Protein AF-0000000085181706 (afdb_homodimer)

Secondary structure (DSSP, 8-state):
--------------EEEEEEEEEEEETTTTEEEEEEEEEETTEEEEEESS---EEEEEE-TTSEEEEPEEESBB---SHHHHHHHHTTTEEEEEEEEEEE-GGGHHHHHHHHTTT-SSEEEEEEEHHHHHIIIII----HHHHTTGGGGHHHHTTS-HHHHPPPPHHHHHHHHHHHHHHHHTT-SSEEE-GGGGTTT--HHHHHHHHHHHHHTT--EEE--TT-S--TTHHHHHHHHHHHHHHHHT--EEETT--STTHHHHHHHHHHHHHTT--EEEEE-S-SEEEEETT-GGGSHIIIIIIT---HHHHEEETTTTEE--HHHHHHHHHH-TT-EEEEE-S-TTHHHHHTTBTT-EE---B---SSTT--TTS-GGGS----THHHHHHHHHHHHHHHTT--HHHHHIIIIIHHHHHHHTTT-HHHHSSS--STTSB--EEEE-TTT-B----SSSTTPPPB-EEEEEETTEEEEETTEE-S-----B--PPP-SS-------HHHHHHHHBSS--S----SS--TT--/--------------EEEEEEEEEEEETTTTEEEEEEEEEETTEEEEEESS---EEEEEE-TTSEEEEPEEESBB---SHHHHHHHHHTTEEEEEEEEEEE-GGGHHHHHHHHTTT-SSEEEEEEEHHHHHIIIII----HHHHTTGGGGHHHHTTSSHHHHPPPPHHHHHHHHHHHHHHHHTT-SSEEE-GGGGTTT--HHHHHHHHHHHHHTT--EEE--TT-S--TTHHHHHHHHHHHHHHHHT--EEETT--STTHHHHHHHHHHHHHTT--EEEEE-S-SEEEEETT-GGGSHIIIIIIT---HHHHEEETTTTEE--HHHHHHHHHH-TT-EEEEE-S-TTHHHHHTTBTT-EE---B---SSTT--TTS-GGGS----THHHHHHHHHHHHHHHTT--HHHHHIIIIIHHHHHHHTTT-HHHHSSS--STTSB--EEEE-TTT-B----SSSTTPPPB-EEEEEETTEEEEETTEE-S-----B--PPP-SS-------HHHHHHHHBSS--------S--TT--

InterPro domains:
  IPR011059 Metal-dependent hydrolase, composite domain superfamily [G3DSA:2.30.40.10] (15-447)
  IPR011059 Metal-dependent hydrolase, composite domain superfamily [SSF51338] (12-485)
  IPR013108 Amidohydrolase 3 [PF07969] (238-477)
  IPR023100 D-aminoacylase, insert domain superfamily [G3DSA:3.30.1490.130] (286-340)
  IPR032466 Metal-dependent hydrolase [SSF51556] (68-421)
  IPR050378 Metallo-dependent Hydrolases Superfamily [PTHR11647] (13-81)

pLDDT: mean 93.66, std 13.31, range [23.12, 98.94]

Nearest PDB structures (foldseek):
  1m7j-assembly1_A  TM=8.111E-01  e=4.898E-32  Alcaligenes faecalis
  1v4y-assembly1_A  TM=8.116E-01  e=7.433E-32  Alcaligenes faecalis
  1rk5-assembly1_A  TM=8.131E-01  e=2.046E-31  Alcaligenes faecalis
  3e74-assembly1_D  TM=6.975E-01  e=2.073E-19  Escherichia coli K-12
  3be7-assembly1_B  TM=5.774E-01  e=1.154E-10  unidentified

Solvent-accessible surface area (backbone atoms only — not comparable to full-atom values): 50860 Å² total; per-residue (Å²): 135,85,78,76,77,75,70,74,73,73,66,74,65,82,21,57,31,21,38,31,54,11,39,34,36,17,54,82,82,62,46,75,45,73,27,16,40,31,24,42,96,27,18,22,70,39,74,34,82,59,82,71,64,38,79,35,77,43,83,26,67,82,16,38,32,33,31,16,24,36,28,55,26,37,38,30,71,32,52,32,39,44,41,32,26,38,47,29,40,38,28,32,43,18,18,29,29,57,12,18,34,15,90,32,36,53,58,37,55,59,72,40,62,68,71,25,48,38,24,38,32,46,8,14,7,50,53,45,23,30,20,32,70,61,59,63,57,70,54,65,90,42,41,50,51,28,36,59,27,48,70,61,54,62,76,53,56,39,46,26,53,48,66,54,45,42,70,50,44,39,51,28,50,44,32,39,37,46,6,43,26,48,7,30,58,24,30,3,23,48,40,19,56,16,50,77,15,52,44,48,57,52,56,44,52,51,47,46,58,28,26,78,72,41,21,28,37,20,27,37,31,44,31,49,76,51,47,45,36,45,29,33,34,21,46,20,38,55,49,29,47,20,60,28,58,71,24,32,33,34,40,46,58,46,76,45,31,36,30,67,53,47,48,50,42,36,52,33,29,39,76,72,68,42,63,44,40,39,26,31,49,71,53,33,47,53,68,46,39,63,58,41,57,50,62,37,61,64,45,30,32,68,71,67,64,48,55,46,66,79,26,31,32,31,32,77,79,66,42,56,30,41,75,67,54,43,54,52,38,44,74,74,46,38,65,42,67,29,35,36,55,70,51,63,65,79,49,30,58,39,60,64,22,41,64,83,34,25,40,28,43,63,14,54,60,36,42,70,60,80,37,53,58,81,52,63,54,90,69,46,38,51,23,59,22,41,35,9,10,35,55,15,40,46,49,38,44,25,64,77,61,70,40,54,65,61,52,50,49,21,22,30,9,21,44,49,16,49,57,48,20,73,54,66,33,60,66,28,64,36,35,27,36,66,46,70,75,17,40,24,30,29,26,30,29,30,80,88,56,30,24,42,62,29,34,63,74,44,3,49,36,50,19,43,39,35,50,30,26,22,25,51,48,38,70,31,27,50,67,64,36,80,47,102,41,44,52,20,47,83,45,52,45,79,56,51,95,64,76,85,74,72,75,85,45,66,67,60,48,43,64,71,51,26,63,64,45,69,77,69,77,70,84,68,37,74,61,90,84,66,118,135,84,78,77,77,74,70,74,73,72,67,75,65,82,19,56,30,21,39,30,56,11,39,34,36,15,52,81,81,63,47,76,43,73,28,14,41,31,23,45,96,27,18,23,71,39,76,35,83,59,81,69,65,39,79,35,78,42,82,27,67,82,16,39,32,32,33,16,25,36,29,56,26,37,37,30,70,32,52,32,38,45,42,31,26,35,49,29,38,38,27,32,44,18,18,30,30,58,12,18,33,15,90,32,37,53,59,38,55,59,71,40,63,68,71,25,47,39,22,38,32,46,8,13,7,49,53,46,22,29,21,32,68,62,59,63,56,69,55,66,90,43,42,49,54,28,38,58,27,48,68,62,54,62,76,54,55,39,46,27,52,46,66,56,46,45,69,52,43,38,52,28,52,45,33,38,36,45,5,44,25,47,7,29,58,24,31,2,23,48,42,19,56,16,51,76,14,53,44,49,58,52,55,45,51,52,45,47,58,27,27,78,71,42,21,28,38,19,28,37,32,44,31,51,77,51,48,45,35,45,29,33,38,20,47,20,39,56,49,30,47,21,59,28,58,70,23,30,32,33,40,46,58,48,77,46,35,35,32,68,53,48,48,51,42,36,50,32,29,39,74,72,68,43,62,43,40,39,24,30,51,72,53,33,47,52,69,47,38,63,58,40,58,49,61,37,60,64,44,30,32,67,70,67,65,49,55,45,65,79,25,31,32,30,31,78,79,67,41,56,30,41,75,66,55,44,54,52,40,44,74,74,44,37,64,42,65,30,35,37,55,69,51,62,67,78,49,29,58,38,62,64,22,40,63,83,34,24,41,27,43,62,14,55,60,36,42,69,61,80,37,52,56,81,52,65,54,90,70,46,38,49,21,59,20,41,34,9,9,34,56,16,40,46,47,37,44,26,62,76,59,69,40,54,62,62,53,50,49,23,22,31,9,22,44,50,17,49,57,48,20,72,55,65,32,60,67,29,65,36,35,28,36,63,45,71,75,17,41,24,28,30,27,30,28,32,79,90,56,30,24,39,60,29,34,62,73,44,4,49,34,52,20,43,39,35,49,31,26,22,25,51,50,39,70,32,26,50,67,65,37,81,46,102,41,44,52,20,48,84,44,52,46,78,57,49,94,64,76,85,74,73,77,85,45,71,68,60,46,42,62,71,52,25,68,62,44,70,77,67,78,68,88,68,34,72,59,91,84,65,115

Foldseek 3Di:
DPPPPPPPPPPQPAFQEKEAQAQEAFLVVRDTDGWMWGHDQQFTADTGNDDHDYPYYHYQHQWYKFFQFAFAQALLPALQLLLLVVLQRHQEDEHQAQFAWLQQLLVLQVVQPPQAAHAYATAHGLLVLLLCLQVVPDDPVLRSSTNQSCLVSVVDPRSQAAADKLVSLLSSLVRNLSNVLSFHQAYHHAQLLRLNHDDLVSVLSNQLSRLLLLHEHEYPFNQVVDALPVLLVRLVSRVVSQVVSVHEYEDEQSVARVSVVSLVVQVVCVVVPGLYAYEHFLDQKDKFFLQRPCNDCCNQCVVHNHAQQPFKAQLQVRGGDHPVVSVVCCVVPRGRMIIGRGGDNVCSLVVLQRPLHAYHLNFDAWPPSNDHNPPDLQPTGAGAQSSNFRLQASLVSCVVVVPDPSSSLCRRALSVLVSSVVSVQVLSVQGSGDDRPGRPFIWIFNSVQFHRDADSNRRRGHTAGTQFTAHSRHTQDHRSDGDSHRRYDYRTGHNHPDGPRDRDDPVVVCVVPHPCPDPPPDDMSPHPPDD/DPPPPPPPPPPQPAFQEKEAQAQEAFLVVRRTGGWMWGHDQQFTADTGNDGHDYNYYHYQHQWYKFFQFAFAQALLPALQLLLLVVLQRHQEDEHQAQFAWLQQLLVLQVVQPPQAAHAYATAHGLLVLLLCLQVVPDDPVLRSSTNQSCLVSVVDPRSQAAADKLVSLLSSLVRNLSNVLSFHQAYHHAQLLRLNHDDLVSVLSNQLSRLLLLHEHEYPFNQVVDALPVLLVRLVSRVVSQVVSVHEYEDEQSVARVSVVSLVVQVVCVVVPGLYAYEHFLDQKDKFFLQRPCNDCCNQCVVHNHAQQPFKAQLQVRGGDHPVRSVVCCVVPRGRMIIGRGGDNVCSLVVLQRPLHAYHLNFDAWPPSNDHNPPDLQPTGAGAQSSNFRLQASLVSCVVVVPDPSSSLCRRALSVLVSSVVSVQVLSVQGSGDDRPGRPFIWIFNSVQFHRDADSNRRRGHTAGTQFTAHSRHTQDHRSDGDSHRRYDYRTGNNHPDGPRDRDDPVVVCVVPHPCPDPPPPGMPPPPPDD

Organism: NCBI:txid2984134

Radius of gyration: 32.6 Å; Cα contacts (8 Å, |Δi|>4): 2816; chains: 2; bounding box: 55×114×116 Å

Sequence (1062 aa):
MLSTLVATAVYAQDYDLVINNGRVMDPETLFDDIANVGVKDGRIVAISKDPLTGAETIDATGHIVAPGFIDTHFHFQMPIGYSLGLRDGLTSSMDFEMGCAGSYVAAWYEARAGVTQANYGCAVSHEFARAMVLDGSDGAEYLINGPVAAYTTRAKTGWSVTRPTLEQGNAILEELDKGLQAGAPGIGSTTGYMRAGISSRELFEVQKVGARYGRPTGSHTRYTLGNDTTEVNGAQELIANAIALGAPAIVLHFNNPGWRVTHELISGLQERGFNIWGEIYPYAAGSTTINAEFLEPQSWVDDLGNRYEETILDPVTNEYYTLETYKATIASEPTRPVVVFKMPEEDQAKWLTLKGVTMASDGVGAQPYDAPWDFPMDQLGGTHPRTAGSRGATIRLGREHNIPMMQLMSILSYNAAKHLGDTGLKAMQERGRIQTGMVADIVVFDPERFTDNSTYDKGATPSTGMKAVIVNGQVTVRDDVLLPVFAGQPIRFEPEDKPRFVPVSLEAWNAEFSTGMPSDFTGAFPVDGGNMLSTLVATAVYAQDYDLVINNGRVMDPETLFDDIANVGVKDGRIVAISKDPLTGAETIDATGHIVAPGFIDTHFHFQMPIGYSLGLRDGLTSSMDFEMGCAGSYVAAWYEARAGVTQANYGCAVSHEFARAMVLDGSDGAEYLINGPVAAYTTRAKTGWSVTRPTLEQGNAILEELDKGLQAGAPGIGSTTGYMRAGISSRELFEVQKVGARYGRPTGSHTRYTLGNDTTEVNGAQELIANAIALGAPAIVLHFNNPGWRVTHELISGLQERGFNIWGEIYPYAAGSTTINAEFLEPQSWVDDLGNRYEETILDPVTNEYYTLETYKATIASEPTRPVVVFKMPEEDQAKWLTLKGVTMASDGVGAQPYDAPWDFPMDQLGGTHPRTAGSRGATIRLGREHNIPMMQLMSILSYNAAKHLGDTGLKAMQERGRIQTGMVADIVVFDPERFTDNSTYDKGATPSTGMKAVIVNGQVTVRDDVLLPVFAGQPIRFEPEDKPRFVPVSLEAWNAEFSTGMPSDFTGAFPVDGGN

Structure (mmCIF, N/CA/C/O backbone):
data_AF-0000000085181706-model_v1
#
loop_
_entity.id
_entity.type
_entity.pdbx_description
1 polymer 'Amidohydrolase family protein'
#
loop_
_atom_site.group_PDB
_atom_site.id
_atom_site.type_symbol
_atom_site.label_atom_id
_atom_site.label_alt_id
_atom_site.label_comp_id
_atom_site.label_asym_id
_atom_site.label_entity_id
_atom_site.label_seq_id
_atom_site.pdbx_PDB_ins_code
_atom_site.Cartn_x
_atom_site.Cartn_y
_atom_site.Cartn_z
_atom_site.occupancy
_atom_site.B_iso_or_equiv
_atom_site.auth_seq_id
_atom_site.auth_comp_id
_atom_site.auth_asym_id
_atom_site.auth_atom_id
_atom_site.pdbx_PDB_model_num
ATOM 1 N N . MET A 1 1 ? 25.625 -70.75 30.5 1 32.31 1 MET A N 1
ATOM 2 C CA . MET A 1 1 ? 24.828 -69.562 30.281 1 32.31 1 MET A CA 1
ATOM 3 C C . MET A 1 1 ? 24.703 -69.25 28.797 1 32.31 1 MET A C 1
ATOM 5 O O . MET A 1 1 ? 25.703 -68.938 28.141 1 32.31 1 MET A O 1
ATOM 9 N N . LEU A 1 2 ? 23.656 -69.875 28.156 1 38.5 2 LEU A N 1
ATOM 10 C CA . LEU A 1 2 ? 23.312 -69.812 26.75 1 38.5 2 LEU A CA 1
ATOM 11 C C . LEU A 1 2 ? 22.844 -68.438 26.328 1 38.5 2 LEU A C 1
ATOM 13 O O . LEU A 1 2 ? 21.797 -67.938 26.797 1 38.5 2 LEU A O 1
ATOM 17 N N . SER A 1 3 ? 23.719 -67.5 26.031 1 37.47 3 SER A N 1
ATOM 18 C CA . SER A 1 3 ? 23.422 -66.188 25.469 1 37.47 3 SER A CA 1
ATOM 19 C C . SER A 1 3 ? 22.562 -66.312 24.219 1 37.47 3 SER A C 1
ATOM 21 O O . SER A 1 3 ? 22.984 -66.875 23.219 1 37.47 3 SER A O 1
ATOM 23 N N . THR A 1 4 ? 21.234 -66.312 24.422 1 38.44 4 THR A N 1
ATOM 24 C CA . THR A 1 4 ? 20.297 -66.25 23.312 1 38.44 4 THR A CA 1
ATOM 25 C C . THR A 1 4 ? 20.516 -65 22.5 1 38.44 4 THR A C 1
ATOM 27 O O . THR A 1 4 ? 20.344 -63.875 23 1 38.44 4 THR A O 1
ATOM 30 N N . LEU A 1 5 ? 21.375 -65 21.5 1 39.03 5 LEU A N 1
ATOM 31 C CA . LEU A 1 5 ? 21.469 -63.938 20.484 1 39.03 5 LEU A CA 1
ATOM 32 C C . LEU A 1 5 ? 20.109 -63.75 19.797 1 39.03 5 LEU A C 1
ATOM 34 O O . LEU A 1 5 ? 19.625 -64.625 19.109 1 39.03 5 LEU A O 1
ATOM 38 N N . VAL A 1 6 ? 19.203 -62.969 20.422 1 37.31 6 VAL A N 1
ATOM 39 C CA . VAL A 1 6 ? 18 -62.562 19.719 1 37.31 6 VAL A CA 1
ATOM 40 C C . VAL A 1 6 ? 18.375 -61.875 18.422 1 37.31 6 VAL A C 1
ATOM 42 O O . VAL A 1 6 ? 19 -60.812 18.422 1 37.31 6 VAL A O 1
ATOM 45 N N . ALA A 1 7 ? 18.594 -62.625 17.406 1 36.06 7 ALA A N 1
ATOM 46 C CA . ALA A 1 7 ? 18.609 -62 16.078 1 36.06 7 ALA A CA 1
ATOM 47 C C . ALA A 1 7 ? 17.406 -61.094 15.867 1 36.06 7 ALA A C 1
ATOM 49 O O . ALA A 1 7 ? 16.266 -61.531 15.898 1 36.06 7 ALA A O 1
ATOM 50 N N . THR A 1 8 ? 17.438 -59.875 16.312 1 36.03 8 THR A N 1
ATOM 51 C CA . THR A 1 8 ? 16.406 -58.969 15.859 1 36.03 8 THR A CA 1
ATOM 52 C C . THR A 1 8 ? 16.172 -59.094 14.359 1 36.03 8 THR A C 1
ATOM 54 O O . THR A 1 8 ? 17.109 -58.969 13.562 1 36.03 8 THR A O 1
ATOM 57 N N . ALA A 1 9 ? 15.289 -60.062 13.984 1 36.22 9 ALA A N 1
ATOM 58 C CA . ALA A 1 9 ? 14.797 -60.094 12.609 1 36.22 9 ALA A CA 1
ATOM 59 C C . ALA A 1 9 ? 14.555 -58.656 12.102 1 36.22 9 ALA A C 1
ATOM 61 O O . ALA A 1 9 ? 13.75 -57.938 12.672 1 36.22 9 ALA A O 1
ATOM 62 N N . VAL A 1 10 ? 15.516 -57.969 11.656 1 40.16 10 VAL A N 1
ATOM 63 C CA . VAL A 1 10 ? 15.234 -56.781 10.828 1 40.16 10 VAL A CA 1
ATOM 64 C C . VAL A 1 10 ? 14.07 -57.094 9.891 1 40.16 10 VAL A C 1
ATOM 66 O O . VAL A 1 10 ? 14.188 -57.938 8.992 1 40.16 10 VAL A O 1
ATOM 69 N N . TYR A 1 11 ? 12.906 -57.219 10.391 1 39.88 11 TYR A N 1
ATOM 70 C CA . TYR A 1 11 ? 11.766 -57.219 9.477 1 39.88 11 TYR A CA 1
ATOM 71 C C . TYR A 1 11 ? 11.992 -56.25 8.32 1 39.88 11 TYR A C 1
ATOM 73 O O . TYR A 1 11 ? 12.289 -55.062 8.531 1 39.88 11 TYR A O 1
ATOM 81 N N . ALA A 1 12 ? 12.609 -56.688 7.324 1 49.09 12 ALA A N 1
ATOM 82 C CA . ALA A 1 12 ? 12.695 -55.875 6.109 1 49.09 12 ALA A CA 1
ATOM 83 C C . ALA A 1 12 ? 11.453 -55 5.938 1 49.09 12 ALA A C 1
ATOM 85 O O . ALA A 1 12 ? 10.336 -55.531 5.863 1 49.09 12 ALA A O 1
ATOM 86 N N . GLN A 1 13 ? 11.25 -53.875 6.562 1 62 13 GLN A N 1
ATOM 87 C CA . GLN A 1 13 ? 10.141 -52.938 6.375 1 62 13 GLN A CA 1
ATOM 88 C C . GLN A 1 13 ? 9.68 -52.938 4.922 1 62 13 GLN A C 1
ATOM 90 O O . GLN A 1 13 ? 10.5 -52.844 4.004 1 62 13 GLN A O 1
ATOM 95 N N . ASP A 1 14 ? 8.469 -53.406 4.578 1 83.94 14 ASP A N 1
ATOM 96 C CA . ASP A 1 14 ? 7.832 -53.531 3.271 1 83.94 14 ASP A CA 1
ATOM 97 C C . ASP A 1 14 ? 7.406 -52.156 2.75 1 83.94 14 ASP A C 1
ATOM 99 O O . ASP A 1 14 ? 6.512 -51.531 3.312 1 83.94 14 ASP A O 1
ATOM 103 N N . TYR A 1 15 ? 8.336 -51.438 2.107 1 96.06 15 TYR A N 1
ATOM 104 C CA . TYR A 1 15 ? 8.008 -50.188 1.427 1 96.06 15 TYR A CA 1
ATOM 105 C C . TYR A 1 15 ? 7.258 -50.438 0.127 1 96.06 15 TYR A C 1
ATOM 107 O O . TYR A 1 15 ? 7.547 -51.438 -0.575 1 96.06 15 TYR A O 1
ATOM 115 N N . ASP A 1 16 ? 6.242 -49.656 -0.144 1 98.25 16 ASP A N 1
ATOM 116 C CA . ASP A 1 16 ? 5.555 -49.719 -1.431 1 98.25 16 ASP A CA 1
ATOM 117 C C . ASP A 1 16 ? 6.48 -49.312 -2.572 1 98.25 16 ASP A C 1
ATOM 119 O O . ASP A 1 16 ? 6.449 -49.906 -3.652 1 98.25 16 ASP A O 1
ATOM 123 N N . LEU A 1 17 ? 7.297 -48.281 -2.301 1 98.44 17 LEU A N 1
ATOM 124 C CA . LEU A 1 17 ? 8.234 -47.719 -3.258 1 98.44 17 LEU A CA 1
ATOM 125 C C . LEU A 1 17 ? 9.523 -47.281 -2.566 1 98.44 17 LEU A C 1
ATOM 127 O O . LEU A 1 17 ? 9.484 -46.688 -1.483 1 98.44 17 LEU A O 1
ATOM 131 N N . VAL A 1 18 ? 10.625 -47.594 -3.125 1 98.62 18 VAL A N 1
ATOM 132 C CA . VAL A 1 18 ? 11.906 -47.094 -2.633 1 98.62 18 VAL A CA 1
ATOM 133 C C . VAL A 1 18 ? 12.664 -46.406 -3.76 1 98.62 18 VAL A C 1
ATOM 135 O O . VAL A 1 18 ? 12.609 -46.812 -4.914 1 98.62 18 VAL A O 1
ATOM 138 N N . ILE A 1 19 ? 13.258 -45.281 -3.518 1 98.88 19 ILE A N 1
ATOM 139 C CA . ILE A 1 19 ? 14.141 -44.531 -4.398 1 98.88 19 ILE A CA 1
ATOM 140 C C . ILE A 1 19 ? 15.578 -44.594 -3.871 1 98.88 19 ILE A C 1
ATOM 142 O O . ILE A 1 19 ? 15.891 -44 -2.832 1 98.88 19 ILE A O 1
ATOM 146 N N . ASN A 1 20 ? 16.438 -45.25 -4.555 1 98.44 20 ASN A N 1
ATOM 147 C CA . ASN A 1 20 ? 17.766 -45.562 -4.023 1 98.44 20 ASN A CA 1
ATOM 148 C C . ASN A 1 20 ? 18.844 -44.75 -4.746 1 98.44 20 ASN A C 1
ATOM 150 O O . ASN A 1 20 ? 18.75 -44.531 -5.957 1 98.44 20 ASN A O 1
ATOM 154 N N . ASN A 1 21 ? 19.781 -44.281 -3.994 1 98.5 21 ASN A N 1
ATOM 155 C CA . ASN A 1 21 ? 21.062 -43.781 -4.457 1 98.5 21 ASN A CA 1
ATOM 156 C C . ASN A 1 21 ? 20.922 -42.406 -5.125 1 98.5 21 ASN A C 1
ATOM 158 O O . ASN A 1 21 ? 21.703 -42.062 -6.012 1 98.5 21 ASN A O 1
ATOM 162 N N . GLY A 1 22 ? 19.875 -41.656 -4.828 1 98.69 22 GLY A N 1
ATOM 163 C CA . GLY A 1 22 ? 19.703 -40.344 -5.398 1 98.69 22 GLY A CA 1
ATOM 164 C C . GLY A 1 22 ? 20.328 -39.25 -4.559 1 98.69 22 GLY A C 1
ATOM 165 O O . GLY A 1 22 ? 20.594 -39.438 -3.373 1 98.69 22 GLY A O 1
ATOM 166 N N . ARG A 1 23 ? 20.656 -38.094 -5.184 1 98.81 23 ARG A N 1
ATOM 167 C CA . ARG A 1 23 ? 20.938 -36.875 -4.434 1 98.81 23 ARG A CA 1
ATOM 168 C C . ARG A 1 23 ? 19.656 -36.25 -3.867 1 98.81 23 ARG A C 1
ATOM 170 O O . ARG A 1 23 ? 18.922 -35.562 -4.574 1 98.81 23 ARG A O 1
ATOM 177 N N . VAL A 1 24 ? 19.391 -36.531 -2.615 1 98.88 24 VAL A N 1
ATOM 178 C CA . VAL A 1 24 ? 18.156 -36.125 -1.946 1 98.88 24 VAL A CA 1
ATOM 179 C C . VAL A 1 24 ? 18.297 -34.688 -1.438 1 98.88 24 VAL A C 1
ATOM 181 O O . VAL A 1 24 ? 19.281 -34.344 -0.777 1 98.88 24 VAL A O 1
ATOM 184 N N . MET A 1 25 ? 17.328 -33.844 -1.821 1 98.81 25 MET A N 1
ATOM 185 C CA . MET A 1 25 ? 17.359 -32.438 -1.434 1 98.81 25 MET A CA 1
ATOM 186 C C . MET A 1 25 ? 16.062 -32.062 -0.729 1 98.81 25 MET A C 1
ATOM 188 O O . MET A 1 25 ? 14.977 -32.375 -1.192 1 98.81 25 MET A O 1
ATOM 192 N N . ASP A 1 26 ? 16.141 -31.406 0.42 1 98.75 26 ASP A N 1
ATOM 193 C CA . ASP A 1 26 ? 15.023 -30.828 1.164 1 98.75 26 ASP A CA 1
ATOM 194 C C . ASP A 1 26 ? 15.258 -29.344 1.442 1 98.75 26 ASP A C 1
ATOM 196 O O . ASP A 1 26 ? 16.062 -28.984 2.309 1 98.75 26 ASP A O 1
ATOM 200 N N . PRO A 1 27 ? 14.516 -28.484 0.818 1 98.38 27 PRO A N 1
ATOM 201 C CA . PRO A 1 27 ? 14.797 -27.047 0.935 1 98.38 27 PRO A CA 1
ATOM 202 C C . PRO A 1 27 ? 14.5 -26.5 2.328 1 98.38 27 PRO A C 1
ATOM 204 O O . PRO A 1 27 ? 15.086 -25.5 2.738 1 98.38 27 PRO A O 1
ATOM 207 N N . GLU A 1 28 ? 13.57 -27.094 3.047 1 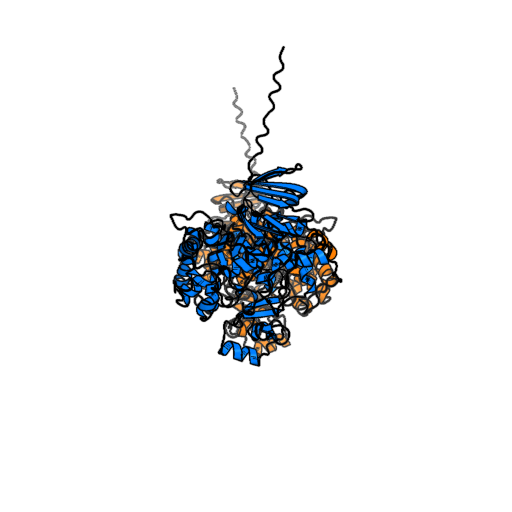98.38 28 GLU A N 1
ATOM 208 C CA . GLU A 1 28 ? 13.289 -26.578 4.383 1 98.38 28 GLU A CA 1
ATOM 209 C C . GLU A 1 28 ? 14.477 -26.781 5.32 1 98.38 28 GLU A C 1
ATOM 211 O O . GLU A 1 28 ? 14.898 -25.859 6.02 1 98.38 28 GLU A O 1
ATOM 216 N N . THR A 1 29 ? 15.086 -28 5.344 1 98.31 29 THR A N 1
ATOM 217 C CA . THR A 1 29 ? 16.156 -28.344 6.262 1 98.31 29 THR A CA 1
ATOM 218 C C . THR A 1 29 ? 17.531 -28.094 5.625 1 98.31 29 THR A C 1
ATOM 220 O O . THR A 1 29 ? 18.547 -28.109 6.305 1 98.31 29 THR A O 1
ATOM 223 N N . LEU A 1 30 ? 17.547 -27.906 4.336 1 97.75 30 LEU A N 1
ATOM 224 C CA . LEU A 1 30 ? 18.75 -27.719 3.533 1 97.75 30 LEU A CA 1
ATOM 225 C C . LEU A 1 30 ? 19.547 -29.016 3.439 1 97.75 30 LEU A C 1
ATOM 227 O O . LEU A 1 30 ? 20.75 -29 3.166 1 97.75 30 LEU A O 1
ATOM 231 N N . PHE A 1 31 ? 18.844 -30.172 3.658 1 98.31 31 PHE A N 1
ATOM 232 C CA . PHE A 1 31 ? 19.469 -31.469 3.436 1 98.31 31 PHE A CA 1
ATOM 233 C C . PHE A 1 31 ? 19.875 -31.625 1.977 1 98.31 31 PHE A C 1
ATOM 235 O O . PHE A 1 31 ? 19.078 -31.344 1.07 1 98.31 31 PHE A O 1
ATOM 242 N N . ASP A 1 32 ? 21.078 -32.062 1.671 1 98.5 32 ASP A N 1
ATOM 243 C CA . ASP A 1 32 ? 21.656 -32.281 0.35 1 98.5 32 ASP A CA 1
ATOM 244 C C . ASP A 1 32 ? 22.75 -33.344 0.388 1 98.5 32 ASP A C 1
ATOM 246 O O . ASP A 1 32 ? 23.906 -33.062 0.679 1 98.5 32 ASP A O 1
ATOM 250 N N . ASP A 1 33 ? 22.281 -34.531 0.091 1 98.56 33 ASP A N 1
ATOM 251 C CA . ASP A 1 33 ? 23.203 -35.656 0.168 1 98.56 33 ASP A CA 1
ATOM 252 C C . ASP A 1 33 ? 22.672 -36.875 -0.616 1 98.56 33 ASP A C 1
ATOM 254 O O . ASP A 1 33 ? 21.5 -36.875 -1 1 98.56 33 ASP A O 1
ATOM 258 N N . ILE A 1 34 ? 23.562 -37.844 -0.908 1 98.69 34 ILE A N 1
ATOM 259 C CA . ILE A 1 34 ? 23.141 -39.094 -1.498 1 98.69 34 ILE A CA 1
ATOM 260 C C . ILE A 1 34 ? 22.438 -39.938 -0.439 1 98.69 34 ILE A C 1
ATOM 262 O O . ILE A 1 34 ? 23 -40.188 0.638 1 98.69 34 ILE A O 1
ATOM 266 N N . ALA A 1 35 ? 21.172 -40.344 -0.711 1 98.75 35 ALA A N 1
ATOM 267 C CA . ALA A 1 35 ? 20.391 -41.125 0.243 1 98.75 35 ALA A CA 1
ATOM 268 C C . ALA A 1 35 ? 19.297 -41.938 -0.466 1 98.75 35 ALA A C 1
ATOM 270 O O . ALA A 1 35 ? 19.219 -41.938 -1.697 1 98.75 35 ALA A O 1
ATOM 271 N N . ASN A 1 36 ? 18.656 -42.719 0.359 1 98.5 36 ASN A N 1
ATOM 272 C CA . ASN A 1 36 ? 17.531 -43.531 -0.087 1 98.5 36 ASN A CA 1
ATOM 273 C C . ASN A 1 36 ? 16.234 -43.125 0.606 1 98.5 36 ASN A C 1
ATOM 275 O O . ASN A 1 36 ? 16.234 -42.781 1.789 1 98.5 36 ASN A O 1
ATOM 279 N N . VAL A 1 37 ? 15.172 -43.125 -0.16 1 98.88 37 VAL A N 1
ATOM 280 C CA . VAL A 1 37 ? 13.883 -42.719 0.366 1 98.88 37 VAL A CA 1
ATOM 281 C C . VAL A 1 37 ? 12.898 -43.875 0.318 1 98.88 37 VAL A C 1
ATOM 283 O O . VAL A 1 37 ? 12.758 -44.531 -0.717 1 98.88 37 VAL A O 1
ATOM 286 N N . GLY A 1 38 ? 12.242 -44.188 1.408 1 98.81 38 GLY A N 1
ATOM 287 C CA . GLY A 1 38 ? 11.203 -45.188 1.487 1 98.81 38 GLY A CA 1
ATOM 288 C C . GLY A 1 38 ? 9.812 -44.625 1.631 1 98.81 38 GLY A C 1
ATOM 289 O O . GLY A 1 38 ? 9.586 -43.719 2.449 1 98.81 38 GLY A O 1
ATOM 290 N N . VAL A 1 39 ? 8.914 -45.125 0.777 1 98.81 39 VAL A N 1
ATOM 291 C CA . VAL A 1 39 ? 7.539 -44.625 0.758 1 98.81 39 VAL A CA 1
ATOM 292 C C . VAL A 1 39 ? 6.578 -45.75 1.15 1 98.81 39 VAL A C 1
ATOM 294 O O . VAL A 1 39 ? 6.723 -46.875 0.692 1 98.81 39 VAL A O 1
ATOM 297 N N . LYS A 1 40 ? 5.652 -45.438 1.995 1 98.5 40 LYS A N 1
ATOM 298 C CA . LYS A 1 40 ? 4.582 -46.344 2.398 1 98.5 40 LYS A CA 1
ATOM 299 C C . LYS A 1 40 ? 3.266 -45.594 2.584 1 98.5 40 LYS A C 1
ATOM 301 O O . LYS A 1 40 ? 3.23 -44.531 3.232 1 98.5 40 LYS A O 1
ATOM 306 N N . ASP A 1 41 ? 2.236 -46.125 2.021 1 97.88 41 ASP A N 1
ATOM 307 C CA . ASP A 1 41 ? 0.894 -45.562 2.168 1 97.88 41 ASP A CA 1
ATOM 308 C C . ASP A 1 41 ? 0.875 -44.094 1.823 1 97.88 41 ASP A C 1
ATOM 310 O O . ASP A 1 41 ? 0.32 -43.281 2.568 1 97.88 41 ASP A O 1
ATOM 314 N N . GLY A 1 42 ? 1.63 -43.75 0.763 1 98.5 42 GLY A N 1
ATOM 315 C CA . GLY A 1 42 ? 1.582 -42.406 0.212 1 98.5 42 GLY A CA 1
ATOM 316 C C . GLY A 1 42 ? 2.463 -41.406 0.959 1 98.5 42 GLY A C 1
ATOM 317 O O . GLY A 1 42 ? 2.479 -40.219 0.644 1 98.5 42 GLY A O 1
ATOM 318 N N . ARG A 1 43 ? 3.291 -41.875 1.925 1 98.69 43 ARG A N 1
ATOM 319 C CA . ARG A 1 43 ? 4.098 -41 2.756 1 98.69 43 ARG A CA 1
ATOM 320 C C . ARG A 1 43 ? 5.551 -41.438 2.795 1 98.69 43 ARG A C 1
ATOM 322 O O . ARG A 1 43 ? 5.84 -42.625 2.607 1 98.69 43 ARG A O 1
ATOM 329 N N . ILE A 1 44 ? 6.383 -40.438 2.967 1 98.88 44 ILE A N 1
ATOM 330 C CA . ILE A 1 44 ? 7.793 -40.75 3.189 1 98.88 44 ILE A CA 1
ATOM 331 C C . ILE A 1 44 ? 7.98 -41.312 4.598 1 98.88 44 ILE A C 1
ATOM 333 O O . ILE A 1 44 ? 7.633 -40.656 5.586 1 98.88 44 ILE A O 1
ATOM 337 N N . VAL A 1 45 ? 8.531 -42.5 4.723 1 98.19 45 VAL A N 1
ATOM 338 C CA . VAL A 1 45 ? 8.609 -43.094 6.051 1 98.19 45 VAL A CA 1
ATOM 339 C C . VAL A 1 45 ? 10.07 -43.312 6.43 1 98.19 45 VAL A C 1
ATOM 341 O O . VAL A 1 45 ? 10.375 -43.594 7.598 1 98.19 45 VAL A O 1
ATOM 344 N N . ALA A 1 46 ? 10.977 -43.156 5.375 1 98 46 ALA A N 1
ATOM 345 C CA . ALA A 1 46 ? 12.383 -43.344 5.703 1 98 46 ALA A CA 1
ATOM 346 C C . ALA A 1 46 ? 13.281 -42.562 4.758 1 98 46 ALA A C 1
ATOM 348 O O . ALA A 1 46 ? 12.992 -42.438 3.562 1 98 46 ALA A O 1
ATOM 349 N N . ILE A 1 47 ? 14.281 -42.031 5.25 1 98.38 47 ILE A N 1
ATOM 350 C CA . ILE A 1 47 ? 15.453 -41.5 4.551 1 98.38 47 ILE A CA 1
ATOM 351 C C . ILE A 1 47 ? 16.719 -42.156 5.125 1 98.38 47 ILE A C 1
ATOM 353 O O . ILE A 1 47 ? 17 -42.031 6.316 1 98.38 47 ILE A O 1
ATOM 357 N N . SER A 1 48 ? 17.406 -42.812 4.309 1 97.06 48 SER A N 1
ATOM 358 C CA . SER A 1 48 ? 18.453 -43.656 4.836 1 97.06 48 SER A CA 1
ATOM 359 C C . SER A 1 48 ? 19.719 -43.594 3.973 1 97.06 48 SER A C 1
ATOM 361 O O . SER A 1 48 ? 19.625 -43.312 2.775 1 97.06 48 SER A O 1
ATOM 363 N N . LYS A 1 49 ? 20.844 -43.875 4.594 1 97.56 49 LYS A N 1
ATOM 364 C CA . LYS A 1 49 ? 22.094 -44 3.854 1 97.56 49 LYS A CA 1
ATOM 365 C C . LYS A 1 49 ? 22.234 -45.406 3.287 1 97.56 49 LYS A C 1
ATOM 367 O O . LYS A 1 49 ? 22.844 -45.625 2.232 1 97.56 49 LYS A O 1
ATOM 372 N N . ASP A 1 50 ? 21.594 -46.375 3.984 1 96.31 50 ASP A N 1
ATOM 373 C CA . ASP A 1 50 ? 21.625 -47.75 3.516 1 96.31 50 ASP A CA 1
ATOM 374 C C . ASP A 1 50 ? 20.5 -48 2.506 1 96.31 50 ASP A C 1
ATOM 376 O O . ASP A 1 50 ? 19.391 -47.5 2.66 1 96.31 50 ASP A O 1
ATOM 380 N N . PRO A 1 51 ? 20.812 -48.781 1.581 1 94.94 51 PRO A N 1
ATOM 381 C CA . PRO A 1 51 ? 19.781 -49.094 0.584 1 94.94 51 PRO A CA 1
ATOM 382 C C . PRO A 1 51 ? 18.531 -49.688 1.199 1 94.94 51 PRO A C 1
ATOM 384 O O . PRO A 1 51 ? 18.625 -50.438 2.186 1 94.94 51 PRO A O 1
ATOM 387 N N . LEU A 1 52 ? 17.484 -49.406 0.542 1 96.81 52 LEU A N 1
ATOM 388 C CA . LEU A 1 52 ? 16.188 -49.938 0.98 1 96.81 52 LEU A CA 1
ATOM 389 C C . LEU A 1 52 ? 15.617 -50.906 -0.042 1 96.81 52 LEU A C 1
ATOM 391 O O . LEU A 1 52 ? 16.016 -50.875 -1.211 1 96.81 52 LEU A O 1
ATOM 395 N N . THR A 1 53 ? 14.75 -51.812 0.379 1 96.19 53 THR A N 1
ATOM 396 C CA . THR A 1 53 ? 14.016 -52.719 -0.493 1 96.19 53 THR A CA 1
ATOM 397 C C . THR A 1 53 ? 12.516 -52.531 -0.324 1 96.19 53 THR A C 1
ATOM 399 O O . THR A 1 53 ? 12.023 -52.375 0.796 1 96.19 53 THR A O 1
ATOM 402 N N . GLY A 1 54 ? 11.867 -52.5 -1.453 1 95.69 54 GLY A N 1
ATOM 403 C CA . GLY A 1 54 ? 10.422 -52.344 -1.426 1 95.69 54 GLY A CA 1
ATOM 404 C C . GLY A 1 54 ? 9.727 -53 -2.592 1 95.69 54 GLY A C 1
ATOM 405 O O . GLY A 1 54 ? 10.367 -53.719 -3.375 1 95.69 54 GLY A O 1
ATOM 406 N N . ALA A 1 55 ? 8.398 -52.938 -2.691 1 96.75 55 ALA A N 1
ATOM 407 C CA . ALA A 1 55 ? 7.609 -53.562 -3.758 1 96.75 55 ALA A CA 1
ATOM 408 C C . ALA A 1 55 ? 8.023 -53 -5.125 1 96.75 55 ALA A C 1
ATOM 410 O O . ALA A 1 55 ? 8.094 -53.781 -6.102 1 96.75 55 ALA A O 1
ATOM 411 N N . GLU A 1 56 ? 8.242 -51.75 -5.23 1 96.88 56 GLU A N 1
ATOM 412 C CA . GLU A 1 56 ? 8.781 -51.062 -6.414 1 96.88 56 GLU A CA 1
ATOM 413 C C . GLU A 1 56 ? 10.062 -50.312 -6.09 1 96.88 56 GLU A C 1
ATOM 415 O O . GLU A 1 56 ? 10.211 -49.781 -4.984 1 96.88 56 GLU A O 1
ATOM 420 N N . THR A 1 57 ? 10.984 -50.25 -7.043 1 97.19 57 THR A N 1
ATOM 421 C CA . THR A 1 57 ? 12.266 -49.594 -6.816 1 97.19 57 THR A CA 1
ATOM 422 C C . THR A 1 57 ? 12.594 -48.656 -7.973 1 97.19 57 THR A C 1
ATOM 424 O O . THR A 1 57 ? 12.406 -49 -9.141 1 97.19 57 THR A O 1
ATOM 427 N N . ILE A 1 58 ? 13.039 -47.5 -7.691 1 98.38 58 ILE A N 1
ATOM 428 C CA . ILE A 1 58 ? 13.625 -46.562 -8.633 1 98.38 58 ILE A CA 1
ATOM 429 C C . ILE A 1 58 ? 15.109 -46.375 -8.328 1 98.38 58 ILE A C 1
ATOM 431 O O . ILE A 1 58 ? 15.477 -46 -7.211 1 98.38 58 ILE A O 1
ATOM 435 N N . ASP A 1 59 ? 15.93 -46.719 -9.219 1 98.44 59 ASP A N 1
ATOM 436 C CA . ASP A 1 59 ? 17.344 -46.375 -9.109 1 98.44 59 ASP A CA 1
ATOM 437 C C . ASP A 1 59 ? 17.594 -44.906 -9.508 1 98.44 59 ASP A C 1
ATOM 439 O O . ASP A 1 59 ? 17.516 -44.562 -10.688 1 98.44 59 ASP A O 1
ATOM 443 N N . ALA A 1 60 ? 17.984 -44.125 -8.562 1 98.69 60 ALA A N 1
ATOM 444 C CA . ALA A 1 60 ? 18.125 -42.688 -8.789 1 98.69 60 ALA A CA 1
ATOM 445 C C . ALA A 1 60 ? 19.594 -42.281 -8.836 1 98.69 60 ALA A C 1
ATOM 447 O O . ALA A 1 60 ? 19.938 -41.125 -8.547 1 98.69 60 ALA A O 1
ATOM 448 N N . THR A 1 61 ? 20.453 -43.188 -9.141 1 98.38 61 THR A N 1
ATOM 449 C CA . THR A 1 61 ? 21.875 -42.844 -9.281 1 98.38 61 THR A CA 1
ATOM 450 C C . THR A 1 61 ? 22.062 -41.719 -10.289 1 98.38 61 THR A C 1
ATOM 452 O O . THR A 1 61 ? 21.578 -41.812 -11.422 1 98.38 61 THR A O 1
ATOM 455 N N . GLY A 1 62 ? 22.672 -40.688 -9.883 1 98.06 62 GLY A N 1
ATOM 456 C CA . GLY A 1 62 ? 22.969 -39.562 -10.766 1 98.06 62 GLY A CA 1
ATOM 457 C C . GLY A 1 62 ? 21.797 -38.594 -10.898 1 98.06 62 GLY A C 1
ATOM 458 O O . GLY A 1 62 ? 21.875 -37.625 -11.648 1 98.06 62 GLY A O 1
ATOM 459 N N . HIS A 1 63 ? 20.734 -38.844 -10.219 1 98.75 63 HIS A N 1
ATOM 460 C CA . HIS A 1 63 ? 19.531 -38.031 -10.312 1 98.75 63 HIS A CA 1
ATOM 461 C C . HIS A 1 63 ? 19.281 -37.281 -9.023 1 98.75 63 HIS A C 1
ATOM 463 O O . HIS A 1 63 ? 19.797 -37.656 -7.965 1 98.75 63 HIS A O 1
ATOM 469 N N . ILE A 1 64 ? 18.594 -36.156 -9.141 1 98.81 64 ILE A N 1
ATOM 470 C CA . ILE A 1 64 ? 18.078 -35.406 -8.008 1 98.81 64 ILE A CA 1
ATOM 471 C C . ILE A 1 64 ? 16.766 -36.031 -7.523 1 98.81 64 ILE A C 1
ATOM 473 O O . ILE A 1 64 ? 15.938 -36.438 -8.328 1 98.81 64 ILE A O 1
ATOM 477 N N . VAL A 1 65 ? 16.609 -36.188 -6.227 1 98.94 65 VAL A N 1
ATOM 478 C CA . VAL A 1 65 ? 15.359 -36.531 -5.555 1 98.94 65 VAL A CA 1
ATOM 479 C C . VAL A 1 65 ? 14.891 -35.375 -4.695 1 98.94 65 VAL A C 1
ATOM 481 O O . VAL A 1 65 ? 15.508 -35.031 -3.682 1 98.94 65 VAL A O 1
ATOM 484 N N . ALA A 1 66 ? 13.82 -34.719 -5.09 1 98.94 66 ALA A N 1
ATOM 485 C CA . ALA A 1 66 ? 13.359 -33.5 -4.465 1 98.94 66 ALA A CA 1
ATOM 486 C C . ALA A 1 66 ? 11.836 -33.5 -4.312 1 98.94 66 ALA A C 1
ATOM 488 O O . ALA A 1 66 ? 11.156 -34.375 -4.836 1 98.94 66 ALA A O 1
ATOM 489 N N . PRO A 1 67 ? 11.336 -32.562 -3.463 1 98.94 67 PRO A N 1
ATOM 490 C CA . PRO A 1 67 ? 9.875 -32.469 -3.383 1 98.94 67 PRO A CA 1
ATOM 491 C C . PRO A 1 67 ? 9.227 -32.188 -4.734 1 98.94 67 PRO A C 1
ATOM 493 O O . PRO A 1 67 ? 9.797 -31.484 -5.559 1 98.94 67 PRO A O 1
ATOM 496 N N . GLY A 1 68 ? 8.062 -32.812 -4.914 1 98.94 68 GLY A N 1
ATOM 497 C CA . GLY A 1 68 ? 7.297 -32.5 -6.105 1 98.94 68 GLY A CA 1
ATOM 498 C C . GLY A 1 68 ? 7.027 -31 -6.27 1 98.94 68 GLY A C 1
ATOM 499 O O . GLY A 1 68 ? 6.848 -30.281 -5.285 1 98.94 68 GLY A O 1
ATOM 500 N N . PHE A 1 69 ? 6.988 -30.5 -7.496 1 98.94 69 PHE A N 1
ATOM 501 C CA . PHE A 1 69 ? 6.848 -29.062 -7.754 1 98.94 69 PHE A CA 1
ATOM 502 C C . PHE A 1 69 ? 5.41 -28.609 -7.512 1 98.94 69 PHE A C 1
ATOM 504 O O . PHE A 1 69 ? 4.465 -29.312 -7.875 1 98.94 69 PHE A O 1
ATOM 511 N N . ILE A 1 70 ? 5.285 -27.484 -6.82 1 98.94 70 ILE A N 1
ATOM 512 C CA . ILE A 1 70 ? 4 -26.891 -6.465 1 98.94 70 ILE A CA 1
ATOM 513 C C . ILE A 1 70 ? 3.785 -25.609 -7.258 1 98.94 70 ILE A C 1
ATOM 515 O O . ILE A 1 70 ? 4.613 -24.688 -7.207 1 98.94 70 ILE A O 1
ATOM 519 N N . ASP A 1 71 ? 2.742 -25.562 -8.023 1 98.75 71 ASP A N 1
ATOM 520 C CA . ASP A 1 71 ? 2.385 -24.422 -8.859 1 98.75 71 ASP A CA 1
ATOM 521 C C . ASP A 1 71 ? 1.072 -23.797 -8.391 1 98.75 71 ASP A C 1
ATOM 523 O O . ASP A 1 71 ? 0.003 -24.375 -8.562 1 98.75 71 ASP A O 1
ATOM 527 N N . THR A 1 72 ? 1.149 -22.531 -7.895 1 98.5 72 THR A N 1
ATOM 528 C CA . THR A 1 72 ? -0.026 -21.875 -7.32 1 98.5 72 THR A CA 1
ATOM 529 C C . THR A 1 72 ? -0.759 -21.062 -8.375 1 98.5 72 THR A C 1
ATOM 531 O O . THR A 1 72 ? -1.719 -20.344 -8.055 1 98.5 72 THR A O 1
ATOM 534 N N . HIS A 1 73 ? -0.294 -21.125 -9.609 1 98.62 73 HIS A N 1
ATOM 535 C CA . HIS A 1 73 ? -0.823 -20.281 -10.672 1 98.62 73 HIS A CA 1
ATOM 536 C C . HIS A 1 73 ? -0.82 -21.016 -12.008 1 98.62 73 HIS A C 1
ATOM 538 O O . HIS A 1 73 ? -0.073 -20.656 -12.922 1 98.62 73 HIS A O 1
ATOM 544 N N . PHE A 1 74 ? -1.717 -21.969 -12.156 1 98.38 74 PHE A N 1
ATOM 545 C CA . PHE A 1 74 ? -1.867 -22.828 -13.336 1 98.38 74 PHE A CA 1
ATOM 546 C C . PHE A 1 74 ? -3.316 -22.844 -13.805 1 98.38 74 PHE A C 1
ATOM 548 O O . PHE A 1 74 ? -4.168 -23.484 -13.188 1 98.38 74 PHE A O 1
ATOM 555 N N . HIS A 1 75 ? -3.611 -22.25 -14.969 1 97.81 75 HIS A N 1
ATOM 556 C CA . HIS A 1 75 ? -4.988 -22.047 -15.406 1 97.81 75 HIS A CA 1
ATOM 557 C C . HIS A 1 75 ? -5.531 -23.281 -16.109 1 97.81 75 HIS A C 1
ATOM 559 O O . HIS A 1 75 ? -6.746 -23.438 -16.266 1 97.81 75 HIS A O 1
ATOM 565 N N . PHE A 1 76 ? -4.676 -24.141 -16.625 1 97.19 76 PHE A N 1
ATOM 566 C CA . PHE A 1 76 ? -5.125 -25.281 -17.438 1 97.19 76 PHE A CA 1
ATOM 567 C C . PHE A 1 76 ? -5.445 -26.469 -16.547 1 97.19 76 PHE A C 1
ATOM 569 O O . PHE A 1 76 ? -4.91 -27.562 -16.734 1 97.19 76 PHE A O 1
ATOM 576 N N . GLN A 1 77 ? -6.348 -26.266 -15.648 1 97.62 77 GLN A N 1
ATOM 577 C CA . GLN A 1 77 ? -6.727 -27.312 -14.688 1 97.62 77 GLN A CA 1
ATOM 578 C C . GLN A 1 77 ? -7.762 -28.25 -15.289 1 97.62 77 GLN A C 1
ATOM 580 O O . GLN A 1 77 ? -8.867 -28.391 -14.758 1 97.62 77 GLN A O 1
A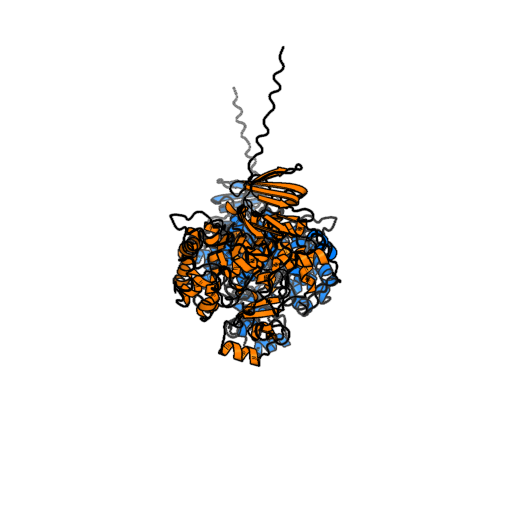TOM 585 N N . MET A 1 78 ? -7.406 -28.922 -16.344 1 97.25 78 MET A N 1
ATOM 586 C CA . MET A 1 78 ? -8.109 -29.953 -17.094 1 97.25 78 MET A CA 1
ATOM 587 C C . MET A 1 78 ? -7.25 -31.203 -17.234 1 97.25 78 MET A C 1
ATOM 589 O O . MET A 1 78 ? -6.031 -31.156 -17.047 1 97.25 78 MET A O 1
ATOM 593 N N . PRO A 1 79 ? -7.836 -32.344 -17.562 1 97.38 79 PRO A N 1
ATOM 594 C CA . PRO A 1 79 ? -7.055 -33.594 -17.609 1 97.38 79 PRO A CA 1
ATOM 595 C C . PRO A 1 79 ? -5.789 -33.469 -18.453 1 97.38 79 PRO A C 1
ATOM 597 O O . PRO A 1 79 ? -4.695 -33.812 -17.984 1 97.38 79 PRO A O 1
ATOM 600 N N . ILE A 1 80 ? -5.848 -32.906 -19.625 1 97.31 80 ILE A N 1
ATOM 601 C CA . ILE A 1 80 ? -4.691 -32.781 -20.516 1 97.31 80 ILE A CA 1
ATOM 602 C C . ILE A 1 80 ? -3.711 -31.766 -19.969 1 97.31 80 ILE A C 1
ATOM 604 O O . ILE A 1 80 ? -2.496 -31.906 -20.125 1 97.31 80 ILE A O 1
ATOM 608 N N . GLY A 1 81 ? -4.23 -30.719 -19.312 1 97.62 81 GLY A N 1
ATOM 609 C CA . GLY A 1 81 ? -3.355 -29.734 -18.688 1 97.62 81 GLY A CA 1
ATOM 610 C C . GLY A 1 81 ? -2.512 -30.344 -17.562 1 97.62 81 GLY A C 1
ATOM 611 O O . GLY A 1 81 ? -1.31 -30.078 -17.484 1 97.62 81 GLY A O 1
ATOM 612 N N . TYR A 1 82 ? -3.135 -31.156 -16.703 1 97.88 82 TYR A N 1
ATOM 613 C CA . TYR A 1 82 ? -2.4 -31.844 -15.648 1 97.88 82 TYR A CA 1
ATOM 614 C C . TYR A 1 82 ? -1.327 -32.75 -16.234 1 97.88 82 TYR A C 1
ATOM 616 O O . TYR A 1 82 ? -0.229 -32.875 -15.688 1 97.88 82 TYR A O 1
ATOM 624 N N . SER A 1 83 ? -1.664 -33.375 -17.359 1 97.31 83 SER A N 1
ATOM 625 C CA . SER A 1 83 ? -0.719 -34.25 -18.031 1 97.31 83 SER A CA 1
ATOM 626 C C . SER A 1 83 ? 0.529 -33.5 -18.469 1 97.31 83 SER A C 1
ATOM 628 O O . SER A 1 83 ? 1.65 -33.969 -18.266 1 97.31 83 SER A O 1
ATOM 630 N N . LEU A 1 84 ? 0.29 -32.344 -19.078 1 96.56 84 LEU A N 1
ATOM 631 C CA . LEU A 1 84 ? 1.407 -31.516 -19.5 1 96.56 84 LEU A CA 1
ATOM 632 C C . LEU A 1 84 ? 2.25 -31.094 -18.297 1 96.56 84 LEU A C 1
ATOM 634 O O . LEU A 1 84 ? 3.482 -31.125 -18.359 1 96.56 84 LEU A O 1
ATOM 638 N N . GLY A 1 85 ? 1.567 -30.719 -17.25 1 97.94 85 GLY A N 1
ATOM 639 C CA . GLY A 1 85 ? 2.262 -30.297 -16.047 1 97.94 85 GLY A CA 1
ATOM 640 C C . GLY A 1 85 ? 3.064 -31.422 -15.406 1 97.94 85 GLY A C 1
ATOM 641 O O . GLY A 1 85 ? 4.195 -31.203 -14.969 1 97.94 85 GLY A O 1
ATOM 642 N N . LEU A 1 86 ? 2.496 -32.594 -15.328 1 98.56 86 LEU A N 1
ATOM 643 C CA . LEU A 1 86 ? 3.166 -33.75 -14.734 1 98.56 86 LEU A CA 1
ATOM 644 C C . LEU A 1 86 ? 4.457 -34.094 -15.484 1 98.56 86 LEU A C 1
ATOM 646 O O . LEU A 1 86 ? 5.477 -34.375 -14.859 1 98.56 86 LEU A O 1
ATOM 650 N N . ARG A 1 87 ? 4.414 -33.969 -16.781 1 98 87 ARG A N 1
ATOM 651 C CA . ARG A 1 87 ? 5.602 -34.219 -17.594 1 98 87 ARG A CA 1
ATOM 652 C C . ARG A 1 87 ? 6.688 -33.188 -17.297 1 98 87 ARG A C 1
ATOM 654 O O . ARG A 1 87 ? 7.852 -33.406 -17.641 1 98 87 ARG A O 1
ATOM 661 N N . ASP A 1 88 ? 6.254 -32.094 -16.672 1 98.75 88 ASP A N 1
ATOM 662 C CA . ASP A 1 88 ? 7.156 -31.016 -16.281 1 98.75 88 ASP A CA 1
ATOM 663 C C . ASP A 1 88 ? 7.438 -31.031 -14.789 1 98.75 88 ASP A C 1
ATOM 665 O O . ASP A 1 88 ? 7.934 -30.047 -14.234 1 98.75 88 ASP A O 1
ATOM 669 N N . GLY A 1 89 ? 7.039 -32.062 -14.055 1 98.75 89 GLY A N 1
ATOM 670 C CA . GLY A 1 89 ? 7.371 -32.25 -12.648 1 98.75 89 GLY A CA 1
ATOM 671 C C . GLY A 1 89 ? 6.305 -31.734 -11.711 1 98.75 89 GLY A C 1
ATOM 672 O O . GLY A 1 89 ? 6.449 -31.812 -10.492 1 98.75 89 GLY A O 1
ATOM 673 N N . LEU A 1 90 ? 5.168 -31.219 -12.219 1 98.81 90 LEU A N 1
ATOM 674 C CA . LEU A 1 90 ? 4.086 -30.656 -11.43 1 98.81 90 LEU A CA 1
ATOM 675 C C . LEU A 1 90 ? 3.352 -31.734 -10.641 1 98.81 90 LEU A C 1
ATOM 677 O O . LEU A 1 90 ? 2.76 -32.625 -11.234 1 98.81 90 LEU A O 1
ATOM 681 N N . THR A 1 91 ? 3.408 -31.641 -9.32 1 98.94 91 THR A N 1
ATOM 682 C CA . THR A 1 91 ? 2.658 -32.594 -8.516 1 98.94 91 THR A CA 1
ATOM 683 C C . THR A 1 91 ? 1.423 -31.953 -7.906 1 98.94 91 THR A C 1
ATOM 685 O O . THR A 1 91 ? 0.441 -32.625 -7.598 1 98.94 91 THR A O 1
ATOM 688 N N . SER A 1 92 ? 1.502 -30.672 -7.648 1 98.94 92 SER A N 1
ATOM 689 C CA . SER A 1 92 ? 0.382 -29.938 -7.07 1 98.94 92 SER A CA 1
ATOM 690 C C . SER A 1 92 ? 0.041 -28.703 -7.898 1 98.94 92 SER A C 1
ATOM 692 O O . SER A 1 92 ? 0.849 -27.781 -8.008 1 98.94 92 SER A O 1
ATOM 694 N N . SER A 1 93 ? -1.113 -28.734 -8.469 1 98.69 93 SER A N 1
ATOM 695 C CA . SER A 1 93 ? -1.601 -27.656 -9.336 1 98.69 93 SER A CA 1
ATOM 696 C C . SER A 1 93 ? -2.693 -26.844 -8.648 1 98.69 93 SER A C 1
ATOM 698 O O . SER A 1 93 ? -3.705 -27.406 -8.211 1 98.69 93 SER A O 1
ATOM 700 N N . MET A 1 94 ? -2.504 -25.531 -8.523 1 98.81 94 MET A N 1
ATOM 701 C CA . MET A 1 94 ? -3.525 -24.641 -8 1 98.81 94 MET A CA 1
ATOM 702 C C . MET A 1 94 ? -3.672 -23.406 -8.891 1 98.81 94 MET A C 1
ATOM 704 O O . MET A 1 94 ? -2.881 -23.203 -9.812 1 98.81 94 MET A O 1
ATOM 708 N N . ASP A 1 95 ? -4.695 -22.672 -8.695 1 98.81 95 ASP A N 1
ATOM 709 C CA . ASP A 1 95 ? -4.91 -21.391 -9.375 1 98.81 95 ASP A CA 1
ATOM 710 C C . ASP A 1 95 ? -5.395 -20.328 -8.398 1 98.81 95 ASP A C 1
ATOM 712 O O . ASP A 1 95 ? -6.535 -20.375 -7.922 1 98.81 95 ASP A O 1
ATOM 716 N N . PHE A 1 96 ? -4.535 -19.359 -8.156 1 98.81 96 PHE A N 1
ATOM 717 C CA . PHE A 1 96 ? -4.855 -18.281 -7.23 1 98.81 96 PHE A CA 1
ATOM 718 C C . PHE A 1 96 ? -5.07 -16.969 -7.988 1 98.81 96 PHE A C 1
ATOM 720 O O . PHE A 1 96 ? -4.934 -15.883 -7.414 1 98.81 96 PHE A O 1
ATOM 727 N N . GLU A 1 97 ? -5.383 -17.031 -9.297 1 98.5 97 GLU A N 1
ATOM 728 C CA . GLU A 1 97 ? -5.637 -15.805 -10.055 1 98.5 97 GLU A CA 1
ATOM 729 C C . GLU A 1 97 ? -7.039 -15.82 -10.664 1 98.5 97 GLU A C 1
ATOM 731 O O . GLU A 1 97 ? -7.918 -15.078 -10.219 1 98.5 97 GLU A O 1
ATOM 736 N N . MET A 1 98 ? -7.266 -16.75 -11.602 1 97.88 98 MET A N 1
ATOM 737 C CA . MET A 1 98 ? -8.578 -16.844 -12.242 1 97.88 98 MET A CA 1
ATOM 738 C C . MET A 1 98 ? -9.594 -17.5 -11.32 1 97.88 98 MET A C 1
ATOM 740 O O . MET A 1 98 ? -10.695 -17 -11.133 1 97.88 98 MET A O 1
ATOM 744 N N . GLY A 1 99 ? -9.148 -18.688 -10.773 1 98.38 99 GLY A N 1
ATOM 745 C CA . GLY A 1 99 ? -9.938 -19.344 -9.742 1 98.38 99 GLY A CA 1
ATOM 746 C C . GLY A 1 99 ? -11.195 -20 -10.273 1 98.38 99 GLY A C 1
ATOM 747 O O . GLY A 1 99 ? -11.312 -20.234 -11.477 1 98.38 99 GLY A O 1
ATOM 748 N N . CYS A 1 100 ? -12.047 -20.453 -9.336 1 98.62 100 CYS A N 1
ATOM 749 C CA . CYS A 1 100 ? -13.312 -21.125 -9.594 1 98.62 100 CYS A CA 1
ATOM 750 C C . CYS A 1 100 ? -14.492 -20.297 -9.109 1 98.62 100 CYS A C 1
ATOM 752 O O . CYS A 1 100 ? -14.375 -19.562 -8.117 1 98.62 100 CYS A O 1
ATOM 754 N N . ALA A 1 101 ? -15.578 -20.422 -9.812 1 98.69 101 ALA A N 1
ATOM 755 C CA . ALA A 1 101 ? -16.781 -19.734 -9.359 1 98.69 101 ALA A CA 1
ATOM 756 C C . ALA A 1 101 ? -17.203 -20.234 -7.977 1 98.69 101 ALA A C 1
ATOM 758 O O . ALA A 1 101 ? -17.234 -21.438 -7.727 1 98.69 101 ALA A O 1
ATOM 759 N N . GLY A 1 102 ? -17.562 -19.297 -7.125 1 98.62 102 GLY A N 1
ATOM 760 C CA . GLY A 1 102 ? -17.844 -19.609 -5.734 1 98.62 102 GLY A CA 1
ATOM 761 C C . GLY A 1 102 ? -18.906 -20.688 -5.574 1 98.62 102 GLY A C 1
ATOM 762 O O . GLY A 1 102 ? -18.688 -21.672 -4.871 1 98.62 102 GLY A O 1
ATOM 763 N N . SER A 1 103 ? -19.953 -20.578 -6.254 1 98.12 103 SER A N 1
ATOM 764 C CA . SER A 1 103 ? -21.094 -21.484 -6.16 1 98.12 103 SER A CA 1
ATOM 765 C C . SER A 1 103 ? -20.75 -22.859 -6.707 1 98.12 103 SER A C 1
ATOM 767 O O . SER A 1 103 ? -21.484 -23.828 -6.48 1 98.12 103 SER A O 1
ATOM 769 N N . TYR A 1 104 ? -19.578 -23 -7.352 1 98.19 104 TYR A N 1
ATOM 770 C CA . TYR A 1 104 ? -19.25 -24.266 -8.008 1 98.19 104 TYR A CA 1
ATOM 771 C C . TYR A 1 104 ? -17.984 -24.859 -7.426 1 98.19 104 TYR A C 1
ATOM 773 O O . TYR A 1 104 ? -17.5 -25.891 -7.898 1 98.19 104 TYR A O 1
ATOM 781 N N . VAL A 1 105 ? -17.406 -24.281 -6.398 1 98.56 105 VAL A N 1
ATOM 782 C CA . VAL A 1 105 ? -16.172 -24.766 -5.809 1 98.56 105 VAL A CA 1
ATOM 783 C C . VAL A 1 105 ? -16.359 -26.203 -5.32 1 98.56 105 VAL A C 1
ATOM 785 O O . VAL A 1 105 ? -15.555 -27.078 -5.625 1 98.56 105 VAL A O 1
ATOM 788 N N . ALA A 1 106 ? -17.453 -26.453 -4.605 1 98.19 106 ALA A N 1
ATOM 789 C CA . ALA A 1 106 ? -17.688 -27.812 -4.094 1 98.19 106 ALA A CA 1
ATOM 790 C C . ALA A 1 106 ? -17.781 -28.812 -5.234 1 98.19 106 ALA A C 1
ATOM 792 O O . ALA A 1 106 ? -17.156 -29.875 -5.184 1 98.19 106 ALA A O 1
ATOM 793 N N . ALA A 1 107 ? -18.578 -28.484 -6.219 1 97.94 107 ALA A N 1
ATOM 794 C CA . ALA A 1 107 ? -18.766 -29.375 -7.359 1 97.94 107 ALA A CA 1
ATOM 795 C C . ALA A 1 107 ? -17.453 -29.562 -8.117 1 97.94 107 ALA A C 1
ATOM 797 O O . ALA A 1 107 ? -17.188 -30.656 -8.656 1 97.94 107 ALA A O 1
ATOM 798 N N . TRP A 1 108 ? -16.656 -28.531 -8.25 1 98.38 108 TRP A N 1
ATOM 799 C CA . TRP A 1 108 ? -15.367 -28.594 -8.922 1 98.38 108 TRP A CA 1
ATOM 800 C C . TRP A 1 108 ? -14.461 -29.625 -8.258 1 98.38 108 TRP A C 1
ATOM 802 O O . TRP A 1 108 ? -13.852 -30.453 -8.938 1 98.38 108 TRP A O 1
ATOM 812 N N . TYR A 1 109 ? -14.367 -29.609 -6.934 1 98.38 109 TYR A N 1
ATOM 813 C CA . TYR A 1 109 ? -13.547 -30.562 -6.195 1 98.38 109 TYR A CA 1
ATOM 814 C C . TYR A 1 109 ? -14.109 -31.969 -6.324 1 98.38 109 TYR A C 1
ATOM 816 O O . TYR A 1 109 ? -13.352 -32.938 -6.523 1 98.38 109 TYR A O 1
ATOM 824 N N . GLU A 1 110 ? -15.406 -32.094 -6.262 1 97.88 110 GLU A N 1
ATOM 825 C CA . GLU A 1 110 ? -16.047 -33.406 -6.363 1 97.88 110 GLU A CA 1
ATOM 826 C C . GLU A 1 110 ? -15.789 -34.062 -7.727 1 97.88 110 GLU A C 1
ATOM 828 O O . GLU A 1 110 ? -15.516 -35.25 -7.812 1 97.88 110 GLU A O 1
ATOM 833 N N . ALA A 1 111 ? -15.844 -33.281 -8.711 1 96.62 111 ALA A N 1
ATOM 834 C CA . ALA A 1 111 ? -15.695 -33.781 -10.078 1 96.62 111 ALA A CA 1
ATOM 835 C C . ALA A 1 111 ? -14.281 -34.281 -10.32 1 96.62 111 ALA A C 1
ATOM 837 O O . ALA A 1 111 ? -14.047 -35.031 -11.281 1 96.62 111 ALA A O 1
ATOM 838 N N . ARG A 1 112 ? -13.336 -34.031 -9.516 1 97.19 112 ARG A N 1
ATOM 839 C CA . ARG A 1 112 ? -11.93 -34.344 -9.758 1 97.19 112 ARG A CA 1
ATOM 840 C C . ARG A 1 112 ? -11.461 -35.5 -8.859 1 97.19 112 ARG A C 1
ATOM 842 O O . ARG A 1 112 ? -10.383 -36.062 -9.07 1 97.19 112 ARG A O 1
ATOM 849 N N . ALA A 1 113 ? -12.266 -35.844 -7.934 1 97.44 113 ALA A N 1
ATOM 850 C CA . ALA A 1 113 ? -11.914 -36.875 -6.988 1 97.44 113 ALA A CA 1
ATOM 851 C C . ALA A 1 113 ? -11.75 -38.219 -7.699 1 97.44 113 ALA A C 1
ATOM 853 O O . ALA A 1 113 ? -12.664 -38.688 -8.391 1 97.44 113 ALA A O 1
ATOM 854 N N . GLY A 1 114 ? -10.547 -38.75 -7.625 1 96.88 114 GLY A N 1
ATOM 855 C CA . GLY A 1 114 ? -10.305 -40.094 -8.117 1 96.88 114 GLY A CA 1
ATOM 856 C C . GLY A 1 114 ? -10.031 -40.156 -9.609 1 96.88 114 GLY A C 1
ATOM 857 O O . GLY A 1 114 ? -9.766 -41.219 -10.164 1 96.88 114 GLY A O 1
ATOM 858 N N . VAL A 1 115 ? -10.086 -39 -10.266 1 97.12 115 VAL A N 1
ATOM 859 C CA . VAL A 1 115 ? -9.93 -39.031 -11.719 1 97.12 115 VAL A CA 1
ATOM 860 C C . VAL A 1 115 ? -8.852 -38.062 -12.156 1 97.12 115 VAL A C 1
ATOM 862 O O . VAL A 1 115 ? -8.734 -37.75 -13.336 1 97.12 115 VAL A O 1
ATOM 865 N N . THR A 1 116 ? -8.102 -37.531 -11.227 1 97.81 116 THR A N 1
ATOM 866 C CA . THR A 1 116 ? -7.055 -36.562 -11.516 1 97.81 116 THR A CA 1
ATOM 867 C C . THR A 1 116 ? -5.688 -37.125 -11.102 1 97.81 116 THR A C 1
ATOM 869 O O . THR A 1 116 ? -5.547 -37.719 -10.047 1 97.81 116 THR A O 1
ATOM 872 N N . GLN A 1 117 ? -4.723 -36.875 -11.898 1 98.31 117 GLN A N 1
ATOM 873 C CA . GLN A 1 117 ? -3.41 -37.469 -11.68 1 98.31 117 GLN A CA 1
ATOM 874 C C . GLN A 1 117 ? -2.57 -36.625 -10.727 1 98.31 117 GLN A C 1
ATOM 876 O O . GLN A 1 117 ? -1.778 -37.156 -9.953 1 98.31 117 GLN A O 1
ATOM 881 N N . ALA A 1 118 ? -2.66 -35.281 -10.812 1 98.75 118 ALA A N 1
ATOM 882 C CA . ALA A 1 118 ? -1.95 -34.375 -9.93 1 98.75 118 ALA A CA 1
ATOM 883 C C . ALA A 1 118 ? -2.857 -33.875 -8.812 1 98.75 118 ALA A C 1
ATOM 885 O O . ALA A 1 118 ? -4.082 -33.844 -8.953 1 98.75 118 ALA A O 1
ATOM 886 N N . ASN A 1 119 ? -2.283 -33.5 -7.641 1 98.88 119 ASN A N 1
ATOM 887 C CA . ASN A 1 119 ? -3.068 -32.781 -6.637 1 98.88 119 ASN A CA 1
ATOM 888 C C . ASN A 1 119 ? -3.641 -31.484 -7.199 1 98.88 119 ASN A C 1
ATOM 890 O O . ASN A 1 119 ? -3.061 -30.875 -8.102 1 98.88 119 ASN A O 1
ATOM 894 N N . TYR A 1 120 ? -4.773 -31.094 -6.684 1 98.81 120 TYR A N 1
ATOM 895 C CA . TYR A 1 120 ? -5.477 -29.984 -7.316 1 98.81 120 TYR A CA 1
ATOM 896 C C . TYR A 1 120 ? -6.129 -29.094 -6.273 1 98.81 120 TYR A C 1
ATOM 898 O O . TYR A 1 120 ? -6.578 -29.562 -5.227 1 98.81 120 TYR A O 1
ATOM 906 N N . GLY A 1 121 ? -6.094 -27.797 -6.469 1 98.81 121 GLY A N 1
ATOM 907 C CA . GLY A 1 121 ? -6.746 -26.766 -5.684 1 98.81 121 GLY A CA 1
ATOM 908 C C . GLY A 1 121 ? -7.125 -25.547 -6.496 1 98.81 121 GLY A C 1
ATOM 909 O O . GLY A 1 121 ? -6.484 -25.234 -7.504 1 98.81 121 GLY A O 1
ATOM 910 N N . CYS A 1 122 ? -8.141 -24.891 -6.086 1 98.75 122 CYS A N 1
ATOM 911 C CA . CYS A 1 122 ? -8.641 -23.734 -6.824 1 98.75 122 CYS A CA 1
ATOM 912 C C . CYS A 1 122 ? -9.141 -22.641 -5.875 1 98.75 122 CYS A C 1
ATOM 914 O O . CYS A 1 122 ? -10.039 -22.891 -5.066 1 98.75 122 CYS A O 1
ATOM 916 N N . ALA A 1 123 ? -8.594 -21.453 -6.004 1 98.94 123 ALA A N 1
ATOM 917 C CA . ALA A 1 123 ? -9.125 -20.312 -5.273 1 98.94 123 ALA A CA 1
ATOM 918 C C . ALA A 1 123 ? -10.484 -19.891 -5.828 1 98.94 123 ALA A C 1
ATOM 920 O O . ALA A 1 123 ? -10.867 -20.297 -6.918 1 98.94 123 ALA A O 1
ATOM 921 N N . VAL A 1 124 ? -11.188 -19.125 -5.035 1 98.94 124 VAL A N 1
ATOM 922 C CA . VAL A 1 124 ? -12.461 -18.609 -5.527 1 98.94 124 VAL A CA 1
ATOM 923 C C . VAL A 1 124 ? -12.211 -17.375 -6.395 1 98.94 124 VAL A C 1
ATOM 925 O O . VAL A 1 124 ? -11.367 -16.531 -6.066 1 98.94 124 VAL A O 1
ATOM 928 N N . SER A 1 125 ? -13.016 -17.172 -7.434 1 98.88 125 SER A N 1
ATOM 929 C CA . SER A 1 125 ? -12.727 -16.219 -8.5 1 98.88 125 SER A CA 1
ATOM 930 C C . SER A 1 125 ? -13.469 -14.906 -8.289 1 98.88 125 SER A C 1
ATOM 932 O O . SER A 1 125 ? -14.695 -14.867 -8.312 1 98.88 125 SER A O 1
ATOM 934 N N . HIS A 1 126 ? -12.711 -13.82 -8.211 1 98.88 126 HIS A N 1
ATOM 935 C CA . HIS A 1 126 ? -13.273 -12.477 -8.234 1 98.88 126 HIS A CA 1
ATOM 936 C C . HIS A 1 126 ? -13.891 -12.172 -9.602 1 98.88 126 HIS A C 1
ATOM 938 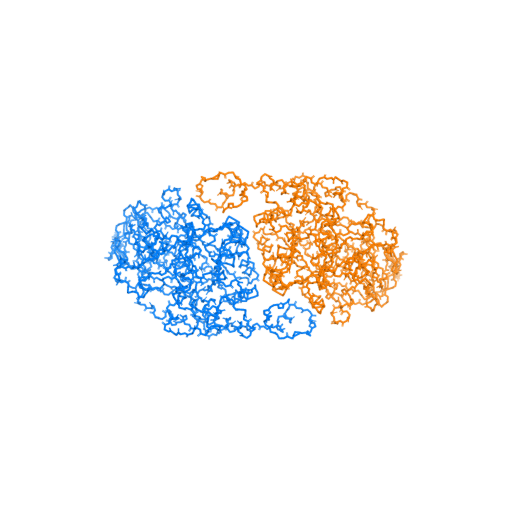O O . HIS A 1 126 ? -15 -11.633 -9.672 1 98.88 126 HIS A O 1
ATOM 944 N N . GLU A 1 127 ? -13.234 -12.555 -10.68 1 98.31 127 GLU A N 1
ATOM 945 C CA . GLU A 1 127 ? -13.68 -12.305 -12.047 1 98.31 127 GLU A CA 1
ATOM 946 C C . GLU A 1 127 ? -15 -13.008 -12.328 1 98.31 127 GLU A C 1
ATOM 948 O O . GLU A 1 127 ? -15.93 -12.398 -12.867 1 98.31 127 GLU A O 1
ATOM 953 N N . PHE A 1 128 ? -15.109 -14.273 -11.953 1 98.69 128 PHE A N 1
ATOM 954 C CA . PHE A 1 128 ? -16.328 -15.016 -12.227 1 98.69 128 PHE A CA 1
ATOM 955 C C . PHE A 1 128 ? -17.484 -14.5 -11.383 1 98.69 128 PHE A C 1
ATOM 957 O O . PHE A 1 128 ? -18.641 -14.477 -11.844 1 98.69 128 PHE A O 1
ATOM 964 N N . ALA A 1 129 ? -17.141 -14.094 -10.117 1 98.81 129 ALA A N 1
ATOM 965 C CA . ALA A 1 129 ? -18.188 -13.477 -9.312 1 98.81 129 ALA A CA 1
ATOM 966 C C . ALA A 1 129 ? -18.75 -12.242 -10.008 1 98.81 129 ALA A C 1
ATOM 968 O O . ALA A 1 129 ? -19.969 -12.078 -10.086 1 98.81 129 ALA A O 1
ATOM 969 N N . ARG A 1 130 ? -17.906 -11.406 -10.555 1 98.62 130 ARG A N 1
ATOM 970 C CA . ARG A 1 130 ? -18.359 -10.219 -11.289 1 98.62 130 ARG A CA 1
ATOM 971 C C . ARG A 1 130 ? -19.109 -10.617 -12.555 1 98.62 130 ARG A C 1
ATOM 973 O O . ARG A 1 130 ? -20.172 -10.047 -12.852 1 98.62 130 ARG A O 1
ATOM 980 N N . ALA A 1 131 ? -18.594 -11.578 -13.32 1 98.44 131 ALA A N 1
ATOM 981 C CA . ALA A 1 131 ? -19.234 -12 -14.562 1 98.44 131 ALA A CA 1
ATOM 982 C C . ALA A 1 131 ? -20.641 -12.539 -14.289 1 98.44 131 ALA A C 1
ATOM 984 O O . ALA A 1 131 ? -21.578 -12.258 -15.047 1 98.44 131 ALA A O 1
ATOM 985 N N . MET A 1 132 ? -20.781 -13.266 -13.227 1 98.5 132 MET A N 1
ATOM 986 C CA . MET A 1 132 ? -22.094 -13.82 -12.867 1 98.5 132 MET A CA 1
ATOM 987 C C . MET A 1 132 ? -23.062 -12.703 -12.516 1 98.5 132 MET A C 1
ATOM 989 O O . MET A 1 132 ? -24.203 -12.703 -12.992 1 98.5 132 MET A O 1
ATOM 993 N N . VAL A 1 133 ? -22.609 -11.711 -11.75 1 98.5 133 VAL A N 1
ATOM 994 C CA . VAL A 1 133 ? -23.5 -10.688 -11.203 1 98.5 133 VAL A CA 1
ATOM 995 C C . VAL A 1 133 ? -23.75 -9.609 -12.258 1 98.5 133 VAL A C 1
ATOM 997 O O . VAL A 1 133 ? -24.875 -9.141 -12.414 1 98.5 133 VAL A O 1
ATOM 1000 N N . LEU A 1 134 ? -22.719 -9.172 -13.016 1 98.5 134 LEU A N 1
ATOM 1001 C CA . LEU A 1 134 ? -22.812 -7.992 -13.867 1 98.5 134 LEU A CA 1
ATOM 1002 C C . LEU A 1 134 ? -23.156 -8.383 -15.305 1 98.5 134 LEU A C 1
ATOM 1004 O O . LEU A 1 134 ? -23.703 -7.574 -16.047 1 98.5 134 LEU A O 1
ATOM 1008 N N . ASP A 1 135 ? -22.797 -9.695 -15.734 1 97.88 135 ASP A N 1
ATOM 1009 C CA . ASP A 1 135 ? -23.016 -10.109 -17.125 1 97.88 135 ASP A CA 1
ATOM 1010 C C . ASP A 1 135 ? -24.047 -11.234 -17.203 1 97.88 135 ASP A C 1
ATOM 1012 O O . ASP A 1 135 ? -24.484 -11.586 -18.297 1 97.88 135 ASP A O 1
ATOM 1016 N N . GLY A 1 136 ? -24.422 -11.828 -16.094 1 97.25 136 GLY A N 1
ATOM 1017 C CA . GLY A 1 136 ? -25.328 -12.961 -16.109 1 97.25 136 GLY A CA 1
ATOM 1018 C C . GLY A 1 136 ? -24.672 -14.242 -16.609 1 97.25 136 GLY A C 1
ATOM 1019 O O . GLY A 1 136 ? -25.344 -15.133 -17.125 1 97.25 136 GLY A O 1
ATOM 1020 N N . SER A 1 137 ? -23.359 -14.367 -16.547 1 94.75 137 SER A N 1
ATOM 1021 C CA . SER A 1 137 ? -22.609 -15.555 -16.969 1 94.75 137 SER A CA 1
ATOM 1022 C C . SER A 1 137 ? -22.641 -16.641 -15.891 1 94.75 137 SER A C 1
ATOM 1024 O O . SER A 1 137 ? -21.625 -16.906 -15.242 1 94.75 137 SER A O 1
ATOM 1026 N N . ASP A 1 138 ? -23.688 -17.359 -15.781 1 87.44 138 ASP A N 1
ATOM 1027 C CA . ASP A 1 138 ? -23.859 -18.281 -14.664 1 87.44 138 ASP A CA 1
ATOM 1028 C C . ASP A 1 138 ? -24.094 -19.703 -15.156 1 87.44 138 ASP A C 1
ATOM 1030 O O . ASP A 1 138 ? -24.656 -20.531 -14.43 1 87.44 138 ASP A O 1
ATOM 1034 N N . GLY A 1 139 ? -23.672 -20.047 -16.312 1 90.44 139 GLY A N 1
ATOM 1035 C CA . GLY A 1 139 ? -23.859 -21.375 -16.859 1 90.44 139 GLY A CA 1
ATOM 1036 C C . GLY A 1 139 ? -23.031 -22.438 -16.156 1 90.44 139 GLY A C 1
ATOM 1037 O O . GLY A 1 139 ? -21.797 -22.328 -16.109 1 90.44 139 GLY A O 1
ATOM 1038 N N . ALA A 1 140 ? -23.672 -23.469 -15.711 1 89.75 140 ALA A N 1
ATOM 1039 C CA . ALA A 1 140 ? -23 -24.562 -15.016 1 89.75 140 ALA A CA 1
ATOM 1040 C C . ALA A 1 140 ? -22.078 -25.344 -15.961 1 89.75 140 ALA A C 1
ATOM 1042 O O . ALA A 1 140 ? -21.031 -25.828 -15.547 1 89.75 140 ALA A O 1
ATOM 1043 N N . GLU A 1 141 ? -22.422 -25.406 -17.219 1 90.88 141 GLU A N 1
ATOM 1044 C CA . GLU A 1 141 ? -21.719 -26.219 -18.219 1 90.88 141 GLU A CA 1
ATOM 1045 C C . GLU A 1 141 ? -20.281 -25.766 -18.375 1 90.88 141 GLU A C 1
ATOM 1047 O O . GLU A 1 141 ? -19.406 -26.578 -18.703 1 90.88 141 GLU A O 1
ATOM 1052 N N . TYR A 1 142 ? -20.047 -24.484 -18.125 1 92 142 TYR A N 1
ATOM 1053 C CA . TYR A 1 142 ? -18.672 -24.031 -18.312 1 92 142 TYR A CA 1
ATOM 1054 C C . TYR A 1 142 ? -18.062 -23.609 -16.984 1 92 142 TYR A C 1
ATOM 1056 O O . TYR A 1 142 ? -16.844 -23.75 -16.781 1 92 142 TYR A O 1
ATOM 1064 N N . LEU A 1 143 ? -18.844 -23.172 -16.016 1 94.38 143 LEU A N 1
ATOM 1065 C CA . LEU A 1 143 ? -18.281 -22.672 -14.758 1 94.38 143 LEU A CA 1
ATOM 1066 C C . LEU A 1 143 ? -17.703 -23.812 -13.93 1 94.38 143 LEU A C 1
ATOM 1068 O O . LEU A 1 143 ? -16.781 -23.609 -13.133 1 94.38 143 LEU A O 1
ATOM 1072 N N . ILE A 1 144 ? -18.156 -25.016 -14.156 1 94.38 144 ILE A N 1
ATOM 1073 C CA . ILE A 1 144 ? -17.672 -26.172 -13.43 1 94.38 144 ILE A CA 1
ATOM 1074 C C . ILE A 1 144 ? -16.234 -26.484 -13.844 1 94.38 144 ILE A C 1
ATOM 1076 O O . ILE A 1 144 ? -15.523 -27.203 -13.156 1 94.38 144 ILE A O 1
ATOM 1080 N N . ASN A 1 145 ? -15.773 -25.938 -14.977 1 94.25 145 ASN A N 1
ATOM 1081 C CA . ASN A 1 145 ? -14.461 -26.25 -15.523 1 94.25 145 ASN A CA 1
ATOM 1082 C C . ASN A 1 145 ? -13.359 -25.422 -14.875 1 94.25 145 ASN A C 1
ATOM 1084 O O . ASN A 1 145 ? -12.188 -25.547 -15.227 1 94.25 145 ASN A O 1
ATOM 1088 N N . GLY A 1 146 ? -13.742 -24.531 -13.945 1 96.44 146 GLY A N 1
ATOM 1089 C CA . GLY A 1 146 ? -12.742 -23.75 -13.227 1 96.44 146 GLY A CA 1
ATOM 1090 C C . GLY A 1 146 ? -12.141 -22.641 -14.062 1 96.44 146 GLY A C 1
ATOM 1091 O O . GLY A 1 146 ? -12.859 -21.875 -14.719 1 96.44 146 GLY A O 1
ATOM 1092 N N . PRO A 1 147 ? -10.82 -22.438 -14.062 1 97 147 PRO A N 1
ATOM 1093 C CA . PRO A 1 147 ? -10.172 -21.281 -14.672 1 97 147 PRO A CA 1
ATOM 1094 C C . PRO A 1 147 ? -10.438 -21.172 -16.172 1 97 147 PRO A C 1
ATOM 1096 O O . PRO A 1 147 ? -10.57 -20.062 -16.703 1 97 147 PRO A O 1
ATOM 1099 N N . VAL A 1 148 ? -10.586 -22.25 -16.906 1 94.5 148 VAL A N 1
ATOM 1100 C CA . VAL A 1 148 ? -10.719 -22.234 -18.359 1 94.5 148 VAL A CA 1
ATOM 1101 C C . VAL A 1 148 ? -12.062 -21.609 -18.734 1 94.5 148 VAL A C 1
ATOM 1103 O O . VAL A 1 148 ? -12.273 -21.234 -19.891 1 94.5 148 VAL A O 1
ATOM 1106 N N . ALA A 1 149 ? -12.984 -21.484 -17.781 1 95.88 149 ALA A N 1
ATOM 1107 C CA . ALA A 1 149 ? -14.289 -20.875 -18.016 1 95.88 149 ALA A CA 1
ATOM 1108 C C . ALA A 1 149 ? -14.148 -19.422 -18.438 1 95.88 149 ALA A C 1
ATOM 1110 O O . ALA A 1 149 ? -15.07 -18.844 -19.016 1 95.88 149 ALA A O 1
ATOM 1111 N N . ALA A 1 150 ? -13 -18.828 -18.156 1 93.75 150 ALA A N 1
ATOM 1112 C CA . ALA A 1 150 ? -12.75 -17.422 -18.516 1 93.75 150 ALA A CA 1
ATOM 1113 C C . ALA A 1 150 ? -12.852 -17.219 -20.016 1 93.75 150 ALA A C 1
ATOM 1115 O O . ALA A 1 150 ? -13.273 -16.141 -20.469 1 93.75 150 ALA A O 1
ATOM 1116 N N . TYR A 1 151 ? -12.5 -18.234 -20.812 1 88.56 151 TYR A N 1
ATOM 1117 C CA . TYR A 1 151 ? -12.57 -18.109 -22.266 1 88.56 151 TYR A CA 1
ATOM 1118 C C . TYR A 1 151 ? -14 -17.891 -22.734 1 88.56 151 TYR A C 1
ATOM 1120 O O . TYR A 1 151 ? -14.234 -17.266 -23.781 1 88.56 151 TYR A O 1
ATOM 1128 N N . THR A 1 152 ? -14.93 -18.344 -21.906 1 92.19 152 THR A N 1
ATOM 1129 C CA . THR A 1 152 ? -16.344 -18.141 -22.203 1 92.19 152 THR A CA 1
ATOM 1130 C C . THR A 1 152 ? -16.844 -16.828 -21.594 1 92.19 152 THR A C 1
ATOM 1132 O O . THR A 1 152 ? -17.469 -16.016 -22.281 1 92.19 152 THR A O 1
ATOM 1135 N N . THR A 1 153 ? -16.516 -16.562 -20.359 1 94.94 153 THR A N 1
ATOM 1136 C CA . THR A 1 153 ? -17.094 -15.445 -19.625 1 94.94 153 THR A CA 1
ATOM 1137 C C . THR A 1 153 ? -16.547 -14.125 -20.141 1 94.94 153 THR A C 1
ATOM 1139 O O . THR A 1 153 ? -17.219 -13.094 -20.094 1 94.94 153 THR A O 1
ATOM 1142 N N . ARG A 1 154 ? -15.32 -14.117 -20.75 1 93.12 154 ARG A N 1
ATOM 1143 C CA . ARG A 1 154 ? -14.664 -12.883 -21.188 1 93.12 154 ARG A CA 1
ATOM 1144 C C . ARG A 1 154 ? -15.258 -12.383 -22.5 1 93.12 154 ARG A C 1
ATOM 1146 O O . ARG A 1 154 ? -14.883 -11.312 -22.984 1 93.12 154 ARG A O 1
ATOM 1153 N N . ALA A 1 155 ? -16.203 -13.156 -23.047 1 90.38 155 ALA A N 1
ATOM 1154 C CA . ALA A 1 155 ? -16.875 -12.688 -24.25 1 90.38 155 ALA A CA 1
ATOM 1155 C C . ALA A 1 155 ? -17.719 -11.445 -23.953 1 90.38 155 ALA A C 1
ATOM 1157 O O . ALA A 1 155 ? -17.969 -10.633 -24.844 1 90.38 155 ALA A O 1
ATOM 1158 N N . LYS A 1 156 ? -18.188 -11.352 -22.703 1 93.38 156 LYS A N 1
ATOM 1159 C CA . LYS A 1 156 ? -18.891 -10.164 -22.25 1 93.38 156 LYS A CA 1
ATOM 1160 C C . LYS A 1 156 ? -17.953 -9.188 -21.547 1 93.38 156 LYS A C 1
ATOM 1162 O O . LYS A 1 156 ? -16.812 -9.539 -21.234 1 93.38 156 LYS A O 1
ATOM 1167 N N . THR A 1 157 ? -18.406 -7.965 -21.297 1 92.44 157 THR A N 1
ATOM 1168 C CA . THR A 1 157 ? -17.453 -6.961 -20.828 1 92.44 157 THR A CA 1
ATOM 1169 C C . THR A 1 157 ? -17.891 -6.379 -19.484 1 92.44 157 THR A C 1
ATOM 1171 O O . THR A 1 157 ? -17.125 -5.691 -18.812 1 92.44 157 THR A O 1
ATOM 1174 N N . GLY A 1 158 ? -19.078 -6.586 -19.047 1 95.56 158 GLY A N 1
ATOM 1175 C CA . GLY A 1 158 ? -19.562 -6.027 -17.797 1 95.56 158 GLY A CA 1
ATOM 1176 C C . GLY A 1 158 ? -18.656 -6.328 -16.609 1 95.56 158 GLY A C 1
ATOM 1177 O O . GLY A 1 158 ? -18.391 -5.445 -15.797 1 95.56 158 GLY A O 1
ATOM 1178 N N . TRP A 1 159 ? -18.109 -7.527 -16.562 1 96.62 159 TRP A N 1
ATOM 1179 C CA . TRP A 1 159 ? -17.25 -7.957 -15.461 1 96.62 159 TRP A CA 1
ATOM 1180 C C . TRP A 1 159 ? -16.016 -7.074 -15.367 1 96.62 159 TRP A C 1
ATOM 1182 O O . TRP A 1 159 ? -15.469 -6.871 -14.281 1 96.62 159 TRP A O 1
ATOM 1192 N N . SER A 1 160 ? -15.562 -6.48 -16.438 1 95.62 160 SER A N 1
ATOM 1193 C CA . SER A 1 160 ? -14.289 -5.77 -16.469 1 95.62 160 SER A CA 1
ATOM 1194 C C . SER A 1 160 ? -14.492 -4.266 -16.328 1 95.62 160 SER A C 1
ATOM 1196 O O . SER A 1 160 ? -13.664 -3.582 -15.719 1 95.62 160 SER A O 1
ATOM 1198 N N . VAL A 1 161 ? -15.617 -3.682 -16.797 1 94.5 161 VAL A N 1
ATOM 1199 C CA . VAL A 1 161 ? -15.633 -2.23 -16.938 1 94.5 161 VAL A CA 1
ATOM 1200 C C . VAL A 1 161 ? -16.75 -1.638 -16.078 1 94.5 161 VAL A C 1
ATOM 1202 O O . VAL A 1 161 ? -16.766 -0.432 -15.828 1 94.5 161 VAL A O 1
ATOM 1205 N N . THR A 1 162 ? -17.688 -2.459 -15.664 1 96.62 162 THR A N 1
ATOM 1206 C CA . THR A 1 162 ? -18.859 -1.921 -14.969 1 96.62 162 THR A CA 1
ATOM 1207 C C . THR A 1 162 ? -18.562 -1.744 -13.477 1 96.62 162 THR A C 1
ATOM 1209 O O . THR A 1 162 ? -18.109 -2.678 -12.812 1 96.62 162 THR A O 1
ATOM 1212 N N . ARG A 1 163 ? -18.781 -0.58 -12.969 1 97.06 163 ARG A N 1
ATOM 1213 C CA . ARG A 1 163 ? -18.781 -0.355 -11.523 1 97.06 163 ARG A CA 1
ATOM 1214 C C . ARG A 1 163 ? -20.078 -0.874 -10.898 1 97.06 163 ARG A C 1
ATOM 1216 O O . ARG A 1 163 ? -21.172 -0.431 -11.258 1 97.06 163 ARG A O 1
ATOM 1223 N N . PRO A 1 164 ? -20 -1.719 -9.953 1 97.94 164 PRO A N 1
ATOM 1224 C CA . PRO A 1 164 ? -21.219 -2.277 -9.375 1 97.94 164 PRO A CA 1
ATOM 1225 C C . PRO A 1 164 ? -21.938 -1.297 -8.453 1 97.94 164 PRO A C 1
ATOM 1227 O O . PRO A 1 164 ? -21.312 -0.417 -7.867 1 97.94 164 PRO A O 1
ATOM 1230 N N . THR A 1 165 ? -23.266 -1.411 -8.391 1 96.88 165 THR A N 1
ATOM 1231 C CA . THR A 1 165 ? -24.016 -0.811 -7.289 1 96.88 165 THR A CA 1
ATOM 1232 C C . THR A 1 165 ? -23.672 -1.492 -5.965 1 96.88 165 THR A C 1
ATOM 1234 O O . THR A 1 165 ? -22.984 -2.512 -5.949 1 96.88 165 THR A O 1
ATOM 1237 N N . LEU A 1 166 ? -24.141 -0.957 -4.891 1 96.38 166 LEU A N 1
ATOM 1238 C CA . LEU A 1 166 ? -23.906 -1.565 -3.582 1 96.38 166 LEU A CA 1
ATOM 1239 C C . LEU A 1 166 ? -24.5 -2.969 -3.527 1 96.38 166 LEU A C 1
ATOM 1241 O O . LEU A 1 166 ? -23.875 -3.895 -3.008 1 96.38 166 LEU A O 1
ATOM 1245 N N . GLU A 1 167 ? -25.734 -3.105 -4.039 1 97.56 167 GLU A N 1
ATOM 1246 C CA . GLU A 1 167 ? -26.406 -4.406 -4.062 1 97.56 167 GLU A CA 1
ATOM 1247 C C . GLU A 1 167 ? -25.609 -5.41 -4.898 1 97.56 167 GLU A C 1
ATOM 1249 O O . GLU A 1 167 ? -25.391 -6.543 -4.473 1 97.56 167 GLU A O 1
ATOM 1254 N N . GLN A 1 168 ? -25.188 -4.992 -6.066 1 98.5 168 GLN A N 1
ATOM 1255 C CA . GLN A 1 168 ? -24.375 -5.844 -6.938 1 98.5 168 GLN A CA 1
ATOM 1256 C C . GLN A 1 168 ? -23.047 -6.188 -6.293 1 98.5 168 GLN A C 1
ATOM 1258 O O . GLN A 1 168 ? -22.578 -7.324 -6.383 1 98.5 168 GLN A O 1
ATOM 1263 N N . GLY A 1 169 ? -22.422 -5.168 -5.664 1 98.5 169 GLY A N 1
ATOM 1264 C CA . GLY A 1 169 ? -21.172 -5.406 -4.953 1 98.5 169 GLY A CA 1
ATOM 1265 C C . GLY A 1 169 ? -21.312 -6.445 -3.857 1 98.5 169 GLY A C 1
ATOM 1266 O O . GLY A 1 169 ? -20.469 -7.34 -3.74 1 98.5 169 GLY A O 1
ATOM 1267 N N . ASN A 1 170 ? -22.359 -6.348 -3.115 1 98.69 170 ASN A N 1
ATOM 1268 C CA . ASN A 1 170 ? -22.594 -7.328 -2.059 1 98.69 170 ASN A CA 1
ATOM 1269 C C . ASN A 1 170 ? -22.828 -8.719 -2.629 1 98.69 170 ASN A C 1
ATOM 1271 O O . ASN A 1 170 ? -22.406 -9.719 -2.041 1 98.69 170 ASN A O 1
ATOM 1275 N N . ALA A 1 171 ? -23.469 -8.773 -3.768 1 98.81 171 ALA A N 1
ATOM 1276 C CA . ALA A 1 171 ? -23.688 -10.062 -4.418 1 98.81 171 ALA A CA 1
ATOM 1277 C C . ALA A 1 171 ? -22.359 -10.672 -4.867 1 98.81 171 ALA A C 1
ATOM 1279 O O . ALA A 1 171 ? -22.156 -11.883 -4.758 1 98.81 171 ALA A O 1
ATOM 1280 N N . ILE A 1 172 ? -21.469 -9.867 -5.387 1 98.88 172 ILE A N 1
ATOM 1281 C CA . ILE A 1 172 ? -20.141 -10.305 -5.793 1 98.88 172 ILE A CA 1
ATOM 1282 C C . ILE A 1 172 ? -19.391 -10.859 -4.586 1 98.88 172 ILE A C 1
ATOM 1284 O O . ILE A 1 172 ? -18.844 -11.961 -4.641 1 98.88 172 ILE A O 1
ATOM 1288 N N . LEU A 1 173 ? -19.438 -10.125 -3.48 1 98.88 173 LEU A N 1
ATOM 1289 C CA . LEU A 1 173 ? -18.719 -10.516 -2.266 1 98.88 173 LEU A CA 1
ATOM 1290 C C . LEU A 1 173 ? -19.312 -11.797 -1.686 1 98.88 173 LEU A C 1
ATOM 1292 O O . LEU A 1 173 ? -18.594 -12.641 -1.167 1 98.88 173 LEU A O 1
ATOM 1296 N N . GLU A 1 174 ? -20.609 -11.914 -1.76 1 98.88 174 GLU A N 1
ATOM 1297 C CA . GLU A 1 174 ? -21.266 -13.117 -1.26 1 98.88 174 GLU A CA 1
ATOM 1298 C C . GLU A 1 174 ? -20.844 -14.344 -2.061 1 98.88 174 GLU A C 1
ATOM 1300 O O . GLU A 1 174 ? -20.672 -15.43 -1.499 1 98.88 174 GLU A O 1
ATOM 1305 N N . GLU A 1 175 ? -20.734 -14.211 -3.369 1 98.81 175 GLU A N 1
ATOM 1306 C CA . GLU A 1 175 ? -20.266 -15.297 -4.219 1 98.81 175 GLU A CA 1
ATOM 1307 C C . GLU A 1 175 ? -18.859 -15.742 -3.822 1 98.81 175 GLU A C 1
ATOM 1309 O O . GLU A 1 175 ? -18.562 -16.938 -3.822 1 98.81 175 GLU A O 1
ATOM 1314 N N . LEU A 1 176 ? -18.016 -14.812 -3.467 1 98.94 176 LEU A N 1
ATOM 1315 C CA . LEU A 1 176 ? -16.672 -15.148 -2.996 1 98.94 176 LEU A CA 1
ATOM 1316 C C . LEU A 1 176 ? -16.734 -15.898 -1.671 1 98.94 176 LEU A C 1
ATOM 1318 O O . LEU A 1 176 ? -16.016 -16.875 -1.47 1 98.94 176 LEU A O 1
ATOM 1322 N N . ASP A 1 177 ? -17.609 -15.461 -0.817 1 98.94 177 ASP A N 1
ATOM 1323 C CA . ASP A 1 177 ? -17.781 -16.094 0.485 1 98.94 177 ASP A CA 1
ATOM 1324 C C . ASP A 1 177 ? -18.203 -17.547 0.332 1 98.94 177 ASP A C 1
ATOM 1326 O O . ASP A 1 177 ? -17.75 -18.422 1.068 1 98.94 177 ASP A O 1
ATOM 1330 N N . LYS A 1 178 ? -19.094 -17.859 -0.632 1 98.81 178 LYS A N 1
ATOM 1331 C CA . LYS A 1 178 ? -19.547 -19.219 -0.882 1 98.81 178 LYS A CA 1
ATOM 1332 C C . LYS A 1 178 ? -18.375 -20.141 -1.209 1 98.81 178 LYS A C 1
ATOM 1334 O O . LYS A 1 178 ? -18.328 -21.281 -0.753 1 98.81 178 LYS A O 1
ATOM 1339 N N . GLY A 1 179 ? -17.453 -19.609 -2.02 1 98.88 179 GLY A N 1
ATOM 1340 C CA . GLY A 1 179 ? -16.297 -20.406 -2.385 1 98.88 179 GLY A CA 1
ATOM 1341 C C . GLY A 1 179 ? -15.383 -20.703 -1.21 1 98.88 179 GLY A C 1
ATOM 1342 O O . GLY A 1 179 ? -14.891 -21.812 -1.062 1 98.88 179 GLY A O 1
ATOM 1343 N N . LEU A 1 180 ? -15.156 -19.688 -0.387 1 98.94 180 LEU A N 1
ATOM 1344 C CA . LEU A 1 180 ? -14.305 -19.875 0.786 1 98.94 180 LEU A CA 1
ATOM 1345 C C . LEU A 1 180 ? -14.961 -20.828 1.788 1 98.94 180 LEU A C 1
ATOM 1347 O O . LEU A 1 180 ? -14.289 -21.672 2.371 1 98.94 180 LEU A O 1
ATOM 1351 N N . GLN A 1 181 ? -16.266 -20.688 1.926 1 98.88 181 GLN A N 1
ATOM 1352 C CA . GLN A 1 181 ? -17.031 -21.578 2.793 1 98.88 181 GLN A CA 1
ATOM 1353 C C . GLN A 1 181 ? -16.891 -23.031 2.34 1 98.88 181 GLN A C 1
ATOM 1355 O O . GLN A 1 181 ? -16.812 -23.938 3.168 1 98.88 181 GLN A O 1
ATOM 1360 N N . ALA A 1 182 ? -16.797 -23.234 1.058 1 98.81 182 ALA A N 1
ATOM 1361 C CA . ALA A 1 182 ? -16.719 -24.562 0.469 1 98.81 182 ALA A CA 1
ATOM 1362 C C . ALA A 1 182 ? -15.289 -25.109 0.54 1 98.81 182 ALA A C 1
ATOM 1364 O O . ALA A 1 182 ? -15.023 -26.234 0.12 1 98.81 182 ALA A O 1
ATOM 1365 N N . GLY A 1 183 ? -14.352 -24.297 0.995 1 98.81 183 GLY A N 1
ATOM 1366 C CA . GLY A 1 183 ? -13.023 -24.797 1.293 1 98.81 183 GLY A CA 1
ATOM 1367 C C . GLY A 1 183 ? -11.953 -24.266 0.362 1 98.81 183 GLY A C 1
ATOM 1368 O O . GLY A 1 183 ? -10.797 -24.688 0.424 1 98.81 183 GLY A O 1
ATOM 1369 N N . ALA A 1 184 ? -12.266 -23.328 -0.527 1 98.88 184 ALA A N 1
ATOM 1370 C CA . ALA A 1 184 ? -11.242 -22.766 -1.398 1 98.88 184 ALA A CA 1
ATOM 1371 C C . ALA A 1 184 ? -10.07 -22.219 -0.584 1 98.88 184 ALA A C 1
ATOM 1373 O O . ALA A 1 184 ? -10.266 -21.625 0.477 1 98.88 184 ALA A O 1
ATOM 1374 N N . PRO A 1 185 ? -8.844 -22.391 -1.05 1 98.88 185 PRO A N 1
ATOM 1375 C CA . PRO A 1 185 ? -7.672 -22.016 -0.249 1 98.88 185 PRO A CA 1
ATOM 1376 C C . PRO A 1 185 ? -7.41 -20.516 -0.242 1 98.88 185 PRO A C 1
ATOM 1378 O O . PRO A 1 185 ? -6.57 -20.031 0.521 1 98.88 185 PRO A O 1
ATOM 1381 N N . GLY A 1 186 ? -8.078 -19.734 -1.035 1 98.88 186 GLY A N 1
ATOM 1382 C CA . GLY A 1 186 ? -7.949 -18.297 -1.104 1 98.88 186 GLY A CA 1
ATOM 1383 C C . GLY A 1 186 ? -8.844 -17.672 -2.154 1 98.88 186 GLY A C 1
ATOM 1384 O O . GLY A 1 186 ? -9.812 -18.281 -2.605 1 98.88 186 GLY A O 1
ATOM 1385 N N . ILE A 1 187 ? -8.609 -16.406 -2.465 1 98.94 187 ILE A N 1
ATOM 1386 C CA . ILE A 1 187 ? -9.289 -15.672 -3.527 1 98.94 187 ILE A CA 1
ATOM 1387 C C . ILE A 1 187 ? -8.305 -15.375 -4.656 1 98.94 187 ILE A C 1
ATOM 1389 O O . ILE A 1 187 ? -7.156 -15.008 -4.406 1 98.94 187 ILE A O 1
ATOM 1393 N N . GLY A 1 188 ? -8.711 -15.617 -5.84 1 98.88 188 GLY A N 1
ATOM 1394 C CA . GLY A 1 188 ? -7.988 -15.148 -7.016 1 98.88 188 GLY A CA 1
ATOM 1395 C C . GLY A 1 188 ? -8.648 -13.961 -7.688 1 98.88 188 GLY A C 1
ATOM 1396 O O . GLY A 1 188 ? -9.859 -13.945 -7.883 1 98.88 188 GLY A O 1
ATOM 1397 N N . SER A 1 189 ? -7.824 -12.938 -8 1 98.75 189 SER A N 1
ATOM 1398 C CA . SER A 1 189 ? -8.375 -11.75 -8.648 1 98.75 189 SER A CA 1
ATOM 1399 C C . SER A 1 189 ? -7.551 -11.359 -9.875 1 98.75 189 SER A C 1
ATOM 1401 O O . SER A 1 189 ? -6.316 -11.359 -9.828 1 98.75 189 SER A O 1
ATOM 1403 N N . THR A 1 190 ? -8.219 -11.086 -10.977 1 97.88 190 THR A N 1
ATOM 1404 C CA . THR A 1 190 ? -7.586 -10.539 -12.18 1 97.88 190 THR A CA 1
ATOM 1405 C C . THR A 1 190 ? -7.762 -9.031 -12.242 1 97.88 190 THR A C 1
ATOM 1407 O O . THR A 1 190 ? -8.125 -8.484 -13.281 1 97.88 190 THR A O 1
ATOM 1410 N N . THR A 1 191 ? -7.457 -8.336 -11.156 1 97.69 191 THR A N 1
ATOM 1411 C CA . THR A 1 191 ? -7.703 -6.906 -10.961 1 97.69 191 THR A CA 1
ATOM 1412 C C . THR A 1 191 ? -7.195 -6.102 -12.156 1 97.69 191 THR A C 1
ATOM 1414 O O . THR A 1 191 ? -7.883 -5.199 -12.641 1 97.69 191 THR A O 1
ATOM 1417 N N . GLY A 1 192 ? -6.055 -6.414 -12.688 1 95.94 192 GLY A N 1
ATOM 1418 C CA . GLY A 1 192 ? -5.465 -5.684 -13.797 1 95.94 192 GLY A CA 1
ATOM 1419 C C . GLY A 1 192 ? -6.309 -5.727 -15.055 1 95.94 192 GLY A C 1
ATOM 1420 O O . GLY A 1 192 ? -6.215 -4.836 -15.906 1 95.94 192 GLY A O 1
ATOM 1421 N N . TYR A 1 193 ? -7.176 -6.742 -15.195 1 95.19 193 TYR A N 1
ATOM 1422 C CA . TYR A 1 193 ? -8.031 -6.914 -16.359 1 95.19 193 TYR A CA 1
ATOM 1423 C C . TYR A 1 193 ? -9.32 -6.117 -16.219 1 95.19 193 TYR A C 1
ATOM 1425 O O . TYR A 1 193 ? -10.102 -5.992 -17.172 1 95.19 193 TYR A O 1
ATOM 1433 N N . MET A 1 194 ? -9.531 -5.629 -14.977 1 94.5 194 MET A N 1
ATOM 1434 C CA . MET A 1 194 ? -10.805 -4.965 -14.695 1 94.5 194 MET A CA 1
ATOM 1435 C C . MET A 1 194 ? -10.57 -3.592 -14.07 1 94.5 194 MET A C 1
ATOM 1437 O O . MET A 1 194 ? -11.383 -3.129 -13.258 1 94.5 194 MET A O 1
ATOM 1441 N N . ARG A 1 195 ? -9.477 -2.939 -14.312 1 88 195 ARG A N 1
ATOM 1442 C CA . ARG A 1 195 ? -9.023 -1.731 -13.625 1 88 195 ARG A CA 1
ATOM 1443 C C . ARG A 1 195 ? -10.062 -0.615 -13.75 1 88 195 ARG A C 1
ATOM 1445 O O . ARG A 1 195 ? -10.195 0.212 -12.852 1 88 195 ARG A O 1
ATOM 1452 N N . ALA A 1 196 ? -10.836 -0.566 -14.828 1 87.94 196 ALA A N 1
ATOM 1453 C CA . ALA A 1 196 ? -11.867 0.456 -15 1 87.94 196 ALA A CA 1
ATOM 1454 C C . ALA A 1 196 ? -13.086 0.163 -14.133 1 87.94 196 ALA A C 1
ATOM 1456 O O . ALA A 1 196 ? -13.766 1.084 -13.68 1 87.94 196 ALA A O 1
ATOM 1457 N N . GLY A 1 197 ? -13.32 -1.097 -13.938 1 93.25 197 GLY A N 1
ATOM 1458 C CA . GLY A 1 197 ? -14.555 -1.481 -13.266 1 93.25 197 GLY A CA 1
ATOM 1459 C C . GLY A 1 197 ? -14.391 -1.649 -11.773 1 93.25 197 GLY A C 1
ATOM 1460 O O . GLY A 1 197 ? -15.367 -1.533 -11.023 1 93.25 197 GLY A O 1
ATOM 1461 N N . ILE A 1 198 ? -13.195 -1.92 -11.297 1 96 198 ILE A N 1
ATOM 1462 C CA . ILE A 1 198 ? -12.977 -2.225 -9.883 1 96 198 ILE A CA 1
ATOM 1463 C C . ILE A 1 198 ? -12.406 -1.002 -9.18 1 96 198 ILE A C 1
ATOM 1465 O O . ILE A 1 198 ? -11.352 -0.49 -9.562 1 96 198 ILE A O 1
ATOM 1469 N N . SER A 1 199 ? -13.117 -0.542 -8.195 1 96.81 199 SER A N 1
ATOM 1470 C CA . SER A 1 199 ? -12.609 0.532 -7.352 1 96.81 199 SER A CA 1
ATOM 1471 C C . SER A 1 199 ? -11.648 -0.006 -6.293 1 96.81 199 SER A C 1
ATOM 1473 O O . SER A 1 199 ? -11.57 -1.218 -6.082 1 96.81 199 SER A O 1
ATOM 1475 N N . SER A 1 200 ? -10.906 0.913 -5.703 1 97.75 200 SER A N 1
ATOM 1476 C CA . SER A 1 200 ? -10.086 0.528 -4.559 1 97.75 200 SER A CA 1
ATOM 1477 C C . SER A 1 200 ? -10.938 -0.041 -3.432 1 97.75 200 SER A C 1
ATOM 1479 O O . SER A 1 200 ? -10.516 -0.962 -2.73 1 97.75 200 SER A O 1
ATOM 1481 N N . ARG A 1 201 ? -12.164 0.461 -3.215 1 97.94 201 ARG A N 1
ATOM 1482 C CA . ARG A 1 201 ? -13.086 -0.064 -2.213 1 97.94 201 ARG A CA 1
ATOM 1483 C C . ARG A 1 201 ? -13.43 -1.524 -2.494 1 97.94 201 ARG A C 1
ATOM 1485 O O . ARG A 1 201 ? -13.406 -2.357 -1.585 1 97.94 201 ARG A O 1
ATOM 1492 N N . GLU A 1 202 ? -13.727 -1.783 -3.762 1 98.31 202 GLU A N 1
ATOM 1493 C CA . GLU A 1 202 ? -14.117 -3.152 -4.086 1 98.31 202 GLU A CA 1
ATOM 1494 C C . GLU A 1 202 ? -12.984 -4.133 -3.795 1 98.31 202 GLU A C 1
ATOM 1496 O O . GLU A 1 202 ? -13.211 -5.188 -3.193 1 98.31 202 GLU A O 1
ATOM 1501 N N . LEU A 1 203 ? -11.727 -3.842 -4.25 1 98.75 203 LEU A N 1
ATOM 1502 C CA . LEU A 1 203 ? -10.625 -4.77 -3.992 1 98.75 203 LEU A CA 1
ATOM 1503 C C . LEU A 1 203 ? -10.391 -4.922 -2.494 1 98.75 203 LEU A C 1
ATOM 1505 O O . LEU A 1 203 ? -10.086 -6.016 -2.018 1 98.75 203 LEU A O 1
ATOM 1509 N N . PHE A 1 204 ? -10.523 -3.842 -1.716 1 98.88 204 PHE A N 1
ATOM 1510 C CA . PHE A 1 204 ? -10.383 -3.904 -0.266 1 98.88 204 PHE A CA 1
ATOM 1511 C C . PHE A 1 204 ? -11.406 -4.852 0.34 1 98.88 204 PHE A C 1
ATOM 1513 O O . PHE A 1 204 ? -11.07 -5.684 1.184 1 98.88 204 PHE A O 1
ATOM 1520 N N . GLU A 1 205 ? -12.656 -4.703 -0.132 1 98.81 205 GLU A N 1
ATOM 1521 C CA . GLU A 1 205 ? -13.719 -5.555 0.383 1 98.81 205 GLU A CA 1
ATOM 1522 C C . GLU A 1 205 ? -13.508 -7.012 -0.019 1 98.81 205 GLU A C 1
ATOM 1524 O O . GLU A 1 205 ? -13.82 -7.926 0.749 1 98.81 205 GLU A O 1
ATOM 1529 N N . VAL A 1 206 ? -13.008 -7.227 -1.206 1 98.88 206 VAL A N 1
ATOM 1530 C CA . VAL A 1 206 ? -12.68 -8.578 -1.657 1 98.88 206 VAL A CA 1
ATOM 1531 C C . VAL A 1 206 ? -11.648 -9.195 -0.725 1 98.88 206 VAL A C 1
ATOM 1533 O O . VAL A 1 206 ? -11.812 -10.328 -0.267 1 98.88 206 VAL A O 1
ATOM 1536 N N . GLN A 1 207 ? -10.602 -8.453 -0.43 1 98.94 207 GLN A N 1
ATOM 1537 C CA . GLN A 1 207 ? -9.562 -8.961 0.459 1 98.94 207 GLN A CA 1
ATOM 1538 C C . GLN A 1 207 ? -10.094 -9.141 1.879 1 98.94 207 GLN A C 1
ATOM 1540 O O . GLN A 1 207 ? -9.625 -10.016 2.613 1 98.94 207 GLN A O 1
ATOM 1545 N N . LYS A 1 208 ? -11.055 -8.312 2.268 1 98.75 208 LYS A N 1
ATOM 1546 C CA . LYS A 1 208 ? -11.672 -8.422 3.588 1 98.75 208 LYS A CA 1
ATOM 1547 C C . LYS A 1 208 ? -12.445 -9.727 3.73 1 98.75 208 LYS A C 1
ATOM 1549 O O . LYS A 1 208 ? -12.445 -10.344 4.801 1 98.75 208 LYS A O 1
ATOM 1554 N N . VAL A 1 209 ? -13.125 -10.188 2.629 1 98.88 209 VAL A N 1
ATOM 1555 C CA . VAL A 1 209 ? -13.797 -11.484 2.635 1 98.88 209 VAL A CA 1
ATOM 1556 C C . VAL A 1 209 ? -12.773 -12.594 2.877 1 98.88 209 VAL A C 1
ATOM 1558 O O . VAL A 1 209 ? -13.008 -13.492 3.691 1 98.88 209 VAL A O 1
ATOM 1561 N N . GLY A 1 210 ? -11.625 -12.562 2.178 1 98.88 210 GLY A N 1
ATOM 1562 C CA . GLY A 1 210 ? -10.562 -13.523 2.406 1 98.88 210 GLY A CA 1
ATOM 1563 C C . GLY A 1 210 ? -10.016 -13.484 3.82 1 98.88 210 GLY A C 1
ATOM 1564 O O . GLY A 1 210 ? -9.766 -14.531 4.422 1 98.88 210 GLY A O 1
ATOM 1565 N N . ALA A 1 211 ? -9.891 -12.281 4.344 1 98.81 211 ALA A N 1
ATOM 1566 C CA . ALA A 1 211 ? -9.344 -12.07 5.684 1 98.81 211 ALA A CA 1
ATOM 1567 C C . ALA A 1 211 ? -10.211 -12.75 6.738 1 98.81 211 ALA A C 1
ATOM 1569 O O . ALA A 1 211 ? -9.695 -13.281 7.727 1 98.81 211 ALA A O 1
ATOM 1570 N N . ARG A 1 212 ? -11.523 -12.742 6.578 1 98.62 212 ARG A N 1
ATOM 1571 C CA . ARG A 1 212 ? -12.43 -13.352 7.543 1 98.62 212 ARG A CA 1
ATOM 1572 C C . ARG A 1 212 ? -12.172 -14.844 7.688 1 98.62 212 ARG A C 1
ATOM 1574 O O . ARG A 1 212 ? -12.492 -15.438 8.719 1 98.62 212 ARG A O 1
ATOM 1581 N N . TYR A 1 213 ? -11.547 -15.43 6.656 1 98.69 213 TYR A N 1
ATOM 1582 C CA . TYR A 1 213 ? -11.234 -16.844 6.68 1 98.69 213 TYR A CA 1
ATOM 1583 C C . TYR A 1 213 ? -9.75 -17.078 6.945 1 98.69 213 TYR A C 1
ATOM 1585 O O . TYR A 1 213 ? -9.297 -18.219 7.02 1 98.69 213 TYR A O 1
ATOM 1593 N N . GLY A 1 214 ? -8.898 -15.977 7.07 1 98.44 214 GLY A N 1
ATOM 1594 C CA . GLY A 1 214 ? -7.457 -16.109 7.223 1 98.44 214 GLY A CA 1
ATOM 1595 C C . GLY A 1 214 ? -6.77 -16.625 5.977 1 98.44 214 GLY A C 1
ATOM 1596 O O . GLY A 1 214 ? -5.734 -17.297 6.07 1 98.44 214 GLY A O 1
ATOM 1597 N N . ARG A 1 215 ? -7.344 -16.391 4.832 1 98.75 215 ARG A N 1
ATOM 1598 C CA . ARG A 1 215 ? -6.844 -16.953 3.58 1 98.75 215 ARG A CA 1
ATOM 1599 C C . ARG A 1 215 ? -6.309 -15.852 2.67 1 98.75 215 ARG A C 1
ATOM 1601 O O . ARG A 1 215 ? -6.723 -14.695 2.771 1 98.75 215 ARG A O 1
ATOM 1608 N N . PRO A 1 216 ? -5.398 -16.172 1.784 1 98.88 216 PRO A N 1
ATOM 1609 C CA . PRO A 1 216 ? -4.754 -15.148 0.955 1 98.88 216 PRO A CA 1
ATOM 1610 C C . PRO A 1 216 ? -5.609 -14.727 -0.238 1 98.88 216 PRO A C 1
ATOM 1612 O O . PRO A 1 216 ? -6.465 -15.492 -0.688 1 98.88 216 PRO A O 1
ATOM 1615 N N . THR A 1 217 ? -5.391 -13.523 -0.694 1 98.94 217 THR A N 1
ATOM 1616 C CA . THR A 1 217 ? -5.816 -13.078 -2.018 1 98.94 217 THR A CA 1
ATOM 1617 C C . THR A 1 217 ? -4.629 -12.992 -2.971 1 98.94 217 THR A C 1
ATOM 1619 O O . THR A 1 217 ? -3.635 -12.328 -2.678 1 98.94 217 THR A O 1
ATOM 1622 N N . GLY A 1 218 ? -4.668 -13.781 -3.986 1 98.88 218 GLY A N 1
ATOM 1623 C CA . GLY A 1 218 ? -3.768 -13.578 -5.113 1 98.88 218 GLY A CA 1
ATOM 1624 C C . GLY A 1 218 ? -4.328 -12.633 -6.16 1 98.88 218 GLY A C 1
ATOM 1625 O O . GLY A 1 218 ? -5.512 -12.711 -6.5 1 98.88 218 GLY A O 1
ATOM 1626 N N . SER A 1 219 ? -3.449 -11.719 -6.648 1 98.56 219 SER A N 1
ATOM 1627 C CA . SER A 1 219 ? -3.99 -10.758 -7.602 1 98.56 219 SER A CA 1
ATOM 1628 C C . SER A 1 219 ? -3.012 -10.508 -8.742 1 98.56 219 SER A C 1
ATOM 1630 O O . SER A 1 219 ? -1.814 -10.312 -8.516 1 98.56 219 SER A O 1
ATOM 1632 N N . HIS A 1 220 ? -3.555 -10.703 -10 1 98.19 220 HIS A N 1
ATOM 1633 C CA . HIS A 1 220 ? -3.006 -9.898 -11.086 1 98.19 220 HIS A CA 1
ATOM 1634 C C . HIS A 1 220 ? -3.223 -8.414 -10.844 1 98.19 220 HIS A C 1
ATOM 1636 O O . HIS A 1 220 ? -4.328 -7.898 -11.039 1 98.19 220 HIS A O 1
ATOM 1642 N N . THR A 1 221 ? -2.234 -7.723 -10.422 1 97.81 221 THR A N 1
ATOM 1643 C CA . THR A 1 221 ? -2.404 -6.438 -9.75 1 97.81 221 THR A CA 1
ATOM 1644 C C . THR A 1 221 ? -2.922 -5.383 -10.727 1 97.81 221 THR A C 1
ATOM 1646 O O . THR A 1 221 ? -2.822 -5.555 -11.945 1 97.81 221 THR A O 1
ATOM 1649 N N . ARG A 1 222 ? -3.414 -4.312 -10.273 1 96.94 222 ARG A N 1
ATOM 1650 C CA . ARG A 1 222 ? -4.234 -3.334 -10.977 1 96.94 222 ARG A CA 1
ATOM 1651 C C . ARG A 1 222 ? -3.504 -2.791 -12.203 1 96.94 222 ARG A C 1
ATOM 1653 O O . ARG A 1 222 ? -4.094 -2.658 -13.273 1 96.94 222 ARG A O 1
ATOM 1660 N N . TYR A 1 223 ? -2.277 -2.467 -12.078 1 95 223 TYR A N 1
ATOM 1661 C CA . TYR A 1 223 ? -1.6 -1.719 -13.125 1 95 223 TYR A CA 1
ATOM 1662 C C . TYR A 1 223 ? -0.694 -2.631 -13.945 1 95 223 TYR A C 1
ATOM 1664 O O . TYR A 1 223 ? 0.14 -2.154 -14.719 1 95 223 TYR A O 1
ATOM 1672 N N . THR A 1 224 ? -0.904 -3.973 -13.781 1 93.06 224 THR A N 1
ATOM 1673 C CA . THR A 1 224 ? -0.212 -4.918 -14.648 1 93.06 224 THR A CA 1
ATOM 1674 C C . THR A 1 224 ? -0.96 -5.09 -15.969 1 93.06 224 THR A C 1
ATOM 1676 O O . THR A 1 224 ? -2.141 -5.445 -15.977 1 93.06 224 THR A O 1
ATOM 1679 N N . LEU A 1 225 ? -0.347 -4.723 -17.094 1 90.44 225 LEU A N 1
ATOM 1680 C CA . LEU A 1 225 ? 1.049 -4.363 -17.328 1 90.44 225 LEU A CA 1
ATOM 1681 C C . LEU A 1 225 ? 1.228 -2.85 -17.344 1 90.44 225 LEU A C 1
ATOM 1683 O O . LEU A 1 225 ? 0.365 -2.121 -17.828 1 90.44 225 LEU A O 1
ATOM 1687 N N . GLY A 1 226 ? 2.164 -2.414 -16.672 1 92.75 226 GLY A N 1
ATOM 1688 C CA . GLY A 1 226 ? 2.469 -0.994 -16.594 1 92.75 226 GLY A CA 1
ATOM 1689 C C . GLY A 1 226 ? 3.957 -0.704 -16.562 1 92.75 226 GLY A C 1
ATOM 1690 O O . GLY A 1 226 ? 4.754 -1.473 -17.109 1 92.75 226 GLY A O 1
ATOM 1691 N N . ASN A 1 227 ? 4.305 0.502 -16.141 1 93.75 227 ASN A N 1
ATOM 1692 C CA . ASN A 1 227 ? 5.707 0.9 -16.047 1 93.75 227 ASN A CA 1
ATOM 1693 C C . ASN A 1 227 ? 6.273 0.615 -14.656 1 93.75 227 ASN A C 1
ATOM 1695 O O . ASN A 1 227 ? 5.602 0.011 -13.812 1 93.75 227 ASN A O 1
ATOM 1699 N N . ASP A 1 228 ? 7.531 1.038 -14.391 1 95.12 228 ASP A N 1
ATOM 1700 C CA . ASP A 1 228 ? 8.266 0.688 -13.18 1 95.12 228 ASP A CA 1
ATOM 1701 C C . ASP A 1 228 ? 7.633 1.333 -11.953 1 95.12 228 ASP A C 1
ATOM 1703 O O . ASP A 1 228 ? 7.926 0.942 -10.82 1 95.12 228 ASP A O 1
ATOM 1707 N N . THR A 1 229 ? 6.75 2.312 -12.148 1 97.06 229 THR A N 1
ATOM 1708 C CA . THR A 1 229 ? 6.074 2.969 -11.031 1 97.06 229 THR A CA 1
ATOM 1709 C C . THR A 1 229 ? 4.703 2.346 -10.789 1 97.06 229 THR A C 1
ATOM 1711 O O . THR A 1 229 ? 4.406 1.899 -9.68 1 97.06 229 THR A O 1
ATOM 1714 N N . THR A 1 230 ? 3.932 2.238 -11.844 1 96 230 THR A N 1
ATOM 1715 C CA . THR A 1 230 ? 2.539 1.832 -11.688 1 96 230 THR A CA 1
ATOM 1716 C C . THR A 1 230 ? 2.445 0.35 -11.336 1 96 230 THR A C 1
ATOM 1718 O O . THR A 1 230 ? 1.553 -0.062 -10.594 1 96 230 THR A O 1
ATOM 1721 N N . GLU A 1 231 ? 3.379 -0.512 -11.883 1 97.06 231 GLU A N 1
ATOM 1722 C CA . GLU A 1 231 ? 3.41 -1.923 -11.5 1 97.06 231 GLU A CA 1
ATOM 1723 C C . GLU A 1 231 ? 3.578 -2.088 -9.992 1 97.06 231 GLU A C 1
ATOM 1725 O O . GLU A 1 231 ? 2.885 -2.895 -9.375 1 97.06 231 GLU A O 1
ATOM 1730 N N . VAL A 1 232 ? 4.449 -1.292 -9.477 1 98.44 232 VAL A N 1
ATOM 1731 C CA . VAL A 1 232 ? 4.727 -1.348 -8.039 1 98.44 232 VAL A CA 1
ATOM 1732 C C . VAL A 1 232 ? 3.512 -0.855 -7.262 1 98.44 232 VAL A C 1
ATOM 1734 O O . VAL A 1 232 ? 3.16 -1.426 -6.227 1 98.44 232 VAL A O 1
ATOM 1737 N N . ASN A 1 233 ? 2.832 0.179 -7.766 1 98.38 233 ASN A N 1
ATOM 1738 C CA . ASN A 1 233 ? 1.646 0.71 -7.102 1 98.38 233 ASN A CA 1
ATOM 1739 C C . ASN A 1 233 ? 0.548 -0.343 -6.988 1 98.38 233 ASN A C 1
ATOM 1741 O O . ASN A 1 233 ? -0.159 -0.404 -5.98 1 98.38 233 ASN A O 1
ATOM 1745 N N . GLY A 1 234 ? 0.405 -1.115 -8.086 1 98.5 234 GLY A N 1
ATOM 1746 C CA . GLY A 1 234 ? -0.559 -2.203 -8.016 1 98.5 234 GLY A CA 1
ATOM 1747 C C . GLY A 1 234 ? -0.248 -3.207 -6.922 1 98.5 234 GLY A C 1
ATOM 1748 O O . GLY A 1 234 ? -1.146 -3.641 -6.195 1 98.5 234 GLY A O 1
ATOM 1749 N N . ALA A 1 235 ? 1.006 -3.582 -6.781 1 98.81 235 ALA A N 1
ATOM 1750 C CA . ALA A 1 235 ? 1.429 -4.488 -5.715 1 98.81 235 ALA A CA 1
ATOM 1751 C C . ALA A 1 235 ? 1.186 -3.869 -4.344 1 98.81 235 ALA A C 1
ATOM 1753 O O . ALA A 1 235 ? 0.708 -4.543 -3.428 1 98.81 235 ALA A O 1
ATOM 1754 N N . GLN A 1 236 ? 1.453 -2.604 -4.219 1 98.88 236 GLN A N 1
ATOM 1755 C CA . GLN A 1 236 ? 1.329 -1.902 -2.947 1 98.88 236 GLN A CA 1
ATOM 1756 C C . GLN A 1 236 ? -0.129 -1.818 -2.506 1 98.88 236 GLN A C 1
ATOM 1758 O O . GLN A 1 236 ? -0.426 -1.876 -1.31 1 98.88 236 GLN A O 1
ATOM 1763 N N . GLU A 1 237 ? -1.062 -1.685 -3.484 1 98.81 237 GLU A N 1
ATOM 1764 C CA . GLU A 1 237 ? -2.482 -1.729 -3.156 1 98.81 237 GLU A CA 1
ATOM 1765 C C . GLU A 1 237 ? -2.85 -3.037 -2.461 1 98.81 237 GLU A C 1
ATOM 1767 O O . GLU A 1 237 ? -3.441 -3.025 -1.38 1 98.81 237 GLU A O 1
ATOM 1772 N N . LEU A 1 238 ? -2.426 -4.133 -3.049 1 98.88 238 LEU A N 1
ATOM 1773 C CA . LEU A 1 238 ? -2.711 -5.461 -2.52 1 98.88 238 LEU A CA 1
ATOM 1774 C C . LEU A 1 238 ? -2.082 -5.645 -1.142 1 98.88 238 LEU A C 1
ATOM 1776 O O . LEU A 1 238 ? -2.727 -6.16 -0.225 1 98.88 238 LEU A O 1
ATOM 1780 N N . ILE A 1 239 ? -0.879 -5.234 -0.996 1 98.88 239 ILE A N 1
ATOM 1781 C CA . ILE A 1 239 ? -0.086 -5.434 0.211 1 98.88 239 ILE A CA 1
ATOM 1782 C C . ILE A 1 239 ? -0.664 -4.602 1.354 1 98.88 239 ILE A C 1
ATOM 1784 O O . ILE A 1 239 ? -0.892 -5.117 2.451 1 98.88 239 ILE A O 1
ATOM 1788 N N . ALA A 1 240 ? -0.937 -3.307 1.099 1 98.88 240 ALA A N 1
ATOM 1789 C CA . ALA A 1 240 ? -1.467 -2.432 2.141 1 98.88 240 ALA A CA 1
ATOM 1790 C C . ALA A 1 240 ? -2.805 -2.947 2.664 1 98.88 240 ALA A C 1
ATOM 1792 O O . ALA A 1 240 ? -3.043 -2.953 3.873 1 98.88 240 ALA A O 1
ATOM 1793 N N . ASN A 1 241 ? -3.668 -3.355 1.736 1 98.88 241 ASN A N 1
ATOM 1794 C CA . ASN A 1 241 ? -4.941 -3.936 2.143 1 98.88 241 ASN A CA 1
ATOM 1795 C C . ASN A 1 241 ? -4.746 -5.145 3.051 1 98.88 241 ASN A C 1
ATOM 1797 O O . ASN A 1 241 ? -5.359 -5.234 4.113 1 98.88 241 ASN A O 1
ATOM 1801 N N . ALA A 1 242 ? -3.836 -6.051 2.623 1 98.88 242 ALA A N 1
ATOM 1802 C CA . ALA A 1 242 ? -3.621 -7.309 3.336 1 98.88 242 ALA A CA 1
ATOM 1803 C C . ALA A 1 242 ? -3.137 -7.055 4.762 1 98.88 242 ALA A C 1
ATOM 1805 O O . ALA A 1 242 ? -3.648 -7.648 5.711 1 98.88 242 ALA A O 1
ATOM 1806 N N . ILE A 1 243 ? -2.215 -6.152 4.91 1 98.81 243 ILE A N 1
ATOM 1807 C CA . ILE A 1 243 ? -1.642 -5.883 6.227 1 98.81 243 ILE A CA 1
ATOM 1808 C C . ILE A 1 243 ? -2.689 -5.234 7.125 1 98.81 243 ILE A C 1
ATOM 1810 O O . ILE A 1 243 ? -2.84 -5.609 8.289 1 98.81 243 ILE A O 1
ATOM 1814 N N . ALA A 1 244 ? -3.445 -4.258 6.594 1 98.75 244 ALA A N 1
ATOM 1815 C CA . ALA A 1 244 ? -4.484 -3.586 7.371 1 98.75 244 ALA A CA 1
ATOM 1816 C C . ALA A 1 244 ? -5.547 -4.574 7.844 1 98.75 244 ALA A C 1
ATOM 1818 O O . ALA A 1 244 ? -6.141 -4.395 8.906 1 98.75 244 ALA A O 1
ATOM 1819 N N . LEU A 1 245 ? -5.781 -5.645 7.09 1 98.62 245 LEU A N 1
ATOM 1820 C CA . LEU A 1 245 ? -6.832 -6.617 7.367 1 98.62 245 LEU A CA 1
ATOM 1821 C C . LEU A 1 245 ? -6.277 -7.809 8.148 1 98.62 245 LEU A C 1
ATOM 1823 O O . LEU A 1 245 ? -7.035 -8.68 8.57 1 98.62 245 LEU A O 1
ATOM 1827 N N . GLY A 1 246 ? -4.879 -7.871 8.32 1 98.12 246 GLY A N 1
ATOM 1828 C CA . GLY A 1 246 ? -4.254 -9.008 8.977 1 98.12 246 GLY A CA 1
ATOM 1829 C C . GLY A 1 246 ? -4.352 -10.289 8.172 1 98.12 246 GLY A C 1
ATOM 1830 O O . GLY A 1 246 ? -4.562 -11.367 8.727 1 98.12 246 GLY A O 1
ATOM 1831 N N . ALA A 1 247 ? -4.266 -10.195 6.859 1 98.44 247 ALA A N 1
ATOM 1832 C CA . ALA A 1 247 ? -4.453 -11.336 5.969 1 98.44 247 ALA A CA 1
ATOM 1833 C C . ALA A 1 247 ? -3.213 -11.57 5.113 1 98.44 247 ALA A C 1
ATOM 1835 O O . ALA A 1 247 ? -2.42 -10.648 4.891 1 98.44 247 ALA A O 1
ATOM 1836 N N . PRO A 1 248 ? -2.957 -12.805 4.672 1 98.81 248 PRO A N 1
ATOM 1837 C CA . PRO A 1 248 ? -1.899 -13.062 3.693 1 98.81 248 PRO A CA 1
ATOM 1838 C C . PRO A 1 248 ? -2.266 -12.578 2.291 1 98.81 248 PRO A C 1
ATOM 1840 O O . PRO A 1 248 ? -3.439 -12.32 2.008 1 98.81 248 PRO A O 1
ATOM 1843 N N . ALA A 1 249 ? -1.294 -12.445 1.446 1 98.94 249 ALA A N 1
ATOM 1844 C CA . ALA A 1 249 ? -1.54 -12.07 0.057 1 98.94 249 ALA A CA 1
ATOM 1845 C C . ALA A 1 249 ? -0.437 -12.594 -0.857 1 98.94 249 ALA A C 1
ATOM 1847 O O . ALA A 1 249 ? 0.687 -12.836 -0.409 1 98.94 249 ALA A O 1
ATOM 1848 N N . ILE A 1 250 ? -0.771 -12.805 -2.111 1 98.94 250 ILE A N 1
ATOM 1849 C CA . ILE A 1 250 ? 0.153 -13.242 -3.15 1 98.94 250 ILE A CA 1
ATOM 1850 C C . ILE A 1 250 ? 0.233 -12.188 -4.25 1 98.94 250 ILE A C 1
ATOM 1852 O O . ILE A 1 250 ? -0.756 -11.922 -4.938 1 98.94 250 ILE A O 1
ATOM 1856 N N . VAL A 1 251 ? 1.387 -11.578 -4.414 1 98.88 251 VAL A N 1
ATOM 1857 C CA . VAL A 1 251 ? 1.608 -10.719 -5.574 1 98.88 251 VAL A CA 1
ATOM 1858 C C . VAL A 1 251 ? 1.946 -11.578 -6.793 1 98.88 251 VAL A C 1
ATOM 1860 O O . VAL A 1 251 ? 3.061 -12.094 -6.906 1 98.88 251 VAL A O 1
ATOM 1863 N N . LEU A 1 252 ? 1.061 -11.711 -7.707 1 98.69 252 LEU A N 1
ATOM 1864 C CA . LEU A 1 252 ? 1.192 -12.664 -8.805 1 98.69 252 LEU A CA 1
ATOM 1865 C C . LEU A 1 252 ? 2.127 -12.117 -9.883 1 98.69 252 LEU A C 1
ATOM 1867 O O . LEU A 1 252 ? 2.029 -10.953 -10.266 1 98.69 252 LEU A O 1
ATOM 1871 N N . HIS A 1 253 ? 3.02 -12.969 -10.352 1 97.81 253 HIS A N 1
ATOM 1872 C CA . HIS A 1 253 ? 3.98 -12.773 -11.43 1 97.81 253 HIS A CA 1
ATOM 1873 C C . HIS A 1 253 ? 4.469 -11.328 -11.477 1 97.81 253 HIS A C 1
ATOM 1875 O O . HIS A 1 253 ? 4.332 -10.648 -12.5 1 97.81 253 HIS A O 1
ATOM 1881 N N . PHE A 1 254 ? 5.117 -10.914 -10.367 1 97.94 254 PHE A N 1
ATOM 1882 C CA . PHE A 1 254 ? 5.539 -9.523 -10.242 1 97.94 254 PHE A CA 1
ATOM 1883 C C . PHE A 1 254 ? 6.824 -9.273 -11.016 1 97.94 254 PHE A C 1
ATOM 1885 O O . PHE A 1 254 ? 7.469 -8.234 -10.844 1 97.94 254 PHE A O 1
ATOM 1892 N N . ASN A 1 255 ? 7.324 -10.266 -11.828 1 96.5 255 ASN A N 1
ATOM 1893 C CA . ASN A 1 255 ? 8.5 -10.07 -12.672 1 96.5 255 ASN A CA 1
ATOM 1894 C C . ASN A 1 255 ? 8.203 -9.172 -13.867 1 96.5 255 ASN A C 1
ATOM 1896 O O . ASN A 1 255 ? 8.305 -9.609 -15.016 1 96.5 255 ASN A O 1
ATOM 1900 N N . ASN A 1 256 ? 7.77 -8 -13.656 1 96.75 256 ASN A N 1
ATOM 1901 C CA . ASN A 1 256 ? 7.445 -6.867 -14.508 1 96.75 256 ASN A CA 1
ATOM 1902 C C . ASN A 1 256 ? 8.289 -5.645 -14.164 1 96.75 256 ASN A C 1
ATOM 1904 O O . ASN A 1 256 ? 9.078 -5.676 -13.219 1 96.75 256 ASN A O 1
ATOM 1908 N N . PRO A 1 257 ? 8.172 -4.52 -14.969 1 95.12 257 PRO A N 1
ATOM 1909 C CA . PRO A 1 257 ? 8.961 -3.338 -14.609 1 95.12 257 PRO A CA 1
ATOM 1910 C C . PRO A 1 257 ? 8.766 -2.914 -13.156 1 95.12 257 PRO A C 1
ATOM 1912 O O . PRO A 1 257 ? 7.633 -2.871 -12.672 1 95.12 257 PRO A O 1
ATOM 1915 N N . GLY A 1 258 ? 9.859 -2.699 -12.445 1 96.62 258 GLY A N 1
ATOM 1916 C CA . GLY A 1 258 ? 9.789 -2.324 -11.039 1 96.62 258 GLY A CA 1
ATOM 1917 C C . GLY A 1 258 ? 9.875 -3.514 -10.102 1 96.62 258 GLY A C 1
ATOM 1918 O O . GLY A 1 258 ? 9.68 -3.371 -8.891 1 96.62 258 GLY A O 1
ATOM 1919 N N . TRP A 1 259 ? 10.266 -4.672 -10.602 1 97.69 259 TRP A N 1
ATOM 1920 C CA . TRP A 1 259 ? 10.211 -5.914 -9.836 1 97.69 259 TRP A CA 1
ATOM 1921 C C . TRP A 1 259 ? 11.164 -5.863 -8.648 1 97.69 259 TRP A C 1
ATOM 1923 O O . TRP A 1 259 ? 10.914 -6.488 -7.617 1 97.69 259 TRP A O 1
ATOM 1933 N N . ARG A 1 260 ? 12.227 -5.125 -8.688 1 97.19 260 ARG A N 1
ATOM 1934 C CA . ARG A 1 260 ? 13.172 -5.055 -7.582 1 97.19 260 ARG A CA 1
ATOM 1935 C C . ARG A 1 260 ? 12.539 -4.379 -6.367 1 97.19 260 ARG A C 1
ATOM 1937 O O . ARG A 1 260 ? 12.758 -4.805 -5.23 1 97.19 260 ARG A O 1
ATOM 1944 N N . VAL A 1 261 ? 11.75 -3.295 -6.621 1 97.94 261 VAL A N 1
ATOM 1945 C CA . VAL A 1 261 ? 11.078 -2.611 -5.52 1 97.94 261 VAL A CA 1
ATOM 1946 C C . VAL A 1 261 ? 10.023 -3.529 -4.906 1 97.94 261 VAL A C 1
ATOM 1948 O O . VAL A 1 261 ? 9.938 -3.65 -3.684 1 97.94 261 VAL A O 1
ATOM 1951 N N . THR A 1 262 ? 9.258 -4.172 -5.754 1 98.62 262 THR A N 1
ATOM 1952 C CA . THR A 1 262 ? 8.234 -5.09 -5.277 1 98.62 262 THR A CA 1
ATOM 1953 C C . THR A 1 262 ? 8.852 -6.207 -4.441 1 98.62 262 THR A C 1
ATOM 1955 O O . THR A 1 262 ? 8.344 -6.535 -3.365 1 98.62 262 THR A O 1
ATOM 1958 N N . HIS A 1 263 ? 9.977 -6.734 -4.914 1 98.56 263 HIS A N 1
ATOM 1959 C CA . HIS A 1 263 ? 10.648 -7.801 -4.176 1 98.56 263 HIS A CA 1
ATOM 1960 C C . HIS A 1 263 ? 11.164 -7.301 -2.832 1 98.56 263 HIS A C 1
ATOM 1962 O O . HIS A 1 263 ? 11.07 -8.008 -1.825 1 98.56 263 HIS A O 1
ATOM 1968 N N . GLU A 1 264 ? 11.742 -6.184 -2.863 1 98 264 GLU A N 1
ATOM 1969 C CA . GLU A 1 264 ? 12.266 -5.621 -1.62 1 98 264 GLU A CA 1
ATOM 1970 C C . GLU A 1 264 ? 11.148 -5.398 -0.605 1 98 264 GLU A C 1
ATOM 1972 O O . GLU A 1 264 ? 11.328 -5.637 0.59 1 98 264 GLU A O 1
ATOM 1977 N N . LEU A 1 265 ? 9.953 -4.914 -1.045 1 98.5 265 LEU A N 1
ATOM 1978 C CA . LEU A 1 265 ? 8.773 -4.781 -0.196 1 98.5 265 LEU A CA 1
ATOM 1979 C C . LEU A 1 265 ? 8.391 -6.125 0.42 1 98.5 265 LEU A C 1
ATOM 1981 O O . LEU A 1 265 ? 8.219 -6.227 1.637 1 98.5 265 LEU A O 1
ATOM 1985 N N . ILE A 1 266 ? 8.312 -7.125 -0.401 1 98.69 266 ILE A N 1
ATOM 1986 C CA . ILE A 1 266 ? 7.895 -8.453 0.03 1 98.69 266 ILE A CA 1
ATOM 1987 C C . ILE A 1 266 ? 8.898 -9.016 1.033 1 98.69 266 ILE A C 1
ATOM 1989 O O . ILE A 1 266 ? 8.516 -9.531 2.084 1 98.69 266 ILE A O 1
ATOM 1993 N N . SER A 1 267 ? 10.211 -8.875 0.7 1 98.06 267 SER A N 1
ATOM 1994 C CA . SER A 1 267 ? 11.266 -9.367 1.573 1 98.06 267 SER A CA 1
ATOM 1995 C C . SER A 1 267 ? 11.211 -8.703 2.943 1 98.06 267 SER A C 1
ATOM 1997 O O . SER A 1 267 ? 11.336 -9.375 3.971 1 98.06 267 SER A O 1
ATOM 1999 N N . GLY A 1 268 ? 11.016 -7.379 2.928 1 97.94 268 GLY A N 1
ATOM 2000 C CA . GLY A 1 268 ? 10.906 -6.656 4.184 1 97.94 268 GLY A CA 1
ATOM 2001 C C . GLY A 1 268 ? 9.719 -7.094 5.02 1 97.94 268 GLY A C 1
ATOM 2002 O O . GLY A 1 268 ? 9.82 -7.207 6.242 1 97.94 268 GLY A O 1
ATOM 2003 N N . LEU A 1 269 ? 8.625 -7.34 4.414 1 98.69 269 LEU A N 1
ATOM 2004 C CA . LEU A 1 269 ? 7.418 -7.781 5.109 1 98.69 269 LEU A CA 1
ATOM 2005 C C . LEU A 1 269 ? 7.598 -9.188 5.672 1 98.69 269 LEU A C 1
ATOM 2007 O O . LEU A 1 269 ? 7.191 -9.461 6.801 1 98.69 269 LEU A O 1
ATOM 2011 N N . GLN A 1 270 ? 8.234 -10.078 4.895 1 98.44 270 GLN A N 1
ATOM 2012 C CA . GLN A 1 270 ? 8.508 -11.43 5.383 1 98.44 270 GLN A CA 1
ATOM 2013 C C . GLN A 1 270 ? 9.414 -11.391 6.617 1 98.44 270 GLN A C 1
ATOM 2015 O O . GLN A 1 270 ? 9.164 -12.094 7.594 1 98.44 270 GLN A O 1
ATOM 2020 N N . GLU A 1 271 ? 10.406 -10.555 6.551 1 97.5 271 GLU A N 1
ATOM 2021 C CA . GLU A 1 271 ? 11.328 -10.414 7.676 1 97.5 271 GLU A CA 1
ATOM 2022 C C . GLU A 1 271 ? 10.594 -9.938 8.93 1 97.5 271 GLU A C 1
ATOM 2024 O O . GLU A 1 271 ? 11.008 -10.25 10.047 1 97.5 271 GLU A O 1
ATOM 2029 N N . ARG A 1 272 ? 9.523 -9.25 8.75 1 97.06 272 ARG A N 1
ATOM 2030 C CA . ARG A 1 272 ? 8.773 -8.68 9.859 1 97.06 272 ARG A CA 1
ATOM 2031 C C . ARG A 1 272 ? 7.613 -9.586 10.258 1 97.06 272 ARG A C 1
ATOM 2033 O O . ARG A 1 272 ? 6.789 -9.219 11.102 1 97.06 272 ARG A O 1
ATOM 2040 N N . GLY A 1 273 ? 7.48 -10.711 9.602 1 97.62 273 GLY A N 1
ATOM 2041 C CA . GLY A 1 273 ? 6.578 -11.75 10.07 1 97.62 273 GLY A CA 1
ATOM 2042 C C . GLY A 1 273 ? 5.277 -11.812 9.289 1 97.62 273 GLY A C 1
ATOM 2043 O O . GLY A 1 273 ? 4.391 -12.602 9.609 1 97.62 273 GLY A O 1
ATOM 2044 N N . PHE A 1 274 ? 5.16 -11.016 8.289 1 98.62 274 PHE A N 1
ATOM 2045 C CA . PHE A 1 274 ? 3.938 -11.047 7.492 1 98.62 274 PHE A CA 1
ATOM 2046 C C . PHE A 1 274 ? 3.986 -12.172 6.469 1 98.62 274 PHE A C 1
ATOM 2048 O O . PHE A 1 274 ? 5.039 -12.453 5.891 1 98.62 274 PHE A O 1
ATOM 2055 N N . ASN A 1 275 ? 2.871 -12.82 6.27 1 98.81 275 ASN A N 1
ATOM 2056 C CA . ASN A 1 275 ? 2.756 -13.859 5.254 1 98.81 275 ASN A CA 1
ATOM 2057 C C . ASN A 1 275 ? 2.35 -13.281 3.902 1 98.81 275 ASN A C 1
ATOM 2059 O O . ASN A 1 275 ? 1.232 -13.516 3.434 1 98.81 275 ASN A O 1
ATOM 2063 N N . ILE A 1 276 ? 3.215 -12.539 3.311 1 98.88 276 ILE A N 1
ATOM 2064 C CA . ILE A 1 276 ? 3.123 -11.938 1.983 1 98.88 276 ILE A CA 1
ATOM 2065 C C . ILE A 1 276 ? 4.203 -12.523 1.076 1 98.88 276 ILE A C 1
ATOM 2067 O O . ILE A 1 276 ? 5.379 -12.57 1.449 1 98.88 276 ILE A O 1
ATOM 2071 N N . TRP A 1 277 ? 3.832 -13 -0.095 1 98.62 277 TRP A N 1
ATOM 2072 C CA . TRP A 1 277 ? 4.867 -13.492 -0.999 1 98.62 277 TRP A CA 1
ATOM 2073 C C . TRP A 1 277 ? 4.52 -13.172 -2.449 1 98.62 277 TRP A C 1
ATOM 2075 O O . TRP A 1 277 ? 3.455 -12.617 -2.73 1 98.62 277 TRP A O 1
ATOM 2085 N N . GLY A 1 278 ? 5.453 -13.312 -3.307 1 98.56 278 GLY A N 1
ATOM 2086 C CA . GLY A 1 278 ? 5.301 -13.062 -4.73 1 98.56 278 GLY A CA 1
ATOM 2087 C C . GLY A 1 278 ? 5.758 -14.219 -5.594 1 98.56 278 GLY A C 1
ATOM 2088 O O . GLY A 1 278 ? 6.508 -15.086 -5.133 1 98.56 278 GLY A O 1
ATOM 2089 N N . GLU A 1 279 ? 5.246 -14.211 -6.777 1 98.5 279 GLU A N 1
ATOM 2090 C CA . GLU A 1 279 ? 5.633 -15.273 -7.699 1 98.5 279 GLU A CA 1
ATOM 2091 C C . GLU A 1 279 ? 6.262 -14.695 -8.969 1 98.5 279 GLU A C 1
ATOM 2093 O O . GLU A 1 279 ? 5.945 -13.57 -9.367 1 98.5 279 GLU A O 1
ATOM 2098 N N . ILE A 1 280 ? 7.109 -15.469 -9.531 1 98.31 280 ILE A N 1
ATOM 2099 C CA . ILE A 1 280 ? 7.73 -15.156 -10.82 1 98.31 280 ILE A CA 1
ATOM 2100 C C . ILE A 1 280 ? 7.602 -16.359 -11.758 1 98.31 280 ILE A C 1
ATOM 2102 O O . ILE A 1 280 ? 7.395 -17.484 -11.305 1 98.31 280 ILE A O 1
ATOM 2106 N N . TYR A 1 281 ? 7.621 -16.156 -13 1 98 281 TYR A N 1
ATOM 2107 C CA . TYR A 1 281 ? 7.797 -17.219 -13.977 1 98 281 TYR A CA 1
ATOM 2108 C C . TYR A 1 281 ? 8.992 -16.938 -14.883 1 98 281 TYR A C 1
ATOM 2110 O O . TYR A 1 281 ? 9.383 -15.781 -15.055 1 98 281 TYR A O 1
ATOM 2118 N N . PRO A 1 282 ? 9.625 -17.969 -15.406 1 97.94 282 PRO A N 1
ATOM 2119 C CA . PRO A 1 282 ? 10.898 -17.828 -16.109 1 97.94 282 PRO A CA 1
ATOM 2120 C C . PRO A 1 282 ? 10.719 -17.484 -17.594 1 97.94 282 PRO A C 1
ATOM 2122 O O . PRO A 1 282 ? 11.375 -18.094 -18.453 1 97.94 282 PRO A O 1
ATOM 2125 N N . TYR A 1 283 ? 9.945 -16.5 -17.953 1 97.62 283 TYR A N 1
ATOM 2126 C CA . TYR A 1 283 ? 9.703 -16.062 -19.312 1 97.62 283 TYR A CA 1
ATOM 2127 C C . TYR A 1 283 ? 9.633 -14.547 -19.406 1 97.62 283 TYR A C 1
ATOM 2129 O O . TYR A 1 283 ? 9.086 -13.891 -18.516 1 97.62 283 TYR A O 1
ATOM 2137 N N . ALA A 1 284 ? 10.133 -14.047 -20.484 1 95.38 284 ALA A N 1
ATOM 2138 C CA . ALA A 1 284 ? 10.125 -12.609 -20.719 1 95.38 284 ALA A CA 1
ATOM 2139 C C . ALA A 1 284 ? 8.75 -12.133 -21.203 1 95.38 284 ALA A C 1
ATOM 2141 O O . ALA A 1 284 ? 8.445 -10.945 -21.125 1 95.38 284 ALA A O 1
ATOM 2142 N N . ALA A 1 285 ? 7.996 -13.047 -21.719 1 95.69 285 ALA A N 1
ATOM 2143 C CA . ALA A 1 285 ? 6.68 -12.727 -22.266 1 95.69 285 ALA A CA 1
ATOM 2144 C C . ALA A 1 285 ? 5.566 -13.328 -21.406 1 95.69 285 ALA A C 1
ATOM 2146 O O . ALA A 1 285 ? 5.75 -14.383 -20.797 1 95.69 285 ALA A O 1
ATOM 2147 N N . GLY A 1 286 ? 4.465 -12.648 -21.312 1 94.12 286 GLY A N 1
ATOM 2148 C CA . GLY A 1 286 ? 3.223 -13.18 -20.766 1 94.12 286 GLY A CA 1
ATOM 2149 C C . GLY A 1 286 ? 2.236 -13.609 -21.828 1 94.12 286 GLY A C 1
ATOM 2150 O O . GLY A 1 286 ? 2.609 -13.789 -22.984 1 94.12 286 GLY A O 1
ATOM 2151 N N . SER A 1 287 ? 1.083 -13.922 -21.406 1 93.06 287 SER A N 1
ATOM 2152 C CA . SER A 1 287 ? 0.012 -14.32 -22.312 1 93.06 287 SER A CA 1
ATOM 2153 C C . SER A 1 287 ? -1.351 -13.891 -21.781 1 93.06 287 SER A C 1
ATOM 2155 O O . SER A 1 287 ? -1.581 -13.891 -20.578 1 93.06 287 SER A O 1
ATOM 2157 N N . THR A 1 288 ? -2.129 -13.461 -22.625 1 91.56 288 THR A N 1
ATOM 2158 C CA . THR A 1 288 ? -3.494 -13.055 -22.312 1 91.56 288 THR A CA 1
ATOM 2159 C C . THR A 1 288 ? -4.379 -13.102 -23.547 1 91.56 288 THR A C 1
ATOM 2161 O O . THR A 1 288 ? -3.961 -13.602 -24.594 1 91.56 288 THR A O 1
ATOM 2164 N N . THR A 1 289 ? -5.609 -12.805 -23.328 1 90.38 289 THR A N 1
ATOM 2165 C CA . THR A 1 289 ? -6.492 -12.641 -24.484 1 90.38 289 THR A CA 1
ATOM 2166 C C . THR A 1 289 ? -6.297 -11.266 -25.109 1 90.38 289 THR A C 1
ATOM 2168 O O . THR A 1 289 ? -6.023 -10.289 -24.422 1 90.38 289 THR A O 1
ATOM 2171 N N . ILE A 1 290 ? -6.539 -11.164 -26.375 1 91.81 290 ILE A N 1
ATOM 2172 C CA . ILE A 1 290 ? -6.164 -10 -27.172 1 91.81 290 ILE A CA 1
ATOM 2173 C C . ILE A 1 290 ? -6.996 -8.789 -26.734 1 91.81 290 ILE A C 1
ATOM 2175 O O . ILE A 1 290 ? -6.582 -7.645 -26.922 1 91.81 290 ILE A O 1
ATOM 2179 N N . ASN A 1 291 ? -8.133 -9.102 -26.078 1 90.94 291 ASN A N 1
ATOM 2180 C CA . ASN A 1 291 ? -9.023 -8.008 -25.719 1 90.94 291 ASN A CA 1
ATOM 2181 C C . ASN A 1 291 ? -8.758 -7.508 -24.297 1 90.94 291 ASN A C 1
ATOM 2183 O O . ASN A 1 291 ? -9.57 -6.773 -23.734 1 90.94 291 ASN A O 1
ATOM 2187 N N . ALA A 1 292 ? -7.672 -7.961 -23.719 1 90 292 ALA A N 1
ATOM 2188 C CA . ALA A 1 292 ? -7.316 -7.457 -22.391 1 90 292 ALA A CA 1
ATOM 2189 C C . ALA A 1 292 ? -7.234 -5.934 -22.391 1 90 292 ALA A C 1
ATOM 2191 O O . ALA A 1 292 ? -6.676 -5.336 -23.312 1 90 292 ALA A O 1
ATOM 2192 N N . GLU A 1 293 ? -7.711 -5.328 -21.359 1 84.81 293 GLU A N 1
ATOM 2193 C CA . GLU A 1 293 ? -7.848 -3.879 -21.25 1 84.81 293 GLU A CA 1
ATOM 2194 C C . GLU A 1 293 ? -6.5 -3.182 -21.406 1 84.81 293 GLU A C 1
ATOM 2196 O O . GLU A 1 293 ? -6.406 -2.141 -22.062 1 84.81 293 GLU A O 1
ATOM 2201 N N . PHE A 1 294 ? -5.441 -3.643 -20.891 1 88.19 294 PHE A N 1
ATOM 2202 C CA . PHE A 1 294 ? -4.141 -2.98 -20.891 1 88.19 294 PHE A CA 1
ATOM 2203 C C . PHE A 1 294 ? -3.48 -3.072 -22.25 1 88.19 294 PHE A C 1
ATOM 2205 O O . PHE A 1 294 ? -2.453 -2.436 -22.5 1 88.19 294 PHE A O 1
ATOM 2212 N N . LEU A 1 295 ? -4.051 -3.824 -23.219 1 91.12 295 LEU A N 1
ATOM 2213 C CA . LEU A 1 295 ? -3.477 -3.947 -24.547 1 91.12 295 LEU A CA 1
ATOM 2214 C C . LEU A 1 295 ? -4.121 -2.959 -25.516 1 91.12 295 LEU A C 1
ATOM 2216 O O . LEU A 1 295 ? -3.678 -2.818 -26.656 1 91.12 295 LEU A O 1
ATOM 2220 N N . GLU A 1 296 ? -5.113 -2.266 -25.016 1 90.56 296 GLU A N 1
ATOM 2221 C CA . GLU A 1 296 ? -5.746 -1.265 -25.875 1 90.56 296 GLU A CA 1
ATOM 2222 C C . GLU A 1 296 ? -4.738 -0.209 -26.312 1 90.56 296 GLU A C 1
ATOM 2224 O O . GLU A 1 296 ? -3.799 0.111 -25.594 1 90.56 296 GLU A O 1
ATOM 2229 N N . PRO A 1 297 ? -4.973 0.348 -27.469 1 91.38 297 PRO A N 1
ATOM 2230 C CA . PRO A 1 297 ? -4.004 1.284 -28.047 1 91.38 297 PRO A CA 1
ATOM 2231 C C . PRO A 1 297 ? -3.658 2.43 -27.094 1 91.38 297 PRO A C 1
ATOM 2233 O O . PRO A 1 297 ? -2.488 2.801 -26.969 1 91.38 297 PRO A O 1
ATOM 2236 N N . GLN A 1 298 ? -4.586 2.988 -26.438 1 86 298 GLN A N 1
ATOM 2237 C CA . GLN A 1 298 ? -4.34 4.102 -25.531 1 86 298 GLN A CA 1
ATOM 2238 C C . GLN A 1 298 ? -3.371 3.701 -24.422 1 86 298 GLN A C 1
ATOM 2240 O O . GLN A 1 298 ? -2.453 4.453 -24.094 1 86 298 GLN A O 1
ATOM 2245 N N . SER A 1 299 ? -3.57 2.58 -23.891 1 87 299 SER A N 1
ATOM 2246 C CA . SER A 1 299 ? -2.725 2.104 -22.812 1 87 299 SER A CA 1
ATOM 2247 C C . SER A 1 299 ? -1.388 1.588 -23.328 1 87 299 SER A C 1
ATOM 2249 O O . SER A 1 299 ? -0.331 2.115 -22.969 1 87 299 SER A O 1
ATOM 2251 N N . TRP A 1 300 ? -1.413 0.638 -24.297 1 91.81 300 TRP A N 1
ATOM 2252 C CA . TRP A 1 300 ? -0.232 -0.109 -24.719 1 91.81 300 TRP A CA 1
ATOM 2253 C C . TRP A 1 300 ? 0.685 0.756 -25.578 1 91.81 300 TRP A C 1
ATOM 2255 O O . TRP A 1 300 ? 1.91 0.673 -25.453 1 91.81 300 TRP A O 1
ATOM 2265 N N . VAL A 1 301 ? 0.108 1.596 -26.422 1 91.69 301 VAL A N 1
ATOM 2266 C CA . VAL A 1 301 ? 0.893 2.393 -27.359 1 91.69 301 VAL A CA 1
ATOM 2267 C C . VAL A 1 301 ? 1.077 3.805 -26.812 1 91.69 301 VAL A C 1
ATOM 2269 O O . VAL A 1 301 ? 2.203 4.23 -26.531 1 91.69 301 VAL A O 1
ATOM 2272 N N . ASP A 1 302 ? 0.05 4.461 -26.453 1 88.19 302 ASP A N 1
ATOM 2273 C CA . ASP A 1 302 ? 0.13 5.879 -26.109 1 88.19 302 ASP A CA 1
ATOM 2274 C C . ASP A 1 302 ? 0.751 6.074 -24.719 1 88.19 302 ASP A C 1
ATOM 2276 O O . ASP A 1 302 ? 1.659 6.887 -24.562 1 88.19 302 ASP A O 1
ATOM 2280 N N . ASP A 1 303 ? 0.35 5.34 -23.781 1 84.19 303 ASP A N 1
ATOM 2281 C CA . ASP A 1 303 ? 0.784 5.539 -22.406 1 84.19 303 ASP A CA 1
ATOM 2282 C C . ASP A 1 303 ? 2.129 4.863 -22.141 1 84.19 303 ASP A C 1
ATOM 2284 O O . ASP A 1 303 ? 3 5.434 -21.484 1 84.19 303 ASP A O 1
ATOM 2288 N N . LEU A 1 304 ? 2.332 3.662 -22.688 1 89.44 304 LEU A N 1
ATOM 2289 C CA . LEU A 1 304 ? 3.506 2.875 -22.328 1 89.44 304 LEU A CA 1
ATOM 2290 C C . LEU A 1 304 ? 4.578 2.963 -23.406 1 89.44 304 LEU A C 1
ATOM 2292 O O . LEU A 1 304 ? 5.73 2.594 -23.172 1 89.44 304 LEU A O 1
ATOM 2296 N N . GLY A 1 305 ? 4.168 3.379 -24.594 1 89.75 305 GLY A N 1
ATOM 2297 C CA . GLY A 1 305 ? 5.129 3.596 -25.656 1 89.75 305 GLY A CA 1
ATOM 2298 C C . GLY A 1 305 ? 5.516 2.318 -26.375 1 89.75 305 GLY A C 1
ATOM 2299 O O . GLY A 1 305 ? 6.531 2.277 -27.078 1 89.75 305 GLY A O 1
ATOM 2300 N N . ASN A 1 306 ? 4.719 1.235 -26.203 1 91.56 306 ASN A N 1
ATOM 2301 C CA . ASN A 1 306 ? 5.016 -0.029 -26.875 1 91.56 306 ASN A CA 1
ATOM 2302 C C . ASN A 1 306 ? 4.516 -0.035 -28.312 1 91.56 306 ASN A C 1
ATOM 2304 O O . ASN A 1 306 ? 3.711 0.814 -28.703 1 91.56 306 ASN A O 1
ATOM 2308 N N . ARG A 1 307 ? 5.051 -0.884 -29.188 1 92.44 307 ARG A N 1
ATOM 2309 C CA . ARG A 1 307 ? 4.59 -1.157 -30.547 1 92.44 307 ARG A CA 1
ATOM 2310 C C . ARG A 1 307 ? 4.078 -2.588 -30.672 1 92.44 307 ARG A C 1
ATOM 2312 O O . ARG A 1 307 ? 4.746 -3.531 -30.234 1 92.44 307 ARG A O 1
ATOM 2319 N N . TYR A 1 308 ? 2.887 -2.838 -31.188 1 94.5 308 TYR A N 1
ATOM 2320 C CA . TYR A 1 308 ? 2.32 -4.172 -31.344 1 94.5 308 TYR A CA 1
ATOM 2321 C C . TYR A 1 308 ? 3.262 -5.074 -32.125 1 94.5 308 TYR A C 1
ATOM 2323 O O . TYR A 1 308 ? 3.453 -6.238 -31.781 1 94.5 308 TYR A O 1
ATOM 2331 N N . GLU A 1 309 ? 3.992 -4.566 -33.125 1 95.25 309 GLU A N 1
ATOM 2332 C CA . GLU A 1 309 ? 4.793 -5.27 -34.125 1 95.25 309 GLU A CA 1
ATOM 2333 C C . GLU A 1 309 ? 6.02 -5.922 -33.5 1 95.25 309 GLU A C 1
ATOM 2335 O O . GLU A 1 309 ? 6.672 -6.762 -34.125 1 95.25 309 GLU A O 1
ATOM 2340 N N . GLU A 1 310 ? 6.223 -5.605 -32.25 1 93.69 310 GLU A N 1
ATOM 2341 C CA . GLU A 1 310 ? 7.426 -6.117 -31.594 1 93.69 310 GLU A CA 1
ATOM 2342 C C . GLU A 1 310 ? 7.086 -6.797 -30.281 1 93.69 310 GLU A C 1
ATOM 2344 O O . GLU A 1 310 ? 7.934 -7.461 -29.672 1 93.69 310 GLU A O 1
ATOM 2349 N N . THR A 1 311 ? 5.789 -6.645 -29.953 1 94.69 311 THR A N 1
ATOM 2350 C CA . THR A 1 311 ? 5.562 -7 -28.547 1 94.69 311 THR A CA 1
ATOM 2351 C C . THR A 1 311 ? 4.379 -7.953 -28.422 1 94.69 311 THR A C 1
ATOM 2353 O O . THR A 1 311 ? 4.195 -8.586 -27.375 1 94.69 311 THR A O 1
ATOM 2356 N N . ILE A 1 312 ? 3.549 -8.047 -29.469 1 95.19 312 ILE A N 1
ATOM 2357 C CA . ILE A 1 312 ? 2.375 -8.906 -29.375 1 95.19 312 ILE A CA 1
ATOM 2358 C C . ILE A 1 312 ? 2.398 -9.945 -30.5 1 95.19 312 ILE A C 1
ATOM 2360 O O . ILE A 1 312 ? 2.268 -9.602 -31.672 1 95.19 312 ILE A O 1
ATOM 2364 N N . LEU A 1 313 ? 2.494 -11.18 -30.094 1 94.19 313 LEU A N 1
ATOM 2365 C CA . LEU A 1 313 ? 2.629 -12.297 -31.016 1 94.19 313 LEU A CA 1
ATOM 2366 C C . LEU A 1 313 ? 1.387 -13.188 -30.984 1 94.19 313 LEU A C 1
ATOM 2368 O O . LEU A 1 313 ? 0.862 -13.492 -29.922 1 94.19 313 LEU A O 1
ATOM 2372 N N . ASP A 1 314 ? 0.918 -13.57 -32.125 1 91.94 314 ASP A N 1
ATOM 2373 C CA . ASP A 1 314 ? -0.072 -14.641 -32.25 1 91.94 314 ASP A CA 1
ATOM 2374 C C . ASP A 1 314 ? 0.594 -16.016 -32.219 1 91.94 314 ASP A C 1
ATOM 2376 O O . ASP A 1 314 ? 1.299 -16.375 -33.188 1 91.94 314 ASP A O 1
ATOM 2380 N N . PRO A 1 315 ? 0.266 -16.688 -31.25 1 87.44 315 PRO A N 1
ATOM 2381 C CA . PRO A 1 315 ? 1.007 -17.938 -31.125 1 87.44 315 PRO A CA 1
ATOM 2382 C C . PRO A 1 315 ? 0.541 -19 -32.125 1 87.44 315 PRO A C 1
ATOM 2384 O O . PRO A 1 315 ? 1.201 -20.016 -32.312 1 87.44 315 PRO A O 1
ATOM 2387 N N . VAL A 1 316 ? -0.577 -18.828 -32.719 1 83.75 316 VAL A N 1
ATOM 2388 C CA . VAL A 1 316 ? -1.08 -19.781 -33.688 1 83.75 316 VAL A CA 1
ATOM 2389 C C . VAL A 1 316 ? -0.436 -19.5 -35.062 1 83.75 316 VAL A C 1
ATOM 2391 O O . VAL A 1 316 ? 0.065 -20.406 -35.719 1 83.75 316 VAL A O 1
ATOM 2394 N N . THR A 1 317 ? -0.414 -18.234 -35.438 1 87.31 317 THR A N 1
ATOM 2395 C CA . THR A 1 317 ? 0.132 -17.891 -36.75 1 87.31 317 THR A CA 1
ATOM 2396 C C . THR A 1 317 ? 1.623 -17.578 -36.656 1 87.31 317 THR A C 1
ATOM 2398 O O . THR A 1 317 ? 2.32 -17.516 -37.656 1 87.31 317 THR A O 1
ATOM 2401 N N . ASN A 1 318 ? 2.055 -17.359 -35.469 1 89.56 318 ASN A N 1
ATOM 2402 C CA . ASN A 1 318 ? 3.43 -16.969 -35.188 1 89.56 318 ASN A CA 1
ATOM 2403 C C . ASN A 1 318 ? 3.783 -15.648 -35.875 1 89.56 318 ASN A C 1
ATOM 2405 O O . ASN A 1 318 ? 4.875 -15.508 -36.438 1 89.56 318 ASN A O 1
ATOM 2409 N N . GLU A 1 319 ? 2.895 -14.766 -35.906 1 93.25 319 GLU A N 1
ATOM 2410 C CA . GLU A 1 319 ? 3.08 -13.422 -36.469 1 93.25 319 GLU A CA 1
ATOM 2411 C C . GLU A 1 319 ? 2.795 -12.352 -35.406 1 93.25 319 GLU A C 1
ATOM 2413 O O . GLU A 1 319 ? 1.88 -12.492 -34.594 1 93.25 319 GLU A O 1
ATOM 2418 N N . TYR A 1 320 ? 3.611 -11.32 -35.5 1 96 320 TYR A N 1
ATOM 2419 C CA . TYR A 1 320 ? 3.336 -10.172 -34.656 1 96 320 TYR A CA 1
ATOM 2420 C C . TYR A 1 320 ? 2.146 -9.375 -35.156 1 96 320 TYR A C 1
ATOM 2422 O O . TYR A 1 320 ? 1.952 -9.266 -36.375 1 96 320 TYR A O 1
ATOM 2430 N N . TYR A 1 321 ? 1.472 -8.828 -34.25 1 96.12 321 TYR A N 1
ATOM 2431 C CA . TYR A 1 321 ? 0.317 -8.016 -34.594 1 96.12 321 TYR A CA 1
ATOM 2432 C C . TYR A 1 321 ? 0.752 -6.629 -35.062 1 96.12 321 TYR A C 1
ATOM 2434 O O . TYR A 1 321 ? 1.823 -6.152 -34.688 1 96.12 321 TYR A O 1
ATOM 2442 N N . THR A 1 322 ? -0.012 -6.023 -35.938 1 96.25 322 THR A N 1
ATOM 2443 C CA . THR A 1 322 ? -0.083 -4.59 -36.188 1 96.25 322 THR A CA 1
ATOM 2444 C C . THR A 1 322 ? -1.367 -4 -35.594 1 96.25 322 THR A C 1
ATOM 2446 O O . THR A 1 322 ? -2.256 -4.738 -35.156 1 96.25 322 THR A O 1
ATOM 2449 N N . LEU A 1 323 ? -1.387 -2.668 -35.5 1 95.12 323 LEU A N 1
ATOM 2450 C CA . LEU A 1 323 ? -2.625 -2.053 -35.062 1 95.12 323 LEU A CA 1
ATOM 2451 C C . LEU A 1 323 ? -3.814 -2.537 -35.875 1 95.12 323 LEU A C 1
ATOM 2453 O O . LEU A 1 323 ? -4.891 -2.791 -35.344 1 95.12 323 LEU A O 1
ATOM 2457 N N . GLU A 1 324 ? -3.656 -2.721 -37.188 1 95.5 324 GLU A N 1
ATOM 2458 C CA . GLU A 1 324 ? -4.715 -3.152 -38.094 1 95.5 324 GLU A CA 1
ATOM 2459 C C . GLU A 1 324 ? -5.16 -4.578 -37.781 1 95.5 324 GLU A C 1
ATOM 2461 O O . GLU A 1 324 ? -6.355 -4.852 -37.656 1 95.5 324 GLU A O 1
ATOM 2466 N N . THR A 1 325 ? -4.242 -5.465 -37.656 1 95.94 325 THR A N 1
ATOM 2467 C CA . THR A 1 325 ? -4.59 -6.859 -37.406 1 95.94 325 THR A CA 1
ATOM 2468 C C . THR A 1 325 ? -5.109 -7.039 -36 1 95.94 325 THR A C 1
ATOM 2470 O O . THR A 1 325 ? -5.938 -7.914 -35.75 1 95.94 325 THR A O 1
ATOM 2473 N N . TYR A 1 326 ? -4.535 -6.27 -35.125 1 96.06 326 TYR A N 1
ATOM 2474 C CA . TYR A 1 326 ? -5.074 -6.242 -33.781 1 96.06 326 TYR A CA 1
ATOM 2475 C C . TYR A 1 326 ? -6.562 -5.914 -33.781 1 96.06 326 TYR A C 1
ATOM 2477 O O . TYR A 1 326 ? -7.375 -6.66 -33.219 1 96.06 326 TYR A O 1
ATOM 2485 N N . LYS A 1 327 ? -6.941 -4.836 -34.406 1 95.31 327 LYS A N 1
ATOM 2486 C CA . LYS A 1 327 ? -8.336 -4.402 -34.469 1 95.31 327 LYS A CA 1
ATOM 2487 C C . LYS A 1 327 ? -9.203 -5.449 -35.156 1 95.31 327 LYS A C 1
ATOM 2489 O O . LYS A 1 327 ? -10.336 -5.703 -34.75 1 95.31 327 LYS A O 1
ATOM 2494 N N . ALA A 1 328 ? -8.703 -6.023 -36.188 1 95.69 328 ALA A N 1
ATOM 2495 C CA . ALA A 1 328 ? -9.445 -7.035 -36.906 1 95.69 328 ALA A CA 1
ATOM 2496 C C . ALA A 1 328 ? -9.719 -8.258 -36.062 1 95.69 328 ALA A C 1
ATOM 2498 O O . ALA A 1 328 ? -10.82 -8.82 -36.094 1 95.69 328 ALA A O 1
ATOM 2499 N N . THR A 1 329 ? -8.711 -8.688 -35.344 1 94.38 329 THR A N 1
ATOM 2500 C CA . THR A 1 329 ? -8.852 -9.867 -34.5 1 94.38 329 THR A CA 1
ATOM 2501 C C . THR A 1 329 ? -9.805 -9.602 -33.344 1 94.38 329 THR A C 1
ATOM 2503 O O . THR A 1 329 ? -10.633 -10.453 -33 1 94.38 329 THR A O 1
ATOM 2506 N N . ILE A 1 330 ? -9.68 -8.461 -32.75 1 92.25 330 ILE A N 1
ATOM 2507 C CA . ILE A 1 330 ? -10.586 -8.078 -31.656 1 92.25 330 ILE A CA 1
ATOM 2508 C C . ILE A 1 330 ? -12.031 -8.188 -32.125 1 92.25 330 ILE A C 1
ATOM 2510 O O . ILE A 1 330 ? -12.906 -8.656 -31.406 1 92.25 330 ILE A O 1
ATOM 2514 N N . ALA A 1 331 ? -12.289 -7.75 -33.344 1 92.81 331 ALA A N 1
ATOM 2515 C CA . ALA A 1 331 ? -13.641 -7.75 -33.906 1 92.81 331 ALA A CA 1
ATOM 2516 C C . ALA A 1 331 ? -14.125 -9.172 -34.188 1 92.81 331 ALA A C 1
ATOM 2518 O O . ALA A 1 331 ? -15.305 -9.477 -34 1 92.81 331 ALA A O 1
ATOM 2519 N N . SER A 1 332 ? -13.281 -10.047 -34.531 1 93.88 332 SER A N 1
ATOM 2520 C CA . SER A 1 332 ? -13.68 -11.375 -35 1 93.88 332 SER A CA 1
ATOM 2521 C C . SER A 1 332 ? -13.562 -12.398 -33.875 1 93.88 332 SER A C 1
ATOM 2523 O O . SER A 1 332 ? -14.422 -13.266 -33.719 1 93.88 332 SER A O 1
ATOM 2525 N N . GLU A 1 333 ? -12.461 -12.305 -33.125 1 92.5 333 GLU A N 1
ATOM 2526 C CA . GLU A 1 333 ? -12.164 -13.25 -32.062 1 92.5 333 GLU A CA 1
ATOM 2527 C C . GLU A 1 333 ? -11.586 -12.547 -30.828 1 92.5 333 GLU A C 1
ATOM 2529 O O . GLU A 1 333 ? -10.406 -12.727 -30.5 1 92.5 333 GLU A O 1
ATOM 2534 N N . PRO A 1 334 ? -12.367 -11.914 -30.062 1 90.88 334 PRO A N 1
ATOM 2535 C CA . PRO A 1 334 ? -11.891 -11.023 -29 1 90.88 334 PRO A CA 1
ATOM 2536 C C . PRO A 1 334 ? -11.18 -11.773 -27.875 1 90.88 334 PRO A C 1
ATOM 2538 O O . PRO A 1 334 ? -10.414 -11.172 -27.125 1 90.88 334 PRO A O 1
ATOM 2541 N N . THR A 1 335 ? -11.359 -13.086 -27.781 1 90.06 335 THR A N 1
ATOM 2542 C CA . THR A 1 335 ? -10.758 -13.797 -26.656 1 90.06 335 THR A CA 1
ATOM 2543 C C . THR A 1 335 ? -9.586 -14.648 -27.125 1 90.06 335 THR A C 1
ATOM 2545 O O . THR A 1 335 ? -9.148 -15.562 -26.422 1 90.06 335 THR A O 1
ATOM 2548 N N . ARG A 1 336 ? -9.086 -14.328 -28.328 1 89 336 ARG A N 1
ATOM 2549 C CA . ARG A 1 336 ? -7.941 -15.07 -28.859 1 89 336 ARG A CA 1
ATOM 2550 C C . ARG A 1 336 ? -6.711 -14.875 -27.984 1 89 336 ARG A C 1
ATOM 2552 O O . ARG A 1 336 ? -6.355 -13.75 -27.641 1 89 336 ARG A O 1
ATOM 2559 N N . PRO A 1 337 ? -6.07 -15.992 -27.609 1 88.94 337 PRO A N 1
ATOM 2560 C CA . PRO A 1 337 ? -4.844 -15.875 -26.812 1 88.94 337 PRO A CA 1
ATOM 2561 C C . PRO A 1 337 ? -3.688 -15.266 -27.609 1 88.94 337 PRO A C 1
ATOM 2563 O O . PRO A 1 337 ? -3.535 -15.539 -28.797 1 88.94 337 PRO A O 1
ATOM 2566 N N . VAL A 1 338 ? -2.883 -14.445 -26.953 1 92.69 338 VAL A N 1
ATOM 2567 C CA . VAL A 1 338 ? -1.713 -13.828 -27.562 1 92.69 338 VAL A CA 1
ATOM 2568 C C . VAL A 1 338 ? -0.521 -13.922 -26.625 1 92.69 338 VAL A C 1
ATOM 2570 O O . VAL A 1 338 ? -0.689 -14.188 -25.422 1 92.69 338 VAL A O 1
ATOM 2573 N N . VAL A 1 339 ? 0.639 -13.781 -27.094 1 94.19 339 VAL A N 1
ATOM 2574 C CA . VAL A 1 339 ? 1.885 -13.68 -26.344 1 94.19 339 VAL A CA 1
ATOM 2575 C C . VAL A 1 339 ? 2.33 -12.219 -26.281 1 94.19 339 VAL A C 1
ATOM 2577 O O . VAL A 1 339 ? 2.383 -11.531 -27.297 1 94.19 339 VAL A O 1
ATOM 2580 N N . VAL A 1 340 ? 2.629 -11.727 -25.109 1 95.06 340 VAL A N 1
ATOM 2581 C CA . VAL A 1 340 ? 2.975 -10.328 -24.906 1 95.06 340 VAL A CA 1
ATOM 2582 C C . VAL A 1 340 ? 4.391 -10.227 -24.328 1 95.06 340 VAL A C 1
ATOM 2584 O O . VAL A 1 340 ? 4.617 -10.492 -23.156 1 95.06 340 VAL A O 1
ATOM 2587 N N . PHE A 1 341 ? 5.34 -9.766 -25.094 1 94.38 341 PHE A N 1
ATOM 2588 C CA . PHE A 1 341 ? 6.707 -9.562 -24.641 1 94.38 341 PHE A CA 1
ATOM 2589 C C . PHE A 1 341 ? 6.824 -8.281 -23.828 1 94.38 341 PHE A C 1
ATOM 2591 O O . PHE A 1 341 ? 6.582 -7.188 -24.344 1 94.38 341 PHE A O 1
ATOM 2598 N N . LYS A 1 342 ? 7.25 -8.422 -22.578 1 92.69 342 LYS A N 1
ATOM 2599 C CA . LYS A 1 342 ? 7.133 -7.281 -21.672 1 92.69 342 LYS A CA 1
ATOM 2600 C C . LYS A 1 342 ? 8.445 -7.039 -20.922 1 92.69 342 LYS A C 1
ATOM 2602 O O . LYS A 1 342 ? 8.602 -6.016 -20.266 1 92.69 342 LYS A O 1
ATOM 2607 N N . MET A 1 343 ? 9.383 -7.926 -20.938 1 95.5 343 MET A N 1
ATOM 2608 C CA . MET A 1 343 ? 10.633 -7.828 -20.203 1 95.5 343 MET A CA 1
ATOM 2609 C C . MET A 1 343 ? 11.797 -8.352 -21.031 1 95.5 343 MET A C 1
ATOM 2611 O O . MET A 1 343 ? 11.594 -9.117 -21.969 1 95.5 343 MET A O 1
ATOM 2615 N N . PRO A 1 344 ? 13.055 -7.941 -20.672 1 93.44 344 PRO A N 1
ATOM 2616 C CA . PRO A 1 344 ? 14.219 -8.508 -21.344 1 93.44 344 PRO A CA 1
ATOM 2617 C C . PRO A 1 344 ? 14.445 -9.977 -21 1 93.44 344 PRO A C 1
ATOM 2619 O O . PRO A 1 344 ? 14.281 -10.375 -19.844 1 93.44 344 PRO A O 1
ATOM 2622 N N . GLU A 1 345 ? 14.797 -10.719 -22 1 93.88 345 GLU A N 1
ATOM 2623 C CA . GLU A 1 345 ? 15.039 -12.148 -21.828 1 93.88 345 GLU A CA 1
ATOM 2624 C C . GLU A 1 345 ? 16.109 -12.398 -20.766 1 93.88 345 GLU A C 1
ATOM 2626 O O . GLU A 1 345 ? 16.047 -13.391 -20.047 1 93.88 345 GLU A O 1
ATOM 2631 N N . GLU A 1 346 ? 17.094 -11.516 -20.656 1 92.62 346 GLU A N 1
ATOM 2632 C CA . GLU A 1 346 ? 18.219 -11.703 -19.766 1 92.62 346 GLU A CA 1
ATOM 2633 C C . GLU A 1 346 ? 17.781 -11.664 -18.297 1 92.62 346 GLU A C 1
ATOM 2635 O O . GLU A 1 346 ? 18.484 -12.141 -17.422 1 92.62 346 GLU A O 1
ATOM 2640 N N . ASP A 1 347 ? 16.594 -11.117 -18.031 1 95.75 347 ASP A N 1
ATOM 2641 C CA . ASP A 1 347 ? 16.141 -10.969 -16.656 1 95.75 347 ASP A CA 1
ATOM 2642 C C . ASP A 1 347 ? 15.562 -12.289 -16.125 1 95.75 347 ASP A C 1
ATOM 2644 O O . ASP A 1 347 ? 15.383 -12.453 -14.914 1 95.75 347 ASP A O 1
ATOM 2648 N N . GLN A 1 348 ? 15.297 -13.211 -17.031 1 97 348 GLN A N 1
ATOM 2649 C CA . GLN A 1 348 ? 14.688 -14.477 -16.625 1 97 348 GLN A CA 1
ATOM 2650 C C . GLN A 1 348 ? 15.523 -15.172 -15.562 1 97 348 GLN A C 1
ATOM 2652 O O . GLN A 1 348 ? 15 -15.57 -14.516 1 97 348 GLN A O 1
ATOM 2657 N N . ALA A 1 349 ? 16.797 -15.266 -15.812 1 96.69 349 ALA A N 1
ATOM 2658 C CA . ALA A 1 349 ? 17.688 -15.945 -14.875 1 96.69 349 ALA A CA 1
ATOM 2659 C C . ALA A 1 349 ? 17.797 -15.172 -13.562 1 96.69 349 ALA A C 1
ATOM 2661 O O . ALA A 1 349 ? 17.922 -15.773 -12.492 1 96.69 349 ALA A O 1
ATOM 2662 N N . LYS A 1 350 ? 17.766 -13.836 -13.625 1 96.81 350 LYS A N 1
ATOM 2663 C CA . LYS A 1 350 ? 17.859 -13.008 -12.422 1 96.81 350 LYS A CA 1
ATOM 2664 C C . LYS A 1 350 ? 16.703 -13.281 -11.469 1 96.81 350 LYS A C 1
ATOM 2666 O O . LYS A 1 350 ? 16.906 -13.406 -10.258 1 96.81 350 LYS A O 1
ATOM 2671 N N . TRP A 1 351 ? 15.516 -13.383 -11.984 1 98 351 TRP A N 1
ATOM 2672 C CA . TRP A 1 351 ? 14.328 -13.586 -11.156 1 98 351 TRP A CA 1
ATOM 2673 C C . TRP A 1 351 ? 14.414 -14.898 -10.391 1 98 351 TRP A C 1
ATOM 2675 O O . TRP A 1 351 ? 13.945 -14.992 -9.25 1 98 351 TRP A O 1
ATOM 2685 N N . LEU A 1 352 ? 15.047 -15.906 -10.961 1 98.06 352 LEU A N 1
ATOM 2686 C CA . LEU A 1 352 ? 15.133 -17.234 -10.359 1 98.06 352 LEU A CA 1
ATOM 2687 C C . LEU A 1 352 ? 16.062 -17.219 -9.148 1 98.06 352 LEU A C 1
ATOM 2689 O O . LEU A 1 352 ? 16.062 -18.172 -8.359 1 98.06 352 LEU A O 1
ATOM 2693 N N . THR A 1 353 ? 16.859 -16.156 -9 1 97.56 353 THR A N 1
ATOM 2694 C CA . THR A 1 353 ? 17.812 -16.062 -7.898 1 97.56 353 THR A CA 1
ATOM 2695 C C . THR A 1 353 ? 17.203 -15.328 -6.711 1 97.56 353 THR A C 1
ATOM 2697 O O . THR A 1 353 ? 17.812 -15.242 -5.645 1 97.56 353 THR A O 1
ATOM 2700 N N . LEU A 1 354 ? 16.031 -14.742 -6.828 1 98.31 354 LEU A N 1
ATOM 2701 C CA . LEU A 1 354 ? 15.422 -13.922 -5.785 1 98.31 354 LEU A CA 1
ATOM 2702 C C . LEU A 1 354 ? 15.062 -14.766 -4.566 1 98.31 354 LEU A C 1
ATOM 2704 O O . LEU A 1 354 ? 14.453 -15.828 -4.699 1 98.31 354 LEU A O 1
ATOM 2708 N N . LYS A 1 355 ? 15.398 -14.281 -3.434 1 97.44 355 LYS A N 1
ATOM 2709 C CA . LYS A 1 355 ? 15.125 -14.992 -2.188 1 97.44 355 LYS A CA 1
ATOM 2710 C C . LYS A 1 355 ? 13.648 -14.922 -1.821 1 97.44 355 LYS A C 1
ATOM 2712 O O . LYS A 1 355 ? 13.016 -13.875 -1.974 1 97.44 355 LYS A O 1
ATOM 2717 N N . GLY A 1 356 ? 13.102 -15.984 -1.433 1 97.31 356 GLY A N 1
ATOM 2718 C CA . GLY A 1 356 ? 11.805 -16 -0.77 1 97.31 356 GLY A CA 1
ATOM 2719 C C . GLY A 1 356 ? 10.641 -15.953 -1.739 1 97.31 356 GLY A C 1
ATOM 2720 O O . GLY A 1 356 ? 9.484 -15.852 -1.323 1 97.31 356 GLY A O 1
ATOM 2721 N N . VAL A 1 357 ? 10.891 -16.062 -3.045 1 98.31 357 VAL A N 1
ATOM 2722 C CA . VAL A 1 357 ? 9.812 -16.016 -4.023 1 98.31 357 VAL A CA 1
ATOM 2723 C C . VAL A 1 357 ? 9.383 -17.422 -4.387 1 98.31 357 VAL A C 1
ATOM 2725 O O . VAL A 1 357 ? 10.016 -18.406 -3.973 1 98.31 357 VAL A O 1
ATOM 2728 N N . THR A 1 358 ? 8.273 -17.531 -5.066 1 98.75 358 THR A N 1
ATOM 2729 C CA . THR A 1 358 ? 7.824 -18.781 -5.645 1 98.75 358 THR A CA 1
ATOM 2730 C C . THR A 1 358 ? 7.84 -18.719 -7.168 1 98.75 358 THR A C 1
ATOM 2732 O O . THR A 1 358 ? 7.734 -17.641 -7.746 1 98.75 358 THR A O 1
ATOM 2735 N N . MET A 1 359 ? 8.164 -19.828 -7.758 1 98.69 359 MET A N 1
ATOM 2736 C CA . MET A 1 359 ? 7.895 -19.938 -9.188 1 98.69 359 MET A CA 1
ATOM 2737 C C . MET A 1 359 ? 6.496 -20.484 -9.445 1 98.69 359 MET A C 1
ATOM 2739 O O . MET A 1 359 ? 6.109 -21.516 -8.867 1 98.69 359 MET A O 1
ATOM 2743 N N . ALA A 1 360 ? 5.672 -19.812 -10.18 1 98.69 360 ALA A N 1
ATOM 2744 C CA . ALA A 1 360 ? 4.367 -20.25 -10.656 1 98.69 360 ALA A CA 1
ATOM 2745 C C . ALA A 1 360 ? 4.195 -19.969 -12.141 1 98.69 360 ALA A C 1
ATOM 2747 O O . ALA A 1 360 ? 4.566 -18.891 -12.625 1 98.69 360 ALA A O 1
ATOM 2748 N N . SER A 1 361 ? 3.654 -20.859 -12.852 1 98.31 361 SER A N 1
ATOM 2749 C CA . SER A 1 361 ? 3.834 -20.891 -14.297 1 98.31 361 SER A CA 1
ATOM 2750 C C . SER A 1 361 ? 2.908 -19.891 -14.992 1 98.31 361 SER A C 1
ATOM 2752 O O . SER A 1 361 ? 3.242 -19.359 -16.047 1 98.31 361 SER A O 1
ATOM 2754 N N . ASP A 1 362 ? 1.751 -19.625 -14.383 1 98.06 362 ASP A N 1
ATOM 2755 C CA . ASP A 1 362 ? 0.723 -18.891 -15.117 1 98.06 362 ASP A CA 1
ATOM 2756 C C . ASP A 1 362 ? 0.382 -19.594 -16.438 1 98.06 362 ASP A C 1
ATOM 2758 O O . ASP A 1 362 ? 0.166 -18.938 -17.453 1 98.06 362 ASP A O 1
ATOM 2762 N N . GLY A 1 363 ? 0.384 -20.938 -16.422 1 97.12 363 GLY A N 1
ATOM 2763 C CA . GLY A 1 363 ? 0.103 -21.734 -17.609 1 97.12 363 GLY A CA 1
ATOM 2764 C C . GLY A 1 363 ? -1.312 -21.547 -18.125 1 97.12 363 GLY A C 1
ATOM 2765 O O . GLY A 1 363 ? -2.264 -21.516 -17.344 1 97.12 363 GLY A O 1
ATOM 2766 N N . VAL A 1 364 ? -1.427 -21.453 -19.438 1 94.62 364 VAL A N 1
ATOM 2767 C CA . VAL A 1 364 ? -2.717 -21.188 -20.062 1 94.62 364 VAL A CA 1
ATOM 2768 C C . VAL A 1 364 ? -3.146 -22.391 -20.906 1 94.62 364 VAL A C 1
ATOM 2770 O O . VAL A 1 364 ? -2.346 -23.297 -21.156 1 94.62 364 VAL A O 1
ATOM 2773 N N . GLY A 1 365 ? -4.379 -22.391 -21.344 1 92.31 365 GLY A N 1
ATOM 2774 C CA . GLY A 1 365 ? -4.953 -23.531 -22.031 1 92.31 365 GLY A CA 1
ATOM 2775 C C . GLY A 1 365 ? -4.48 -23.656 -23.469 1 92.31 365 GLY A C 1
ATOM 2776 O O . GLY A 1 365 ? -4.059 -22.672 -24.078 1 92.31 365 GLY A O 1
ATOM 2777 N N . ALA A 1 366 ? -4.512 -24.906 -23.891 1 91.44 366 ALA A N 1
ATOM 2778 C CA . ALA A 1 366 ? -4.355 -25.234 -25.297 1 91.44 366 ALA A CA 1
ATOM 2779 C C . ALA A 1 366 ? -5.602 -25.938 -25.844 1 91.44 366 ALA A C 1
ATOM 2781 O O . ALA A 1 366 ? -6.375 -26.516 -25.062 1 91.44 366 ALA A O 1
ATOM 2782 N N . GLN A 1 367 ? -5.816 -25.859 -27.094 1 89.31 367 GLN A N 1
ATOM 2783 C CA . GLN A 1 367 ? -7 -26.484 -27.688 1 89.31 367 GLN A CA 1
ATOM 2784 C C . GLN A 1 367 ? -6.688 -27.875 -28.219 1 89.31 367 GLN A C 1
ATOM 2786 O O . GLN A 1 367 ? -5.621 -28.109 -28.797 1 89.31 367 GLN A O 1
ATOM 2791 N N . PRO A 1 368 ? -7.602 -28.812 -28.078 1 93.62 368 PRO A N 1
ATOM 2792 C CA . PRO A 1 368 ? -8.844 -28.656 -27.312 1 93.62 368 PRO A CA 1
ATOM 2793 C C . PRO A 1 368 ? -8.609 -28.594 -25.812 1 93.62 368 PRO A C 1
ATOM 2795 O O . PRO A 1 368 ? -7.832 -29.375 -25.266 1 93.62 368 PRO A O 1
ATOM 2798 N N . TYR A 1 369 ? -9.383 -27.766 -25.109 1 90.38 369 TYR A N 1
ATOM 2799 C CA . TYR A 1 369 ? -9.125 -27.5 -23.703 1 90.38 369 TYR A CA 1
ATOM 2800 C C . TYR A 1 369 ? -9.547 -28.688 -22.844 1 90.38 369 TYR A C 1
ATOM 2802 O O . TYR A 1 369 ? -9.023 -28.875 -21.75 1 90.38 369 TYR A O 1
ATOM 2810 N N . ASP A 1 370 ? -10.492 -29.438 -23.344 1 92.31 370 ASP A N 1
ATOM 2811 C CA . ASP A 1 370 ? -11.109 -30.5 -22.531 1 92.31 370 ASP A CA 1
ATOM 2812 C C . ASP A 1 370 ? -10.656 -31.875 -23 1 92.31 370 ASP A C 1
ATOM 2814 O O . ASP A 1 370 ? -11.352 -32.875 -22.797 1 92.31 370 ASP A O 1
ATOM 2818 N N . ALA A 1 371 ? -9.508 -31.922 -23.656 1 95.94 371 ALA A N 1
ATOM 2819 C CA . ALA A 1 371 ? -8.969 -33.219 -24.109 1 95.94 371 ALA A CA 1
ATOM 2820 C C . ALA A 1 371 ? -8.688 -34.125 -22.922 1 95.94 371 ALA A C 1
ATOM 2822 O O . ALA A 1 371 ? -8.367 -33.656 -21.828 1 95.94 371 ALA A O 1
ATOM 2823 N N . PRO A 1 372 ? -8.852 -35.438 -23.125 1 96.88 372 PRO A N 1
ATOM 2824 C CA . PRO A 1 372 ? -8.539 -36.375 -22.047 1 96.88 372 PRO A CA 1
ATOM 2825 C C . PRO A 1 372 ? -7.055 -36.406 -21.703 1 96.88 372 PRO A C 1
ATOM 2827 O O . PRO A 1 372 ? -6.234 -35.844 -22.438 1 96.88 372 PRO A O 1
ATOM 2830 N N . TRP A 1 373 ? -6.738 -37.062 -20.609 1 96.62 373 TRP A N 1
ATOM 2831 C CA . TRP A 1 373 ? -5.391 -37.031 -20.047 1 96.62 373 TRP A CA 1
ATOM 2832 C C . TRP A 1 373 ? -4.383 -37.656 -21 1 96.62 373 TRP A C 1
ATOM 2834 O O . TRP A 1 373 ? -3.201 -37.281 -21 1 96.62 373 TRP A O 1
ATOM 2844 N N . ASP A 1 374 ? -4.859 -38.562 -21.922 1 96.31 374 ASP A N 1
ATOM 2845 C CA . ASP A 1 374 ? -3.955 -39.312 -22.781 1 96.31 374 ASP A CA 1
ATOM 2846 C C . ASP A 1 374 ? -4.023 -38.812 -24.219 1 96.31 374 ASP A C 1
ATOM 2848 O O . ASP A 1 374 ? -3.611 -39.5 -25.156 1 96.31 374 ASP A O 1
ATOM 2852 N N . PHE A 1 375 ? -4.609 -37.625 -24.359 1 96.38 375 PHE A N 1
ATOM 2853 C CA . PHE A 1 375 ? -4.625 -37 -25.672 1 96.38 375 PHE A CA 1
ATOM 2854 C C . PHE A 1 375 ? -3.207 -36.812 -26.188 1 96.38 375 PHE A C 1
ATOM 2856 O O . PHE A 1 375 ? -2.309 -36.438 -25.438 1 96.38 375 PHE A O 1
ATOM 2863 N N . PRO A 1 376 ? -2.975 -37.062 -27.516 1 94.94 376 PRO A N 1
ATOM 2864 C CA . PRO A 1 376 ? -1.634 -36.844 -28.062 1 94.94 376 PRO A CA 1
ATOM 2865 C C . PRO A 1 376 ? -1.188 -35.375 -27.953 1 94.94 376 PRO A C 1
ATOM 2867 O O . PRO A 1 376 ? -1.756 -34.5 -28.609 1 94.94 376 PRO A O 1
ATOM 2870 N N . MET A 1 377 ? -0.201 -35.188 -27.25 1 91 377 MET A N 1
ATOM 2871 C CA . MET A 1 377 ? 0.231 -33.812 -26.906 1 91 377 MET A CA 1
ATOM 2872 C C . MET A 1 377 ? 0.698 -33.062 -28.141 1 91 377 MET A C 1
ATOM 2874 O O . MET A 1 377 ? 0.622 -31.844 -28.203 1 91 377 MET A O 1
ATOM 2878 N N . ASP A 1 378 ? 1.253 -33.781 -29.172 1 90 378 ASP A N 1
ATOM 2879 C CA . ASP A 1 378 ? 1.705 -33.156 -30.422 1 90 378 ASP A CA 1
ATOM 2880 C C . ASP A 1 378 ? 0.522 -32.656 -31.25 1 90 378 ASP A C 1
ATOM 2882 O O . ASP A 1 378 ? 0.706 -31.922 -32.219 1 90 378 ASP A O 1
ATOM 2886 N N . GLN A 1 379 ? -0.705 -33 -30.812 1 92.81 379 GLN A N 1
ATOM 2887 C CA . GLN A 1 379 ? -1.9 -32.562 -31.531 1 92.81 379 GLN A CA 1
ATOM 2888 C C . GLN A 1 379 ? -2.572 -31.406 -30.828 1 92.81 379 GLN A C 1
ATOM 2890 O O . GLN A 1 379 ? -3.582 -30.875 -31.312 1 92.81 379 GLN A O 1
ATOM 2895 N N . LEU A 1 380 ? -2.021 -31.047 -29.75 1 92.94 380 LEU A N 1
ATOM 2896 C CA . LEU A 1 380 ? -2.564 -29.891 -29.062 1 92.94 380 LEU A CA 1
ATOM 2897 C C . LEU A 1 380 ? -2.24 -28.609 -29.828 1 92.94 380 LEU A C 1
ATOM 2899 O O . LEU A 1 380 ? -1.163 -28.484 -30.422 1 92.94 380 LEU A O 1
ATOM 2903 N N . GLY A 1 381 ? -3.188 -27.641 -29.828 1 87.69 381 GLY A N 1
ATOM 2904 C CA . GLY A 1 381 ? -2.982 -26.344 -30.469 1 87.69 381 GLY A CA 1
ATOM 2905 C C . GLY A 1 381 ? -1.938 -25.5 -29.766 1 87.69 381 GLY A C 1
ATOM 2906 O O . GLY A 1 381 ? -1.37 -25.906 -28.75 1 87.69 381 GLY A O 1
ATOM 2907 N N . GLY A 1 382 ? -1.678 -24.297 -30.375 1 86.44 382 GLY A N 1
ATOM 2908 C CA . GLY A 1 382 ? -0.69 -23.375 -29.859 1 86.44 382 GLY A CA 1
ATOM 2909 C C . GLY A 1 382 ? -1.058 -22.797 -28.5 1 86.44 382 GLY A C 1
ATOM 2910 O O . GLY A 1 382 ? -2.23 -22.547 -28.219 1 86.44 382 GLY A O 1
ATOM 2911 N N . THR A 1 383 ? -0.101 -22.672 -27.609 1 91.44 383 THR A N 1
ATOM 2912 C CA . THR A 1 383 ? -0.208 -22.047 -26.297 1 91.44 383 THR A CA 1
ATOM 2913 C C . THR A 1 383 ? 1.13 -21.453 -25.875 1 91.44 383 THR A C 1
ATOM 2915 O O . THR A 1 383 ? 2.137 -21.625 -26.562 1 91.44 383 THR A O 1
ATOM 2918 N N . HIS A 1 384 ? 1.113 -20.625 -24.906 1 94.44 384 HIS A N 1
ATOM 2919 C CA . HIS A 1 384 ? 2.365 -20.125 -24.359 1 94.44 384 HIS A CA 1
ATOM 2920 C C . HIS A 1 384 ? 3.24 -21.25 -23.828 1 94.44 384 HIS A C 1
ATOM 2922 O O . HIS A 1 384 ? 2.74 -22.172 -23.188 1 94.44 384 HIS A O 1
ATOM 2928 N N . PRO A 1 385 ? 4.547 -21.234 -24.016 1 96.5 385 PRO A N 1
ATOM 2929 C CA . PRO A 1 385 ? 5.43 -22.328 -23.594 1 96.5 385 PRO A CA 1
ATOM 2930 C C . PRO A 1 385 ? 5.438 -22.531 -22.078 1 96.5 385 PRO A C 1
ATOM 2932 O O . PRO A 1 385 ? 5.824 -23.609 -21.594 1 96.5 385 PRO A O 1
ATOM 2935 N N . ARG A 1 386 ? 5.031 -21.547 -21.328 1 97.69 386 ARG A N 1
ATOM 2936 C CA . ARG A 1 386 ? 5.066 -21.625 -19.859 1 97.69 386 ARG A CA 1
ATOM 2937 C C . ARG A 1 386 ? 4.105 -22.688 -19.359 1 97.69 386 ARG A C 1
ATOM 2939 O O . ARG A 1 386 ? 4.215 -23.141 -18.203 1 97.69 386 ARG A O 1
ATOM 2946 N N . THR A 1 387 ? 3.162 -23.156 -20.172 1 96.31 387 THR A N 1
ATOM 2947 C CA . THR A 1 387 ? 2.221 -24.188 -19.781 1 96.31 387 THR A CA 1
ATOM 2948 C C . THR A 1 387 ? 2.922 -25.547 -19.672 1 96.31 387 THR A C 1
ATOM 2950 O O . THR A 1 387 ? 2.709 -26.281 -18.703 1 96.31 387 THR A O 1
ATOM 2953 N N . ALA A 1 388 ? 3.814 -25.828 -20.578 1 97.44 388 ALA A N 1
ATOM 2954 C CA . ALA A 1 388 ? 4.395 -27.172 -20.688 1 97.44 388 ALA A CA 1
ATOM 2955 C C . ALA A 1 388 ? 5.797 -27.203 -20.094 1 97.44 388 ALA A C 1
ATOM 2957 O O . ALA A 1 388 ? 6.332 -28.281 -19.812 1 97.44 388 ALA A O 1
ATOM 2958 N N . GLY A 1 389 ? 6.363 -26.016 -19.875 1 98.38 389 GLY A N 1
ATOM 2959 C CA . GLY A 1 389 ? 7.805 -26.141 -19.734 1 98.38 389 GLY A CA 1
ATOM 2960 C C . GLY A 1 389 ? 8.359 -25.266 -18.625 1 98.38 389 GLY A C 1
ATOM 2961 O O . GLY A 1 389 ? 9.578 -25.141 -18.484 1 98.38 389 GLY A O 1
ATOM 2962 N N . SER A 1 390 ? 7.574 -24.578 -17.797 1 98.62 390 SER A N 1
ATOM 2963 C CA . SER A 1 390 ? 8.062 -23.578 -16.844 1 98.62 390 SER A CA 1
ATOM 2964 C C . SER A 1 390 ? 9.086 -24.188 -15.883 1 98.62 390 SER A C 1
ATOM 2966 O O . SER A 1 390 ? 10.094 -23.547 -15.562 1 98.62 390 SER A O 1
ATOM 2968 N N . ARG A 1 391 ? 8.859 -25.406 -15.328 1 98.81 391 ARG A N 1
ATOM 2969 C CA . ARG A 1 391 ? 9.781 -26.016 -14.375 1 98.81 391 ARG A CA 1
ATOM 2970 C C . ARG A 1 391 ? 11.055 -26.484 -15.078 1 98.81 391 ARG A C 1
ATOM 2972 O O . ARG A 1 391 ? 12.156 -26.297 -14.562 1 98.81 391 ARG A O 1
ATOM 2979 N N . GLY A 1 392 ? 10.906 -27.094 -16.266 1 98.75 392 GLY A N 1
ATOM 2980 C CA . GLY A 1 392 ? 12.062 -27.422 -17.078 1 98.75 392 GLY A CA 1
ATOM 2981 C C . GLY A 1 392 ? 12.914 -26.219 -17.422 1 98.75 392 GLY A C 1
ATOM 2982 O O . GLY A 1 392 ? 14.141 -26.281 -17.359 1 98.75 392 GLY A O 1
ATOM 2983 N N . ALA A 1 393 ? 12.242 -25.141 -17.797 1 98.75 393 ALA A N 1
ATOM 2984 C CA . ALA A 1 393 ? 12.953 -23.906 -18.094 1 98.75 393 ALA A CA 1
ATOM 2985 C C . ALA A 1 393 ? 13.711 -23.391 -16.875 1 98.75 393 ALA A C 1
ATOM 2987 O O . ALA A 1 393 ? 14.836 -22.906 -16.984 1 98.75 393 ALA A O 1
ATOM 2988 N N . THR A 1 394 ? 13.078 -23.453 -15.711 1 98.75 394 THR A N 1
ATOM 2989 C CA . THR A 1 394 ? 13.711 -23.031 -14.461 1 98.75 394 THR A CA 1
ATOM 2990 C C . THR A 1 394 ? 15 -23.828 -14.227 1 98.75 394 THR A C 1
ATOM 2992 O O . THR A 1 394 ? 16.047 -23.234 -13.93 1 98.75 394 THR A O 1
ATOM 2995 N N . ILE A 1 395 ? 14.953 -25.141 -14.391 1 98.69 395 ILE A N 1
ATOM 2996 C CA . ILE A 1 395 ? 16.109 -26 -14.148 1 98.69 395 ILE A CA 1
ATOM 2997 C C . ILE A 1 395 ? 17.172 -25.734 -15.211 1 98.69 395 ILE A C 1
ATOM 2999 O O . ILE A 1 395 ? 18.359 -25.625 -14.898 1 98.69 395 ILE A O 1
ATOM 3003 N N . ARG A 1 396 ? 16.766 -25.594 -16.453 1 98.44 396 ARG A N 1
ATOM 3004 C CA . ARG A 1 396 ? 17.719 -25.312 -17.531 1 98.44 396 ARG A CA 1
ATOM 3005 C C . ARG A 1 396 ? 18.438 -23.984 -17.312 1 98.44 396 ARG A C 1
ATOM 3007 O O . ARG A 1 396 ? 19.656 -23.922 -17.359 1 98.44 396 ARG A O 1
ATOM 3014 N N . LEU A 1 397 ? 17.656 -22.953 -17.078 1 97.62 397 LEU A N 1
ATOM 3015 C CA . LEU A 1 397 ? 18.25 -21.641 -16.828 1 97.62 397 LEU A CA 1
ATOM 3016 C C . LEU A 1 397 ? 19.156 -21.672 -15.602 1 97.62 397 LEU A C 1
ATOM 3018 O O . LEU A 1 397 ? 20.188 -21.016 -15.586 1 97.62 397 LEU A O 1
ATOM 3022 N N . GLY A 1 398 ? 18.672 -22.391 -14.578 1 96.88 398 GLY A N 1
ATOM 3023 C CA . GLY A 1 398 ? 19.531 -22.547 -13.414 1 96.88 398 GLY A CA 1
ATOM 3024 C C . GLY A 1 398 ? 20.891 -23.156 -13.75 1 96.88 398 GLY A C 1
ATOM 3025 O O . GLY A 1 398 ? 21.922 -22.672 -13.305 1 96.88 398 GLY A O 1
ATOM 3026 N N . ARG A 1 399 ? 20.859 -24.219 -14.539 1 95.81 399 ARG A N 1
ATOM 3027 C CA . ARG A 1 399 ? 22.078 -24.891 -14.984 1 95.81 399 ARG A CA 1
ATOM 3028 C C . ARG A 1 399 ? 22.938 -23.953 -15.82 1 95.81 399 ARG A C 1
ATOM 3030 O O . ARG A 1 399 ? 24.141 -23.844 -15.586 1 95.81 399 ARG A O 1
ATOM 3037 N N . GLU A 1 400 ? 22.344 -23.219 -16.688 1 95.5 400 GLU A N 1
ATOM 3038 C CA . GLU A 1 400 ? 23.047 -22.344 -17.625 1 95.5 400 GLU A CA 1
ATOM 3039 C C . GLU A 1 400 ? 23.672 -21.156 -16.906 1 95.5 400 GLU A C 1
ATOM 3041 O O . GLU A 1 400 ? 24.641 -20.578 -17.375 1 95.5 400 GLU A O 1
ATOM 3046 N N . HIS A 1 401 ? 23.141 -20.797 -15.781 1 95.12 401 HIS A N 1
ATOM 3047 C CA . HIS A 1 401 ? 23.609 -19.578 -15.109 1 95.12 401 HIS A CA 1
ATOM 3048 C C . HIS A 1 401 ? 24.156 -19.891 -13.727 1 95.12 401 HIS A C 1
ATOM 3050 O O . HIS A 1 401 ? 24.344 -19 -12.906 1 95.12 401 HIS A O 1
ATOM 3056 N N . ASN A 1 402 ? 24.359 -21.125 -13.406 1 94.19 402 ASN A N 1
ATOM 3057 C CA . ASN A 1 402 ? 24.984 -21.609 -12.188 1 94.19 402 ASN A CA 1
ATOM 3058 C C . ASN A 1 402 ? 24.219 -21.172 -10.945 1 94.19 402 ASN A C 1
ATOM 3060 O O . ASN A 1 402 ? 24.812 -20.688 -9.977 1 94.19 402 ASN A O 1
ATOM 3064 N N . ILE A 1 403 ? 22.922 -21.203 -11.031 1 96.06 403 ILE A N 1
ATOM 3065 C CA . ILE A 1 403 ? 22.078 -20.953 -9.859 1 96.06 403 ILE A CA 1
ATOM 3066 C C . ILE A 1 403 ? 22.062 -22.188 -8.961 1 96.06 403 ILE A C 1
ATOM 3068 O O . ILE A 1 403 ? 21.891 -23.312 -9.445 1 96.06 403 ILE A O 1
ATOM 3072 N N . PRO A 1 404 ? 22.266 -21.984 -7.637 1 96.69 404 PRO A N 1
ATOM 3073 C CA . PRO A 1 404 ? 22.266 -23.156 -6.746 1 96.69 404 PRO A CA 1
ATOM 3074 C C . PRO A 1 404 ? 21 -23.984 -6.848 1 96.69 404 PRO A C 1
ATOM 3076 O O . PRO A 1 404 ? 19.891 -23.438 -6.828 1 96.69 404 PRO A O 1
ATOM 3079 N N . MET A 1 405 ? 21.156 -25.281 -6.926 1 97.5 405 MET A N 1
ATOM 3080 C CA . MET A 1 405 ? 20.031 -26.188 -7.094 1 97.5 405 MET A CA 1
ATOM 3081 C C . MET A 1 405 ? 19.062 -26.078 -5.914 1 97.5 405 MET A C 1
ATOM 3083 O O . MET A 1 405 ? 17.844 -26.156 -6.094 1 97.5 405 MET A O 1
ATOM 3087 N N . MET A 1 406 ? 19.578 -25.844 -4.707 1 98.25 406 MET A N 1
ATOM 3088 C CA . MET A 1 406 ? 18.734 -25.703 -3.527 1 98.25 406 MET A CA 1
ATOM 3089 C C . MET A 1 406 ? 17.812 -24.5 -3.658 1 98.25 406 MET A C 1
ATOM 3091 O O . MET A 1 406 ? 16.656 -24.547 -3.207 1 98.25 406 MET A O 1
ATOM 3095 N N . GLN A 1 407 ? 18.281 -23.406 -4.309 1 98.12 407 GLN A N 1
ATOM 3096 C CA . GLN A 1 407 ? 17.438 -22.25 -4.617 1 98.12 407 GLN A CA 1
ATOM 3097 C C . GLN A 1 407 ? 16.297 -22.625 -5.559 1 98.12 407 GLN A C 1
ATOM 3099 O O . GLN A 1 407 ? 15.148 -22.25 -5.332 1 98.12 407 GLN A O 1
ATOM 3104 N N . LEU A 1 408 ? 16.594 -23.375 -6.512 1 98.5 408 LEU A N 1
ATOM 3105 C CA . LEU A 1 408 ? 15.594 -23.766 -7.492 1 98.5 408 LEU A CA 1
ATOM 3106 C C . LEU A 1 408 ? 14.562 -24.703 -6.875 1 98.5 408 LEU A C 1
ATOM 3108 O O . LEU A 1 408 ? 13.367 -24.562 -7.125 1 98.5 408 LEU A O 1
ATOM 3112 N N . MET A 1 409 ? 15.023 -25.641 -5.996 1 98.62 409 MET A N 1
ATOM 3113 C CA . MET A 1 409 ? 14.086 -26.531 -5.316 1 98.62 409 MET A CA 1
ATOM 3114 C C . MET A 1 409 ? 13.18 -25.75 -4.371 1 98.62 409 MET A C 1
ATOM 3116 O O . MET A 1 409 ? 12 -26.078 -4.219 1 98.62 409 MET A O 1
ATOM 3120 N N . SER A 1 410 ? 13.758 -24.703 -3.783 1 98.69 410 SER A N 1
ATOM 3121 C CA . SER A 1 410 ? 12.969 -23.875 -2.869 1 98.69 410 SER A CA 1
ATOM 3122 C C . SER A 1 410 ? 11.844 -23.156 -3.605 1 98.69 410 SER A C 1
ATOM 3124 O O . SER A 1 410 ? 10.688 -23.203 -3.178 1 98.69 410 SER A O 1
ATOM 3126 N N . ILE A 1 411 ? 12.148 -22.484 -4.727 1 98.56 411 ILE A N 1
ATOM 3127 C CA . ILE A 1 411 ? 11.148 -21.641 -5.375 1 98.56 411 ILE A CA 1
ATOM 3128 C C . ILE A 1 411 ? 10.156 -22.516 -6.141 1 98.56 411 ILE A C 1
ATOM 3130 O O . ILE A 1 411 ? 9.031 -22.094 -6.41 1 98.56 411 ILE A O 1
ATOM 3134 N N . LEU A 1 412 ? 10.492 -23.812 -6.391 1 98.88 412 LEU A N 1
ATOM 3135 C CA . LEU A 1 412 ? 9.625 -24.703 -7.16 1 98.88 412 LEU A CA 1
ATOM 3136 C C . LEU A 1 412 ? 8.727 -25.516 -6.238 1 98.88 412 LEU A C 1
ATOM 3138 O O . LEU A 1 412 ? 7.77 -26.141 -6.691 1 98.88 412 LEU A O 1
ATOM 3142 N N . SER A 1 413 ? 9.039 -25.547 -4.879 1 98.75 413 SER A N 1
ATOM 3143 C CA . SER A 1 413 ? 8.305 -26.469 -4.035 1 98.75 413 SER A CA 1
ATOM 3144 C C . SER A 1 413 ? 8.039 -25.891 -2.656 1 98.75 413 SER A C 1
ATOM 3146 O O . SER A 1 413 ? 6.996 -25.266 -2.428 1 98.75 413 SER A O 1
ATOM 3148 N N . TYR A 1 414 ? 9.07 -25.734 -1.824 1 98.75 414 TYR A N 1
ATOM 3149 C CA . TYR A 1 414 ? 8.93 -25.469 -0.397 1 98.75 414 TYR A CA 1
ATOM 3150 C C . TYR A 1 414 ? 8.32 -24.094 -0.155 1 98.75 414 TYR A C 1
ATOM 3152 O O . TYR A 1 414 ? 7.492 -23.922 0.741 1 98.75 414 TYR A O 1
ATOM 3160 N N . ASN A 1 415 ? 8.766 -23.109 -0.896 1 98.81 415 ASN A N 1
ATOM 3161 C CA . ASN A 1 415 ? 8.305 -21.75 -0.614 1 98.81 415 ASN A CA 1
ATOM 3162 C C . ASN A 1 415 ? 6.781 -21.641 -0.688 1 98.81 415 ASN A C 1
ATOM 3164 O O . ASN A 1 415 ? 6.152 -21.031 0.181 1 98.81 415 ASN A O 1
ATOM 3168 N N . ALA A 1 416 ? 6.207 -22.266 -1.721 1 98.81 416 ALA A N 1
ATOM 3169 C CA . ALA A 1 416 ? 4.754 -22.25 -1.834 1 98.81 416 ALA A CA 1
ATOM 3170 C C . ALA A 1 416 ? 4.105 -23.016 -0.681 1 98.81 416 ALA A C 1
ATOM 3172 O O . ALA A 1 416 ? 3.117 -22.562 -0.104 1 98.81 416 ALA A O 1
ATOM 3173 N N . ALA A 1 417 ? 4.668 -24.156 -0.355 1 98.88 417 ALA A N 1
ATOM 3174 C CA . ALA A 1 417 ? 4.148 -24.984 0.739 1 98.88 417 ALA A CA 1
ATOM 3175 C C . ALA A 1 417 ? 4.219 -24.234 2.066 1 98.88 417 ALA A C 1
ATOM 3177 O O . ALA A 1 417 ? 3.268 -24.266 2.852 1 98.88 417 ALA A O 1
ATOM 3178 N N . LYS A 1 418 ? 5.297 -23.547 2.299 1 98.81 418 LYS A N 1
ATOM 3179 C CA . LYS A 1 418 ? 5.5 -22.812 3.541 1 98.81 418 LYS A CA 1
ATOM 3180 C C . LYS A 1 418 ? 4.441 -21.719 3.717 1 98.81 418 LYS A C 1
ATOM 3182 O O . LYS A 1 418 ? 3.762 -21.672 4.742 1 98.81 418 LYS A O 1
ATOM 3187 N N . HIS A 1 419 ? 4.312 -20.891 2.76 1 98.81 419 HIS A N 1
ATOM 3188 C CA . HIS A 1 419 ? 3.396 -19.75 2.863 1 98.81 419 HIS A CA 1
ATOM 3189 C C . HIS A 1 419 ? 1.951 -20.234 2.979 1 98.81 419 HIS A C 1
ATOM 3191 O O . HIS A 1 419 ? 1.193 -19.734 3.812 1 98.81 419 HIS A O 1
ATOM 3197 N N . LEU A 1 420 ? 1.571 -21.172 2.125 1 98.88 420 LEU A N 1
ATOM 3198 C CA . LEU A 1 420 ? 0.21 -21.688 2.189 1 98.88 420 LEU A CA 1
ATOM 3199 C C . LEU A 1 420 ? -0.007 -22.484 3.475 1 98.88 420 LEU A C 1
ATOM 3201 O O . LEU A 1 420 ? -1.097 -22.453 4.051 1 98.88 420 LEU A O 1
ATOM 3205 N N . GLY A 1 421 ? 1.006 -23.219 3.879 1 98.88 421 GLY A N 1
ATOM 3206 C CA . GLY A 1 421 ? 0.929 -23.906 5.16 1 98.88 421 GLY A CA 1
ATOM 3207 C C . GLY A 1 421 ? 0.72 -22.969 6.328 1 98.88 421 GLY A C 1
ATOM 3208 O O . GLY A 1 421 ? -0.016 -23.281 7.266 1 98.88 421 GLY A O 1
ATOM 3209 N N . ASP A 1 422 ? 1.337 -21.812 6.312 1 98.62 422 ASP A N 1
ATOM 3210 C CA . ASP A 1 422 ? 1.241 -20.812 7.375 1 98.62 422 ASP A CA 1
ATOM 3211 C C . ASP A 1 422 ? -0.168 -20.234 7.453 1 98.62 422 ASP A C 1
ATOM 3213 O O . ASP A 1 422 ? -0.525 -19.594 8.445 1 98.62 422 ASP A O 1
ATOM 3217 N N . THR A 1 423 ? -0.979 -20.453 6.469 1 98.62 423 THR A N 1
ATOM 3218 C CA . THR A 1 423 ? -2.371 -20.016 6.531 1 98.62 423 THR A CA 1
ATOM 3219 C C . THR A 1 423 ? -3.221 -21.031 7.293 1 98.62 423 THR A C 1
ATOM 3221 O O . THR A 1 423 ? -4.402 -20.781 7.547 1 98.62 423 THR A O 1
ATOM 3224 N N . GLY A 1 424 ? -2.705 -22.203 7.543 1 98.69 424 GLY A N 1
ATOM 3225 C CA . GLY A 1 424 ? -3.436 -23.281 8.188 1 98.69 424 GLY A CA 1
ATOM 3226 C C . GLY A 1 424 ? -3.844 -24.391 7.223 1 98.69 424 GLY A C 1
ATOM 3227 O O . GLY A 1 424 ? -4.492 -25.359 7.617 1 98.69 424 GLY A O 1
ATOM 3228 N N . LEU A 1 425 ? -3.451 -24.281 5.996 1 98.81 425 LEU A N 1
ATOM 3229 C CA . LEU A 1 425 ? -3.777 -25.297 4.996 1 98.81 425 LEU A CA 1
ATOM 3230 C C . LEU A 1 425 ? -2.98 -26.578 5.242 1 98.81 425 LEU A C 1
ATOM 3232 O O . LEU A 1 425 ? -1.817 -26.672 4.844 1 98.81 425 LEU A O 1
ATOM 3236 N N . LYS A 1 426 ? -3.568 -27.547 5.758 1 98.5 426 LYS A N 1
ATOM 3237 C CA . LYS A 1 426 ? -2.902 -28.766 6.242 1 98.5 426 LYS A CA 1
ATOM 3238 C C . LYS A 1 426 ? -2.166 -29.469 5.113 1 98.5 426 LYS A C 1
ATOM 3240 O O . LYS A 1 426 ? -1.037 -29.938 5.297 1 98.5 426 LYS A O 1
ATOM 3245 N N . ALA A 1 427 ? -2.779 -29.562 3.98 1 98.56 427 ALA A N 1
ATOM 3246 C CA . ALA A 1 427 ? -2.176 -30.25 2.844 1 98.56 427 ALA A CA 1
ATOM 3247 C C . ALA A 1 427 ? -0.806 -29.656 2.512 1 98.56 427 ALA A C 1
ATOM 3249 O O . ALA A 1 427 ? 0.099 -30.375 2.088 1 98.56 427 ALA A O 1
ATOM 3250 N N . MET A 1 428 ? -0.646 -28.344 2.781 1 98.75 428 MET A N 1
ATOM 3251 C CA . MET A 1 428 ? 0.596 -27.688 2.398 1 98.75 428 MET A CA 1
ATOM 3252 C C . MET A 1 428 ? 1.588 -27.672 3.559 1 98.75 428 MET A C 1
ATOM 3254 O O . MET A 1 428 ? 2.77 -27.391 3.367 1 98.75 428 MET A O 1
ATOM 3258 N N . GLN A 1 429 ? 1.135 -28.031 4.703 1 98.69 429 GLN A N 1
ATOM 3259 C CA . GLN A 1 429 ? 2.043 -28.219 5.828 1 98.69 429 GLN A CA 1
ATOM 3260 C C . GLN A 1 429 ? 2.814 -29.531 5.707 1 98.69 429 GLN A C 1
ATOM 3262 O O . GLN A 1 429 ? 3.859 -29.703 6.336 1 98.69 429 GLN A O 1
ATOM 3267 N N . GLU A 1 430 ? 2.316 -30.406 4.859 1 98.5 430 GLU A N 1
ATOM 3268 C CA . GLU A 1 430 ? 2.898 -31.75 4.777 1 98.5 430 GLU A CA 1
ATOM 3269 C C . GLU A 1 430 ? 3.521 -32 3.406 1 98.5 430 GLU A C 1
ATOM 3271 O O . GLU A 1 430 ? 3.895 -33.125 3.084 1 98.5 430 GLU A O 1
ATOM 3276 N N . ARG A 1 431 ? 3.594 -31.078 2.574 1 98.81 431 ARG A N 1
ATOM 3277 C CA . ARG A 1 431 ? 4.16 -31.188 1.234 1 98.81 431 ARG A CA 1
ATOM 3278 C C . ARG A 1 431 ? 5.316 -30.219 1.042 1 98.81 431 ARG A C 1
ATOM 3280 O O . ARG A 1 431 ? 5.598 -29.406 1.919 1 98.81 431 ARG A O 1
ATOM 3287 N N . GLY A 1 432 ? 5.977 -30.297 -0.077 1 98.62 432 GLY A N 1
ATOM 3288 C CA . GLY A 1 432 ? 7.074 -29.406 -0.424 1 98.62 432 GLY A CA 1
ATOM 3289 C C . GLY A 1 432 ? 8.344 -29.703 0.355 1 98.62 432 GLY A C 1
ATOM 3290 O O . GLY A 1 432 ? 9.219 -28.844 0.472 1 98.62 432 GLY A O 1
ATOM 3291 N N . ARG A 1 433 ? 8.422 -30.938 0.878 1 98.25 433 ARG A N 1
ATOM 3292 C CA . ARG A 1 433 ? 9.516 -31.375 1.738 1 98.25 433 ARG A CA 1
ATOM 3293 C C . ARG A 1 433 ? 9.867 -32.844 1.466 1 98.25 433 ARG A C 1
ATOM 3295 O O . ARG A 1 433 ? 9.023 -33.625 1.021 1 98.25 433 ARG A O 1
ATOM 3302 N N . ILE A 1 434 ? 11.133 -33.156 1.703 1 98.88 434 ILE A N 1
ATOM 3303 C CA . ILE A 1 434 ? 11.555 -34.531 1.785 1 98.88 434 ILE A CA 1
ATOM 3304 C C . ILE A 1 434 ? 11.938 -34.875 3.225 1 98.88 434 ILE A C 1
ATOM 3306 O O . ILE A 1 434 ? 13.109 -34.781 3.596 1 98.88 434 ILE A O 1
ATOM 3310 N N . GLN A 1 435 ? 10.93 -35.281 3.947 1 98.75 435 GLN A N 1
ATOM 3311 C CA . GLN A 1 435 ? 11.055 -35.594 5.367 1 98.75 435 GLN A CA 1
ATOM 3312 C C . GLN A 1 435 ? 10.141 -36.75 5.762 1 98.75 435 GLN A C 1
ATOM 3314 O O . GLN A 1 435 ? 9.055 -36.906 5.195 1 98.75 435 GLN A O 1
ATOM 3319 N N . THR A 1 436 ? 10.586 -37.438 6.793 1 98.56 436 THR A N 1
ATOM 3320 C CA . THR A 1 436 ? 9.734 -38.5 7.309 1 98.56 436 THR A CA 1
ATOM 3321 C C . THR A 1 436 ? 8.406 -37.938 7.805 1 98.56 436 THR A C 1
ATOM 3323 O O . THR A 1 436 ? 8.375 -36.938 8.508 1 98.56 436 THR A O 1
ATOM 3326 N N . GLY A 1 437 ? 7.355 -38.594 7.383 1 98.56 437 GLY A N 1
ATOM 3327 C CA . GLY A 1 437 ? 6.02 -38.188 7.789 1 98.56 437 GLY A CA 1
ATOM 3328 C C . GLY A 1 437 ? 5.316 -37.344 6.738 1 98.56 437 GLY A C 1
ATOM 3329 O O . GLY A 1 437 ? 4.09 -37.219 6.758 1 98.56 437 GLY A O 1
ATOM 3330 N N . MET A 1 438 ? 6.012 -36.781 5.816 1 98.81 438 MET A N 1
ATOM 3331 C CA . MET A 1 438 ? 5.441 -35.906 4.801 1 98.81 438 MET A CA 1
ATOM 3332 C C . MET A 1 438 ? 4.867 -36.688 3.641 1 98.81 438 MET A C 1
ATOM 3334 O O . MET A 1 438 ? 5.199 -37.875 3.471 1 98.81 438 MET A O 1
ATOM 3338 N N . VAL A 1 439 ? 3.957 -36.125 2.932 1 98.94 439 VAL A N 1
ATOM 3339 C CA . VAL A 1 439 ? 3.357 -36.719 1.752 1 98.94 439 VAL A CA 1
ATOM 3340 C C . VAL A 1 439 ? 4.43 -36.969 0.694 1 98.94 439 VAL A C 1
ATOM 3342 O O . VAL A 1 439 ? 5.297 -36.125 0.471 1 98.94 439 VAL A O 1
ATOM 3345 N N . ALA A 1 440 ? 4.355 -38.125 0.048 1 98.94 440 ALA A N 1
ATOM 3346 C CA . ALA A 1 440 ? 5.367 -38.5 -0.939 1 98.94 440 ALA A CA 1
ATOM 3347 C C . ALA A 1 440 ? 5.031 -37.906 -2.311 1 98.94 440 ALA A C 1
ATOM 3349 O O . ALA A 1 440 ? 4.773 -38.656 -3.26 1 98.94 440 ALA A O 1
ATOM 3350 N N . ASP A 1 441 ? 4.965 -36.719 -2.43 1 98.94 441 ASP A N 1
ATOM 3351 C CA . ASP A 1 441 ? 5.105 -36 -3.693 1 98.94 441 ASP A CA 1
ATOM 3352 C C . ASP A 1 441 ? 6.574 -35.719 -4.008 1 98.94 441 ASP A C 1
ATOM 3354 O O . ASP A 1 441 ? 7.215 -34.906 -3.348 1 98.94 441 ASP A O 1
ATOM 3358 N N . ILE A 1 442 ? 7.105 -36.406 -5 1 98.94 442 ILE A N 1
ATOM 3359 C CA . ILE A 1 442 ? 8.547 -36.406 -5.207 1 98.94 442 ILE A CA 1
ATOM 3360 C C . ILE A 1 442 ? 8.852 -36.375 -6.703 1 98.94 442 ILE A C 1
ATOM 3362 O O . ILE A 1 442 ? 8.18 -37.031 -7.504 1 98.94 442 ILE A O 1
ATOM 3366 N N . VAL A 1 443 ? 9.805 -35.625 -7.078 1 98.94 443 VAL A N 1
ATOM 3367 C CA . VAL A 1 443 ? 10.336 -35.656 -8.438 1 98.94 443 VAL A CA 1
ATOM 3368 C C . VAL A 1 443 ? 11.734 -36.25 -8.43 1 98.94 443 VAL A C 1
ATOM 3370 O O . VAL A 1 443 ? 12.508 -36.031 -7.496 1 98.94 443 VAL A O 1
ATOM 3373 N N . VAL A 1 444 ? 12.055 -37.062 -9.383 1 98.94 444 VAL A N 1
ATOM 3374 C CA . VAL A 1 444 ? 13.367 -37.625 -9.664 1 98.94 444 VAL A CA 1
ATOM 3375 C C . VAL A 1 444 ? 13.797 -37.25 -11.086 1 98.94 444 VAL A C 1
ATOM 3377 O O . VAL A 1 444 ? 13.164 -37.688 -12.055 1 98.94 444 VAL A O 1
ATOM 3380 N N . PHE A 1 445 ? 14.859 -36.469 -11.203 1 98.81 445 PHE A N 1
ATOM 3381 C CA . PHE A 1 445 ? 15.203 -36.062 -12.555 1 98.81 445 PHE A CA 1
ATOM 3382 C C . PHE A 1 445 ? 16.719 -35.906 -12.711 1 98.81 445 PHE A C 1
ATOM 3384 O O . PHE A 1 445 ? 17.438 -35.812 -11.719 1 98.81 445 PHE A O 1
ATOM 3391 N N . ASP A 1 446 ? 17.156 -36 -13.922 1 97.62 446 ASP A N 1
ATOM 3392 C CA . ASP A 1 446 ? 18.547 -35.812 -14.297 1 97.62 446 ASP A CA 1
ATOM 3393 C C . ASP A 1 446 ? 18.906 -34.312 -14.359 1 97.62 446 ASP A C 1
ATOM 3395 O O . ASP A 1 446 ? 18.438 -33.625 -15.25 1 97.62 446 ASP A O 1
ATOM 3399 N N . PRO A 1 447 ? 19.703 -33.875 -13.422 1 97.12 447 PRO A N 1
ATOM 3400 C CA . PRO A 1 447 ? 19.969 -32.438 -13.391 1 97.12 447 PRO A CA 1
ATOM 3401 C C . PRO A 1 447 ? 20.688 -31.938 -14.656 1 97.12 447 PRO A C 1
ATOM 3403 O O . PRO A 1 447 ? 20.656 -30.734 -14.945 1 97.12 447 PRO A O 1
ATOM 3406 N N . GLU A 1 448 ? 21.25 -32.781 -15.469 1 96.75 448 GLU A N 1
ATOM 3407 C CA . GLU A 1 448 ? 21.984 -32.375 -16.672 1 96.75 448 GLU A CA 1
ATOM 3408 C C . GLU A 1 448 ? 21.078 -32.438 -17.906 1 96.75 448 GLU A C 1
ATOM 3410 O O . GLU A 1 448 ? 21.406 -31.844 -18.938 1 96.75 448 GLU A O 1
ATOM 3415 N N . ARG A 1 449 ? 19.969 -33.125 -17.719 1 97.12 449 ARG A N 1
ATOM 3416 C CA . ARG A 1 449 ? 19.203 -33.406 -18.922 1 97.12 449 ARG A CA 1
ATOM 3417 C C . ARG A 1 449 ? 17.797 -32.812 -18.812 1 97.12 449 ARG A C 1
ATOM 3419 O O . ARG A 1 449 ? 17.141 -32.531 -19.828 1 97.12 449 ARG A O 1
ATOM 3426 N N . PHE A 1 450 ? 17.266 -32.75 -17.625 1 98.25 450 PHE A N 1
ATOM 3427 C CA . PHE A 1 450 ? 15.914 -32.219 -17.5 1 98.25 450 PHE A CA 1
ATOM 3428 C C . PHE A 1 450 ? 15.82 -30.828 -18.094 1 98.25 450 PHE A C 1
ATOM 3430 O O . PHE A 1 450 ? 16.562 -29.922 -17.688 1 98.25 450 PHE A O 1
ATOM 3437 N N . THR A 1 451 ? 14.883 -30.609 -19.094 1 98.56 451 THR A N 1
ATOM 3438 C CA . THR A 1 451 ? 14.812 -29.359 -19.828 1 98.56 451 THR A CA 1
ATOM 3439 C C . THR A 1 451 ? 13.43 -29.172 -20.453 1 98.56 451 THR A C 1
ATOM 3441 O O . THR A 1 451 ? 12.734 -30.156 -20.734 1 98.56 451 THR A O 1
ATOM 3444 N N . ASP A 1 452 ? 13.055 -27.891 -20.562 1 98.44 452 ASP A N 1
ATOM 3445 C CA . ASP A 1 452 ? 11.875 -27.578 -21.375 1 98.44 452 ASP A CA 1
ATOM 3446 C C . ASP A 1 452 ? 12.172 -27.75 -22.859 1 98.44 452 ASP A C 1
ATOM 3448 O O . ASP A 1 452 ? 13.297 -27.547 -23.312 1 98.44 452 ASP A O 1
ATOM 3452 N N . ASN A 1 453 ? 11.125 -28.141 -23.578 1 98.12 453 ASN A N 1
ATOM 3453 C CA . ASN A 1 453 ? 11.211 -28.25 -25.031 1 98.12 453 ASN A CA 1
ATOM 3454 C C . ASN A 1 453 ? 10.227 -27.297 -25.719 1 98.12 453 ASN A C 1
ATOM 3456 O O . ASN A 1 453 ? 10.297 -27.094 -26.938 1 98.12 453 ASN A O 1
ATOM 3460 N N . SER A 1 454 ? 9.336 -26.75 -24.953 1 96.62 454 SER A N 1
ATOM 3461 C CA . SER A 1 454 ? 8.336 -25.844 -25.5 1 96.62 454 SER A CA 1
ATOM 3462 C C . SER A 1 454 ? 8.961 -24.516 -25.906 1 96.62 454 SER A C 1
ATOM 3464 O O . SER A 1 454 ? 9.922 -24.062 -25.281 1 96.62 454 SER A O 1
ATOM 3466 N N . THR A 1 455 ? 8.445 -23.938 -26.953 1 94.94 455 THR A N 1
ATOM 3467 C CA . THR A 1 455 ? 8.797 -22.609 -27.484 1 94.94 455 THR A CA 1
ATOM 3468 C C . THR A 1 455 ? 7.543 -21.797 -27.75 1 94.94 455 THR A C 1
ATOM 3470 O O . THR A 1 455 ? 6.426 -22.281 -27.594 1 94.94 455 THR A O 1
ATOM 3473 N N . TYR A 1 456 ? 7.727 -20.562 -28.094 1 91.75 456 TYR A N 1
ATOM 3474 C CA . TYR A 1 456 ? 6.57 -19.734 -28.422 1 91.75 456 TYR A CA 1
ATOM 3475 C C . TYR A 1 456 ? 5.875 -20.234 -29.688 1 91.75 456 TYR A C 1
ATOM 3477 O O . TYR A 1 456 ? 4.672 -20.031 -29.859 1 91.75 456 TYR A O 1
ATOM 3485 N N . ASP A 1 457 ? 6.605 -21 -30.578 1 89.81 457 ASP A N 1
ATOM 3486 C CA . ASP A 1 457 ? 6.051 -21.578 -31.781 1 89.81 457 ASP A CA 1
ATOM 3487 C C . ASP A 1 457 ? 5.348 -22.906 -31.484 1 89.81 457 ASP A C 1
ATOM 3489 O O . ASP A 1 457 ? 4.359 -23.25 -32.156 1 89.81 457 ASP A O 1
ATOM 3493 N N . LYS A 1 458 ? 5.922 -23.625 -30.562 1 92.81 458 LYS A N 1
ATOM 3494 C CA . LYS A 1 458 ? 5.387 -24.922 -30.125 1 92.81 458 LYS A CA 1
ATOM 3495 C C . LYS A 1 458 ? 5.238 -24.953 -28.609 1 92.81 458 LYS A C 1
ATOM 3497 O O . LYS A 1 458 ? 5.984 -25.672 -27.922 1 92.81 458 LYS A O 1
ATOM 3502 N N . GLY A 1 459 ? 4.145 -24.422 -28.203 1 93.25 459 GLY A N 1
ATOM 3503 C CA . GLY A 1 459 ? 4.023 -24.094 -26.797 1 93.25 459 GLY A CA 1
ATOM 3504 C C . GLY A 1 459 ? 3.631 -25.281 -25.938 1 93.25 459 GLY A C 1
ATOM 3505 O O . GLY A 1 459 ? 3.836 -25.281 -24.719 1 93.25 459 GLY A O 1
ATOM 3506 N N . ALA A 1 460 ? 3.143 -26.453 -26.5 1 94.31 460 ALA A N 1
ATOM 3507 C CA . ALA A 1 460 ? 2.602 -27.562 -25.719 1 94.31 460 ALA A CA 1
ATOM 3508 C C . ALA A 1 460 ? 3.562 -28.75 -25.719 1 94.31 460 ALA A C 1
ATOM 3510 O O . ALA A 1 460 ? 3.203 -29.844 -25.281 1 94.31 460 ALA A O 1
ATOM 3511 N N . THR A 1 461 ? 4.816 -28.531 -26.219 1 96.25 461 THR A N 1
ATOM 3512 C CA . THR A 1 461 ? 5.789 -29.625 -26.234 1 96.25 461 THR A CA 1
ATOM 3513 C C . THR A 1 461 ? 6.273 -29.953 -24.828 1 96.25 461 THR A C 1
ATOM 3515 O O . THR A 1 461 ? 6.828 -29.078 -24.141 1 96.25 461 THR A O 1
ATOM 3518 N N . PRO A 1 462 ? 6.102 -31.156 -24.375 1 97.38 462 PRO A N 1
ATOM 3519 C CA . PRO A 1 462 ? 6.441 -31.484 -22.984 1 97.38 462 PRO A CA 1
ATOM 3520 C C . PRO A 1 462 ? 7.945 -31.438 -22.719 1 97.38 462 PRO A C 1
ATOM 3522 O O . PRO A 1 462 ? 8.75 -31.656 -23.625 1 97.38 462 PRO A O 1
ATOM 3525 N N . SER A 1 463 ? 8.297 -31.188 -21.5 1 98.19 463 SER A N 1
ATOM 3526 C CA . SER A 1 463 ? 9.672 -31.281 -21.031 1 98.19 463 SER A CA 1
ATOM 3527 C C . SER A 1 463 ? 10.172 -32.719 -21.062 1 98.19 463 SER A C 1
ATOM 3529 O O . SER A 1 463 ? 9.383 -33.656 -21.141 1 98.19 463 SER A O 1
ATOM 3531 N N . THR A 1 464 ? 11.5 -32.906 -21.031 1 98.31 464 THR A N 1
ATOM 3532 C CA . THR A 1 464 ? 12.125 -34.219 -20.969 1 98.31 464 THR A CA 1
ATOM 3533 C C . THR A 1 464 ? 13.211 -34.25 -19.906 1 98.31 464 THR A C 1
ATOM 3535 O O . THR A 1 464 ? 13.711 -33.219 -19.484 1 98.31 464 THR A O 1
ATOM 3538 N N . GLY A 1 465 ? 13.531 -35.469 -19.469 1 98.12 465 GLY A N 1
ATOM 3539 C CA . GLY A 1 465 ? 14.586 -35.656 -18.484 1 98.12 465 GLY A CA 1
ATOM 3540 C C . GLY A 1 465 ? 14.055 -36.031 -17.109 1 98.12 465 GLY A C 1
ATOM 3541 O O . GLY A 1 465 ? 14.805 -36.062 -16.141 1 98.12 465 GLY A O 1
ATOM 3542 N N . MET A 1 466 ? 12.766 -36.344 -17.047 1 97.88 466 MET A N 1
ATOM 3543 C CA . MET A 1 466 ? 12.141 -36.812 -15.805 1 97.88 466 MET A CA 1
ATOM 3544 C C . MET A 1 466 ? 12.234 -38.312 -15.664 1 97.88 466 MET A C 1
ATOM 3546 O O . MET A 1 466 ? 11.742 -39.062 -16.516 1 97.88 466 MET A O 1
ATOM 3550 N N . LYS A 1 467 ? 12.852 -38.781 -14.664 1 98.62 467 LYS A N 1
ATOM 3551 C CA . LYS A 1 467 ? 12.906 -40.219 -14.359 1 98.62 467 LYS A CA 1
ATOM 3552 C C . LYS A 1 467 ? 11.609 -40.688 -13.719 1 98.62 467 LYS A C 1
ATOM 3554 O O . LYS A 1 467 ? 11.102 -41.781 -14.055 1 98.62 467 LYS A O 1
ATOM 3559 N N . ALA A 1 468 ? 11.141 -39.906 -12.82 1 98.88 468 ALA A N 1
ATOM 3560 C CA . ALA A 1 468 ? 9.875 -40.25 -12.172 1 98.88 468 ALA A CA 1
ATOM 3561 C C . ALA A 1 468 ? 9.227 -39 -11.562 1 98.88 468 ALA A C 1
ATOM 3563 O O . ALA A 1 468 ? 9.914 -38.094 -11.094 1 98.88 468 ALA A O 1
ATOM 3564 N N . VAL A 1 469 ? 7.953 -38.969 -11.633 1 98.94 469 VAL A N 1
ATOM 3565 C CA . VAL A 1 469 ? 7.125 -38.062 -10.836 1 98.94 469 VAL A CA 1
ATOM 3566 C C . VAL A 1 469 ? 6.172 -38.875 -9.953 1 98.94 469 VAL A C 1
ATOM 3568 O O . VAL A 1 469 ? 5.371 -39.656 -10.461 1 98.94 469 VAL A O 1
ATOM 3571 N N . ILE A 1 470 ? 6.324 -38.719 -8.688 1 98.94 470 ILE A N 1
ATOM 3572 C CA . ILE A 1 470 ? 5.531 -39.469 -7.703 1 98.94 470 ILE A CA 1
ATOM 3573 C C . ILE A 1 470 ? 4.516 -38.5 -7.055 1 98.94 470 ILE A C 1
ATOM 3575 O O . ILE A 1 470 ? 4.875 -37.438 -6.586 1 98.94 470 ILE A O 1
ATOM 3579 N N . VAL A 1 471 ? 3.234 -38.875 -7.121 1 98.94 471 VAL A N 1
ATOM 3580 C CA . VAL A 1 471 ? 2.154 -38.156 -6.477 1 98.94 471 VAL A CA 1
ATOM 3581 C C . VAL A 1 471 ? 1.486 -39.031 -5.422 1 98.94 471 VAL A C 1
ATOM 3583 O O . VAL A 1 471 ? 0.967 -40.094 -5.738 1 98.94 471 VAL A O 1
ATOM 3586 N N . ASN A 1 472 ? 1.57 -38.562 -4.195 1 98.88 472 ASN A N 1
ATOM 3587 C CA . ASN A 1 472 ? 0.989 -39.312 -3.094 1 98.88 472 ASN A CA 1
ATOM 3588 C C . ASN A 1 472 ? 1.51 -40.75 -3.07 1 98.88 472 ASN A C 1
ATOM 3590 O O . ASN A 1 472 ? 0.743 -41.688 -2.855 1 98.88 472 ASN A O 1
ATOM 3594 N N . GLY A 1 473 ? 2.736 -40.906 -3.396 1 98.81 473 GLY A N 1
ATOM 3595 C CA . GLY A 1 473 ? 3.439 -42.188 -3.258 1 98.81 473 GLY A CA 1
ATOM 3596 C C . GLY A 1 473 ? 3.297 -43.062 -4.473 1 98.81 473 GLY A C 1
ATOM 3597 O O . GLY A 1 473 ? 3.85 -44.156 -4.508 1 98.81 473 GLY A O 1
ATOM 3598 N N . GLN A 1 474 ? 2.637 -42.656 -5.465 1 98.75 474 GLN A N 1
ATOM 3599 C CA . GLN A 1 474 ? 2.443 -43.438 -6.668 1 98.75 474 GLN A CA 1
ATOM 3600 C C . GLN A 1 474 ? 3.15 -42.812 -7.867 1 98.75 474 GLN A C 1
ATOM 3602 O O . GLN A 1 474 ? 3.086 -41.594 -8.07 1 98.75 474 GLN A O 1
ATOM 3607 N N . VAL A 1 475 ? 3.801 -43.625 -8.688 1 98.81 475 VAL A N 1
ATOM 3608 C CA . VAL A 1 475 ? 4.52 -43.125 -9.867 1 98.81 475 VAL A CA 1
ATOM 3609 C C . VAL A 1 475 ? 3.527 -42.781 -10.961 1 98.81 475 VAL A C 1
ATOM 3611 O O . VAL A 1 475 ? 2.797 -43.625 -11.461 1 98.81 475 VAL A O 1
ATOM 3614 N N . THR A 1 476 ? 3.508 -41.531 -11.352 1 98.75 476 THR A N 1
ATOM 3615 C CA . THR A 1 476 ? 2.586 -41.062 -12.367 1 98.75 476 THR A CA 1
ATOM 3616 C C . THR A 1 476 ? 3.311 -40.812 -13.695 1 98.75 476 THR A C 1
ATOM 3618 O O . THR A 1 476 ? 2.686 -40.812 -14.758 1 98.75 476 THR A O 1
ATOM 3621 N N . VAL A 1 477 ? 4.539 -40.5 -13.656 1 98.69 477 VAL A N 1
ATOM 3622 C CA . VAL A 1 477 ? 5.426 -40.406 -14.812 1 98.69 477 VAL A CA 1
ATOM 3623 C C . VAL A 1 477 ? 6.645 -41.281 -14.602 1 98.69 477 VAL A C 1
ATOM 3625 O O . VAL A 1 477 ? 7.25 -41.281 -13.531 1 98.69 477 VAL A O 1
ATOM 3628 N N . ARG A 1 478 ? 7 -42.094 -15.523 1 98.44 478 ARG A N 1
ATOM 3629 C CA . ARG A 1 478 ? 8.195 -42.906 -15.523 1 98.44 478 ARG A CA 1
ATOM 3630 C C . ARG A 1 478 ? 8.984 -42.75 -16.812 1 98.44 478 ARG A C 1
ATOM 3632 O O . ARG A 1 478 ? 8.492 -43.062 -17.906 1 98.44 478 ARG A O 1
ATOM 3639 N N . ASP A 1 479 ? 10.164 -42.281 -16.719 1 98.06 479 ASP A N 1
ATOM 3640 C CA . ASP A 1 479 ? 11.047 -42.062 -17.859 1 98.06 479 ASP A CA 1
ATOM 3641 C C . ASP A 1 479 ? 10.336 -41.281 -18.969 1 98.06 479 ASP A C 1
ATOM 3643 O O . ASP A 1 479 ? 10.273 -41.75 -20.109 1 98.06 479 ASP A O 1
ATOM 3647 N N . ASP A 1 480 ? 9.742 -40.188 -18.594 1 97.56 480 ASP A N 1
ATOM 3648 C CA . ASP A 1 480 ? 9.125 -39.188 -19.453 1 97.56 480 ASP A CA 1
ATOM 3649 C C . ASP A 1 480 ? 7.805 -39.719 -20.031 1 97.56 480 ASP A C 1
ATOM 3651 O O . ASP A 1 480 ? 7.242 -39.094 -20.938 1 97.56 480 ASP A O 1
ATOM 3655 N N . VAL A 1 481 ? 7.273 -40.844 -19.484 1 97.56 481 VAL A N 1
ATOM 3656 C CA . VAL A 1 481 ? 6.02 -41.406 -19.984 1 97.56 481 VAL A CA 1
ATOM 3657 C C . VAL A 1 481 ? 4.938 -41.281 -18.906 1 97.56 481 VAL A C 1
ATOM 3659 O O . VAL A 1 481 ? 5.137 -41.719 -17.766 1 97.56 481 VAL A O 1
ATOM 3662 N N . LEU A 1 482 ? 3.867 -40.719 -19.297 1 97.62 482 LEU A N 1
ATOM 3663 C CA . LEU A 1 482 ? 2.711 -40.625 -18.422 1 97.62 482 LEU A CA 1
ATOM 3664 C C . LEU A 1 482 ? 2.057 -41.969 -18.203 1 97.62 482 LEU A C 1
ATOM 3666 O O . LEU A 1 482 ? 1.842 -42.719 -19.156 1 97.62 482 LEU A O 1
ATOM 3670 N N . LEU A 1 483 ? 1.726 -42.281 -16.953 1 98.19 483 LEU A N 1
ATOM 3671 C CA . LEU A 1 483 ? 1.045 -43.531 -16.609 1 98.19 483 LEU A CA 1
ATOM 3672 C C . LEU A 1 483 ? -0.414 -43.281 -16.25 1 98.19 483 LEU A C 1
ATOM 3674 O O . LEU A 1 483 ? -0.774 -42.156 -15.867 1 98.19 483 LEU A O 1
ATOM 3678 N N . PRO A 1 484 ? -1.312 -44.219 -16.453 1 98 484 PRO A N 1
ATOM 3679 C CA . PRO A 1 484 ? -2.719 -44.062 -16.078 1 98 484 PRO A CA 1
ATOM 3680 C C . PRO A 1 484 ? -2.949 -44.219 -14.57 1 98 484 PRO A C 1
ATOM 3682 O O . PRO A 1 484 ? -3.688 -45.094 -14.141 1 98 484 PRO A O 1
ATOM 3685 N N . VAL A 1 485 ? -2.303 -43.438 -13.797 1 98.31 485 VAL A N 1
ATOM 3686 C CA . VAL A 1 485 ? -2.387 -43.406 -12.336 1 98.31 485 VAL A CA 1
ATOM 3687 C C . VAL A 1 485 ? -3.029 -42.125 -11.891 1 98.31 485 VAL A C 1
ATOM 3689 O O . VAL A 1 485 ? -2.564 -41.031 -12.25 1 98.31 485 VAL A O 1
ATOM 3692 N N . PHE A 1 486 ? -4.074 -42.188 -11.18 1 98.56 486 PHE A N 1
ATOM 3693 C CA . PHE A 1 486 ? -4.871 -41.031 -10.773 1 98.56 486 PHE A CA 1
ATOM 3694 C C . PHE A 1 486 ? -4.801 -40.844 -9.266 1 98.56 486 PHE A C 1
ATOM 3696 O O . PHE A 1 486 ? -5.809 -40.969 -8.57 1 98.56 486 PHE A O 1
ATOM 3703 N N . ALA A 1 487 ? -3.67 -40.375 -8.797 1 98.44 487 ALA A N 1
ATOM 3704 C CA . ALA A 1 487 ? -3.314 -40.344 -7.383 1 98.44 487 ALA A CA 1
ATOM 3705 C C . ALA A 1 487 ? -3.6 -38.969 -6.785 1 98.44 487 ALA A C 1
ATOM 3707 O O . ALA A 1 487 ? -3.408 -38.75 -5.586 1 98.44 487 ALA A O 1
ATOM 3708 N N . GLY A 1 488 ? -4.105 -38.031 -7.605 1 98.75 488 GLY A N 1
ATOM 3709 C CA . GLY A 1 488 ? -4.289 -36.656 -7.156 1 98.75 488 GLY A CA 1
ATOM 3710 C C . GLY A 1 488 ? -5.262 -36.531 -6 1 98.75 488 GLY A C 1
ATOM 3711 O O . GLY A 1 488 ? -6.266 -37.25 -5.949 1 98.75 488 GLY A O 1
ATOM 3712 N N . GLN A 1 489 ? -4.988 -35.656 -5.098 1 98.69 489 GLN A N 1
ATOM 3713 C CA . GLN A 1 489 ? -5.84 -35.344 -3.951 1 98.69 489 GLN A CA 1
ATOM 3714 C C . GLN A 1 489 ? -6.191 -33.844 -3.898 1 98.69 489 GLN A C 1
ATOM 3716 O O . GLN A 1 489 ? -5.445 -33.031 -4.414 1 98.69 489 GLN A O 1
ATOM 3721 N N . PRO A 1 490 ? -7.363 -33.531 -3.258 1 98.69 490 PRO A N 1
ATOM 3722 C CA . PRO A 1 490 ? -7.746 -32.094 -3.154 1 98.69 490 PRO A CA 1
ATOM 3723 C C . PRO A 1 490 ? -6.852 -31.328 -2.195 1 98.69 490 PRO A C 1
ATOM 3725 O O . PRO A 1 490 ? -6.461 -31.844 -1.148 1 98.69 490 PRO A O 1
ATOM 3728 N N . ILE A 1 491 ? -6.445 -30.188 -2.578 1 98.88 491 ILE A N 1
ATOM 3729 C CA . ILE A 1 491 ? -5.812 -29.188 -1.72 1 98.88 491 ILE A CA 1
ATOM 3730 C C . ILE A 1 491 ? -6.816 -28.094 -1.364 1 98.88 491 ILE A C 1
ATOM 3732 O O . ILE A 1 491 ? -7.105 -27.219 -2.182 1 98.88 491 ILE A O 1
ATOM 3736 N N . ARG A 1 492 ? -7.371 -28.141 -0.23 1 98.62 492 ARG A N 1
ATOM 3737 C CA . ARG A 1 492 ? -8.398 -27.219 0.221 1 98.62 492 ARG A CA 1
ATOM 3738 C C . ARG A 1 492 ? -8.547 -27.25 1.738 1 98.62 492 ARG A C 1
ATOM 3740 O O . ARG A 1 492 ? -8.008 -28.141 2.396 1 98.62 492 ARG A O 1
ATOM 3747 N N . PHE A 1 493 ? -9.195 -26.281 2.301 1 98.81 493 PHE A N 1
ATOM 3748 C CA . PHE A 1 493 ? -9.648 -26.312 3.688 1 98.81 493 PHE A CA 1
ATOM 3749 C C . PHE A 1 493 ? -10.906 -27.156 3.828 1 98.81 493 PHE A C 1
ATOM 3751 O O . PHE A 1 493 ? -11.586 -27.422 2.84 1 98.81 493 PHE A O 1
ATOM 3758 N N . GLU A 1 494 ? -11.172 -27.547 5.047 1 98.31 494 GLU A N 1
ATOM 3759 C CA . GLU A 1 494 ? -12.445 -28.203 5.309 1 98.31 494 GLU A CA 1
ATOM 3760 C C . GLU A 1 494 ? -13.609 -27.234 5.109 1 98.31 494 GLU A C 1
ATOM 3762 O O . GLU A 1 494 ? -13.586 -26.109 5.605 1 98.31 494 GLU A O 1
ATOM 3767 N N . PRO A 1 495 ? -14.578 -27.656 4.262 1 98.38 495 PRO A N 1
ATOM 3768 C CA . PRO A 1 495 ? -15.75 -26.797 4.125 1 98.38 495 PRO A CA 1
ATOM 3769 C C . PRO A 1 495 ? -16.391 -26.469 5.469 1 98.38 495 PRO A C 1
ATOM 3771 O O . PRO A 1 495 ? -16.375 -27.297 6.383 1 98.38 495 PRO A O 1
ATOM 3774 N N . GLU A 1 496 ? -16.953 -25.344 5.531 1 98.06 496 GLU A N 1
ATOM 3775 C CA . GLU A 1 496 ? -17.609 -24.906 6.754 1 98.06 496 GLU A CA 1
ATOM 3776 C C . GLU A 1 496 ? -19.141 -24.938 6.602 1 98.06 496 GLU A C 1
ATOM 3778 O O . GLU A 1 496 ? -19.656 -24.766 5.5 1 98.06 496 GLU A O 1
ATOM 3783 N N . ASP A 1 497 ? -19.812 -25.078 7.707 1 97.06 497 ASP A N 1
ATOM 3784 C CA . ASP A 1 497 ? -21.266 -25.203 7.703 1 97.06 497 ASP A CA 1
ATOM 3785 C C . ASP A 1 497 ? -21.922 -23.828 7.547 1 97.06 497 ASP A C 1
ATOM 3787 O O . ASP A 1 497 ? -23 -23.719 6.945 1 97.06 497 ASP A O 1
ATOM 3791 N N . LYS A 1 498 ? -21.297 -22.781 8.125 1 97.19 498 LYS A N 1
ATOM 3792 C CA . LYS A 1 498 ? -21.891 -21.438 8.102 1 97.19 498 LYS A CA 1
ATOM 3793 C C . LYS A 1 498 ? -21 -20.469 7.328 1 97.19 498 LYS A C 1
ATOM 3795 O O . LYS A 1 498 ? -19.766 -20.531 7.414 1 97.19 498 LYS A O 1
ATOM 3800 N N . PRO A 1 499 ? -21.672 -19.594 6.551 1 97.62 499 PRO A N 1
ATOM 3801 C CA . PRO A 1 499 ? -20.891 -18.547 5.902 1 97.62 499 PRO A CA 1
ATOM 3802 C C . PRO A 1 499 ? -20.328 -17.531 6.895 1 97.62 499 PRO A C 1
ATOM 3804 O O . PRO A 1 499 ? -20.75 -17.5 8.062 1 97.62 499 PRO A O 1
ATOM 3807 N N . ARG A 1 500 ? -19.406 -16.766 6.496 1 98.25 500 ARG A N 1
ATOM 3808 C CA . ARG A 1 500 ? -18.891 -15.656 7.297 1 98.25 500 ARG A CA 1
ATOM 3809 C C . ARG A 1 500 ? -19.141 -14.312 6.621 1 98.25 500 ARG A C 1
ATOM 3811 O O . ARG A 1 500 ? -18.484 -13.32 6.922 1 98.25 500 ARG A O 1
ATOM 3818 N N . PHE A 1 501 ? -20.094 -14.305 5.68 1 97.62 501 PHE A N 1
ATOM 3819 C CA . PHE A 1 501 ? -20.391 -13.141 4.855 1 97.62 501 PHE A CA 1
ATOM 3820 C C . PHE A 1 501 ? -20.984 -12.016 5.699 1 97.62 501 PHE A C 1
ATOM 3822 O O . PHE A 1 501 ? -21.906 -12.242 6.488 1 97.62 501 PHE A O 1
ATOM 3829 N N . VAL A 1 502 ? -20.484 -10.836 5.605 1 97.44 502 VAL A N 1
ATOM 3830 C CA . VAL A 1 502 ? -21.016 -9.602 6.164 1 97.44 502 VAL A CA 1
ATOM 3831 C C . VAL A 1 502 ? -21.203 -8.57 5.055 1 97.44 502 VAL A C 1
ATOM 3833 O O . VAL A 1 502 ? -20.219 -8.102 4.469 1 97.44 502 VAL A O 1
ATOM 3836 N N . PRO A 1 503 ? -22.391 -8.195 4.73 1 97.31 503 PRO A N 1
ATOM 3837 C CA . PRO A 1 503 ? -22.594 -7.215 3.66 1 97.31 503 PRO A CA 1
ATOM 3838 C C . PRO A 1 503 ? -22.016 -5.844 3.994 1 97.31 503 PRO A C 1
ATOM 3840 O O . PRO A 1 503 ? -22.031 -5.426 5.152 1 97.31 503 PRO A O 1
ATOM 3843 N N . VAL A 1 504 ? -21.562 -5.164 3.006 1 96.25 504 VAL A N 1
ATOM 3844 C CA . VAL A 1 504 ? -21.109 -3.779 3.146 1 96.25 504 VAL A CA 1
ATOM 3845 C C . VAL A 1 504 ? -22.312 -2.879 3.414 1 96.25 504 VAL A C 1
ATOM 3847 O O . VAL A 1 504 ? -23.359 -3.01 2.764 1 96.25 504 VAL A O 1
ATOM 3850 N N . SER A 1 505 ? -22.188 -2.055 4.379 1 93.75 505 SER A N 1
ATOM 3851 C CA . SER A 1 505 ? -23.203 -1.093 4.777 1 93.75 505 SER A CA 1
ATOM 3852 C C . SER A 1 505 ? -22.594 0.245 5.168 1 93.75 505 SER A C 1
ATOM 3854 O O . SER A 1 505 ? -21.656 0.293 5.977 1 93.75 505 SER A O 1
ATOM 3856 N N . LEU A 1 506 ? -23.062 1.294 4.559 1 91.06 506 LEU A N 1
ATOM 3857 C CA . LEU A 1 506 ? -22.562 2.621 4.898 1 91.06 506 LEU A CA 1
ATOM 3858 C C . LEU A 1 506 ? -22.859 2.957 6.355 1 91.06 506 LEU A C 1
ATOM 3860 O O . LEU A 1 506 ? -22.031 3.562 7.039 1 91.06 506 LEU A O 1
ATOM 3864 N N . GLU A 1 507 ? -24.031 2.576 6.801 1 90.81 507 GLU A N 1
ATOM 3865 C CA . GLU A 1 507 ? -24.438 2.82 8.18 1 90.81 507 GLU A CA 1
ATOM 3866 C C . GLU A 1 507 ? -23.516 2.107 9.164 1 90.81 507 GLU A C 1
ATOM 3868 O O . GLU A 1 507 ? -23.078 2.693 10.156 1 90.81 507 GLU A O 1
ATOM 3873 N N . ALA A 1 508 ? -23.266 0.878 8.836 1 92.94 508 ALA A N 1
ATOM 3874 C CA . ALA A 1 508 ? -22.359 0.109 9.703 1 92.94 508 ALA A CA 1
ATOM 3875 C C . ALA A 1 508 ? -20.969 0.704 9.711 1 92.94 508 ALA A C 1
ATOM 3877 O O . ALA A 1 508 ? -20.312 0.759 10.758 1 92.94 508 ALA A O 1
ATOM 3878 N N . TRP A 1 509 ? -20.5 1.142 8.539 1 94.19 509 TRP A N 1
ATOM 3879 C CA . TRP A 1 509 ? -19.188 1.757 8.438 1 94.19 509 TRP A CA 1
ATOM 3880 C C . TRP A 1 509 ? -19.109 3.029 9.273 1 94.19 509 TRP A C 1
ATOM 3882 O O . TRP A 1 509 ? -18.172 3.219 10.047 1 94.19 509 TRP A O 1
ATOM 3892 N N . ASN A 1 510 ? -20.094 3.934 9.117 1 93.44 510 ASN A N 1
ATOM 3893 C CA . ASN A 1 510 ? -20.141 5.188 9.859 1 93.44 510 ASN A CA 1
ATOM 3894 C C . ASN A 1 510 ? -20.109 4.953 11.367 1 93.44 510 ASN A C 1
ATOM 3896 O O . ASN A 1 510 ? -19.422 5.664 12.102 1 93.44 510 ASN A O 1
ATOM 3900 N N . ALA A 1 511 ? -20.859 3.957 11.805 1 92.38 511 ALA A N 1
ATOM 3901 C CA . ALA A 1 511 ? -20.938 3.645 13.234 1 92.38 511 ALA A CA 1
ATOM 3902 C C . ALA A 1 511 ? -19.578 3.174 13.758 1 92.38 511 ALA A C 1
ATOM 3904 O O . ALA A 1 511 ? -19.188 3.508 14.883 1 92.38 511 ALA A O 1
ATOM 3905 N N . GLU A 1 512 ? -18.938 2.461 12.906 1 94 512 GLU A N 1
ATOM 3906 C CA . GLU A 1 512 ? -17.672 1.848 13.344 1 94 512 GLU A CA 1
ATOM 3907 C C . GLU A 1 512 ? -16.531 2.857 13.32 1 94 512 GLU A C 1
ATOM 3909 O O . GLU A 1 512 ? -15.68 2.859 14.211 1 94 512 GLU A O 1
ATOM 3914 N N . PHE A 1 513 ? -16.5 3.785 12.375 1 95.56 513 PHE A N 1
ATOM 3915 C CA . PHE A 1 513 ? -15.258 4.516 12.102 1 95.56 513 PHE A CA 1
ATOM 3916 C C . PHE A 1 513 ? -15.422 5.992 12.445 1 95.56 513 PHE A C 1
ATOM 3918 O O . PHE A 1 513 ? -14.484 6.777 12.273 1 95.56 513 PHE A O 1
ATOM 3925 N N . SER A 1 514 ? -16.578 6.438 12.977 1 94 514 SER A N 1
ATOM 3926 C CA . SER A 1 514 ? -16.797 7.84 13.312 1 94 514 SER A CA 1
ATOM 3927 C C . SER A 1 514 ? -17.469 7.98 14.68 1 94 514 SER A C 1
ATOM 3929 O O . SER A 1 514 ? -17.969 7.004 15.227 1 94 514 SER A O 1
ATOM 3931 N N . THR A 1 515 ? -17.281 9.188 15.305 1 90.19 515 THR A N 1
ATOM 3932 C CA . THR A 1 515 ? -17.922 9.523 16.578 1 90.19 515 THR A CA 1
ATOM 3933 C C . THR A 1 515 ? -19.234 10.242 16.344 1 90.19 515 THR A C 1
ATOM 3935 O O . THR A 1 515 ? -19.469 11.312 16.922 1 90.19 515 THR A O 1
ATOM 3938 N N . GLY A 1 516 ? -20.094 9.711 15.508 1 85.62 516 GLY A N 1
ATOM 3939 C CA . GLY A 1 516 ? -21.391 10.305 15.242 1 85.62 516 GLY A CA 1
ATOM 3940 C C . GLY A 1 516 ? -21.422 11.133 13.969 1 85.62 516 GLY A C 1
ATOM 3941 O O . GLY A 1 516 ? -21.703 12.328 14.008 1 85.62 516 GLY A O 1
ATOM 3942 N N . MET A 1 517 ? -21.188 10.531 12.859 1 86.12 517 MET A N 1
ATOM 3943 C CA . MET A 1 517 ? -21.172 11.195 11.562 1 86.12 517 MET A CA 1
ATOM 3944 C C . MET A 1 517 ? -22.562 11.68 11.18 1 86.12 517 MET A C 1
ATOM 3946 O O . MET A 1 517 ? -23.547 10.93 11.289 1 86.12 517 MET A O 1
ATOM 3950 N N . PRO A 1 518 ? -22.672 12.977 10.992 1 77.75 518 PRO A N 1
ATOM 3951 C CA . PRO A 1 518 ? -23.984 13.469 10.578 1 77.75 518 PRO A CA 1
ATOM 3952 C C . PRO A 1 518 ? -24.547 12.727 9.375 1 77.75 518 PRO A C 1
ATOM 3954 O O . PRO A 1 518 ? -23.797 12.266 8.516 1 77.75 518 PRO A O 1
ATOM 3957 N N . SER A 1 519 ? -25.641 12.016 9.523 1 63.25 519 SER A N 1
ATOM 3958 C CA . SER A 1 519 ? -26.297 11.094 8.602 1 63.25 519 SER A CA 1
ATOM 3959 C C . SER A 1 519 ? -26.531 11.742 7.238 1 63.25 519 SER A C 1
ATOM 3961 O O . SER A 1 519 ? -27.188 12.781 7.145 1 63.25 519 SER A O 1
ATOM 3963 N N . ASP A 1 520 ? -25.766 12.328 6.523 1 53.03 520 ASP A N 1
ATOM 3964 C CA . ASP A 1 520 ? -26.344 12.414 5.188 1 53.03 520 ASP A CA 1
ATOM 3965 C C . ASP A 1 520 ? -26.375 11.039 4.52 1 53.03 520 ASP A C 1
ATOM 3967 O O . ASP A 1 520 ? -26.5 10.945 3.295 1 53.03 520 ASP A O 1
ATOM 3971 N N . PHE A 1 521 ? -25.953 10 5.211 1 42.5 521 PHE A N 1
ATOM 3972 C CA . PHE A 1 521 ? -25.672 8.891 4.309 1 42.5 521 PHE A CA 1
ATOM 3973 C C . PHE A 1 521 ? -26.906 8.523 3.492 1 42.5 521 PHE A C 1
ATOM 3975 O O . PHE A 1 521 ? -27.859 7.965 4.023 1 42.5 521 PHE A O 1
ATOM 3982 N N . THR A 1 522 ? -27.156 9.32 2.691 1 31.64 522 THR A N 1
ATOM 3983 C CA . THR A 1 522 ? -27.969 8.664 1.677 1 31.64 522 THR A CA 1
ATOM 3984 C C . THR A 1 522 ? -27.219 7.484 1.062 1 31.64 522 THR A C 1
ATOM 3986 O O . THR A 1 522 ? -26 7.43 1.096 1 31.64 522 THR A O 1
ATOM 3989 N N . GLY A 1 523 ? -27.672 6.336 0.626 1 28.25 523 GLY A N 1
ATOM 3990 C CA . GLY A 1 523 ? -27.578 4.961 0.158 1 28.25 523 GLY A CA 1
ATOM 3991 C C . GLY A 1 523 ? -26.219 4.605 -0.389 1 28.25 523 GLY A C 1
ATOM 3992 O O . GLY A 1 523 ? -25.5 3.797 0.2 1 28.25 523 GLY A O 1
ATOM 3993 N N . ALA A 1 524 ? -25.906 4.496 -1.885 1 27.09 524 ALA A N 1
ATOM 3994 C CA . ALA A 1 524 ? -25.5 3.578 -2.945 1 27.09 524 ALA A CA 1
ATOM 3995 C C . ALA A 1 524 ? -23.984 3.555 -3.102 1 27.09 524 ALA A C 1
ATOM 3997 O O . ALA A 1 524 ? -23.297 4.492 -2.693 1 27.09 524 ALA A O 1
ATOM 3998 N N . PHE A 1 525 ? -23.281 2.381 -3.311 1 31.88 525 PHE A N 1
ATOM 3999 C CA . PHE A 1 525 ? -22.078 2.275 -4.121 1 31.88 525 PHE A CA 1
ATOM 4000 C C . PHE A 1 525 ? -21.906 3.5 -5.016 1 31.88 525 PHE A C 1
ATOM 4002 O O . PHE A 1 525 ? -22.844 3.885 -5.723 1 31.88 525 PHE A O 1
ATOM 4009 N N . PRO A 1 526 ? -21.016 4.355 -4.582 1 34.44 526 PRO A N 1
ATOM 4010 C CA . PRO A 1 526 ? -20.922 5.535 -5.441 1 34.44 526 PRO A CA 1
ATOM 4011 C C . PRO A 1 526 ? -21.141 5.215 -6.918 1 34.44 526 PRO A C 1
ATOM 4013 O O . PRO A 1 526 ? -20.625 4.215 -7.422 1 34.44 526 PRO A O 1
ATOM 4016 N N . VAL A 1 527 ? -22.359 5.598 -7.469 1 30.89 527 VAL A N 1
ATOM 4017 C CA . VAL A 1 527 ? -22.484 5.527 -8.922 1 30.89 527 VAL A CA 1
ATOM 4018 C C . VAL A 1 527 ? -21.234 6.09 -9.578 1 30.89 527 VAL A C 1
ATOM 4020 O O . VAL A 1 527 ? -20.5 6.891 -8.969 1 30.89 527 VAL A O 1
ATOM 4023 N N . ASP A 1 528 ? -20.969 5.734 -10.852 1 28.36 528 ASP A N 1
ATOM 4024 C CA . ASP A 1 528 ? -20.078 6.234 -11.898 1 28.36 528 ASP A CA 1
ATOM 4025 C C . ASP A 1 528 ? -20.062 7.762 -11.922 1 28.36 528 ASP A C 1
ATOM 4027 O O . ASP A 1 528 ? -21.125 8.398 -11.945 1 28.36 528 ASP A O 1
ATOM 4031 N N . GLY A 1 529 ? -19.203 8.531 -11.805 1 27.41 529 GLY A N 1
ATOM 4032 C CA . GLY A 1 529 ? -18.875 9.922 -12.078 1 27.41 529 GLY A CA 1
ATOM 4033 C C . GLY A 1 529 ? -18.719 10.758 -10.82 1 27.41 529 GLY A C 1
ATOM 4034 O O . GLY A 1 529 ? -18.516 11.977 -10.906 1 27.41 529 GLY A O 1
ATOM 4035 N N . GLY A 1 530 ? -19.656 10.43 -9.922 1 25.42 530 GLY A N 1
ATOM 4036 C CA . GLY A 1 530 ? -19.625 11.422 -8.852 1 25.42 530 GLY A CA 1
ATOM 4037 C C . GLY A 1 530 ? -18.406 11.281 -7.953 1 25.42 530 GLY A C 1
ATOM 4038 O O . GLY A 1 530 ? -17.781 10.219 -7.918 1 25.42 530 GLY A O 1
ATOM 4039 N N . ASN A 1 531 ? -17.844 12.359 -7.336 1 23.12 531 ASN A N 1
ATOM 4040 C CA . ASN A 1 531 ? -16.812 12.633 -6.332 1 23.12 531 ASN A CA 1
ATOM 4041 C C . ASN A 1 531 ? -17.062 11.828 -5.059 1 23.12 531 ASN A C 1
ATOM 4043 O O . ASN A 1 531 ? -18.203 11.648 -4.641 1 23.12 531 ASN A O 1
ATOM 4047 N N . MET B 1 1 ? -0.527 19.547 78.75 1 32.16 1 MET B N 1
ATOM 4048 C CA . MET B 1 1 ? -0.228 18.938 77.5 1 32.16 1 MET B CA 1
ATOM 4049 C C . MET B 1 1 ? -0.702 19.812 76.312 1 32.16 1 MET B C 1
ATOM 4051 O O . MET B 1 1 ? -1.904 19.938 76.125 1 32.16 1 MET B O 1
ATOM 4055 N N . LEU B 1 2 ? 0.137 20.828 76 1 39.34 2 LEU B N 1
ATOM 4056 C CA . LEU B 1 2 ? -0.071 21.875 75 1 39.34 2 LEU B CA 1
ATOM 4057 C C . LEU B 1 2 ? -0.028 21.297 73.625 1 39.34 2 LEU B C 1
ATOM 4059 O O . LEU B 1 2 ? 1.01 20.797 73.188 1 39.34 2 LEU B O 1
ATOM 4063 N N . SER B 1 3 ? -1.113 20.812 73.062 1 37.56 3 SER B N 1
ATOM 4064 C CA . SER B 1 3 ? -1.28 20.391 71.688 1 37.56 3 SER B CA 1
ATOM 4065 C C . SER B 1 3 ? -0.867 21.484 70.688 1 37.56 3 SER B C 1
ATOM 4067 O O . SER B 1 3 ? -1.447 22.562 70.688 1 37.56 3 SER B O 1
ATOM 4069 N N . THR B 1 4 ? 0.405 21.484 70.312 1 38.75 4 THR B N 1
ATOM 4070 C CA . THR B 1 4 ? 0.896 22.359 69.25 1 38.75 4 THR B CA 1
ATOM 4071 C C . THR B 1 4 ? 0.166 22.094 67.938 1 38.75 4 THR B C 1
ATOM 4073 O O . THR B 1 4 ? 0.288 21.016 67.375 1 38.75 4 THR B O 1
ATOM 4076 N N . LEU B 1 5 ? -0.948 22.734 67.688 1 39.06 5 LEU B N 1
ATOM 4077 C CA . LEU B 1 5 ? -1.559 22.781 66.375 1 39.06 5 LEU B CA 1
ATOM 4078 C C . LEU B 1 5 ? -0.579 23.328 65.375 1 39.06 5 LEU B C 1
ATOM 4080 O O . LEU B 1 5 ? -0.205 24.5 65.438 1 39.06 5 LEU B O 1
ATOM 4084 N N . VAL B 1 6 ? 0.329 22.484 64.875 1 38.44 6 VAL B N 1
ATOM 4085 C CA . VAL B 1 6 ? 1.124 22.891 63.719 1 38.44 6 VAL B CA 1
ATOM 4086 C C . VAL B 1 6 ? 0.202 23.344 62.562 1 38.44 6 VAL B C 1
ATOM 4088 O O . VAL B 1 6 ? -0.556 22.547 62.031 1 38.44 6 VAL B O 1
ATOM 4091 N N . ALA B 1 7 ? -0.21 24.562 62.562 1 35.34 7 ALA B N 1
ATOM 4092 C CA . ALA B 1 7 ? -0.787 25.125 61.344 1 35.34 7 ALA B CA 1
ATOM 4093 C C . ALA B 1 7 ? 0.089 24.828 60.125 1 35.34 7 ALA B C 1
ATOM 4095 O O . ALA B 1 7 ? 1.246 25.25 60.062 1 35.34 7 ALA B O 1
ATOM 4096 N N . THR B 1 8 ? -0.01 23.688 59.531 1 36 8 THR B N 1
ATOM 4097 C CA . THR B 1 8 ? 0.603 23.547 58.219 1 36 8 THR B CA 1
ATOM 4098 C C . THR B 1 8 ? 0.347 24.781 57.375 1 36 8 THR B C 1
ATOM 4100 O O . THR B 1 8 ? -0.804 25.141 57.125 1 36 8 THR B O 1
ATOM 4103 N N . ALA B 1 9 ? 1.21 25.812 57.562 1 36.53 9 ALA B N 1
ATOM 4104 C CA . ALA B 1 9 ? 1.217 26.906 56.594 1 36.53 9 ALA B CA 1
ATOM 4105 C C . ALA B 1 9 ? 1.023 26.375 55.156 1 36.53 9 ALA B C 1
ATOM 4107 O O . ALA B 1 9 ? 1.831 25.594 54.688 1 36.53 9 ALA B O 1
ATOM 4108 N N . VAL B 1 10 ? -0.134 26.109 54.719 1 40.28 10 VAL B N 1
ATOM 4109 C CA . VAL B 1 10 ? -0.365 26 53.281 1 40.28 10 VAL B CA 1
ATOM 4110 C C . VAL B 1 10 ? 0.445 27.062 52.531 1 40.28 10 VAL B C 1
ATOM 4112 O O . VAL B 1 10 ? 0.169 28.25 52.688 1 40.28 10 VAL B O 1
ATOM 4115 N N . TYR B 1 11 ? 1.7 26.953 52.5 1 39.84 11 TYR B N 1
ATOM 4116 C CA . TYR B 1 11 ? 2.438 27.797 51.562 1 39.84 11 TYR B CA 1
ATOM 4117 C C . TYR B 1 11 ? 1.664 27.984 50.281 1 39.84 11 TYR B C 1
ATOM 4119 O O . TYR B 1 11 ? 1.263 27 49.656 1 39.84 11 TYR B O 1
ATOM 4127 N N . ALA B 1 12 ? 0.829 28.891 50.25 1 49.19 12 ALA B N 1
ATOM 4128 C CA . ALA B 1 12 ? 0.191 29.25 48.969 1 49.19 12 ALA B CA 1
ATOM 4129 C C . ALA B 1 12 ? 1.135 29.016 47.812 1 49.19 12 ALA B C 1
ATOM 4131 O O . ALA B 1 12 ? 2.217 29.609 47.75 1 49.19 12 ALA B O 1
ATOM 4132 N N . GLN B 1 13 ? 1.347 27.844 47.25 1 62.28 13 GLN B N 1
ATOM 4133 C CA . GLN B 1 13 ? 2.148 27.547 46.062 1 62.28 13 GLN B CA 1
ATOM 4134 C C . GLN B 1 13 ? 2.068 28.672 45.031 1 62.28 13 GLN B C 1
ATOM 4136 O O . GLN B 1 13 ? 0.981 29.172 44.75 1 62.28 13 GLN B O 1
ATOM 4141 N N . ASP B 1 14 ? 3.156 29.438 44.781 1 83.94 14 ASP B N 1
ATOM 4142 C CA . ASP B 1 14 ? 3.311 30.578 43.875 1 83.94 14 ASP B CA 1
ATOM 4143 C C . ASP B 1 14 ? 3.293 30.141 42.406 1 83.94 14 ASP B C 1
ATOM 4145 O O . ASP B 1 14 ? 4.199 29.438 41.969 1 83.94 14 ASP B O 1
ATOM 4149 N N . TYR B 1 15 ? 2.1 30 41.812 1 96.06 15 TYR B N 1
ATOM 4150 C CA . TYR B 1 15 ? 1.955 29.75 40.406 1 96.06 15 TYR B CA 1
ATOM 4151 C C . TYR B 1 15 ? 2.236 31.016 39.594 1 96.06 15 TYR B C 1
ATOM 4153 O O . TYR B 1 15 ? 1.886 32.125 40 1 96.06 15 TYR B O 1
ATOM 4161 N N . ASP B 1 16 ? 2.947 30.844 38.469 1 98.25 16 ASP B N 1
ATOM 4162 C CA . ASP B 1 16 ? 3.141 31.969 37.562 1 98.25 16 ASP B CA 1
ATOM 4163 C C . ASP B 1 16 ? 1.818 32.375 36.938 1 98.25 16 ASP B C 1
ATOM 4165 O O . ASP B 1 16 ? 1.569 33.562 36.719 1 98.25 16 ASP B O 1
ATOM 4169 N N . LEU B 1 17 ? 0.984 31.391 36.625 1 98.44 17 LEU B N 1
ATOM 4170 C CA . LEU B 1 17 ? -0.311 31.578 35.969 1 98.44 17 LEU B CA 1
ATOM 4171 C C . LEU B 1 17 ? -1.326 30.562 36.5 1 98.44 17 LEU B C 1
ATOM 4173 O O . LEU B 1 17 ? -1.007 29.391 36.656 1 98.44 17 LEU B O 1
ATOM 4177 N N . VAL B 1 18 ? -2.488 30.984 36.781 1 98.62 18 VAL B N 1
ATOM 4178 C CA . VAL B 1 18 ? -3.578 30.094 37.156 1 98.62 18 VAL B CA 1
ATOM 4179 C C . VAL B 1 18 ? -4.781 30.344 36.25 1 98.62 18 VAL B C 1
ATOM 4181 O O . VAL B 1 18 ? -5.07 31.484 35.906 1 98.62 18 VAL B O 1
ATOM 4184 N N . ILE B 1 19 ? -5.422 29.344 35.781 1 98.88 19 ILE B N 1
ATOM 4185 C CA . ILE B 1 19 ? -6.676 29.344 35.031 1 98.88 19 ILE B CA 1
ATOM 4186 C C . ILE B 1 19 ? -7.797 28.766 35.875 1 98.88 19 ILE B C 1
ATOM 4188 O O . ILE B 1 19 ? -7.816 27.562 36.156 1 98.88 19 ILE B O 1
ATOM 4192 N N . ASN B 1 20 ? -8.719 29.562 36.312 1 98.44 20 ASN B N 1
ATOM 4193 C CA . ASN B 1 20 ? -9.711 29.141 37.281 1 98.44 20 ASN B CA 1
ATOM 4194 C C . ASN B 1 20 ? -11.094 28.984 36.656 1 98.44 20 ASN B C 1
ATOM 4196 O O . ASN B 1 20 ? -11.469 29.75 35.781 1 98.44 20 ASN B O 1
ATOM 4200 N N . ASN B 1 21 ? -11.781 27.969 37.062 1 98.5 21 ASN B N 1
ATOM 4201 C CA . ASN B 1 21 ? -13.211 27.766 36.875 1 98.5 21 ASN B CA 1
ATOM 4202 C C . ASN B 1 21 ? -13.531 27.391 35.438 1 98.5 21 ASN B C 1
ATOM 4204 O O . ASN B 1 21 ? -14.617 27.688 34.938 1 98.5 21 ASN B O 1
ATOM 4208 N N . GLY B 1 22 ? -12.594 26.859 34.688 1 98.69 22 GLY B N 1
ATOM 4209 C CA . GLY B 1 22 ? -12.844 26.453 33.312 1 98.69 22 GLY B CA 1
ATOM 4210 C C . GLY B 1 22 ? -13.305 25 33.188 1 98.69 22 GLY B C 1
ATOM 4211 O O . GLY B 1 22 ? -13.117 24.219 34.125 1 98.69 22 GLY B O 1
ATOM 4212 N N . ARG B 1 23 ? -14.008 24.656 32.094 1 98.81 23 ARG B N 1
ATOM 4213 C CA . ARG B 1 23 ? -14.211 23.266 31.734 1 98.81 23 ARG B CA 1
ATOM 4214 C C . ARG B 1 23 ? -12.93 22.672 31.156 1 98.81 23 ARG B C 1
ATOM 4216 O O . ARG B 1 23 ? -12.625 22.844 29.969 1 98.81 23 ARG B O 1
ATOM 4223 N N . VAL B 1 24 ? -12.203 21.953 31.969 1 98.88 24 VAL B N 1
ATOM 4224 C CA . VAL B 1 24 ? -10.898 21.406 31.609 1 98.88 24 VAL B CA 1
ATOM 4225 C C . VAL B 1 24 ? -11.086 20.078 30.891 1 98.88 24 VAL B C 1
ATOM 4227 O O . VAL B 1 24 ? -11.812 19.203 31.375 1 98.88 24 VAL B O 1
ATOM 4230 N N . MET B 1 25 ? -10.461 19.969 29.719 1 98.81 25 MET B N 1
ATOM 4231 C CA . MET B 1 25 ? -10.578 18.766 28.906 1 98.81 25 MET B CA 1
ATOM 4232 C C . MET B 1 25 ? -9.203 18.203 28.562 1 98.81 25 MET B C 1
ATOM 4234 O O . MET B 1 25 ? -8.305 18.938 28.172 1 98.81 25 MET B O 1
ATOM 4238 N N . ASP B 1 26 ? -8.984 16.906 28.781 1 98.75 26 ASP B N 1
ATOM 4239 C CA . ASP B 1 26 ? -7.785 16.172 28.391 1 98.75 26 ASP B CA 1
ATOM 4240 C C . ASP B 1 26 ? -8.148 14.961 27.531 1 98.75 26 ASP B C 1
ATOM 4242 O O . ASP B 1 26 ? -8.648 13.961 28.047 1 98.75 26 ASP B O 1
ATOM 4246 N N . PRO B 1 27 ? -7.828 14.984 26.266 1 98.38 27 PRO B N 1
ATOM 4247 C CA . PRO B 1 27 ? -8.281 13.914 25.375 1 98.38 27 PRO B CA 1
ATOM 4248 C C . PRO B 1 27 ? -7.609 12.578 25.672 1 98.38 27 PRO B C 1
ATOM 4250 O O . PRO B 1 27 ? -8.18 11.523 25.375 1 98.38 27 PRO B O 1
ATOM 4253 N N . GLU B 1 28 ? -6.41 12.578 26.188 1 98.38 28 GLU B N 1
ATOM 4254 C CA . GLU B 1 28 ? -5.766 11.297 26.469 1 98.38 28 GLU B CA 1
ATOM 4255 C C . GLU B 1 28 ? -6.488 10.547 27.578 1 98.38 28 GLU B C 1
ATOM 4257 O O . GLU B 1 28 ? -6.785 9.359 27.438 1 98.38 28 GLU B O 1
ATOM 4262 N N . THR B 1 29 ? -6.832 11.234 28.719 1 98.25 29 THR B N 1
ATOM 4263 C CA . THR B 1 29 ? -7.445 10.602 29.875 1 98.25 29 THR B CA 1
ATOM 4264 C C . THR B 1 29 ? -8.969 10.672 29.797 1 98.25 29 THR B C 1
ATOM 4266 O O . THR B 1 29 ? -9.672 10.016 30.562 1 98.25 29 THR B O 1
ATOM 4269 N N . LEU B 1 30 ? -9.477 11.508 28.922 1 97.69 30 LEU B N 1
ATOM 4270 C CA . LEU B 1 30 ? -10.898 11.781 28.75 1 97.69 30 LEU B CA 1
ATOM 4271 C C . LEU B 1 30 ? -11.453 12.562 29.938 1 97.69 30 LEU B C 1
ATOM 4273 O O . LEU B 1 30 ? -12.656 12.547 30.188 1 97.69 30 LEU B O 1
ATOM 4277 N N . PHE B 1 31 ? -10.523 13.266 30.656 1 98.31 31 PHE B N 1
ATOM 4278 C CA . PHE B 1 31 ? -10.969 14.172 31.719 1 98.31 31 PHE B CA 1
ATOM 4279 C C . PHE B 1 31 ? -11.836 15.281 31.141 1 98.31 31 PHE B C 1
ATOM 4281 O O . PHE B 1 31 ? -11.477 15.906 30.141 1 98.31 31 PHE B O 1
ATOM 4288 N N . ASP B 1 32 ? -12.977 15.602 31.719 1 98.5 32 ASP B N 1
ATOM 4289 C CA . ASP B 1 32 ? -13.945 16.609 31.312 1 98.5 32 ASP B CA 1
ATOM 4290 C C . ASP B 1 32 ? -14.758 17.094 32.5 1 98.5 32 ASP B C 1
ATOM 4292 O O . ASP B 1 32 ? -15.773 16.5 32.875 1 98.5 32 ASP B O 1
ATOM 4296 N N . ASP B 1 33 ? -14.234 18.188 33.062 1 98.56 33 ASP B N 1
ATOM 4297 C CA . ASP B 1 33 ? -14.867 18.719 34.25 1 98.56 33 ASP B CA 1
ATOM 4298 C C . ASP B 1 33 ? -14.453 20.156 34.531 1 98.56 33 ASP B C 1
ATOM 4300 O O . ASP B 1 33 ? -13.508 20.656 33.906 1 98.56 33 ASP B O 1
ATOM 4304 N N . ILE B 1 34 ? -15.234 20.859 35.375 1 98.69 34 ILE B N 1
ATOM 4305 C CA . ILE B 1 34 ? -14.836 22.188 35.812 1 98.69 34 ILE B CA 1
ATOM 4306 C C . ILE B 1 34 ? -13.68 22.062 36.812 1 98.69 34 ILE B C 1
ATOM 4308 O O . ILE B 1 34 ? -13.773 21.328 37.812 1 98.69 34 ILE B O 1
ATOM 4312 N N . ALA B 1 35 ? -12.539 22.75 36.531 1 98.75 35 ALA B N 1
ATOM 4313 C CA . ALA B 1 35 ? -11.352 22.672 37.375 1 98.75 35 ALA B CA 1
ATOM 4314 C C . ALA B 1 35 ? -10.469 23.906 37.188 1 98.75 35 ALA B C 1
ATOM 4316 O O . ALA B 1 35 ? -10.828 24.828 36.438 1 98.75 35 ALA B O 1
ATOM 4317 N N . ASN B 1 36 ? -9.453 23.906 38 1 98.5 36 ASN B N 1
ATOM 4318 C CA . ASN B 1 36 ? -8.438 24.953 37.969 1 98.5 36 ASN B CA 1
ATOM 4319 C C . ASN B 1 36 ? -7.07 24.391 37.594 1 98.5 36 ASN B C 1
ATOM 4321 O O . ASN B 1 36 ? -6.715 23.297 38 1 98.5 36 ASN B O 1
ATOM 4325 N N . VAL B 1 37 ? -6.363 25.125 36.781 1 98.88 37 VAL B N 1
ATOM 4326 C CA . VAL B 1 37 ? -5.055 24.688 36.312 1 98.88 37 VAL B CA 1
ATOM 4327 C C . VAL B 1 37 ? -3.977 25.641 36.812 1 98.88 37 VAL B C 1
ATOM 4329 O O . VAL B 1 37 ? -4.098 26.859 36.656 1 98.88 37 VAL B O 1
ATOM 4332 N N . GLY B 1 38 ? -2.943 25.141 37.438 1 98.81 38 GLY B N 1
ATOM 4333 C CA . GLY B 1 38 ? -1.791 25.922 37.875 1 98.81 38 GLY B CA 1
ATOM 4334 C C . GLY B 1 38 ? -0.552 25.656 37.031 1 98.81 38 GLY B C 1
ATOM 4335 O O . GLY B 1 38 ? -0.208 24.516 36.75 1 98.81 38 GLY B O 1
ATOM 4336 N N . VAL B 1 39 ? 0.06 26.766 36.594 1 98.81 39 VAL B N 1
ATOM 4337 C CA . VAL B 1 39 ? 1.236 26.688 35.75 1 98.81 39 VAL B CA 1
ATOM 4338 C C . VAL B 1 39 ? 2.443 27.281 36.469 1 98.81 39 VAL B C 1
ATOM 4340 O O . VAL B 1 39 ? 2.34 28.344 37.094 1 98.81 39 VAL B O 1
ATOM 4343 N N . LYS B 1 40 ? 3.547 26.625 36.375 1 98.5 40 LYS B N 1
ATOM 4344 C CA . LYS B 1 40 ? 4.824 27.094 36.906 1 98.5 40 LYS B CA 1
ATOM 4345 C C . LYS B 1 40 ? 5.977 26.688 36 1 98.5 40 LYS B C 1
ATOM 4347 O O . LYS B 1 40 ? 6.066 25.516 35.594 1 98.5 40 LYS B O 1
ATOM 4352 N N . ASP B 1 41 ? 6.82 27.625 35.688 1 97.88 41 ASP B N 1
ATOM 4353 C CA . ASP B 1 41 ? 8.016 27.375 34.906 1 97.88 41 ASP B CA 1
ATOM 4354 C C . ASP B 1 41 ? 7.668 26.672 33.594 1 97.88 41 ASP B C 1
ATOM 4356 O O . ASP B 1 41 ? 8.312 25.688 33.219 1 97.88 41 ASP B O 1
ATOM 4360 N N . GLY B 1 42 ? 6.543 27.109 33 1 98.5 42 GLY B N 1
ATOM 4361 C CA . GLY B 1 42 ? 6.176 26.641 31.688 1 98.5 42 GLY B CA 1
ATOM 4362 C C . GLY B 1 42 ? 5.465 25.297 31.688 1 98.5 42 GLY B C 1
ATOM 4363 O O . GLY B 1 42 ? 5.145 24.766 30.641 1 98.5 42 GLY B O 1
ATOM 4364 N N . ARG B 1 43 ? 5.109 24.75 32.875 1 98.69 43 ARG B N 1
ATOM 4365 C CA . ARG B 1 43 ? 4.512 23.422 32.969 1 98.69 43 ARG B CA 1
ATOM 4366 C C . ARG B 1 43 ? 3.262 23.453 33.844 1 98.69 43 ARG B C 1
ATOM 4368 O O . ARG B 1 43 ? 3.125 24.312 34.719 1 98.69 43 ARG B O 1
ATOM 4375 N N . ILE B 1 44 ? 2.396 22.531 33.5 1 98.88 44 ILE B N 1
ATOM 4376 C CA . ILE B 1 44 ? 1.23 22.328 34.344 1 98.88 44 ILE B CA 1
ATOM 4377 C C . ILE B 1 44 ? 1.647 21.625 35.656 1 98.88 44 ILE B C 1
ATOM 4379 O O . ILE B 1 44 ? 2.215 20.531 35.625 1 98.88 44 ILE B O 1
ATOM 4383 N N . VAL B 1 45 ? 1.368 22.203 36.781 1 98.19 45 VAL B N 1
ATOM 4384 C CA . VAL B 1 45 ? 1.867 21.594 38 1 98.19 45 VAL B CA 1
ATOM 4385 C C . VAL B 1 45 ? 0.695 21.219 38.906 1 98.19 45 VAL B C 1
ATOM 4387 O O . VAL B 1 45 ? 0.859 20.469 39.875 1 98.19 45 VAL B O 1
ATOM 4390 N N . ALA B 1 46 ? -0.539 21.75 38.531 1 97.94 46 ALA B N 1
ATOM 4391 C CA . ALA B 1 46 ? -1.694 21.406 39.344 1 97.94 46 ALA B CA 1
ATOM 4392 C C . ALA B 1 46 ? -2.98 21.438 38.531 1 97.94 46 ALA B C 1
ATOM 4394 O O . ALA B 1 46 ? -3.152 22.297 37.656 1 97.94 46 ALA B O 1
ATOM 4395 N N . ILE B 1 47 ? -3.816 20.547 38.781 1 98.38 47 ILE B N 1
ATOM 4396 C CA . ILE B 1 47 ? -5.227 20.547 38.406 1 98.38 47 ILE B CA 1
ATOM 4397 C C . ILE B 1 47 ? -6.09 20.328 39.625 1 98.38 47 ILE B C 1
ATOM 4399 O O . ILE B 1 47 ? -5.949 19.312 40.312 1 98.38 47 ILE B O 1
ATOM 4403 N N . SER B 1 48 ? -6.895 21.25 39.906 1 97.06 48 SER B N 1
ATOM 4404 C CA . SER B 1 48 ? -7.543 21.25 41.219 1 97.06 48 SER B CA 1
ATOM 4405 C C . SER B 1 48 ? -9.016 21.625 41.094 1 97.06 48 SER B C 1
ATOM 4407 O O . SER B 1 48 ? -9.406 22.344 40.188 1 97.06 48 SER B O 1
ATOM 4409 N N . LYS B 1 49 ? -9.805 21.156 42.062 1 97.56 49 LYS B N 1
ATOM 4410 C CA . LYS B 1 49 ? -11.195 21.594 42.156 1 97.56 49 LYS B CA 1
ATOM 4411 C C . LYS B 1 49 ? -11.289 22.922 42.938 1 97.56 49 LYS B C 1
ATOM 4413 O O . LYS B 1 49 ? -12.188 23.719 42.688 1 97.56 49 LYS B O 1
ATOM 4418 N N . ASP B 1 50 ? -10.312 23.125 43.812 1 96.38 50 ASP B N 1
ATOM 4419 C CA . ASP B 1 50 ? -10.281 24.375 44.562 1 96.38 50 ASP B CA 1
ATOM 4420 C C . ASP B 1 50 ? -9.562 25.469 43.781 1 96.38 50 ASP B C 1
ATOM 4422 O O . ASP B 1 50 ? -8.562 25.203 43.125 1 96.38 50 ASP B O 1
ATOM 4426 N N . PRO B 1 51 ? -10.031 26.609 43.938 1 95 51 PRO B N 1
ATOM 4427 C CA . PRO B 1 51 ? -9.383 27.719 43.219 1 95 51 PRO B CA 1
ATOM 4428 C C . PRO B 1 51 ? -7.906 27.875 43.594 1 95 51 PRO B C 1
ATOM 4430 O O . PRO B 1 51 ? -7.523 27.609 44.75 1 95 51 PRO B O 1
ATOM 4433 N N . LEU B 1 52 ? -7.211 28.328 42.625 1 96.88 52 LEU B N 1
ATOM 4434 C CA . LEU B 1 52 ? -5.781 28.547 42.812 1 96.88 52 LEU B CA 1
ATOM 4435 C C . LEU B 1 52 ? -5.453 30.047 42.75 1 96.88 52 LEU B C 1
ATOM 4437 O O . LEU B 1 52 ? -6.227 30.828 42.219 1 96.88 52 LEU B O 1
ATOM 4441 N N . THR B 1 53 ? -4.363 30.469 43.375 1 96.12 53 THR B N 1
ATOM 4442 C CA . THR B 1 53 ? -3.842 31.828 43.281 1 96.12 53 THR B CA 1
ATOM 4443 C C . THR B 1 53 ? -2.426 31.828 42.719 1 96.12 53 THR B C 1
ATOM 4445 O O . THR B 1 53 ? -1.61 30.969 43.062 1 96.12 53 THR B O 1
ATOM 4448 N N . GLY B 1 54 ? -2.232 32.75 41.812 1 95.69 54 GLY B N 1
ATOM 4449 C CA . GLY B 1 54 ? -0.917 32.844 41.188 1 95.69 54 GLY B CA 1
ATOM 4450 C C . GLY B 1 54 ? -0.572 34.281 40.781 1 95.69 54 GLY B C 1
ATOM 4451 O O . GLY B 1 54 ? -1.32 35.219 41.094 1 95.69 54 GLY B O 1
ATOM 4452 N N . ALA B 1 55 ? 0.606 34.531 40.219 1 96.75 55 ALA B N 1
ATOM 4453 C CA . ALA B 1 55 ? 1.059 35.844 39.781 1 96.75 55 ALA B CA 1
ATOM 4454 C C . ALA B 1 55 ? 0.108 36.438 38.75 1 96.75 55 ALA B C 1
ATOM 4456 O O . ALA B 1 55 ? -0.17 37.625 38.781 1 96.75 55 ALA B O 1
ATOM 4457 N N . GLU B 1 56 ? -0.342 35.656 37.812 1 96.88 56 GLU B N 1
ATOM 4458 C CA . GLU B 1 56 ? -1.362 36 36.844 1 96.88 56 GLU B CA 1
ATOM 4459 C C . GLU B 1 56 ? -2.555 35.062 36.906 1 96.88 56 GLU B C 1
ATOM 4461 O O . GLU B 1 56 ? -2.395 33.875 37.219 1 96.88 56 GLU B O 1
ATOM 4466 N N . THR B 1 57 ? -3.76 35.562 36.656 1 97.19 57 THR B N 1
ATOM 4467 C CA . THR B 1 57 ? -4.969 34.75 36.75 1 97.19 57 THR B CA 1
ATOM 4468 C C . THR B 1 57 ? -5.836 34.938 35.5 1 97.19 57 THR B C 1
ATOM 4470 O O . THR B 1 57 ? -6.012 36.062 35.031 1 97.19 57 THR B O 1
ATOM 4473 N N . ILE B 1 58 ? -6.324 33.906 34.969 1 98.38 58 ILE B N 1
ATOM 4474 C CA . ILE B 1 58 ? -7.352 33.906 33.938 1 98.38 58 ILE B CA 1
ATOM 4475 C C . ILE B 1 58 ? -8.641 33.312 34.5 1 98.38 58 ILE B C 1
ATOM 4477 O O . ILE B 1 58 ? -8.648 32.188 35 1 98.38 58 ILE B O 1
ATOM 4481 N N . ASP B 1 59 ? -9.664 34.062 34.531 1 98.44 59 ASP B N 1
ATOM 4482 C CA . ASP B 1 59 ? -10.984 33.531 34.812 1 98.44 59 ASP B CA 1
ATOM 4483 C C . ASP B 1 59 ? -11.594 32.812 33.594 1 98.44 59 ASP B C 1
ATOM 4485 O O . ASP B 1 59 ? -11.984 33.469 32.656 1 98.44 59 ASP B O 1
ATOM 4489 N N . ALA B 1 60 ? -11.742 31.547 33.688 1 98.69 60 ALA B N 1
ATOM 4490 C CA . ALA B 1 60 ? -12.195 30.75 32.531 1 98.69 60 ALA B CA 1
ATOM 4491 C C . ALA B 1 60 ? -13.633 30.281 32.719 1 98.69 60 ALA B C 1
ATOM 4493 O O . ALA B 1 60 ? -14.039 29.266 32.156 1 98.69 60 ALA B O 1
ATOM 4494 N N . THR B 1 61 ? -14.391 30.938 33.531 1 98.38 61 THR B N 1
ATOM 4495 C CA . THR B 1 61 ? -15.797 30.594 33.688 1 98.38 61 THR B CA 1
ATOM 4496 C C . THR B 1 61 ? -16.516 30.578 32.344 1 98.38 61 THR B C 1
ATOM 4498 O O . THR B 1 61 ? -16.453 31.547 31.594 1 98.38 61 THR B O 1
ATOM 4501 N N . GLY B 1 62 ? -17.109 29.5 32.031 1 98.06 62 GLY B N 1
ATOM 4502 C CA . GLY B 1 62 ? -17.859 29.375 30.797 1 98.06 62 GLY B CA 1
ATOM 4503 C C . GLY B 1 62 ? -16.984 29.047 29.594 1 98.06 62 GLY B C 1
ATOM 4504 O O . GLY B 1 62 ? -17.484 28.938 28.484 1 98.06 62 GLY B O 1
ATOM 4505 N N . HIS B 1 63 ? -15.727 28.875 29.797 1 98.75 63 HIS B N 1
ATOM 4506 C CA . HIS B 1 63 ? -14.789 28.609 28.719 1 98.75 63 HIS B CA 1
ATOM 4507 C C . HIS B 1 63 ? -14.242 27.188 28.797 1 98.75 63 HIS B C 1
ATOM 4509 O O . HIS B 1 63 ? -14.273 26.578 29.875 1 98.75 63 HIS B O 1
ATOM 4515 N N . ILE B 1 64 ? -13.828 26.672 27.672 1 98.81 64 ILE B N 1
ATOM 4516 C CA . ILE B 1 64 ? -13.07 25.438 27.594 1 98.81 64 ILE B CA 1
ATOM 4517 C C . ILE B 1 64 ? -11.602 25.703 27.875 1 98.81 64 ILE B C 1
ATOM 4519 O O . ILE B 1 64 ? -11.047 26.703 27.422 1 98.81 64 ILE B O 1
ATOM 4523 N N . VAL B 1 65 ? -10.961 24.875 28.672 1 98.94 65 VAL B N 1
ATOM 4524 C CA . VAL B 1 65 ? -9.516 24.812 28.875 1 98.94 65 VAL B CA 1
ATOM 4525 C C . VAL B 1 65 ? -8.969 23.484 28.344 1 98.94 65 VAL B C 1
ATOM 4527 O O . VAL B 1 65 ? -9.242 22.422 28.906 1 98.94 65 VAL B O 1
ATOM 4530 N N . ALA B 1 66 ? -8.227 23.531 27.266 1 98.94 66 ALA B N 1
ATOM 4531 C CA . ALA B 1 66 ? -7.785 22.344 26.547 1 98.94 66 ALA B CA 1
ATOM 4532 C C . ALA B 1 66 ? -6.336 22.484 26.094 1 98.94 66 ALA B C 1
ATOM 4534 O O . ALA B 1 66 ? -5.742 23.562 26.203 1 98.94 66 ALA B O 1
ATOM 4535 N N . PRO B 1 67 ? -5.734 21.344 25.719 1 98.94 67 PRO B N 1
ATOM 4536 C CA . PRO B 1 67 ? -4.375 21.469 25.188 1 98.94 67 PRO B CA 1
ATOM 4537 C C . PRO B 1 67 ? -4.297 22.391 23.984 1 98.94 67 PRO B C 1
ATOM 4539 O O . PRO B 1 67 ? -5.23 22.438 23.172 1 98.94 67 PRO B O 1
ATOM 4542 N N . GLY B 1 68 ? -3.184 23.109 23.906 1 98.94 68 GLY B N 1
ATOM 4543 C CA . GLY B 1 68 ? -2.943 23.906 22.719 1 98.94 68 GLY B CA 1
ATOM 4544 C C . GLY B 1 68 ? -3.002 23.109 21.438 1 98.94 68 GLY B C 1
ATOM 4545 O O . GLY B 1 68 ? -2.609 21.938 21.406 1 98.94 68 GLY B O 1
ATOM 4546 N N . PHE B 1 69 ? -3.486 23.688 20.344 1 98.94 69 PHE B N 1
ATOM 4547 C CA . PHE B 1 69 ? -3.68 22.969 19.094 1 98.94 69 PHE B CA 1
ATOM 4548 C C . PHE B 1 69 ? -2.346 22.734 18.391 1 98.94 69 PHE B C 1
ATOM 4550 O O . PHE B 1 69 ? -1.484 23.625 18.375 1 98.94 69 PHE B O 1
ATOM 4557 N N . ILE B 1 70 ? -2.17 21.516 17.906 1 98.94 70 ILE B N 1
ATOM 4558 C CA . ILE B 1 70 ? -0.959 21.078 17.219 1 98.94 70 ILE B CA 1
ATOM 4559 C C . ILE B 1 70 ? -1.254 20.859 15.734 1 98.94 70 ILE B C 1
ATOM 4561 O O . ILE B 1 70 ? -2.148 20.094 15.383 1 98.94 70 ILE B O 1
ATOM 4565 N N . ASP B 1 71 ? -0.57 21.578 14.891 1 98.75 71 ASP B N 1
ATOM 4566 C CA . ASP B 1 71 ? -0.722 21.5 13.445 1 98.75 71 ASP B CA 1
ATOM 4567 C C . ASP B 1 71 ? 0.548 20.969 12.789 1 98.75 71 ASP B C 1
ATOM 4569 O O . ASP B 1 71 ? 1.573 21.641 12.758 1 98.75 71 ASP B O 1
ATOM 4573 N N . THR B 1 72 ? 0.442 19.766 12.164 1 98.5 72 THR B N 1
ATOM 4574 C CA . THR B 1 72 ? 1.619 19.109 11.602 1 98.5 72 THR B CA 1
ATOM 4575 C C . THR B 1 72 ? 1.79 19.469 10.125 1 98.5 72 THR B C 1
ATOM 4577 O O . THR B 1 72 ? 2.672 18.938 9.453 1 98.5 72 THR B O 1
ATOM 4580 N N . HIS B 1 73 ? 0.943 20.344 9.641 1 98.62 73 HIS B N 1
ATOM 4581 C CA . HIS B 1 73 ? 0.916 20.672 8.219 1 98.62 73 HIS B CA 1
ATOM 4582 C C . HIS B 1 73 ? 0.564 22.141 8.008 1 98.62 73 HIS B C 1
ATOM 4584 O O . HIS B 1 73 ? -0.509 22.453 7.488 1 98.62 73 HIS B O 1
ATOM 4590 N N . PHE B 1 74 ? 1.501 23.031 8.312 1 98.38 74 PHE B N 1
ATOM 4591 C CA . PHE B 1 74 ? 1.359 24.469 8.211 1 98.38 74 PHE B CA 1
ATOM 4592 C C . PHE B 1 74 ? 2.527 25.078 7.445 1 98.38 74 PHE B C 1
ATOM 4594 O O . PHE B 1 74 ? 3.635 25.188 7.977 1 98.38 74 PHE B O 1
ATOM 4601 N N . HIS B 1 75 ? 2.285 25.594 6.23 1 97.81 75 HIS B N 1
ATOM 4602 C CA . HIS B 1 75 ? 3.361 26.016 5.34 1 97.81 75 HIS B CA 1
ATOM 4603 C C . HIS B 1 75 ? 3.818 27.438 5.66 1 97.81 75 HIS B C 1
ATOM 4605 O O . HIS B 1 75 ? 4.91 27.844 5.262 1 97.81 75 HIS B O 1
ATOM 4611 N N . PHE B 1 76 ? 2.994 28.25 6.301 1 97.19 76 PHE B N 1
ATOM 4612 C CA . PHE B 1 76 ? 3.312 29.656 6.527 1 97.19 76 PHE B CA 1
ATOM 4613 C C . PHE B 1 76 ? 4.113 29.828 7.809 1 97.19 76 PHE B C 1
ATOM 4615 O O . PHE B 1 76 ? 3.723 30.594 8.695 1 97.19 76 PHE B O 1
ATOM 4622 N N . GLN B 1 77 ? 5.234 29.188 7.852 1 97.62 77 GLN B N 1
ATOM 4623 C CA . GLN B 1 77 ? 6.09 29.219 9.031 1 97.62 77 GLN B CA 1
ATOM 4624 C C . GLN B 1 77 ? 6.988 30.453 9.031 1 97.62 77 GLN B C 1
ATOM 4626 O O . GLN B 1 77 ? 8.219 30.344 9.047 1 97.62 77 GLN B O 1
ATOM 4631 N N . MET B 1 78 ? 6.395 31.609 9.047 1 97.25 78 MET B N 1
ATOM 4632 C CA . MET B 1 78 ? 6.945 32.969 9.141 1 97.25 78 MET B CA 1
ATOM 4633 C C . MET B 1 78 ? 6.309 33.75 10.289 1 97.25 78 MET B C 1
ATOM 4635 O O . MET B 1 78 ? 5.246 33.344 10.781 1 97.25 78 MET B O 1
ATOM 4639 N N . PRO B 1 79 ? 6.926 34.844 10.734 1 97.44 79 PRO B N 1
ATOM 4640 C CA . PRO B 1 79 ? 6.398 35.531 11.906 1 97.44 79 PRO B CA 1
ATOM 4641 C C . PRO B 1 79 ? 4.914 35.875 11.781 1 97.44 79 PRO B C 1
ATOM 4643 O O . PRO B 1 79 ? 4.129 35.562 12.68 1 97.44 79 PRO B O 1
ATOM 4646 N N . ILE B 1 80 ? 4.457 36.375 10.672 1 97.44 80 ILE B N 1
ATOM 4647 C CA . ILE B 1 80 ? 3.062 36.781 10.492 1 97.44 80 ILE B CA 1
ATOM 4648 C C . ILE B 1 80 ? 2.189 35.531 10.391 1 97.44 80 ILE B C 1
ATOM 4650 O O . ILE B 1 80 ? 1.035 35.531 10.828 1 97.44 80 ILE B O 1
ATOM 4654 N N . GLY B 1 81 ? 2.719 34.438 9.797 1 97.69 81 GLY B N 1
ATOM 4655 C CA . GLY B 1 81 ? 1.981 33.188 9.742 1 97.69 81 GLY B CA 1
ATOM 4656 C C . GLY B 1 81 ? 1.695 32.625 11.117 1 97.69 81 GLY B C 1
ATOM 4657 O O . GLY B 1 81 ? 0.575 32.188 11.391 1 97.69 81 GLY B O 1
ATOM 4658 N N . TYR B 1 82 ? 2.707 32.625 12 1 97.94 82 TYR B N 1
ATOM 4659 C CA . TYR B 1 82 ? 2.516 32.156 13.375 1 97.94 82 TYR B CA 1
ATOM 4660 C C . TYR B 1 82 ? 1.468 33 14.086 1 97.94 82 TYR B C 1
ATOM 4662 O O . TYR B 1 82 ? 0.669 32.469 14.867 1 97.94 82 TYR B O 1
ATOM 4670 N N . SER B 1 83 ? 1.483 34.312 13.781 1 97.5 83 SER B N 1
ATOM 4671 C CA . SER B 1 83 ? 0.522 35.219 14.391 1 97.5 83 SER B CA 1
ATOM 4672 C C . SER B 1 83 ? -0.909 34.844 14.023 1 97.5 83 SER B C 1
ATOM 4674 O O . SER B 1 83 ? -1.788 34.781 14.883 1 97.5 83 SER B O 1
ATOM 4676 N N . LEU B 1 84 ? -1.1 34.562 12.75 1 96.88 84 LEU B N 1
ATOM 4677 C CA . LEU B 1 84 ? -2.416 34.156 12.281 1 96.88 84 LEU B CA 1
ATOM 4678 C C . LEU B 1 84 ? -2.834 32.844 12.953 1 96.88 84 LEU B C 1
ATOM 4680 O O . LEU B 1 84 ? -3.988 32.688 13.367 1 96.88 84 LEU B O 1
ATOM 4684 N N . GLY B 1 85 ? -1.895 31.953 13.023 1 98.06 85 GLY B N 1
ATOM 4685 C CA . GLY B 1 85 ? -2.172 30.672 13.656 1 98.06 85 GLY B CA 1
ATOM 4686 C C . GLY B 1 85 ? -2.502 30.797 15.133 1 98.06 85 GLY B C 1
ATOM 4687 O O . GLY B 1 85 ? -3.426 30.141 15.625 1 98.06 85 GLY B O 1
ATOM 4688 N N . LEU B 1 86 ? -1.755 31.609 15.859 1 98.62 86 LEU B N 1
ATOM 4689 C CA . LEU B 1 86 ? -1.974 31.812 17.297 1 98.62 86 LEU B CA 1
ATOM 4690 C C . LEU B 1 86 ? -3.371 32.344 17.547 1 98.62 86 LEU B C 1
ATOM 4692 O O . LEU B 1 86 ? -4.047 31.922 18.484 1 98.62 86 LEU B O 1
ATOM 4696 N N . ARG B 1 87 ? -3.797 33.25 16.719 1 98.12 87 ARG B N 1
ATOM 4697 C CA . ARG B 1 87 ? -5.137 33.812 16.844 1 98.12 87 ARG B CA 1
ATOM 4698 C C . ARG B 1 87 ? -6.203 32.75 16.641 1 98.12 87 ARG B C 1
ATOM 4700 O O . ARG B 1 87 ? -7.359 32.938 17.031 1 98.12 87 ARG B O 1
ATOM 4707 N N . ASP B 1 88 ? -5.77 31.641 16.031 1 98.75 88 ASP B N 1
ATOM 4708 C CA . ASP B 1 88 ? -6.648 30.516 15.766 1 98.75 88 ASP B CA 1
ATOM 4709 C C . ASP B 1 88 ? -6.375 29.359 16.734 1 98.75 88 ASP B C 1
ATOM 4711 O O . ASP B 1 88 ? -6.797 28.234 16.5 1 98.75 88 ASP B O 1
ATOM 4715 N N . GLY B 1 89 ? -5.574 29.578 17.781 1 98.81 89 GLY B N 1
ATOM 4716 C CA . GLY B 1 89 ? -5.355 28.594 18.844 1 98.81 89 GLY B CA 1
ATOM 4717 C C . GLY B 1 89 ? -4.133 27.734 18.609 1 98.81 89 GLY B C 1
ATOM 4718 O O . GLY B 1 89 ? -3.822 26.859 19.422 1 98.81 89 GLY B O 1
ATOM 4719 N N . LEU B 1 90 ? -3.35 27.953 17.547 1 98.81 90 LEU B N 1
ATOM 4720 C CA . LEU B 1 90 ? -2.17 27.172 17.203 1 98.81 90 LEU B CA 1
ATOM 4721 C C . LEU B 1 90 ? -1.038 27.422 18.188 1 98.81 90 LEU B C 1
ATOM 4723 O O . LEU B 1 90 ? -0.546 28.547 18.297 1 98.81 90 LEU B O 1
ATOM 4727 N N . THR B 1 91 ? -0.631 26.391 18.906 1 98.94 91 THR B N 1
ATOM 4728 C CA . THR B 1 91 ? 0.501 26.547 19.812 1 98.94 91 THR B CA 1
ATOM 4729 C C . THR B 1 91 ? 1.747 25.875 19.234 1 98.94 91 THR B C 1
ATOM 4731 O O . THR B 1 91 ? 2.871 26.25 19.578 1 98.94 91 THR B O 1
ATOM 4734 N N . SER B 1 92 ? 1.55 24.828 18.453 1 98.94 92 SER B N 1
ATOM 4735 C CA . SER B 1 92 ? 2.664 24.109 17.844 1 98.94 92 SER B CA 1
ATOM 4736 C C . SER B 1 92 ? 2.482 23.984 16.344 1 98.94 92 SER B C 1
ATOM 4738 O O . SER B 1 92 ? 1.547 23.328 15.883 1 98.94 92 SER B O 1
ATOM 4740 N N . SER B 1 93 ? 3.357 24.609 15.625 1 98.69 93 SER B N 1
ATOM 4741 C CA . SER B 1 93 ? 3.322 24.641 14.172 1 98.69 93 SER B CA 1
ATOM 4742 C C . SER B 1 93 ? 4.434 23.781 13.57 1 98.69 93 SER B C 1
ATOM 4744 O O . SER B 1 93 ? 5.613 23.984 13.875 1 98.69 93 SER B O 1
ATOM 4746 N N . MET B 1 94 ? 4.082 22.812 12.742 1 98.81 94 MET B N 1
ATOM 4747 C CA . MET B 1 94 ? 5.059 22 12.016 1 98.81 94 MET B CA 1
ATOM 4748 C C . MET B 1 94 ? 4.68 21.875 10.547 1 98.81 94 MET B C 1
ATOM 4750 O O . MET B 1 94 ? 3.588 22.281 10.141 1 98.81 94 MET B O 1
ATOM 4754 N N . ASP B 1 95 ? 5.57 21.422 9.742 1 98.81 95 ASP B N 1
ATOM 4755 C CA . ASP B 1 95 ? 5.316 21.125 8.336 1 98.81 95 ASP B CA 1
ATOM 4756 C C . ASP B 1 95 ? 5.934 19.797 7.941 1 98.81 95 ASP B C 1
ATOM 4758 O O . ASP B 1 95 ? 7.156 19.672 7.848 1 98.81 95 ASP B O 1
ATOM 4762 N N . PHE B 1 96 ? 5.07 18.844 7.68 1 98.81 96 PHE B N 1
ATOM 4763 C CA . PHE B 1 96 ? 5.508 17.5 7.293 1 98.81 96 PHE B CA 1
ATOM 4764 C C . PHE B 1 96 ? 5.223 17.25 5.816 1 98.81 96 PHE B C 1
ATOM 4766 O O . PHE B 1 96 ? 5.109 16.094 5.395 1 98.81 96 PHE B O 1
ATOM 4773 N N . GLU B 1 97 ? 5.055 18.297 4.996 1 98.5 97 GLU B N 1
ATOM 4774 C CA . GLU B 1 97 ? 4.824 18.109 3.568 1 98.5 97 GLU B CA 1
ATOM 4775 C C . GLU B 1 97 ? 5.902 18.797 2.736 1 98.5 97 GLU B C 1
ATOM 4777 O O . GLU B 1 97 ? 6.762 18.141 2.152 1 98.5 97 GLU B O 1
ATOM 4782 N N . MET B 1 98 ? 5.938 20.156 2.807 1 97.88 98 MET B N 1
ATOM 4783 C CA . MET B 1 98 ? 6.934 20.906 2.043 1 97.88 98 MET B CA 1
ATOM 4784 C C . MET B 1 98 ? 8.305 20.812 2.709 1 97.88 98 MET B C 1
ATOM 4786 O O . MET B 1 98 ? 9.305 20.531 2.049 1 97.88 98 MET B O 1
ATOM 4790 N N . GLY B 1 99 ? 8.281 21.094 4.055 1 98.38 99 GLY B N 1
ATOM 4791 C CA . GLY B 1 99 ? 9.477 20.891 4.855 1 98.38 99 GLY B CA 1
ATOM 4792 C C . GLY B 1 99 ? 10.555 21.922 4.594 1 98.38 99 GLY B C 1
ATOM 4793 O O . GLY B 1 99 ? 10.289 22.984 4.027 1 98.38 99 GLY B O 1
ATOM 4794 N N . CYS B 1 100 ? 11.75 21.656 5.16 1 98.62 100 CYS B N 1
ATOM 4795 C CA . CYS B 1 100 ? 12.938 22.5 5.066 1 98.62 100 CYS B CA 1
ATOM 4796 C C . CYS B 1 100 ? 14.055 21.797 4.316 1 98.62 100 CYS B C 1
ATOM 4798 O O . CYS B 1 100 ? 14.18 20.578 4.387 1 98.62 100 CYS B O 1
ATOM 4800 N N . ALA B 1 101 ? 14.836 22.578 3.623 1 98.62 101 ALA B N 1
ATOM 4801 C CA . ALA B 1 101 ? 15.992 22 2.951 1 98.62 101 ALA B CA 1
ATOM 4802 C C . ALA B 1 101 ? 16.953 21.375 3.959 1 98.62 101 ALA B C 1
ATOM 4804 O O . ALA B 1 101 ? 17.266 21.984 4.988 1 98.62 101 ALA B O 1
ATOM 4805 N N . GLY B 1 102 ? 17.422 20.188 3.627 1 98.62 102 GLY B N 1
ATOM 4806 C CA . GLY B 1 102 ? 18.219 19.422 4.566 1 98.62 102 GLY B CA 1
ATOM 4807 C C . GLY B 1 102 ? 19.438 20.172 5.078 1 98.62 102 GLY B C 1
ATOM 4808 O O . GLY B 1 102 ? 19.641 20.266 6.289 1 98.62 102 GLY B O 1
ATOM 4809 N N . SER B 1 103 ? 20.141 20.781 4.238 1 98.12 103 SER B N 1
ATOM 4810 C CA . SER B 1 103 ? 21.375 21.484 4.562 1 98.12 103 SER B CA 1
ATOM 4811 C C . SER B 1 103 ? 21.094 22.734 5.387 1 98.12 103 SER B C 1
ATOM 4813 O O . SER B 1 103 ? 22.016 23.328 5.973 1 98.12 103 SER B O 1
ATOM 4815 N N . TYR B 1 104 ? 19.812 23.109 5.527 1 98.12 104 TYR B N 1
ATOM 4816 C CA . TYR B 1 104 ? 19.484 24.359 6.195 1 98.12 104 TYR B CA 1
ATOM 4817 C C . TYR B 1 104 ? 18.625 24.125 7.426 1 98.12 104 TYR B C 1
ATOM 4819 O O . TYR B 1 104 ? 18.188 25.062 8.078 1 98.12 104 TYR B O 1
ATOM 4827 N N . VAL B 1 105 ? 18.359 22.875 7.789 1 98.5 105 VAL B N 1
ATOM 4828 C CA . VAL B 1 105 ? 17.5 22.562 8.922 1 98.5 105 VAL B CA 1
ATOM 4829 C C . VAL B 1 105 ? 18.094 23.172 10.195 1 98.5 105 VAL B C 1
ATOM 4831 O O . VAL B 1 105 ? 17.375 23.828 10.961 1 98.5 105 VAL B O 1
ATOM 4834 N N . ALA B 1 106 ? 19.391 23 10.422 1 98.19 106 ALA B N 1
ATOM 4835 C CA . ALA B 1 106 ? 20.016 23.531 11.625 1 98.19 106 ALA B CA 1
ATOM 4836 C C . ALA B 1 106 ? 19.859 25.062 11.68 1 98.19 106 ALA B C 1
ATOM 4838 O O . ALA B 1 106 ? 19.484 25.609 12.719 1 98.19 106 ALA B O 1
ATOM 4839 N N . ALA B 1 107 ? 20.188 25.703 10.586 1 97.88 107 ALA B N 1
ATOM 4840 C CA . ALA B 1 107 ? 20.094 27.156 10.523 1 97.88 107 ALA B CA 1
ATOM 4841 C C . ALA B 1 107 ? 18.641 27.625 10.695 1 97.88 107 ALA B C 1
ATOM 4843 O O . ALA B 1 107 ? 18.391 28.672 11.273 1 97.88 107 ALA B O 1
ATOM 4844 N N . TRP B 1 108 ? 17.703 26.906 10.141 1 98.31 108 TRP B N 1
ATOM 4845 C CA . TRP B 1 108 ? 16.281 27.234 10.25 1 98.31 108 TRP B CA 1
ATOM 4846 C C . TRP B 1 108 ? 15.852 27.25 11.711 1 98.31 108 TRP B C 1
ATOM 4848 O O . TRP B 1 108 ? 15.188 28.203 12.148 1 98.31 108 TRP B O 1
ATOM 4858 N N . TYR B 1 109 ? 16.234 26.25 12.492 1 98.38 109 TYR B N 1
ATOM 4859 C CA . TYR B 1 109 ? 15.906 26.188 13.906 1 98.38 109 TYR B CA 1
ATOM 4860 C C . TYR B 1 109 ? 16.609 27.297 14.68 1 98.38 109 TYR B C 1
ATOM 4862 O O . TYR B 1 109 ? 15.992 27.938 15.539 1 98.38 109 TYR B O 1
ATOM 4870 N N . GLU B 1 110 ? 17.844 27.562 14.352 1 97.88 110 GLU B N 1
ATOM 4871 C CA . GLU B 1 110 ? 18.625 28.594 15.039 1 97.88 110 GLU B CA 1
ATOM 4872 C C . GLU B 1 110 ? 18 29.969 14.82 1 97.88 110 GLU B C 1
ATOM 4874 O O . GLU B 1 110 ? 17.922 30.781 15.75 1 97.88 110 GLU B O 1
ATOM 4879 N N . ALA B 1 111 ? 17.578 30.203 13.672 1 96.62 111 ALA B N 1
ATOM 4880 C CA . ALA B 1 111 ? 17.031 31.516 13.297 1 96.62 111 ALA B CA 1
ATOM 4881 C C . ALA B 1 111 ? 15.734 31.797 14.047 1 96.62 111 ALA B C 1
ATOM 4883 O O . ALA B 1 111 ? 15.297 32.938 14.125 1 96.62 111 ALA B O 1
ATOM 4884 N N . ARG B 1 112 ? 15.102 30.875 14.648 1 97.19 112 ARG B N 1
ATOM 4885 C CA . ARG B 1 112 ? 13.773 31.016 15.242 1 97.19 112 ARG B CA 1
ATOM 4886 C C . ARG B 1 112 ? 13.852 31.016 16.766 1 97.19 112 ARG B C 1
ATOM 4888 O O . ARG B 1 112 ? 12.891 31.375 17.438 1 97.19 112 ARG B O 1
ATOM 4895 N N . ALA B 1 113 ? 14.977 30.703 17.266 1 97.44 113 ALA B N 1
ATOM 4896 C CA . ALA B 1 113 ? 15.156 30.625 18.719 1 97.44 113 ALA B CA 1
ATOM 4897 C C . ALA B 1 113 ? 14.984 32 19.359 1 97.44 113 ALA B C 1
ATOM 4899 O O . ALA B 1 113 ? 15.656 32.969 18.984 1 97.44 113 ALA B O 1
ATOM 4900 N N . GLY B 1 114 ? 13.984 32.094 20.219 1 96.94 114 GLY B N 1
ATOM 4901 C CA . GLY B 1 114 ? 13.805 33.281 21.016 1 96.94 114 GLY B CA 1
ATOM 4902 C C . GLY B 1 114 ? 13.047 34.375 20.297 1 96.94 114 GLY B C 1
ATOM 4903 O O . GLY B 1 114 ? 12.781 35.438 20.859 1 96.94 114 GLY B O 1
ATOM 4904 N N . VAL B 1 115 ? 12.672 34.125 19.047 1 97.19 115 VAL B N 1
ATOM 4905 C CA . VAL B 1 115 ? 12.031 35.219 18.297 1 97.19 115 VAL B CA 1
ATOM 4906 C C . VAL B 1 115 ? 10.711 34.719 17.703 1 97.19 115 VAL B C 1
ATOM 4908 O O . VAL B 1 115 ? 10.133 35.375 16.828 1 97.19 115 VAL B O 1
ATOM 4911 N N . THR B 1 116 ? 10.273 33.562 18.109 1 97.81 116 THR B N 1
ATOM 4912 C CA . THR B 1 116 ? 9.039 32.969 17.594 1 97.81 116 THR B CA 1
ATOM 4913 C C . THR B 1 116 ? 8.016 32.781 18.719 1 97.81 116 THR B C 1
ATOM 4915 O O . THR B 1 116 ? 8.367 32.375 19.828 1 97.81 116 THR B O 1
ATOM 4918 N N . GLN B 1 117 ? 6.805 33.062 18.422 1 98.31 117 GLN B N 1
ATOM 4919 C CA . GLN B 1 117 ? 5.7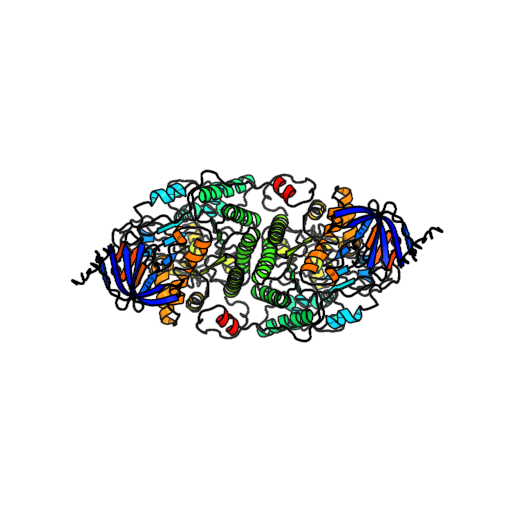77 33.062 19.469 1 98.31 117 GLN B CA 1
ATOM 4920 C C . GLN B 1 117 ? 5.195 31.656 19.672 1 98.31 117 GLN B C 1
ATOM 4922 O O . GLN B 1 117 ? 4.812 31.312 20.797 1 98.31 117 GLN B O 1
ATOM 4927 N N . ALA B 1 118 ? 5.031 30.875 18.625 1 98.75 118 ALA B N 1
ATOM 4928 C CA . ALA B 1 118 ? 4.535 29.5 18.688 1 98.75 118 ALA B CA 1
ATOM 4929 C C . ALA B 1 118 ? 5.684 28.5 18.641 1 98.75 118 ALA B C 1
ATOM 4931 O O . ALA B 1 118 ? 6.754 28.797 18.109 1 98.75 118 ALA B O 1
ATOM 4932 N N . ASN B 1 119 ? 5.504 27.281 19.219 1 98.88 119 ASN B N 1
ATOM 4933 C CA . ASN B 1 119 ? 6.461 26.219 18.984 1 98.88 119 ASN B CA 1
ATOM 4934 C C . ASN B 1 119 ? 6.578 25.875 17.516 1 98.88 119 ASN B C 1
ATOM 4936 O O . ASN B 1 119 ? 5.625 26.062 16.75 1 98.88 119 ASN B O 1
ATOM 4940 N N . TYR B 1 120 ? 7.738 25.438 17.125 1 98.81 120 TYR B N 1
ATOM 4941 C CA . TYR B 1 120 ? 7.98 25.297 15.688 1 98.81 120 TYR B CA 1
ATOM 4942 C C . TYR B 1 120 ? 8.797 24.047 15.391 1 98.81 120 TYR B C 1
ATOM 4944 O O . TYR B 1 120 ? 9.656 23.656 16.188 1 98.81 120 TYR B O 1
ATOM 4952 N N . GLY B 1 121 ? 8.484 23.344 14.328 1 98.81 121 GLY B N 1
ATOM 4953 C CA . GLY B 1 121 ? 9.195 22.203 13.789 1 98.81 121 GLY B CA 1
ATOM 4954 C C . GLY B 1 121 ? 9.055 22.078 12.281 1 98.81 121 GLY B C 1
ATOM 4955 O O . GLY B 1 121 ? 8.062 22.516 11.703 1 98.81 121 GLY B O 1
ATOM 4956 N N . CYS B 1 122 ? 10.031 21.5 11.672 1 98.75 122 CYS B N 1
ATOM 4957 C CA . CYS B 1 122 ? 10.039 21.375 10.219 1 98.75 122 CYS B CA 1
ATOM 4958 C C . CYS B 1 122 ? 10.656 20.047 9.789 1 98.75 122 CYS B C 1
ATOM 4960 O O . CYS B 1 122 ? 11.805 19.766 10.117 1 98.75 122 CYS B O 1
ATOM 4962 N N . ALA B 1 123 ? 9.906 19.281 9.031 1 98.94 123 ALA B N 1
ATOM 4963 C CA . ALA B 1 123 ? 10.461 18.078 8.414 1 98.94 123 ALA B CA 1
ATOM 4964 C C . ALA B 1 123 ? 11.445 18.438 7.301 1 98.94 123 ALA B C 1
ATOM 4966 O O . ALA B 1 123 ? 11.492 19.578 6.848 1 98.94 123 ALA B O 1
ATOM 4967 N N . VAL B 1 124 ? 12.258 17.484 6.941 1 98.94 124 VAL B N 1
ATOM 4968 C CA . VAL B 1 124 ? 13.164 17.719 5.82 1 98.94 124 VAL B CA 1
ATOM 4969 C C . VAL B 1 124 ? 12.422 17.516 4.504 1 98.94 124 VAL B C 1
ATOM 4971 O O . VAL B 1 124 ? 11.617 16.578 4.371 1 98.94 124 VAL B O 1
ATOM 4974 N N . SER B 1 125 ? 12.766 18.281 3.48 1 98.88 125 SER B N 1
ATOM 4975 C CA . SER B 1 125 ? 11.961 18.406 2.268 1 98.88 125 SER B CA 1
ATOM 4976 C C . SER B 1 125 ? 12.508 17.516 1.154 1 98.88 125 SER B C 1
ATOM 4978 O O . SER B 1 125 ? 13.625 17.719 0.68 1 98.88 125 SER B O 1
ATOM 4980 N N . HIS B 1 126 ? 11.656 16.625 0.663 1 98.88 126 HIS B N 1
ATOM 4981 C CA . HIS B 1 126 ? 11.945 15.867 -0.547 1 98.88 126 HIS B CA 1
ATOM 4982 C C . HIS B 1 126 ? 11.984 16.766 -1.772 1 98.88 126 HIS B C 1
ATOM 4984 O O . HIS B 1 126 ? 12.891 16.672 -2.604 1 98.88 126 HIS B O 1
ATOM 4990 N N . GLU B 1 127 ? 11.055 17.719 -1.874 1 98.31 127 GLU B N 1
ATOM 4991 C CA . GLU B 1 127 ? 10.945 18.641 -3 1 98.31 127 GLU B CA 1
ATOM 4992 C C . GLU B 1 127 ? 12.188 19.531 -3.105 1 98.31 127 GLU B C 1
ATOM 4994 O O . GLU B 1 127 ? 12.75 19.688 -4.188 1 98.31 127 GLU B O 1
ATOM 4999 N N . PHE B 1 128 ? 12.625 20.094 -1.985 1 98.69 128 PHE B N 1
ATOM 5000 C CA . PHE B 1 128 ? 13.773 20.984 -2.021 1 98.69 128 PHE B CA 1
ATOM 5001 C C . PHE B 1 128 ? 15.047 20.219 -2.328 1 98.69 128 PHE B C 1
ATOM 5003 O O . PHE B 1 128 ? 15.945 20.734 -3 1 98.69 128 PHE B O 1
ATOM 5010 N N . ALA B 1 129 ? 15.102 18.953 -1.778 1 98.81 129 ALA B N 1
ATOM 5011 C CA . ALA B 1 129 ? 16.25 18.125 -2.143 1 98.81 129 ALA B CA 1
ATOM 5012 C C . ALA B 1 129 ? 16.328 17.938 -3.654 1 98.81 129 ALA B C 1
ATOM 5014 O O . ALA B 1 129 ? 17.406 18.078 -4.25 1 98.81 129 ALA B O 1
ATOM 5015 N N . ARG B 1 130 ? 15.227 17.656 -4.293 1 98.56 130 ARG B N 1
ATOM 5016 C CA . ARG B 1 130 ? 15.18 17.5 -5.746 1 98.56 130 ARG B CA 1
ATOM 5017 C C . ARG B 1 130 ? 15.5 18.812 -6.445 1 98.56 130 ARG B C 1
ATOM 5019 O O . ARG B 1 130 ? 16.266 18.844 -7.406 1 98.56 130 ARG B O 1
ATOM 5026 N N . ALA B 1 131 ? 14.914 19.922 -5.988 1 98.38 131 ALA B N 1
ATOM 5027 C CA . ALA B 1 131 ? 15.148 21.234 -6.609 1 98.38 131 ALA B CA 1
ATOM 5028 C C . ALA B 1 131 ? 16.625 21.609 -6.551 1 98.38 131 ALA B C 1
ATOM 5030 O O . ALA B 1 131 ? 17.172 22.141 -7.516 1 98.38 131 ALA B O 1
ATOM 5031 N N . MET B 1 132 ? 17.25 21.312 -5.453 1 98.5 132 MET B N 1
ATOM 5032 C CA . MET B 1 132 ? 18.656 21.625 -5.293 1 98.5 132 MET B CA 1
ATOM 5033 C C . MET B 1 132 ? 19.5 20.797 -6.262 1 98.5 132 MET B C 1
ATOM 5035 O O . MET B 1 132 ? 20.391 21.344 -6.934 1 98.5 132 MET B O 1
ATOM 5039 N N . VAL B 1 133 ? 19.188 19.516 -6.406 1 98.5 133 VAL B N 1
ATOM 5040 C CA . VAL B 1 133 ? 20.031 18.594 -7.164 1 98.5 133 VAL B CA 1
ATOM 5041 C C . VAL B 1 133 ? 19.719 18.703 -8.656 1 98.5 133 VAL B C 1
ATOM 5043 O O . VAL B 1 133 ? 20.625 18.703 -9.484 1 98.5 133 VAL B O 1
ATOM 5046 N N . LEU B 1 134 ? 18.422 18.812 -9.039 1 98.5 134 LEU B N 1
ATOM 5047 C CA . LEU B 1 134 ? 18.016 18.688 -10.438 1 98.5 134 LEU B CA 1
ATOM 5048 C C . LEU B 1 134 ? 17.891 20.062 -11.094 1 98.5 134 LEU B C 1
ATOM 5050 O O . LEU B 1 134 ? 18 20.172 -12.312 1 98.5 134 LEU B O 1
ATOM 5054 N N . ASP B 1 135 ? 17.625 21.172 -10.242 1 97.81 135 ASP B N 1
ATOM 5055 C CA . ASP B 1 135 ? 17.406 22.5 -10.805 1 97.81 135 ASP B CA 1
ATOM 5056 C C . ASP B 1 135 ? 18.5 23.469 -10.391 1 97.81 135 ASP B C 1
ATOM 5058 O O . ASP B 1 135 ? 18.594 24.578 -10.906 1 97.81 135 ASP B O 1
ATOM 5062 N N . GLY B 1 136 ? 19.359 23.094 -9.438 1 97.12 136 GLY B N 1
ATOM 5063 C CA . GLY B 1 136 ? 20.375 24 -8.922 1 97.12 136 GLY B CA 1
ATOM 5064 C C . GLY B 1 136 ? 19.812 25.078 -8.023 1 97.12 136 GLY B C 1
ATOM 5065 O O . GLY B 1 136 ? 20.406 26.156 -7.898 1 97.12 136 GLY B O 1
ATOM 5066 N N . SER B 1 137 ? 18.641 24.906 -7.434 1 94.38 137 SER B N 1
ATOM 5067 C CA . SER B 1 137 ? 18 25.875 -6.543 1 94.38 137 SER B CA 1
ATOM 5068 C C . SER B 1 137 ? 18.594 25.797 -5.137 1 94.38 137 SER B C 1
ATOM 5070 O O . SER B 1 137 ? 17.938 25.328 -4.203 1 94.38 137 SER B O 1
ATOM 5072 N N . ASP B 1 138 ? 19.719 26.359 -4.891 1 87.44 138 ASP B N 1
ATOM 5073 C CA . ASP B 1 138 ? 20.406 26.188 -3.613 1 87.44 138 ASP B CA 1
ATOM 5074 C C . ASP B 1 138 ? 20.688 27.531 -2.955 1 87.44 138 ASP B C 1
ATOM 5076 O O . ASP B 1 138 ? 21.625 27.656 -2.164 1 87.44 138 ASP B O 1
ATOM 5080 N N . GLY B 1 139 ? 19.906 28.516 -3.197 1 89.88 139 GLY B N 1
ATOM 5081 C CA . GLY B 1 139 ? 20.109 29.812 -2.598 1 89.88 139 GLY B CA 1
ATOM 5082 C C . GLY B 1 139 ? 19.75 29.859 -1.122 1 89.88 139 GLY B C 1
ATOM 5083 O O . GLY B 1 139 ? 18.625 29.562 -0.739 1 89.88 139 GLY B O 1
ATOM 5084 N N . ALA B 1 140 ? 20.688 30.297 -0.325 1 89.06 140 ALA B N 1
ATOM 5085 C CA . ALA B 1 140 ? 20.484 30.375 1.12 1 89.06 140 ALA B CA 1
ATOM 5086 C C . ALA B 1 140 ? 19.453 31.438 1.477 1 89.06 140 ALA B C 1
ATOM 5088 O O . ALA B 1 140 ? 18.734 31.312 2.465 1 89.06 140 ALA B O 1
ATOM 5089 N N . GLU B 1 141 ? 19.328 32.469 0.676 1 90.44 141 GLU B N 1
ATOM 5090 C CA . GLU B 1 141 ? 18.484 33.625 0.96 1 90.44 141 GLU B CA 1
ATOM 5091 C C . GLU B 1 141 ? 17.016 33.219 1.045 1 90.44 141 GLU B C 1
ATOM 5093 O O . GLU B 1 141 ? 16.234 33.844 1.771 1 90.44 141 GLU B O 1
ATOM 5098 N N . TYR B 1 142 ? 16.672 32.156 0.318 1 91.75 142 TYR B N 1
ATOM 5099 C CA . TYR B 1 142 ? 15.266 31.781 0.368 1 91.75 142 TYR B CA 1
ATOM 5100 C C . TYR B 1 142 ? 15.086 30.406 1.022 1 91.75 142 TYR B C 1
ATOM 5102 O O . TYR B 1 142 ? 14.07 30.156 1.684 1 91.75 142 TYR B O 1
ATOM 5110 N N . LEU B 1 143 ? 16.078 29.531 0.979 1 94.31 143 LEU B N 1
ATOM 5111 C CA . LEU B 1 143 ? 15.922 28.188 1.521 1 94.31 143 LEU B CA 1
ATOM 5112 C C . LEU B 1 143 ? 15.859 28.219 3.045 1 94.31 143 LEU B C 1
ATOM 5114 O O . LEU B 1 143 ? 15.266 27.344 3.666 1 94.31 143 LEU B O 1
ATOM 5118 N N . ILE B 1 144 ? 16.422 29.25 3.639 1 94.19 144 ILE B N 1
ATOM 5119 C CA . ILE B 1 144 ? 16.422 29.391 5.09 1 94.19 144 ILE B CA 1
ATOM 5120 C C . ILE B 1 144 ? 14.992 29.656 5.582 1 94.19 144 ILE B C 1
ATOM 5122 O O . ILE B 1 144 ? 14.703 29.5 6.77 1 94.19 144 ILE B O 1
ATOM 5126 N N . ASN B 1 145 ? 14.078 30.062 4.699 1 94.19 145 ASN B N 1
ATOM 5127 C CA . ASN B 1 145 ? 12.727 30.453 5.082 1 94.19 145 ASN B CA 1
ATOM 5128 C C . ASN B 1 145 ? 11.812 29.234 5.223 1 94.19 145 ASN B C 1
ATOM 5130 O O . ASN B 1 145 ? 10.633 29.375 5.551 1 94.19 145 ASN B O 1
ATOM 5134 N N . GLY B 1 146 ? 12.344 28.031 4.938 1 96.38 146 GLY B N 1
ATOM 5135 C CA . GLY B 1 146 ? 11.562 26.828 5.117 1 96.38 146 GLY B CA 1
ATOM 5136 C C . GLY B 1 146 ? 10.516 26.625 4.035 1 96.38 146 GLY B C 1
ATOM 5137 O O . GLY B 1 146 ? 10.812 26.75 2.848 1 96.38 146 GLY B O 1
ATOM 5138 N N . PRO B 1 147 ? 9.273 26.266 4.363 1 96.94 147 PRO B N 1
ATOM 5139 C CA . PRO B 1 147 ? 8.266 25.844 3.387 1 96.94 147 PRO B CA 1
ATOM 5140 C C . PRO B 1 147 ? 7.961 26.938 2.357 1 96.94 147 PRO B C 1
ATOM 5142 O O . PRO B 1 147 ? 7.715 26.625 1.188 1 96.94 147 PRO B O 1
ATOM 5145 N N . VAL B 1 148 ? 8.016 28.219 2.691 1 94.56 148 VAL B N 1
ATOM 5146 C CA . VAL B 1 148 ? 7.625 29.297 1.79 1 94.56 148 VAL B CA 1
ATOM 5147 C C . VAL B 1 148 ? 8.625 29.406 0.642 1 94.56 148 VAL B C 1
ATOM 5149 O O . VAL B 1 148 ? 8.344 30.031 -0.378 1 94.56 148 VAL B O 1
ATOM 5152 N N . ALA B 1 149 ? 9.797 28.766 0.774 1 95.88 149 ALA B N 1
ATOM 5153 C CA . ALA B 1 149 ? 10.812 28.75 -0.271 1 95.88 149 ALA B CA 1
ATOM 5154 C C . ALA B 1 149 ? 10.297 28.094 -1.543 1 95.88 149 ALA B C 1
ATOM 5156 O O . ALA B 1 149 ? 10.844 28.297 -2.627 1 95.88 149 ALA B O 1
ATOM 5157 N N . ALA B 1 150 ? 9.25 27.297 -1.421 1 93.69 150 ALA B N 1
ATOM 5158 C CA . ALA B 1 150 ? 8.664 26.594 -2.562 1 93.69 150 ALA B CA 1
ATOM 5159 C C . ALA B 1 150 ? 8.188 27.594 -3.627 1 93.69 150 ALA B C 1
ATOM 5161 O O . ALA B 1 150 ? 8.25 27.297 -4.824 1 93.69 150 ALA B O 1
ATOM 5162 N N . TYR B 1 151 ? 7.754 28.781 -3.219 1 88.5 151 TYR B N 1
ATOM 5163 C CA . TYR B 1 151 ? 7.277 29.797 -4.164 1 88.5 151 TYR B CA 1
ATOM 5164 C C . TYR B 1 151 ? 8.398 30.234 -5.098 1 88.5 151 TYR B C 1
ATOM 5166 O O . TYR B 1 151 ? 8.141 30.656 -6.227 1 88.5 151 TYR B O 1
ATOM 5174 N N . THR B 1 152 ? 9.617 30.078 -4.613 1 92 152 THR B N 1
ATOM 5175 C CA . THR B 1 152 ? 10.781 30.406 -5.43 1 92 152 THR B CA 1
ATOM 5176 C C . THR B 1 152 ? 11.25 29.188 -6.219 1 92 152 THR B C 1
ATOM 5178 O O . THR B 1 152 ? 11.461 29.266 -7.43 1 92 152 THR B O 1
ATOM 5181 N N . THR B 1 153 ? 11.336 28.047 -5.59 1 94.75 153 THR B N 1
ATOM 5182 C CA . THR B 1 153 ? 11.938 26.875 -6.207 1 94.75 153 THR B CA 1
ATOM 5183 C C . THR B 1 153 ? 11.031 26.297 -7.293 1 94.75 153 THR B C 1
ATOM 5185 O O . THR B 1 153 ? 11.508 25.688 -8.25 1 94.75 153 THR B O 1
ATOM 5188 N N . ARG B 1 154 ? 9.695 26.547 -7.215 1 93.06 154 ARG B N 1
ATOM 5189 C CA . ARG B 1 154 ? 8.734 25.953 -8.141 1 93.06 154 ARG B CA 1
ATOM 5190 C C . ARG B 1 154 ? 8.734 26.688 -9.477 1 93.06 154 ARG B C 1
ATOM 5192 O O . ARG B 1 154 ? 8.039 26.281 -10.414 1 93.06 154 ARG B O 1
ATOM 5199 N N . ALA B 1 155 ? 9.539 27.766 -9.547 1 90.25 155 ALA B N 1
ATOM 5200 C CA . ALA B 1 155 ? 9.664 28.453 -10.828 1 90.25 155 ALA B CA 1
ATOM 5201 C C . ALA B 1 155 ? 10.328 27.562 -11.875 1 90.25 155 ALA B C 1
ATOM 5203 O O . ALA B 1 155 ? 10.094 27.719 -13.07 1 90.25 155 ALA B O 1
ATOM 5204 N N . LYS B 1 156 ? 11.18 26.641 -11.398 1 93.19 156 LYS B N 1
ATOM 5205 C CA . LYS B 1 156 ? 11.797 25.656 -12.273 1 93.19 156 LYS B CA 1
ATOM 5206 C C . LYS B 1 156 ? 11.016 24.344 -12.258 1 93.19 156 LYS B C 1
ATOM 5208 O O . LYS B 1 156 ? 10.125 24.156 -11.422 1 93.19 156 LYS B O 1
ATOM 5213 N N . THR B 1 157 ? 11.32 23.438 -13.172 1 92.38 157 THR B N 1
ATOM 5214 C CA . THR B 1 157 ? 10.445 22.281 -13.305 1 92.38 157 THR B CA 1
ATOM 5215 C C . THR B 1 157 ? 11.234 20.984 -13.125 1 92.38 157 THR B C 1
ATOM 5217 O O . THR B 1 157 ? 10.641 19.906 -12.977 1 92.38 157 THR B O 1
ATOM 5220 N N . GLY B 1 158 ? 12.516 20.984 -13.133 1 95.5 158 GLY B N 1
ATOM 5221 C CA . GLY B 1 158 ? 13.312 19.781 -12.992 1 95.5 158 GLY B CA 1
ATOM 5222 C C . GLY B 1 158 ? 12.945 18.953 -11.773 1 95.5 158 GLY B C 1
ATOM 5223 O O . GLY B 1 158 ? 12.852 17.734 -11.852 1 95.5 158 GLY B O 1
ATOM 5224 N N . TRP B 1 159 ? 12.648 19.609 -10.664 1 96.56 159 TRP B N 1
ATOM 5225 C CA . TRP B 1 159 ? 12.32 18.938 -9.414 1 96.56 159 TRP B CA 1
ATOM 5226 C C . TRP B 1 159 ? 11.062 18.094 -9.57 1 96.56 159 TRP B C 1
ATOM 5228 O O . TRP B 1 159 ? 10.914 17.062 -8.898 1 96.56 159 TRP B O 1
ATOM 5238 N N . SER B 1 160 ? 10.18 18.422 -10.469 1 95.62 160 SER B N 1
ATOM 5239 C CA . SER B 1 160 ? 8.875 17.766 -10.57 1 95.62 160 SER B CA 1
ATOM 5240 C C . SER B 1 160 ? 8.867 16.703 -11.664 1 95.62 160 SER B C 1
ATOM 5242 O O . SER B 1 160 ? 8.203 15.68 -11.531 1 95.62 160 SER B O 1
ATOM 5244 N N . VAL B 1 161 ? 9.648 16.859 -12.758 1 94.56 161 VAL B N 1
ATOM 5245 C CA . VAL B 1 161 ? 9.375 16.031 -13.922 1 94.56 161 VAL B CA 1
ATOM 5246 C C . VAL B 1 161 ? 10.609 15.195 -14.266 1 94.56 161 VAL B C 1
ATOM 5248 O O . VAL B 1 161 ? 10.516 14.227 -15.023 1 94.56 161 VAL B O 1
ATOM 5251 N N . THR B 1 162 ? 11.75 15.57 -13.758 1 96.62 162 THR B N 1
ATOM 5252 C CA . THR B 1 162 ? 12.977 14.898 -14.164 1 96.62 162 THR B CA 1
ATOM 5253 C C . THR B 1 162 ? 13.203 13.633 -13.336 1 96.62 162 THR B C 1
ATOM 5255 O O . THR B 1 162 ? 13.172 13.672 -12.102 1 96.62 162 THR B O 1
ATOM 5258 N N . ARG B 1 163 ? 13.391 12.523 -13.984 1 97.12 163 ARG B N 1
ATOM 5259 C CA . ARG B 1 163 ? 13.867 11.312 -13.328 1 97.12 163 ARG B CA 1
ATOM 5260 C C . ARG B 1 163 ? 15.359 11.398 -13.039 1 97.12 163 ARG B C 1
ATOM 5262 O O . ARG B 1 163 ? 16.172 11.555 -13.961 1 97.12 163 ARG B O 1
ATOM 5269 N N . PRO B 1 164 ? 15.758 11.227 -11.844 1 98 164 PRO B N 1
ATOM 5270 C CA . PRO B 1 164 ? 17.188 11.367 -11.539 1 98 164 PRO B CA 1
ATOM 5271 C C . PRO B 1 164 ? 18 10.164 -11.984 1 98 164 PRO B C 1
ATOM 5273 O O . PRO B 1 164 ? 17.484 9.055 -12.086 1 98 164 PRO B O 1
ATOM 5276 N N . THR B 1 165 ? 19.266 10.414 -12.32 1 96.88 165 THR B N 1
ATOM 5277 C CA . THR B 1 165 ? 20.234 9.328 -12.398 1 96.88 165 THR B CA 1
ATOM 5278 C C . THR B 1 165 ? 20.5 8.742 -11.016 1 96.88 165 THR B C 1
ATOM 5280 O O . THR B 1 165 ? 20.047 9.281 -10.008 1 96.88 165 THR B O 1
ATOM 5283 N N . LEU B 1 166 ? 21.234 7.668 -10.961 1 96.44 166 LEU B N 1
ATOM 5284 C CA . LEU B 1 166 ? 21.578 7.059 -9.68 1 96.44 166 LEU B CA 1
ATOM 5285 C C . LEU B 1 166 ? 22.375 8.031 -8.82 1 96.44 166 LEU B C 1
ATOM 5287 O O . LEU B 1 166 ? 22.141 8.141 -7.617 1 96.44 166 LEU B O 1
ATOM 5291 N N . GLU B 1 167 ? 23.359 8.711 -9.445 1 97.56 167 GLU B N 1
ATOM 5292 C CA . GLU B 1 167 ? 24.172 9.688 -8.727 1 97.56 167 GLU B CA 1
ATOM 5293 C C . GLU B 1 167 ? 23.328 10.828 -8.188 1 97.56 167 GLU B C 1
ATOM 5295 O O . GLU B 1 167 ? 23.453 11.219 -7.027 1 97.56 167 GLU B O 1
ATOM 5300 N N . GLN B 1 168 ? 22.438 11.344 -9.023 1 98.56 168 GLN B N 1
ATOM 5301 C CA . GLN B 1 168 ? 21.531 12.414 -8.609 1 98.56 168 GLN B CA 1
ATOM 5302 C C . GLN B 1 168 ? 20.594 11.938 -7.512 1 98.56 168 GLN B C 1
ATOM 5304 O O . GLN B 1 168 ? 20.312 12.672 -6.559 1 98.56 168 GLN B O 1
ATOM 5309 N N . GLY B 1 169 ? 20.078 10.711 -7.688 1 98.56 169 GLY B N 1
ATOM 5310 C CA . GLY B 1 169 ? 19.219 10.133 -6.664 1 98.56 169 GLY B CA 1
ATOM 5311 C C . GLY B 1 169 ? 19.891 10.023 -5.309 1 98.56 169 GLY B C 1
ATOM 5312 O O . GLY B 1 169 ? 19.312 10.375 -4.285 1 98.56 169 GLY B O 1
ATOM 5313 N N . ASN B 1 170 ? 21.109 9.578 -5.332 1 98.69 170 ASN B N 1
ATOM 5314 C CA . ASN B 1 170 ? 21.859 9.477 -4.086 1 98.69 170 ASN B CA 1
ATOM 5315 C C . ASN B 1 170 ? 22.109 10.844 -3.465 1 98.69 170 ASN B C 1
ATOM 5317 O O . ASN B 1 170 ? 22.094 10.992 -2.242 1 98.69 170 ASN B O 1
ATOM 5321 N N . ALA B 1 171 ? 22.297 11.836 -4.305 1 98.81 171 ALA B N 1
ATOM 5322 C CA . ALA B 1 171 ? 22.484 13.195 -3.795 1 98.81 171 ALA B CA 1
ATOM 5323 C C . ALA B 1 171 ? 21.203 13.703 -3.137 1 98.81 171 ALA B C 1
ATOM 5325 O O . ALA B 1 171 ? 21.25 14.383 -2.109 1 98.81 171 ALA B O 1
ATOM 5326 N N . ILE B 1 172 ? 20.062 13.406 -3.725 1 98.88 172 ILE B N 1
ATOM 5327 C CA . ILE B 1 172 ? 18.766 13.773 -3.164 1 98.88 172 ILE B CA 1
ATOM 5328 C C . ILE B 1 172 ? 18.594 13.125 -1.796 1 98.88 172 ILE B C 1
ATOM 5330 O O . ILE B 1 172 ? 18.25 13.789 -0.818 1 98.88 172 ILE B O 1
ATOM 5334 N N . LEU B 1 173 ? 18.906 11.836 -1.72 1 98.94 173 LEU B N 1
ATOM 5335 C CA . LEU B 1 173 ? 18.75 11.078 -0.482 1 98.94 173 LEU B CA 1
ATOM 5336 C C . LEU B 1 173 ? 19.719 11.578 0.588 1 98.94 173 LEU B C 1
ATOM 5338 O O . LEU B 1 173 ? 19.359 11.625 1.771 1 98.94 173 LEU B O 1
ATOM 5342 N N . GLU B 1 174 ? 20.891 11.922 0.181 1 98.88 174 GLU B N 1
ATOM 5343 C CA . GLU B 1 174 ? 21.875 12.445 1.129 1 98.88 174 GLU B CA 1
ATOM 5344 C C . GLU B 1 174 ? 21.406 13.766 1.727 1 98.88 174 GLU B C 1
ATOM 5346 O O . GLU B 1 174 ? 21.625 14.031 2.91 1 98.88 174 GLU B O 1
ATOM 5351 N N . GLU B 1 175 ? 20.828 14.625 0.905 1 98.81 175 GLU B N 1
ATOM 5352 C CA . GLU B 1 175 ? 20.281 15.891 1.389 1 98.81 175 GLU B CA 1
ATOM 5353 C C . GLU B 1 175 ? 19.203 15.656 2.441 1 98.81 175 GLU B C 1
ATOM 5355 O O . GLU B 1 175 ? 19.109 16.391 3.43 1 98.81 175 GLU B O 1
ATOM 5360 N N . LEU B 1 176 ? 18.391 14.648 2.262 1 98.94 176 LEU B N 1
ATOM 5361 C CA . LEU B 1 176 ? 17.375 14.297 3.252 1 98.94 176 LEU B CA 1
ATOM 5362 C C . LEU B 1 176 ? 18.016 13.82 4.547 1 98.94 176 LEU B C 1
ATOM 5364 O O . LEU B 1 176 ? 17.578 14.188 5.637 1 98.94 176 LEU B O 1
ATOM 5368 N N . ASP B 1 177 ? 19.062 13.039 4.398 1 98.94 177 ASP B N 1
ATOM 5369 C CA . ASP B 1 177 ? 19.781 12.523 5.559 1 98.94 177 ASP B CA 1
ATOM 5370 C C . ASP B 1 177 ? 20.359 13.656 6.395 1 98.94 177 ASP B C 1
ATOM 5372 O O . ASP B 1 177 ? 20.344 13.602 7.629 1 98.94 177 ASP B O 1
ATOM 5376 N N . LYS B 1 178 ? 20.891 14.719 5.758 1 98.81 178 LYS B N 1
ATOM 5377 C CA . LYS B 1 178 ? 21.438 15.867 6.465 1 98.81 178 LYS B CA 1
ATOM 5378 C C . LYS B 1 178 ? 20.406 16.516 7.367 1 98.81 178 LYS B C 1
ATOM 5380 O O . LYS B 1 178 ? 20.703 16.922 8.492 1 98.81 178 LYS B O 1
ATOM 5385 N N . GLY B 1 179 ? 19.188 16.609 6.832 1 98.88 179 GLY B N 1
ATOM 5386 C CA . GLY B 1 179 ? 18.125 17.219 7.621 1 98.88 179 GLY B CA 1
ATOM 5387 C C . GLY B 1 179 ? 17.734 16.375 8.836 1 98.88 179 GLY B C 1
ATOM 5388 O O . GLY B 1 179 ? 17.516 16.922 9.922 1 98.88 179 GLY B O 1
ATOM 5389 N N . LEU B 1 180 ? 17.641 15.07 8.641 1 98.94 180 LEU B N 1
ATOM 5390 C CA . LEU B 1 180 ? 17.312 14.188 9.75 1 98.94 180 LEU B CA 1
ATOM 5391 C C . LEU B 1 180 ? 18.422 14.172 10.789 1 98.94 180 LEU B C 1
ATOM 5393 O O . LEU B 1 180 ? 18.156 14.18 11.992 1 98.94 180 LEU B O 1
ATOM 5397 N N . GLN B 1 181 ? 19.641 14.203 10.32 1 98.88 181 GLN B N 1
ATOM 5398 C CA . GLN B 1 181 ? 20.797 14.273 11.211 1 98.88 181 GLN B CA 1
ATOM 5399 C C . GLN B 1 181 ? 20.75 15.531 12.07 1 98.88 181 GLN B C 1
ATOM 5401 O O . GLN B 1 181 ? 21.125 15.5 13.242 1 98.88 181 GLN B O 1
ATOM 5406 N N . ALA B 1 182 ? 20.25 16.594 11.508 1 98.81 182 ALA B N 1
ATOM 5407 C CA . ALA B 1 182 ? 20.188 17.875 12.188 1 98.81 182 ALA B CA 1
ATOM 5408 C C . ALA B 1 182 ? 18.984 17.938 13.133 1 98.81 182 ALA B C 1
ATOM 5410 O O . ALA B 1 182 ? 18.781 18.938 13.828 1 98.81 182 ALA B O 1
ATOM 5411 N N . GLY B 1 183 ? 18.156 16.906 13.125 1 98.81 183 GLY B N 1
ATOM 5412 C CA . GLY B 1 183 ? 17.125 16.797 14.141 1 98.81 183 GLY B CA 1
ATOM 5413 C C . GLY B 1 183 ? 15.719 16.969 13.586 1 98.81 183 GLY B C 1
ATOM 5414 O O . GLY B 1 183 ? 14.742 17 14.344 1 98.81 183 GLY B O 1
ATOM 5415 N N . ALA B 1 184 ? 15.531 17.062 12.281 1 98.88 184 ALA B N 1
ATOM 5416 C CA . ALA B 1 184 ? 14.18 17.172 11.719 1 98.88 184 ALA B CA 1
ATOM 5417 C C . ALA B 1 184 ? 13.297 16.016 12.195 1 98.88 184 ALA B C 1
ATOM 5419 O O . ALA B 1 184 ? 13.758 14.883 12.297 1 98.88 184 ALA B O 1
ATOM 5420 N N . PRO B 1 185 ? 12.031 16.266 12.484 1 98.88 185 PRO B N 1
ATOM 5421 C CA . PRO B 1 185 ? 11.18 15.242 13.086 1 98.88 185 PRO B CA 1
ATOM 5422 C C . PRO B 1 185 ? 10.688 14.211 12.062 1 98.88 185 PRO B C 1
ATOM 5424 O O . PRO B 1 185 ? 10.102 13.203 12.445 1 98.88 185 PRO B O 1
ATOM 5427 N N . GLY B 1 186 ? 10.898 14.406 10.797 1 98.88 186 GLY B N 1
ATOM 5428 C CA . GLY B 1 186 ? 10.516 13.492 9.734 1 98.88 186 GLY B CA 1
ATOM 5429 C C . GLY B 1 186 ? 10.867 14.008 8.352 1 98.88 186 GLY B C 1
ATOM 5430 O O . GLY B 1 186 ? 11.703 14.906 8.211 1 98.88 186 GLY B O 1
ATOM 5431 N N . ILE B 1 187 ? 10.336 13.383 7.32 1 98.94 187 ILE B N 1
ATOM 5432 C CA . ILE B 1 187 ? 10.461 13.805 5.93 1 98.94 187 ILE B CA 1
ATOM 5433 C C . ILE B 1 187 ? 9.109 14.281 5.406 1 98.94 187 ILE B C 1
ATOM 5435 O O . ILE B 1 187 ? 8.078 13.672 5.695 1 98.94 187 ILE B O 1
ATOM 5439 N N . GLY B 1 188 ? 9.109 15.383 4.754 1 98.88 188 GLY B N 1
ATOM 5440 C CA . GLY B 1 188 ? 7.953 15.828 3.992 1 98.88 188 GLY B CA 1
ATOM 5441 C C . GLY B 1 188 ? 8.125 15.656 2.494 1 98.88 188 GLY B C 1
ATOM 5442 O O . GLY B 1 188 ? 9.172 16 1.943 1 98.88 188 GLY B O 1
ATOM 5443 N N . SER B 1 189 ? 7.086 15.086 1.852 1 98.75 189 SER B N 1
ATOM 5444 C CA . SER B 1 189 ? 7.168 14.891 0.408 1 98.75 189 SER B CA 1
ATOM 5445 C C . SER B 1 189 ? 5.914 15.406 -0.293 1 98.75 189 SER B C 1
ATOM 5447 O O . SER B 1 189 ? 4.797 15.164 0.167 1 98.75 189 SER B O 1
ATOM 5449 N N . THR B 1 190 ? 6.102 16.156 -1.365 1 97.88 190 THR B N 1
ATOM 5450 C CA . THR B 1 190 ? 5.012 16.578 -2.232 1 97.88 190 THR B CA 1
ATOM 5451 C C . THR B 1 190 ? 4.898 15.672 -3.451 1 97.88 190 THR B C 1
ATOM 5453 O O . THR B 1 190 ? 4.781 16.156 -4.582 1 97.88 190 THR B O 1
ATOM 5456 N N . THR B 1 191 ? 4.883 14.367 -3.242 1 97.69 191 THR B N 1
ATOM 5457 C CA . THR B 1 191 ? 4.941 13.328 -4.27 1 97.69 191 THR B CA 1
ATOM 5458 C C . THR B 1 191 ? 3.92 13.602 -5.371 1 97.69 191 THR B C 1
ATOM 5460 O O . THR B 1 191 ? 4.23 13.484 -6.559 1 97.69 191 THR B O 1
ATOM 5463 N N . GLY B 1 192 ? 2.732 14.008 -5.035 1 95.94 192 GLY B N 1
ATOM 5464 C CA . GLY B 1 192 ? 1.68 14.258 -6.008 1 95.94 192 GLY B CA 1
ATOM 5465 C C . GLY B 1 192 ? 2.021 15.359 -6.996 1 95.94 192 GLY B C 1
ATOM 5466 O O . GLY B 1 192 ? 1.493 15.383 -8.109 1 95.94 192 GLY B O 1
ATOM 5467 N N . TYR B 1 193 ? 2.93 16.266 -6.621 1 95.19 193 TYR B N 1
ATOM 5468 C CA . TYR B 1 193 ? 3.344 17.391 -7.461 1 95.19 193 TYR B CA 1
ATOM 5469 C C . TYR B 1 193 ? 4.453 16.969 -8.414 1 95.19 193 TYR B C 1
ATOM 5471 O O . TYR B 1 193 ? 4.812 17.719 -9.328 1 95.19 193 TYR B O 1
ATOM 5479 N N . MET B 1 194 ? 4.996 15.75 -8.133 1 94.56 194 MET B N 1
ATOM 5480 C CA . MET B 1 194 ? 6.164 15.312 -8.891 1 94.56 194 MET B CA 1
ATOM 5481 C C . MET B 1 194 ? 5.934 13.938 -9.508 1 94.56 194 MET B C 1
ATOM 5483 O O . MET B 1 194 ? 6.875 13.164 -9.68 1 94.56 194 MET B O 1
ATOM 5487 N N . ARG B 1 195 ? 4.73 13.523 -9.75 1 88.06 195 ARG B N 1
ATOM 5488 C CA . ARG B 1 195 ? 4.355 12.156 -10.102 1 88.06 195 ARG B CA 1
ATOM 5489 C C . ARG B 1 195 ? 5.09 11.695 -11.359 1 88.06 195 ARG B C 1
ATOM 5491 O O . ARG B 1 195 ? 5.398 10.508 -11.5 1 88.06 195 ARG B O 1
ATOM 5498 N N . ALA B 1 196 ? 5.43 12.586 -12.281 1 88 196 ALA B N 1
ATOM 5499 C CA . ALA B 1 196 ? 6.152 12.219 -13.5 1 88 196 ALA B CA 1
ATOM 5500 C C . ALA B 1 196 ? 7.629 11.977 -13.203 1 88 196 ALA B C 1
ATOM 5502 O O . ALA B 1 196 ? 8.266 11.156 -13.867 1 88 196 ALA B O 1
ATOM 5503 N N . GLY B 1 197 ? 8.117 12.68 -12.242 1 93.38 197 GLY B N 1
ATOM 5504 C CA . GLY B 1 197 ? 9.555 12.641 -12 1 93.38 197 GLY B CA 1
ATOM 5505 C C . GLY B 1 197 ? 9.953 11.617 -10.961 1 93.38 197 GLY B C 1
ATOM 5506 O O . GLY B 1 197 ? 11.094 11.148 -10.953 1 93.38 197 GLY B O 1
ATOM 5507 N N . ILE B 1 198 ? 9.062 11.242 -10.07 1 96.12 198 ILE B N 1
ATOM 5508 C CA . ILE B 1 198 ? 9.406 10.359 -8.953 1 96.12 198 ILE B CA 1
ATOM 5509 C C . ILE B 1 198 ? 8.922 8.945 -9.258 1 96.12 198 ILE B C 1
ATOM 5511 O O . ILE B 1 198 ? 7.73 8.719 -9.477 1 96.12 198 ILE B O 1
ATOM 5515 N N . SER B 1 199 ? 9.844 8.047 -9.289 1 96.81 199 SER B N 1
ATOM 5516 C CA . SER B 1 199 ? 9.492 6.633 -9.414 1 96.81 199 SER B CA 1
ATOM 5517 C C . SER B 1 199 ? 9.078 6.039 -8.078 1 96.81 199 SER B C 1
ATOM 5519 O O . SER B 1 199 ? 9.273 6.656 -7.027 1 96.81 199 SER B O 1
ATOM 5521 N N . SER B 1 200 ? 8.445 4.871 -8.164 1 97.75 200 SER B N 1
ATOM 5522 C CA . SER B 1 200 ? 8.156 4.141 -6.934 1 97.75 200 SER B CA 1
ATOM 5523 C C . SER B 1 200 ? 9.438 3.816 -6.168 1 97.75 200 SER B C 1
ATOM 5525 O O . SER B 1 200 ? 9.445 3.816 -4.938 1 97.75 200 SER B O 1
ATOM 5527 N N . ARG B 1 201 ? 10.555 3.535 -6.848 1 97.94 201 ARG B N 1
ATOM 5528 C CA . ARG B 1 201 ? 11.844 3.289 -6.207 1 97.94 201 ARG B CA 1
ATOM 5529 C C . ARG B 1 201 ? 12.297 4.504 -5.402 1 97.94 201 ARG B C 1
ATOM 5531 O O . ARG B 1 201 ? 12.734 4.371 -4.258 1 97.94 201 ARG B O 1
ATOM 5538 N N . GLU B 1 202 ? 12.172 5.656 -6.039 1 98.38 202 GLU B N 1
ATOM 5539 C CA . GLU B 1 202 ? 12.641 6.855 -5.352 1 98.38 202 GLU B CA 1
ATOM 5540 C C . GLU B 1 202 ? 11.867 7.09 -4.062 1 98.38 202 GLU B C 1
ATOM 5542 O O . GLU B 1 202 ? 12.453 7.371 -3.016 1 98.38 202 GLU B O 1
ATOM 5547 N N . LEU B 1 203 ? 10.5 7.027 -4.098 1 98.75 203 LEU B N 1
ATOM 5548 C CA . LEU B 1 203 ? 9.727 7.258 -2.877 1 98.75 203 LEU B CA 1
ATOM 5549 C C . LEU B 1 203 ? 10.062 6.207 -1.821 1 98.75 203 LEU B C 1
ATOM 5551 O O . LEU B 1 203 ? 10.125 6.52 -0.63 1 98.75 203 LEU B O 1
ATOM 5555 N N . PHE B 1 204 ? 10.281 4.957 -2.223 1 98.88 204 PHE B N 1
ATOM 5556 C CA . PHE B 1 204 ? 10.672 3.9 -1.294 1 98.88 204 PHE B CA 1
ATOM 5557 C C . PHE B 1 204 ? 11.984 4.238 -0.605 1 98.88 204 PHE B C 1
ATOM 5559 O O . PHE B 1 204 ? 12.109 4.098 0.613 1 98.88 204 PHE B O 1
ATOM 5566 N N . GLU B 1 205 ? 12.945 4.691 -1.419 1 98.81 205 GLU B N 1
ATOM 5567 C CA . GLU B 1 205 ? 14.258 5.043 -0.869 1 98.81 205 GLU B CA 1
ATOM 5568 C C . GLU B 1 205 ? 14.156 6.254 0.056 1 98.81 205 GLU B C 1
ATOM 5570 O O . GLU B 1 205 ? 14.867 6.332 1.062 1 98.81 205 GLU B O 1
ATOM 5575 N N . VAL B 1 206 ? 13.32 7.191 -0.29 1 98.88 206 VAL B N 1
ATOM 5576 C CA . VAL B 1 206 ? 13.078 8.352 0.563 1 98.88 206 VAL B CA 1
ATOM 5577 C C . VAL B 1 206 ? 12.555 7.895 1.924 1 98.88 206 VAL B C 1
ATOM 5579 O O . VAL B 1 206 ? 13.055 8.328 2.965 1 98.88 206 VAL B O 1
ATOM 5582 N N . GLN B 1 207 ? 11.578 7.02 1.902 1 98.94 207 GLN B N 1
ATOM 5583 C CA . GLN B 1 207 ? 11.016 6.516 3.15 1 98.94 207 GLN B CA 1
ATOM 5584 C C . GLN B 1 207 ? 12.031 5.672 3.914 1 98.94 207 GLN B C 1
ATOM 5586 O O . GLN B 1 207 ? 12 5.617 5.145 1 98.94 207 GLN B O 1
ATOM 5591 N N . LYS B 1 208 ? 12.922 5.008 3.189 1 98.75 208 LYS B N 1
ATOM 5592 C CA . LYS B 1 208 ? 13.969 4.203 3.811 1 98.75 208 LYS B CA 1
ATOM 5593 C C . LYS B 1 208 ? 14.945 5.078 4.59 1 98.75 208 LYS B C 1
ATOM 5595 O O . LYS B 1 208 ? 15.422 4.688 5.656 1 98.75 208 LYS B O 1
ATOM 5600 N N . VAL B 1 209 ? 15.258 6.309 4.059 1 98.88 209 VAL B N 1
ATOM 5601 C CA . VAL B 1 209 ? 16.094 7.258 4.785 1 98.88 209 VAL B CA 1
ATOM 5602 C C . VAL B 1 209 ? 15.422 7.633 6.102 1 98.88 209 VAL B C 1
ATOM 5604 O O . VAL B 1 209 ? 16.078 7.656 7.152 1 98.88 209 VAL B O 1
ATOM 5607 N N . GLY B 1 210 ? 14.117 7.945 6.078 1 98.88 210 GLY B N 1
ATOM 5608 C CA . GLY B 1 210 ? 13.375 8.227 7.297 1 98.88 210 GLY B CA 1
ATOM 5609 C C . GLY B 1 210 ? 13.359 7.066 8.273 1 98.88 210 GLY B C 1
ATOM 5610 O O . GLY B 1 210 ? 13.516 7.258 9.477 1 98.88 210 GLY B O 1
ATOM 5611 N N . ALA B 1 211 ? 13.227 5.871 7.723 1 98.81 211 ALA B N 1
ATOM 5612 C CA . ALA B 1 211 ? 13.164 4.656 8.531 1 98.81 211 ALA B CA 1
ATOM 5613 C C . ALA B 1 211 ? 14.445 4.457 9.328 1 98.81 211 ALA B C 1
ATOM 5615 O O . ALA B 1 211 ? 14.406 3.988 10.469 1 98.81 211 ALA B O 1
ATOM 5616 N N . ARG B 1 212 ? 15.602 4.793 8.773 1 98.62 212 ARG B N 1
ATOM 5617 C CA . ARG B 1 212 ? 16.875 4.621 9.453 1 98.62 212 ARG B CA 1
ATOM 5618 C C . ARG B 1 212 ? 16.938 5.445 10.734 1 98.62 212 ARG B C 1
ATOM 5620 O O . ARG B 1 212 ? 17.688 5.125 11.656 1 98.62 212 ARG B O 1
ATOM 5627 N N . TYR B 1 213 ? 16.078 6.484 10.797 1 98.69 213 TYR B N 1
ATOM 5628 C CA . TYR B 1 213 ? 16.031 7.344 11.977 1 98.69 213 TYR B CA 1
ATOM 5629 C C . TYR B 1 213 ? 14.805 7.051 12.812 1 98.69 213 TYR B C 1
ATOM 5631 O O . TYR B 1 213 ? 14.602 7.664 13.867 1 98.69 213 TYR B O 1
ATOM 5639 N N . GLY B 1 214 ? 13.883 6.094 12.367 1 98.44 214 GLY B N 1
ATOM 5640 C CA . GLY B 1 214 ? 12.625 5.824 13.055 1 98.44 214 GLY B CA 1
ATOM 5641 C C . GLY B 1 214 ? 11.641 6.973 12.977 1 98.44 214 GLY B C 1
ATOM 5642 O O . GLY B 1 214 ? 10.828 7.164 13.875 1 98.44 214 GLY B O 1
ATOM 5643 N N . ARG B 1 215 ? 11.727 7.758 11.945 1 98.75 215 ARG B N 1
ATOM 5644 C CA . ARG B 1 215 ? 10.922 8.969 11.812 1 98.75 215 ARG B CA 1
ATOM 5645 C C . ARG B 1 215 ? 9.922 8.836 10.664 1 98.75 215 ARG B C 1
ATOM 5647 O O . ARG B 1 215 ? 10.148 8.07 9.727 1 98.75 215 ARG B O 1
ATOM 5654 N N . PRO B 1 216 ? 8.82 9.555 10.711 1 98.88 216 PRO B N 1
ATOM 5655 C CA . PRO B 1 216 ? 7.766 9.398 9.703 1 98.88 216 PRO B CA 1
ATOM 5656 C C . PRO B 1 216 ? 8.07 10.148 8.414 1 98.88 216 PRO B C 1
ATOM 5658 O O . PRO B 1 216 ? 8.82 11.117 8.422 1 98.88 216 PRO B O 1
ATOM 5661 N N . THR B 1 217 ? 7.508 9.664 7.328 1 98.94 217 THR B N 1
ATOM 5662 C CA . THR B 1 217 ? 7.363 10.422 6.094 1 98.94 217 THR B CA 1
ATOM 5663 C C . THR B 1 217 ? 5.922 10.875 5.902 1 98.94 217 THR B C 1
ATOM 5665 O O . THR B 1 217 ? 5 10.055 5.914 1 98.94 217 THR B O 1
ATOM 5668 N N . GLY B 1 218 ? 5.727 12.148 5.902 1 98.88 218 GLY B N 1
ATOM 5669 C CA . GLY B 1 218 ? 4.473 12.703 5.418 1 98.88 218 GLY B CA 1
ATOM 5670 C C . GLY B 1 218 ? 4.465 12.953 3.922 1 98.88 218 GLY B C 1
ATOM 5671 O O . GLY B 1 218 ? 5.449 13.453 3.369 1 98.88 218 GLY B O 1
ATOM 5672 N N . SER B 1 219 ? 3.334 12.578 3.268 1 98.56 219 SER B N 1
ATOM 5673 C CA . SER B 1 219 ? 3.338 12.742 1.819 1 98.56 219 SER B CA 1
ATOM 5674 C C . SER B 1 219 ? 1.991 13.258 1.318 1 98.56 219 SER B C 1
ATOM 5676 O O . SER B 1 219 ? 0.94 12.766 1.733 1 98.56 219 SER B O 1
ATOM 5678 N N . HIS B 1 220 ? 2.084 14.406 0.554 1 98.25 220 HIS B N 1
ATOM 5679 C CA . HIS B 1 220 ? 1.066 14.602 -0.472 1 98.25 220 HIS B CA 1
ATOM 5680 C C . HIS B 1 220 ? 1.107 13.477 -1.503 1 98.25 220 HIS B C 1
ATOM 5682 O O . HIS B 1 220 ? 1.979 13.461 -2.375 1 98.25 220 HIS B O 1
ATOM 5688 N N . THR B 1 221 ? 0.217 12.555 -1.433 1 97.81 221 THR B N 1
ATOM 5689 C CA . THR B 1 221 ? 0.392 11.25 -2.061 1 97.81 221 THR B CA 1
ATOM 5690 C C . THR B 1 221 ? 0.354 11.375 -3.58 1 97.81 221 THR B C 1
ATOM 5692 O O . THR B 1 221 ? -0.13 12.375 -4.117 1 97.81 221 THR B O 1
ATOM 5695 N N . ARG B 1 222 ? 0.785 10.422 -4.285 1 96.94 222 ARG B N 1
ATOM 5696 C CA . ARG B 1 222 ? 1.128 10.438 -5.703 1 96.94 222 ARG B CA 1
ATOM 5697 C C . ARG B 1 222 ? -0.065 10.875 -6.547 1 96.94 222 ARG B C 1
ATOM 5699 O O . ARG B 1 222 ? 0.083 11.672 -7.477 1 96.94 222 ARG B O 1
ATOM 5706 N N . TYR B 1 223 ? -1.202 10.375 -6.281 1 95.06 223 TYR B N 1
ATOM 5707 C CA . TYR B 1 223 ? -2.32 10.562 -7.199 1 95.06 223 TYR B CA 1
ATOM 5708 C C . TYR B 1 223 ? -3.293 11.609 -6.672 1 95.06 223 TYR B C 1
ATOM 5710 O O . TYR B 1 223 ? -4.414 11.727 -7.168 1 95.06 223 TYR B O 1
ATOM 5718 N N . THR B 1 224 ? -2.812 12.398 -5.66 1 93.19 224 THR B N 1
ATOM 5719 C CA . THR B 1 224 ? -3.598 13.539 -5.211 1 93.19 224 THR B CA 1
ATOM 5720 C C . THR B 1 224 ? -3.342 14.75 -6.098 1 93.19 224 THR B C 1
ATOM 5722 O O . THR B 1 224 ? -2.199 15.188 -6.246 1 93.19 224 THR B O 1
ATOM 5725 N N . LEU B 1 225 ? -4.371 15.242 -6.816 1 90.62 225 LEU B N 1
ATOM 5726 C CA . LEU B 1 225 ? -5.797 14.945 -6.727 1 90.62 225 LEU B CA 1
ATOM 5727 C C . LEU B 1 225 ? -6.215 13.938 -7.793 1 90.62 225 LEU B C 1
ATOM 5729 O O . LEU B 1 225 ? -5.715 13.977 -8.914 1 90.62 225 LEU B O 1
ATOM 5733 N N . GLY B 1 226 ? -6.922 13.008 -7.402 1 92.88 226 GLY B N 1
ATOM 5734 C CA . GLY B 1 226 ? -7.402 11.969 -8.297 1 92.88 226 GLY B CA 1
ATOM 5735 C C . GLY B 1 226 ? -8.812 11.516 -7.98 1 92.88 226 GLY B C 1
ATOM 5736 O O . GLY B 1 226 ? -9.617 12.281 -7.449 1 92.88 226 GLY B O 1
ATOM 5737 N N . ASN B 1 227 ? -9.172 10.352 -8.5 1 93.75 227 ASN B N 1
ATOM 5738 C CA . ASN B 1 227 ? -10.492 9.789 -8.25 1 93.75 227 ASN B CA 1
ATOM 5739 C C . ASN B 1 227 ? -10.477 8.852 -7.039 1 93.75 227 ASN B C 1
ATOM 5741 O O . ASN B 1 227 ? -9.461 8.734 -6.352 1 93.75 227 ASN B O 1
ATOM 5745 N N . ASP B 1 228 ? -11.617 8.18 -6.75 1 95.06 228 ASP B N 1
ATOM 5746 C CA . ASP B 1 228 ? -11.812 7.398 -5.535 1 95.06 228 ASP B CA 1
ATOM 5747 C C . ASP B 1 228 ? -10.906 6.168 -5.527 1 95.06 228 ASP B C 1
ATOM 5749 O O . ASP B 1 228 ? -10.711 5.547 -4.48 1 95.06 228 ASP B O 1
ATOM 5753 N N . THR B 1 229 ? -10.328 5.816 -6.684 1 97.06 229 THR B N 1
ATOM 5754 C CA . THR B 1 229 ? -9.43 4.672 -6.766 1 97.06 229 THR B CA 1
ATOM 5755 C C . THR B 1 229 ? -7.973 5.121 -6.652 1 97.06 229 THR B C 1
ATOM 5757 O O . THR B 1 229 ? -7.23 4.641 -5.793 1 97.06 229 THR B O 1
ATOM 5760 N N . THR B 1 230 ? -7.613 6.09 -7.453 1 96.06 230 THR B N 1
ATOM 5761 C CA . THR B 1 230 ? -6.207 6.465 -7.551 1 96.06 230 THR B CA 1
ATOM 5762 C C . THR B 1 230 ? -5.746 7.188 -6.289 1 96.06 230 THR B C 1
ATOM 5764 O O . THR B 1 230 ? -4.594 7.055 -5.875 1 96.06 230 THR B O 1
ATOM 5767 N N . GLU B 1 231 ? -6.66 7.996 -5.633 1 97.06 231 GLU B N 1
ATOM 5768 C CA . GLU B 1 231 ? -6.324 8.633 -4.363 1 97.06 231 GLU B CA 1
ATOM 5769 C C . GLU B 1 231 ? -5.922 7.598 -3.318 1 97.06 231 GLU B C 1
ATOM 5771 O O . GLU B 1 231 ? -4.93 7.777 -2.607 1 97.06 231 GLU B O 1
ATOM 5776 N N . VAL B 1 232 ? -6.668 6.547 -3.301 1 98.44 232 VAL B N 1
ATOM 5777 C CA . VAL B 1 232 ? -6.41 5.48 -2.342 1 98.44 232 VAL B CA 1
ATOM 5778 C C . VAL B 1 232 ? -5.098 4.777 -2.686 1 98.44 232 VAL B C 1
ATOM 5780 O O . VAL B 1 232 ? -4.312 4.445 -1.795 1 98.44 232 VAL B O 1
ATOM 5783 N N . ASN B 1 233 ? -4.828 4.594 -3.98 1 98.38 233 ASN B N 1
ATOM 5784 C CA . ASN B 1 233 ? -3.59 3.951 -4.414 1 98.38 233 ASN B CA 1
ATOM 5785 C C . ASN B 1 233 ? -2.363 4.734 -3.959 1 98.38 233 ASN B C 1
ATOM 5787 O O . ASN B 1 233 ? -1.345 4.145 -3.59 1 98.38 233 ASN B O 1
ATOM 5791 N N . GLY B 1 234 ? -2.482 6.078 -4.059 1 98.5 234 GLY B N 1
ATOM 5792 C CA . GLY B 1 234 ? -1.391 6.895 -3.555 1 98.5 234 GLY B CA 1
ATOM 5793 C C . GLY B 1 234 ? -1.125 6.695 -2.076 1 98.5 234 GLY B C 1
ATOM 5794 O O . GLY B 1 234 ? 0.029 6.59 -1.654 1 98.5 234 GLY B O 1
ATOM 5795 N N . ALA B 1 235 ? -2.172 6.625 -1.273 1 98.81 235 ALA B N 1
ATOM 5796 C CA . ALA B 1 235 ? -2.037 6.359 0.157 1 98.81 235 ALA B CA 1
ATOM 5797 C C . ALA B 1 235 ? -1.432 4.98 0.403 1 98.81 235 ALA B C 1
ATOM 5799 O O . ALA B 1 235 ? -0.56 4.824 1.261 1 98.81 235 ALA B O 1
ATOM 5800 N N . GLN B 1 236 ? -1.845 4.02 -0.368 1 98.88 236 GLN B N 1
ATOM 5801 C CA . GLN B 1 236 ? -1.399 2.639 -0.2 1 98.88 236 GLN B CA 1
ATOM 5802 C C . GLN B 1 236 ? 0.085 2.498 -0.523 1 98.88 236 GLN B C 1
ATOM 5804 O O . GLN B 1 236 ? 0.788 1.699 0.101 1 98.88 236 GLN B O 1
ATOM 5809 N N . GLU B 1 237 ? 0.58 3.291 -1.511 1 98.81 237 GLU B N 1
ATOM 5810 C CA . GLU B 1 237 ? 2.012 3.312 -1.792 1 98.81 237 GLU B CA 1
ATOM 5811 C C . GLU B 1 237 ? 2.812 3.711 -0.554 1 98.81 237 GLU B C 1
ATOM 5813 O O . GLU B 1 237 ? 3.734 3 -0.15 1 98.81 237 GLU B O 1
ATOM 5818 N N . LEU B 1 238 ? 2.395 4.789 0.074 1 98.88 238 LEU B N 1
ATOM 5819 C CA . LEU B 1 238 ? 3.064 5.312 1.261 1 98.88 238 LEU B CA 1
ATOM 5820 C C . LEU B 1 238 ? 3 4.309 2.406 1 98.88 238 LEU B C 1
ATOM 5822 O O . LEU B 1 238 ? 4 4.07 3.088 1 98.88 238 LEU B O 1
ATOM 5826 N N . ILE B 1 239 ? 1.872 3.727 2.609 1 98.88 239 ILE B N 1
ATOM 5827 C CA . ILE B 1 239 ? 1.597 2.832 3.729 1 98.88 239 ILE B CA 1
ATOM 5828 C C . ILE B 1 239 ? 2.396 1.541 3.564 1 98.88 239 ILE B C 1
ATOM 5830 O O . ILE B 1 239 ? 3.076 1.103 4.496 1 98.88 239 ILE B O 1
ATOM 5834 N N . ALA B 1 240 ? 2.346 0.933 2.363 1 98.88 240 ALA B N 1
ATOM 5835 C CA . ALA B 1 240 ? 3.055 -0.322 2.127 1 98.88 240 ALA B CA 1
ATOM 5836 C C . ALA B 1 240 ? 4.555 -0.151 2.338 1 98.88 240 ALA B C 1
ATOM 5838 O O . ALA B 1 240 ? 5.203 -1.003 2.951 1 98.88 240 ALA B O 1
ATOM 5839 N N . ASN B 1 241 ? 5.094 0.949 1.804 1 98.88 241 ASN B N 1
ATOM 5840 C CA . ASN B 1 241 ? 6.508 1.237 2.016 1 98.88 241 ASN B CA 1
ATOM 5841 C C . ASN B 1 241 ? 6.848 1.319 3.502 1 98.88 241 ASN B C 1
ATOM 5843 O O . ASN B 1 241 ? 7.805 0.694 3.961 1 98.88 241 ASN B O 1
ATOM 5847 N N . ALA B 1 242 ? 6.004 2.074 4.246 1 98.88 242 ALA B N 1
ATOM 5848 C CA . ALA B 1 242 ? 6.266 2.328 5.66 1 98.88 242 ALA B CA 1
ATOM 5849 C C . ALA B 1 242 ? 6.277 1.026 6.457 1 98.88 242 ALA B C 1
ATOM 5851 O O . ALA B 1 242 ? 7.184 0.793 7.262 1 98.88 242 ALA B O 1
ATOM 5852 N N . ILE B 1 243 ? 5.336 0.173 6.203 1 98.81 243 ILE B N 1
ATOM 5853 C CA . ILE B 1 243 ? 5.227 -1.07 6.961 1 98.81 243 ILE B CA 1
ATOM 5854 C C . ILE B 1 243 ? 6.402 -1.985 6.625 1 98.81 243 ILE B C 1
ATOM 5856 O O . ILE B 1 243 ? 7.008 -2.58 7.52 1 98.81 243 ILE B O 1
ATOM 5860 N N . ALA B 1 244 ? 6.75 -2.1 5.332 1 98.75 244 ALA B N 1
ATOM 5861 C CA . ALA B 1 244 ? 7.867 -2.941 4.914 1 98.75 244 ALA B CA 1
ATOM 5862 C C . ALA B 1 244 ? 9.172 -2.473 5.543 1 98.75 244 ALA B C 1
ATOM 5864 O O . ALA B 1 244 ? 10.07 -3.279 5.812 1 98.75 244 ALA B O 1
ATOM 5865 N N . LEU B 1 245 ? 9.305 -1.183 5.836 1 98.62 245 LEU B N 1
ATOM 5866 C CA . LEU B 1 245 ? 10.531 -0.583 6.348 1 98.62 245 LEU B CA 1
ATOM 5867 C C . LEU B 1 245 ? 10.484 -0.473 7.867 1 98.62 245 LEU B C 1
ATOM 5869 O O . LEU B 1 245 ? 11.477 -0.088 8.492 1 98.62 245 LEU B O 1
ATOM 5873 N N . GLY B 1 246 ? 9.273 -0.797 8.508 1 98.12 246 GLY B N 1
ATOM 5874 C CA . GLY B 1 246 ? 9.109 -0.644 9.945 1 98.12 246 GLY B CA 1
ATOM 5875 C C . GLY B 1 246 ? 9.125 0.804 10.398 1 98.12 246 GLY B C 1
ATOM 5876 O O . GLY B 1 246 ? 9.695 1.127 11.445 1 98.12 246 GLY B O 1
ATOM 5877 N N . ALA B 1 247 ? 8.578 1.696 9.594 1 98.44 247 ALA B N 1
ATOM 5878 C CA . ALA B 1 247 ? 8.625 3.131 9.867 1 98.44 247 ALA B CA 1
ATOM 5879 C C . ALA B 1 247 ? 7.223 3.717 9.977 1 98.44 247 ALA B C 1
ATOM 5881 O O . ALA B 1 247 ? 6.266 3.156 9.445 1 98.44 247 ALA B O 1
ATOM 5882 N N . PRO B 1 248 ? 7.039 4.809 10.719 1 98.81 248 PRO B N 1
ATOM 5883 C CA . PRO B 1 248 ? 5.762 5.523 10.719 1 98.81 248 PRO B CA 1
ATOM 5884 C C . PRO B 1 248 ? 5.527 6.309 9.43 1 98.81 248 PRO B C 1
ATOM 5886 O O . PRO B 1 248 ? 6.469 6.543 8.664 1 98.81 248 PRO B O 1
ATOM 5889 N N . ALA B 1 249 ? 4.309 6.688 9.188 1 98.94 249 ALA B N 1
ATOM 5890 C CA . ALA B 1 249 ? 3.984 7.512 8.031 1 98.94 249 ALA B CA 1
ATOM 5891 C C . ALA B 1 249 ? 2.734 8.352 8.281 1 98.94 249 ALA B C 1
ATOM 5893 O O . ALA B 1 249 ? 1.899 7.992 9.117 1 98.94 249 ALA B O 1
ATOM 5894 N N . ILE B 1 250 ? 2.641 9.469 7.609 1 98.94 250 ILE B N 1
ATOM 5895 C CA . ILE B 1 250 ? 1.499 10.375 7.664 1 98.94 250 ILE B CA 1
ATOM 5896 C C . ILE B 1 250 ? 0.862 10.492 6.281 1 98.94 250 ILE B C 1
ATOM 5898 O O . ILE B 1 250 ? 1.484 11 5.344 1 98.94 250 ILE B O 1
ATOM 5902 N N . VAL B 1 251 ? -0.366 10.023 6.137 1 98.88 251 VAL B N 1
ATOM 5903 C CA . VAL B 1 251 ? -1.119 10.289 4.914 1 98.88 251 VAL B CA 1
ATOM 5904 C C . VAL B 1 251 ? -1.718 11.695 4.969 1 98.88 251 VAL B C 1
ATOM 5906 O O . VAL B 1 251 ? -2.699 11.93 5.68 1 98.88 251 VAL B O 1
ATOM 5909 N N . LEU B 1 252 ? -1.202 12.602 4.238 1 98.69 252 LEU B N 1
ATOM 5910 C CA . LEU B 1 252 ? -1.551 14.008 4.359 1 98.69 252 LEU B CA 1
ATOM 5911 C C . LEU B 1 252 ? -2.883 14.305 3.678 1 98.69 252 LEU B C 1
ATOM 5913 O O . LEU B 1 252 ? -3.129 13.836 2.562 1 98.69 252 LEU B O 1
ATOM 5917 N N . HIS B 1 253 ? -3.732 15.062 4.344 1 97.81 253 HIS B N 1
ATOM 5918 C CA . HIS B 1 253 ? -5.031 15.57 3.914 1 97.81 253 HIS B CA 1
ATOM 5919 C C . HIS B 1 253 ? -5.734 14.578 2.994 1 97.81 253 HIS B C 1
ATOM 5921 O O . HIS B 1 253 ? -6.086 14.914 1.861 1 97.81 253 HIS B O 1
ATOM 5927 N N . PHE B 1 254 ? -6.004 13.383 3.549 1 98 254 PHE B N 1
ATOM 5928 C CA . PHE B 1 254 ? -6.574 12.305 2.744 1 98 254 PHE B CA 1
ATOM 5929 C C . PHE B 1 254 ? -8.078 12.5 2.566 1 98 254 PHE B C 1
ATOM 5931 O O . PHE B 1 254 ? -8.773 11.594 2.113 1 98 254 PHE B O 1
ATOM 5938 N N . ASN B 1 255 ? -8.664 13.664 3.012 1 96.5 255 ASN B N 1
ATOM 5939 C CA . ASN B 1 255 ? -10.078 13.961 2.807 1 96.5 255 ASN B CA 1
ATOM 5940 C C . ASN B 1 255 ? -10.367 14.312 1.351 1 96.5 255 ASN B C 1
ATOM 5942 O O . ASN B 1 255 ? -10.805 15.43 1.053 1 96.5 255 ASN B O 1
ATOM 5946 N N . ASN B 1 256 ? -10.102 13.469 0.45 1 96.75 256 ASN B N 1
ATOM 5947 C CA . ASN B 1 256 ? -10.289 13.422 -0.995 1 96.75 256 ASN B CA 1
ATOM 5948 C C . ASN B 1 256 ? -11.141 12.227 -1.408 1 96.75 256 ASN B C 1
ATOM 5950 O O . ASN B 1 256 ? -11.539 11.422 -0.564 1 96.75 256 ASN B O 1
ATOM 5954 N N . PRO B 1 257 ? -11.516 12.109 -2.744 1 95.12 257 PRO B N 1
ATOM 5955 C CA . PRO B 1 257 ? -12.312 10.945 -3.135 1 95.12 257 PRO B CA 1
ATOM 5956 C C . PRO B 1 257 ? -11.688 9.625 -2.689 1 95.12 257 PRO B C 1
ATOM 5958 O O . PRO B 1 257 ? -10.477 9.422 -2.848 1 95.12 257 PRO B O 1
ATOM 5961 N N . GLY B 1 258 ? -12.477 8.781 -2.053 1 96.62 258 GLY B N 1
ATOM 5962 C CA . GLY B 1 258 ? -11.977 7.508 -1.553 1 96.62 258 GLY B CA 1
ATOM 5963 C C . GLY B 1 258 ? -11.531 7.57 -0.105 1 96.62 258 GLY B C 1
ATOM 5964 O O . GLY B 1 258 ? -10.945 6.617 0.413 1 96.62 258 GLY B O 1
ATOM 5965 N N . TRP B 1 259 ? -11.859 8.625 0.607 1 97.69 259 TRP B N 1
ATOM 5966 C CA . TRP B 1 259 ? -11.336 8.875 1.943 1 97.69 259 TRP B CA 1
ATOM 5967 C C . TRP B 1 259 ? -11.805 7.809 2.926 1 97.69 259 TRP B C 1
ATOM 5969 O O . TRP B 1 259 ? -11.102 7.492 3.891 1 97.69 259 TRP B O 1
ATOM 5979 N N . ARG B 1 260 ? -12.914 7.184 2.723 1 97.19 260 ARG B N 1
ATOM 5980 C CA . ARG B 1 260 ? -13.406 6.164 3.641 1 97.19 260 ARG B CA 1
ATOM 5981 C C . ARG B 1 260 ? -12.516 4.926 3.617 1 97.19 260 ARG B C 1
ATOM 5983 O O . ARG B 1 260 ? -12.25 4.328 4.66 1 97.19 260 ARG B O 1
ATOM 5990 N N . VAL B 1 261 ? -12.062 4.543 2.393 1 98 261 VAL B N 1
ATOM 5991 C CA . VAL B 1 261 ? -11.172 3.395 2.281 1 98 261 VAL B CA 1
ATOM 5992 C C . VAL B 1 261 ? -9.828 3.713 2.943 1 98 261 VAL B C 1
ATOM 5994 O O . VAL B 1 261 ? -9.297 2.902 3.705 1 98 261 VAL B O 1
ATOM 5997 N N . THR B 1 262 ? -9.312 4.887 2.658 1 98.62 262 THR B N 1
ATOM 5998 C CA . THR B 1 262 ? -8.047 5.301 3.252 1 98.62 262 THR B CA 1
ATOM 5999 C C . THR B 1 262 ? -8.141 5.305 4.777 1 98.62 262 THR B C 1
ATOM 6001 O O . THR B 1 262 ? -7.242 4.809 5.461 1 98.62 262 THR B O 1
ATOM 6004 N N . HIS B 1 263 ? -9.25 5.82 5.289 1 98.56 263 HIS B N 1
ATOM 6005 C CA . HIS B 1 263 ? -9.43 5.859 6.738 1 98.56 263 HIS B CA 1
ATOM 6006 C C . HIS B 1 263 ? -9.516 4.453 7.32 1 98.56 263 HIS B C 1
ATOM 6008 O O . HIS B 1 263 ? -8.961 4.184 8.391 1 98.56 263 HIS B O 1
ATOM 6014 N N . GLU B 1 264 ? -10.25 3.643 6.684 1 98 264 GLU B N 1
ATOM 6015 C CA . GLU B 1 264 ? -10.383 2.271 7.164 1 98 264 GLU B CA 1
ATOM 6016 C C . GLU B 1 264 ? -9.039 1.56 7.191 1 98 264 GLU B C 1
ATOM 6018 O O . GLU B 1 264 ? -8.75 0.8 8.117 1 98 264 GLU B O 1
ATOM 6023 N N . LEU B 1 265 ? -8.172 1.766 6.16 1 98.56 265 LEU B N 1
ATOM 6024 C CA . LEU B 1 265 ? -6.805 1.245 6.137 1 98.56 265 LEU B CA 1
ATOM 6025 C C . LEU B 1 265 ? -6.02 1.729 7.348 1 98.56 265 LEU B C 1
ATOM 6027 O O . LEU B 1 265 ? -5.414 0.926 8.062 1 98.56 265 LEU B O 1
ATOM 6031 N N . ILE B 1 266 ? -6.066 3.008 7.586 1 98.69 266 ILE B N 1
ATOM 6032 C CA . ILE B 1 266 ? -5.312 3.627 8.664 1 98.69 266 ILE B CA 1
ATOM 6033 C C . ILE B 1 266 ? -5.793 3.084 10.008 1 98.69 266 ILE B C 1
ATOM 6035 O O . ILE B 1 266 ? -4.984 2.711 10.859 1 98.69 266 ILE B O 1
ATOM 6039 N N . SER B 1 267 ? -7.141 3.021 10.172 1 98.06 267 SER B N 1
ATOM 6040 C CA . SER B 1 267 ? -7.727 2.523 11.414 1 98.06 267 SER B CA 1
ATOM 6041 C C . SER B 1 267 ? -7.309 1.083 11.688 1 98.06 267 SER B C 1
ATOM 6043 O O . SER B 1 267 ? -6.945 0.738 12.812 1 98.06 267 SER B O 1
ATOM 6045 N N . GLY B 1 268 ? -7.348 0.26 10.625 1 97.94 268 GLY B N 1
ATOM 6046 C CA . GLY B 1 268 ? -6.922 -1.123 10.773 1 97.94 268 GLY B CA 1
ATOM 6047 C C . GLY B 1 268 ? -5.465 -1.26 11.156 1 97.94 268 GLY B C 1
ATOM 6048 O O . GLY B 1 268 ? -5.113 -2.104 11.984 1 97.94 268 GLY B O 1
ATOM 6049 N N . LEU B 1 269 ? -4.629 -0.476 10.609 1 98.75 269 LEU B N 1
ATOM 6050 C CA . LEU B 1 269 ? -3.203 -0.502 10.906 1 98.75 269 LEU B CA 1
ATOM 6051 C C . LEU B 1 269 ? -2.936 -0.032 12.336 1 98.75 269 LEU B C 1
ATOM 6053 O O . LEU B 1 269 ? -2.115 -0.621 13.039 1 98.75 269 LEU B O 1
ATOM 6057 N N . GLN B 1 270 ? -3.643 1.026 12.773 1 98.5 270 GLN B N 1
ATOM 6058 C CA . GLN B 1 270 ? -3.506 1.493 14.148 1 98.5 270 GLN B CA 1
ATOM 6059 C C . GLN B 1 270 ? -3.908 0.406 15.141 1 98.5 270 GLN B C 1
ATOM 6061 O O . GLN B 1 270 ? -3.223 0.185 16.141 1 98.5 270 GLN B O 1
ATOM 6066 N N . GLU B 1 271 ? -4.984 -0.254 14.844 1 97.5 271 GLU B N 1
ATOM 6067 C CA . GLU B 1 271 ? -5.461 -1.328 15.711 1 97.5 271 GLU B CA 1
ATOM 6068 C C . GLU B 1 271 ? -4.43 -2.447 15.82 1 97.5 271 GLU B C 1
ATOM 6070 O O . GLU B 1 271 ? -4.359 -3.139 16.844 1 97.5 271 GLU B O 1
ATOM 6075 N N . ARG B 1 272 ? -3.623 -2.588 14.82 1 97.12 272 ARG B N 1
ATOM 6076 C CA . ARG B 1 272 ? -2.635 -3.66 14.781 1 97.12 272 ARG B CA 1
ATOM 6077 C C . ARG B 1 272 ? -1.276 -3.174 15.273 1 97.12 272 ARG B C 1
ATOM 6079 O O . ARG B 1 272 ? -0.285 -3.902 15.195 1 97.12 272 ARG B O 1
ATOM 6086 N N . GLY B 1 273 ? -1.199 -1.931 15.68 1 97.62 273 GLY B N 1
ATOM 6087 C CA . GLY B 1 273 ? -0.03 -1.454 16.406 1 97.62 273 GLY B CA 1
ATOM 6088 C C . GLY B 1 273 ? 0.903 -0.622 15.539 1 97.62 273 GLY B C 1
ATOM 6089 O O . GLY B 1 273 ? 1.962 -0.191 16 1 97.62 273 GLY B O 1
ATOM 6090 N N . PHE B 1 274 ? 0.538 -0.373 14.328 1 98.62 274 PHE B N 1
ATOM 6091 C CA . PHE B 1 274 ? 1.392 0.438 13.469 1 98.62 274 PHE B CA 1
ATOM 6092 C C . PHE B 1 274 ? 1.173 1.923 13.734 1 98.62 274 PHE B C 1
ATOM 6094 O O . PHE B 1 274 ? 0.045 2.355 13.977 1 98.62 274 PHE B O 1
ATOM 6101 N N . ASN B 1 275 ? 2.24 2.676 13.711 1 98.81 275 ASN B N 1
ATOM 6102 C CA . ASN B 1 275 ? 2.162 4.125 13.859 1 98.81 275 ASN B CA 1
ATOM 6103 C C . ASN B 1 275 ? 1.965 4.816 12.516 1 98.81 275 ASN B C 1
ATOM 6105 O O . ASN B 1 275 ? 2.867 5.5 12.023 1 98.81 275 ASN B O 1
ATOM 6109 N N . ILE B 1 276 ? 0.829 4.629 11.93 1 98.88 276 ILE B N 1
ATOM 6110 C CA . ILE B 1 276 ? 0.349 5.234 10.695 1 98.88 276 ILE B CA 1
ATOM 6111 C C . ILE B 1 276 ? -0.869 6.109 10.984 1 98.88 276 ILE B C 1
ATOM 6113 O O . ILE B 1 276 ? -1.814 5.668 11.641 1 98.88 276 ILE B O 1
ATOM 6117 N N . TRP B 1 277 ? -0.859 7.348 10.539 1 98.62 277 TRP B N 1
ATOM 6118 C CA . TRP B 1 277 ? -2.053 8.164 10.742 1 98.62 277 TRP B CA 1
ATOM 6119 C C . TRP B 1 277 ? -2.291 9.086 9.555 1 98.62 277 TRP B C 1
ATOM 6121 O O . TRP B 1 277 ? -1.502 9.109 8.609 1 98.62 277 TRP B O 1
ATOM 6131 N N . GLY B 1 278 ? -3.438 9.664 9.492 1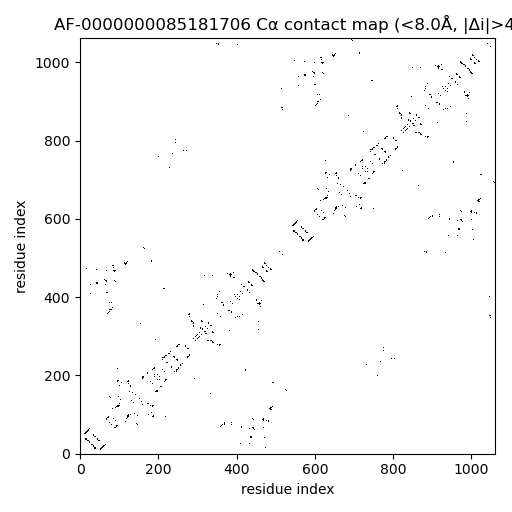 98.5 278 GLY B N 1
ATOM 6132 C CA . GLY B 1 278 ? -3.84 10.578 8.438 1 98.5 278 GLY B CA 1
ATOM 6133 C C . GLY B 1 278 ? -4.371 11.898 8.961 1 98.5 278 GLY B C 1
ATOM 6134 O O . GLY B 1 278 ? -4.75 12 10.133 1 98.5 278 GLY B O 1
ATOM 6135 N N . GLU B 1 279 ? -4.32 12.852 8.094 1 98.5 279 GLU B N 1
ATOM 6136 C CA . GLU B 1 279 ? -4.824 14.164 8.484 1 98.5 279 GLU B CA 1
ATOM 6137 C C . GLU B 1 279 ? -5.945 14.625 7.555 1 98.5 279 GLU B C 1
ATOM 6139 O O . GLU B 1 279 ? -5.984 14.242 6.383 1 98.5 279 GLU B O 1
ATOM 6144 N N . ILE B 1 280 ? -6.801 15.398 8.102 1 98.31 280 ILE B N 1
ATOM 6145 C CA . ILE B 1 280 ? -7.875 16.047 7.355 1 98.31 280 ILE B CA 1
ATOM 6146 C C . ILE B 1 280 ? -7.891 17.547 7.664 1 98.31 280 ILE B C 1
ATOM 6148 O O . ILE B 1 280 ? -7.359 17.984 8.688 1 98.31 280 ILE B O 1
ATOM 6152 N N . TYR B 1 281 ? -8.375 18.328 6.82 1 98.06 281 TYR B N 1
ATOM 6153 C CA . TYR B 1 281 ? -8.711 19.719 7.109 1 98.06 281 TYR B CA 1
ATOM 6154 C C . TYR B 1 281 ? -10.172 20.016 6.801 1 98.06 281 TYR B C 1
ATOM 6156 O O . TYR B 1 281 ? -10.789 19.328 5.98 1 98.06 281 TYR B O 1
ATOM 6164 N N . PRO B 1 282 ? -10.773 20.969 7.48 1 98 282 PRO B N 1
ATOM 6165 C CA . PRO B 1 282 ? -12.219 21.188 7.414 1 98 282 PRO B CA 1
ATOM 6166 C C . PRO B 1 282 ? -12.633 22.094 6.254 1 98 282 PRO B C 1
ATOM 6168 O O . PRO B 1 282 ? -13.438 23.016 6.434 1 98 282 PRO B O 1
ATOM 6171 N N . TYR B 1 283 ? -12.203 21.828 5.043 1 97.62 283 TYR B N 1
ATOM 6172 C CA . TYR B 1 283 ? -12.531 22.609 3.854 1 97.62 283 TYR B CA 1
ATOM 6173 C C . TYR B 1 283 ? -12.75 21.688 2.652 1 97.62 283 TYR B C 1
ATOM 6175 O O . TYR B 1 283 ? -12.039 20.703 2.482 1 97.62 283 TYR B O 1
ATOM 6183 N N . ALA B 1 284 ? -13.664 22.094 1.845 1 95.44 284 ALA B N 1
ATOM 6184 C CA . ALA B 1 284 ? -13.977 21.328 0.641 1 95.44 284 ALA B CA 1
ATOM 6185 C C . ALA B 1 284 ? -12.961 21.594 -0.462 1 95.44 284 ALA B C 1
ATOM 6187 O O . ALA B 1 284 ? -12.844 20.812 -1.408 1 95.44 284 ALA B O 1
ATOM 6188 N N . ALA B 1 285 ? -12.297 22.688 -0.353 1 95.88 285 ALA B N 1
ATOM 6189 C CA . ALA B 1 285 ? -11.328 23.094 -1.369 1 95.88 285 ALA B CA 1
ATOM 6190 C C . ALA B 1 285 ? -9.906 23.047 -0.824 1 95.88 285 ALA B C 1
ATOM 6192 O O . ALA B 1 285 ? -9.68 23.25 0.373 1 95.88 285 ALA B O 1
ATOM 6193 N N . GLY B 1 286 ? -8.961 22.719 -1.665 1 94.25 286 GLY B N 1
ATOM 6194 C CA . GLY B 1 286 ? -7.543 22.859 -1.396 1 94.25 286 GLY B CA 1
ATOM 6195 C C . GLY B 1 286 ? -6.938 24.094 -2.043 1 94.25 286 GLY B C 1
ATOM 6196 O O . GLY B 1 286 ? -7.66 25 -2.447 1 94.25 286 GLY B O 1
ATOM 6197 N N . SER B 1 287 ? -5.668 24.172 -1.967 1 93.19 287 SER B N 1
ATOM 6198 C CA . SER B 1 287 ? -4.938 25.281 -2.572 1 93.19 287 SER B CA 1
ATOM 6199 C C . SER B 1 287 ? -3.568 24.844 -3.07 1 93.19 287 SER B C 1
ATOM 6201 O O . SER B 1 287 ? -2.93 23.984 -2.459 1 93.19 287 SER B O 1
ATOM 6203 N N . THR B 1 288 ? -3.223 25.312 -4.145 1 91.62 288 THR B N 1
ATOM 6204 C CA . THR B 1 288 ? -1.92 25.047 -4.742 1 91.62 288 THR B CA 1
ATOM 6205 C C . THR B 1 288 ? -1.535 26.141 -5.73 1 91.62 288 THR B C 1
ATOM 6207 O O . THR B 1 288 ? -2.203 27.172 -5.812 1 91.62 288 THR B O 1
ATOM 6210 N N . THR B 1 289 ? -0.375 25.984 -6.258 1 90.56 289 THR B N 1
ATOM 6211 C CA . THR B 1 289 ? 0.004 26.875 -7.348 1 90.56 289 THR B CA 1
ATOM 6212 C C . THR B 1 289 ? -0.623 26.422 -8.664 1 90.56 289 THR B C 1
ATOM 6214 O O . THR B 1 289 ? -0.796 25.219 -8.891 1 90.56 289 THR B O 1
ATOM 6217 N N . ILE B 1 290 ? -0.858 27.328 -9.539 1 92 290 ILE B N 1
ATOM 6218 C CA . ILE B 1 290 ? -1.675 27.094 -10.727 1 92 290 ILE B CA 1
ATOM 6219 C C . ILE B 1 290 ? -0.958 26.125 -11.664 1 92 290 ILE B C 1
ATOM 6221 O O . ILE B 1 290 ? -1.595 25.438 -12.477 1 92 290 ILE B O 1
ATOM 6225 N N . ASN B 1 291 ? 0.366 26.031 -11.461 1 91.25 291 ASN B N 1
ATOM 6226 C CA . ASN B 1 291 ? 1.132 25.188 -12.383 1 91.25 291 ASN B CA 1
ATOM 6227 C C . ASN B 1 291 ? 1.306 23.781 -11.844 1 91.25 291 ASN B C 1
ATOM 6229 O O . ASN B 1 291 ? 2.131 23.016 -12.344 1 91.25 291 ASN B O 1
ATOM 6233 N N . ALA B 1 292 ? 0.583 23.453 -10.789 1 90.31 292 ALA B N 1
ATOM 6234 C CA . ALA B 1 292 ? 0.64 22.094 -10.281 1 90.31 292 ALA B CA 1
ATOM 6235 C C . ALA B 1 292 ? 0.312 21.078 -11.383 1 90.31 292 ALA B C 1
ATOM 6237 O O . ALA B 1 292 ? -0.625 21.281 -12.156 1 90.31 292 ALA B O 1
ATOM 6238 N N . GLU B 1 293 ? 1.017 20.016 -11.398 1 85 293 GLU B N 1
ATOM 6239 C CA . GLU B 1 293 ? 0.942 19 -12.461 1 85 293 GLU B CA 1
ATOM 6240 C C . GLU B 1 293 ? -0.472 18.453 -12.594 1 85 293 GLU B C 1
ATOM 6242 O O . GLU B 1 293 ? -0.959 18.234 -13.703 1 85 293 GLU B O 1
ATOM 6247 N N . PHE B 1 294 ? -1.187 18.188 -11.586 1 88.44 294 PHE B N 1
ATOM 6248 C CA . PHE B 1 294 ? -2.49 17.531 -11.609 1 88.44 294 PHE B CA 1
ATOM 6249 C C . PHE B 1 294 ? -3.568 18.484 -12.102 1 88.44 294 PHE B C 1
ATOM 6251 O O . PHE B 1 294 ? -4.703 18.078 -12.344 1 88.44 294 PHE B O 1
ATOM 6258 N N . LEU B 1 295 ? -3.258 19.797 -12.289 1 91.38 295 LEU B N 1
ATOM 6259 C CA . LEU B 1 295 ? -4.238 20.766 -12.758 1 91.38 295 LEU B CA 1
ATOM 6260 C C . LEU B 1 295 ? -4.148 20.938 -14.273 1 91.38 295 LEU B C 1
ATOM 6262 O O . LEU B 1 295 ? -4.98 21.625 -14.875 1 91.38 295 LEU B O 1
ATOM 6266 N N . GLU B 1 296 ? -3.168 20.281 -14.852 1 90.81 296 GLU B N 1
ATOM 6267 C CA . GLU B 1 296 ? -3.055 20.375 -16.297 1 90.81 296 GLU B CA 1
ATOM 6268 C C . GLU B 1 296 ? -4.312 19.844 -16.984 1 90.81 296 GLU B C 1
ATOM 6270 O O . GLU B 1 296 ? -4.977 18.938 -16.469 1 90.81 296 GLU B O 1
ATOM 6275 N N . PRO B 1 297 ? -4.598 20.375 -18.141 1 91.62 297 PRO B N 1
ATOM 6276 C CA . PRO B 1 297 ? -5.844 20.016 -18.828 1 91.62 297 PRO B CA 1
ATOM 6277 C C . PRO B 1 297 ? -6.016 18.516 -19 1 91.62 297 PRO B C 1
ATOM 6279 O O . PRO B 1 297 ? -7.105 17.984 -18.797 1 91.62 297 PRO B O 1
ATOM 6282 N N . GLN B 1 298 ? -5.02 17.828 -19.375 1 86.31 298 GLN B N 1
ATOM 6283 C CA . GLN B 1 298 ? -5.105 16.391 -19.578 1 86.31 298 GLN B CA 1
ATOM 6284 C C . GLN B 1 298 ? -5.547 15.664 -18.312 1 86.31 298 GLN B C 1
ATOM 6286 O O . GLN B 1 298 ? -6.395 14.773 -18.359 1 86.31 298 GLN B O 1
ATOM 6291 N N . SER B 1 299 ? -4.996 16.031 -17.25 1 87.25 299 SER B N 1
ATOM 6292 C CA . SER B 1 299 ? -5.312 15.398 -15.977 1 87.25 299 SER B CA 1
ATOM 6293 C C . SER B 1 299 ? -6.641 15.898 -15.422 1 87.25 299 SER B C 1
ATOM 6295 O O . SER B 1 299 ? -7.578 15.117 -15.234 1 87.25 299 SER B O 1
ATOM 6297 N N . TRP B 1 300 ? -6.805 17.234 -15.289 1 92.06 300 TRP B N 1
ATOM 6298 C CA . TRP B 1 300 ? -7.918 17.844 -14.555 1 92.06 300 TRP B CA 1
ATOM 6299 C C . TRP B 1 300 ? -9.203 17.75 -15.367 1 92.06 300 TRP B C 1
ATOM 6301 O O . TRP B 1 300 ? -10.281 17.531 -14.812 1 92.06 300 TRP B O 1
ATOM 6311 N N . VAL B 1 301 ? -9.117 17.922 -16.672 1 91.81 301 VAL B N 1
ATOM 6312 C CA . VAL B 1 301 ? -10.305 17.969 -17.516 1 91.81 301 VAL B CA 1
ATOM 6313 C C . VAL B 1 301 ? -10.508 16.609 -18.188 1 91.81 301 VAL B C 1
ATOM 6315 O O . VAL B 1 301 ? -11.516 15.945 -17.953 1 91.81 301 VAL B O 1
ATOM 6318 N N . ASP B 1 302 ? -9.547 16.109 -18.844 1 88.5 302 ASP B N 1
ATOM 6319 C CA . ASP B 1 302 ? -9.727 14.914 -19.656 1 88.5 302 ASP B CA 1
ATOM 6320 C C . ASP B 1 302 ? -9.844 13.656 -18.797 1 88.5 302 ASP B C 1
ATOM 6322 O O . ASP B 1 302 ? -10.758 12.852 -18.984 1 88.5 302 ASP B O 1
ATOM 6326 N N . ASP B 1 303 ? -9.023 13.5 -17.859 1 84.38 303 ASP B N 1
ATOM 6327 C CA . ASP B 1 303 ? -8.969 12.273 -17.062 1 84.38 303 ASP B CA 1
ATOM 6328 C C . ASP B 1 303 ? -10.008 12.297 -15.938 1 84.38 303 ASP B C 1
ATOM 6330 O O . ASP B 1 303 ? -10.672 11.297 -15.68 1 84.38 303 ASP B O 1
ATOM 6334 N N . LEU B 1 304 ? -10.18 13.453 -15.297 1 89.75 304 LEU B N 1
ATOM 6335 C CA . LEU B 1 304 ? -11.008 13.5 -14.094 1 89.75 304 LEU B CA 1
ATOM 6336 C C . LEU B 1 304 ? -12.391 14.062 -14.398 1 89.75 304 LEU B C 1
ATOM 6338 O O . LEU B 1 304 ? -13.305 13.945 -13.586 1 89.75 304 LEU B O 1
ATOM 6342 N N . GLY B 1 305 ? -12.5 14.734 -15.523 1 90.06 305 GLY B N 1
ATOM 6343 C CA . GLY B 1 305 ? -13.797 15.227 -15.953 1 90.06 305 GLY B CA 1
ATOM 6344 C C . GLY B 1 305 ? -14.195 16.531 -15.289 1 90.06 305 GLY B C 1
ATOM 6345 O O . GLY B 1 305 ? -15.367 16.906 -15.305 1 90.06 305 GLY B O 1
ATOM 6346 N N . ASN B 1 306 ? -13.227 17.25 -14.672 1 91.75 306 ASN B N 1
ATOM 6347 C CA . ASN B 1 306 ? -13.523 18.516 -14.008 1 91.75 306 ASN B CA 1
ATOM 6348 C C . ASN B 1 306 ? -13.57 19.672 -15 1 91.75 306 ASN B C 1
ATOM 6350 O O . ASN B 1 306 ? -13.109 19.531 -16.141 1 91.75 306 ASN B O 1
ATOM 6354 N N . ARG B 1 307 ? -14.219 20.781 -14.664 1 92.5 307 ARG B N 1
ATOM 6355 C CA . ARG B 1 307 ? -14.211 22.047 -15.406 1 92.5 307 ARG B CA 1
ATOM 6356 C C . ARG B 1 307 ? -13.547 23.141 -14.594 1 92.5 307 ARG B C 1
ATOM 6358 O O . ARG B 1 307 ? -13.852 23.328 -13.414 1 92.5 307 ARG B O 1
ATOM 6365 N N . TYR B 1 308 ? -12.617 23.891 -15.133 1 94.62 308 TYR B N 1
ATOM 6366 C CA . TYR B 1 308 ? -11.93 24.969 -14.438 1 94.62 308 TYR B CA 1
ATOM 6367 C C . TYR B 1 308 ? -12.922 25.984 -13.891 1 94.62 308 TYR B C 1
ATOM 6369 O O . TYR B 1 308 ? -12.789 26.453 -12.758 1 94.62 308 TYR B O 1
ATOM 6377 N N . GLU B 1 309 ? -14.031 26.281 -14.578 1 95.31 309 GLU B N 1
ATOM 6378 C CA . GLU B 1 309 ? -15 27.344 -14.336 1 95.31 309 GLU B CA 1
ATOM 6379 C C . GLU B 1 309 ? -15.797 27.094 -13.062 1 95.31 309 GLU B C 1
ATOM 6381 O O . GLU B 1 309 ? -16.469 27.984 -12.555 1 95.31 309 GLU B O 1
ATOM 6386 N N . GLU B 1 310 ? -15.609 25.922 -12.523 1 93.75 310 GLU B N 1
ATOM 6387 C CA . GLU B 1 310 ? -16.406 25.562 -11.344 1 93.75 310 GLU B CA 1
ATOM 6388 C C . GLU B 1 310 ? -15.508 25.094 -10.203 1 93.75 310 GLU B C 1
ATOM 6390 O O . GLU B 1 310 ? -15.961 24.953 -9.07 1 93.75 310 GLU B O 1
ATOM 6395 N N . THR B 1 311 ? -14.227 24.953 -10.594 1 94.75 311 THR B N 1
ATOM 6396 C CA . THR B 1 311 ? -13.461 24.203 -9.609 1 94.75 311 THR B CA 1
ATOM 6397 C C . THR B 1 311 ? -12.172 24.922 -9.242 1 94.75 311 THR B C 1
ATOM 6399 O O . THR B 1 311 ? -11.531 24.594 -8.242 1 94.75 311 THR B O 1
ATOM 6402 N N . ILE B 1 312 ? -11.766 25.891 -10.07 1 95.31 312 ILE B N 1
ATOM 6403 C CA . ILE B 1 312 ? -10.508 26.578 -9.789 1 95.31 312 ILE B CA 1
ATOM 6404 C C . ILE B 1 312 ? -10.758 28.078 -9.648 1 95.31 312 ILE B C 1
ATOM 6406 O O . ILE B 1 312 ? -11.109 28.75 -10.625 1 95.31 312 ILE B O 1
ATOM 6410 N N . LEU B 1 313 ? -10.492 28.578 -8.469 1 94.25 313 LEU B N 1
ATOM 6411 C CA . LEU B 1 313 ? -10.758 29.969 -8.125 1 94.25 313 LEU B CA 1
ATOM 6412 C C . LEU B 1 313 ? -9.461 30.734 -7.895 1 94.25 313 LEU B C 1
ATOM 6414 O O . LEU B 1 313 ? -8.547 30.219 -7.246 1 94.25 313 LEU B O 1
ATOM 6418 N N . ASP B 1 314 ? -9.375 31.906 -8.43 1 91.94 314 ASP B N 1
ATOM 6419 C CA . ASP B 1 314 ? -8.328 32.875 -8.055 1 91.94 314 ASP B CA 1
ATOM 6420 C C . ASP B 1 314 ? -8.703 33.625 -6.793 1 91.94 314 ASP B C 1
ATOM 6422 O O . ASP B 1 314 ? -9.625 34.438 -6.805 1 91.94 314 ASP B O 1
ATOM 6426 N N . PRO B 1 315 ? -7.941 33.375 -5.848 1 87.44 315 PRO B N 1
ATOM 6427 C CA . PRO B 1 315 ? -8.367 34 -4.586 1 87.44 315 PRO B CA 1
ATOM 6428 C C . PRO B 1 315 ? -8.117 35.5 -4.547 1 87.44 315 PRO B C 1
ATOM 6430 O O . PRO B 1 315 ? -8.625 36.188 -3.658 1 87.44 315 PRO B O 1
ATOM 6433 N N . VAL B 1 316 ? -7.316 36 -5.398 1 83.81 316 VAL B N 1
ATOM 6434 C CA . VAL B 1 316 ? -7.047 37.438 -5.445 1 83.81 316 VAL B CA 1
ATOM 6435 C C . VAL B 1 316 ? -8.164 38.156 -6.199 1 83.81 316 VAL B C 1
ATOM 6437 O O . VAL B 1 316 ? -8.703 39.156 -5.723 1 83.81 316 VAL B O 1
ATOM 6440 N N . THR B 1 317 ? -8.539 37.625 -7.332 1 87.38 317 THR B N 1
ATOM 6441 C CA . THR B 1 317 ? -9.555 38.281 -8.148 1 87.38 317 THR B CA 1
ATOM 6442 C C . THR B 1 317 ? -10.945 37.75 -7.789 1 87.38 317 THR B C 1
ATOM 6444 O O . THR B 1 317 ? -11.953 38.344 -8.172 1 87.38 317 THR B O 1
ATOM 6447 N N . ASN B 1 318 ? -10.969 36.656 -7.129 1 89.56 318 ASN B N 1
ATOM 6448 C CA . ASN B 1 318 ? -12.203 35.969 -6.777 1 89.56 318 ASN B CA 1
ATOM 6449 C C . ASN B 1 318 ? -12.984 35.562 -8.023 1 89.56 318 ASN B C 1
ATOM 6451 O O . ASN B 1 318 ? -14.211 35.688 -8.062 1 89.56 318 ASN B O 1
ATOM 6455 N N . GLU B 1 319 ? -12.312 35.156 -9.008 1 93.31 319 GLU B N 1
ATOM 6456 C CA . GLU B 1 319 ? -12.898 34.656 -10.25 1 93.31 319 GLU B CA 1
ATOM 6457 C C . GLU B 1 319 ? -12.453 33.25 -10.547 1 93.31 319 GLU B C 1
ATOM 6459 O O . GLU B 1 319 ? -11.297 32.875 -10.297 1 93.31 319 GLU B O 1
ATOM 6464 N N . TYR B 1 320 ? -13.398 32.5 -11.07 1 96.12 320 TYR B N 1
ATOM 6465 C CA . TYR B 1 320 ? -13.039 31.156 -11.523 1 96.12 320 TYR B CA 1
ATOM 6466 C C . TYR B 1 320 ? -12.258 31.219 -12.836 1 96.12 320 TYR B C 1
ATOM 6468 O O . TYR B 1 320 ? -12.523 32.062 -13.68 1 96.12 320 TYR B O 1
ATOM 6476 N N . TYR B 1 321 ? -11.406 30.281 -12.953 1 96.25 321 TYR B N 1
ATOM 6477 C CA . TYR B 1 321 ? -10.602 30.219 -14.172 1 96.25 321 TYR B CA 1
ATOM 6478 C C . TYR B 1 321 ? -11.391 29.578 -15.312 1 96.25 321 TYR B C 1
ATOM 6480 O O . TYR B 1 321 ? -12.328 28.812 -15.07 1 96.25 321 TYR B O 1
ATOM 6488 N N . THR B 1 322 ? -11.094 29.938 -16.516 1 96.38 322 THR B N 1
ATOM 6489 C CA . THR B 1 322 ? -11.352 29.203 -17.75 1 96.38 322 THR B CA 1
ATOM 6490 C C . THR B 1 322 ? -10.062 28.609 -18.312 1 96.38 322 THR B C 1
ATOM 6492 O O . THR B 1 322 ? -8.969 28.922 -17.828 1 96.38 322 THR B O 1
ATOM 6495 N N . LEU B 1 323 ? -10.234 27.688 -19.266 1 95.25 323 LEU B N 1
ATOM 6496 C CA . LEU B 1 323 ? -9.031 27.156 -19.891 1 95.25 323 LEU B CA 1
ATOM 6497 C C . LEU B 1 323 ? -8.148 28.281 -20.422 1 95.25 323 LEU B C 1
ATOM 6499 O O . LEU B 1 323 ? -6.922 28.219 -20.297 1 95.25 323 LEU B O 1
ATOM 6503 N N . GLU B 1 324 ? -8.727 29.344 -20.969 1 95.56 324 GLU B N 1
ATOM 6504 C CA . GLU B 1 324 ? -8 30.484 -21.547 1 95.56 324 GLU B CA 1
ATOM 6505 C C . GLU B 1 324 ? -7.246 31.25 -20.469 1 95.56 324 GLU B C 1
ATOM 6507 O O . GLU B 1 324 ? -6.055 31.531 -20.609 1 95.56 324 GLU B O 1
ATOM 6512 N N . THR B 1 325 ? -7.91 31.594 -19.406 1 96.12 325 THR B N 1
ATOM 6513 C CA . THR B 1 325 ? -7.273 32.375 -18.359 1 96.12 325 THR B CA 1
ATOM 6514 C C . THR B 1 325 ? -6.258 31.516 -17.594 1 96.12 325 THR B C 1
ATOM 6516 O O . THR B 1 325 ? -5.258 32.031 -17.094 1 96.12 325 THR B O 1
ATOM 6519 N N . TYR B 1 326 ? -6.594 30.281 -17.469 1 96.06 326 TYR B N 1
ATOM 6520 C CA . TYR B 1 326 ? -5.625 29.344 -16.891 1 96.06 326 TYR B CA 1
ATOM 6521 C C . TYR B 1 326 ? -4.312 29.391 -17.672 1 96.06 326 TYR B C 1
ATOM 6523 O O . TYR B 1 326 ? -3.246 29.609 -17.078 1 96.06 326 TYR B O 1
ATOM 6531 N N . LYS B 1 327 ? -4.359 29.234 -18.969 1 95.38 327 LYS B N 1
ATOM 6532 C CA . LYS B 1 327 ? -3.17 29.219 -19.812 1 95.38 327 LYS B CA 1
ATOM 6533 C C . LYS B 1 327 ? -2.436 30.562 -19.734 1 95.38 327 LYS B C 1
ATOM 6535 O O . LYS B 1 327 ? -1.205 30.594 -19.688 1 95.38 327 LYS B O 1
ATOM 6540 N N . ALA B 1 328 ? -3.168 31.594 -19.719 1 95.75 328 ALA B N 1
ATOM 6541 C CA . ALA B 1 328 ? -2.58 32.938 -19.656 1 95.75 328 ALA B CA 1
ATOM 6542 C C . ALA B 1 328 ? -1.82 33.125 -18.344 1 95.75 328 ALA B C 1
ATOM 6544 O O . ALA B 1 328 ? -0.73 33.719 -18.328 1 95.75 328 ALA B O 1
ATOM 6545 N N . THR B 1 329 ? -2.43 32.719 -17.266 1 94.5 329 THR B N 1
ATOM 6546 C CA . THR B 1 329 ? -1.812 32.875 -15.953 1 94.5 329 THR B CA 1
ATOM 6547 C C . THR B 1 329 ? -0.568 32 -15.828 1 94.5 329 THR B C 1
ATOM 6549 O O . THR B 1 329 ? 0.452 32.438 -15.289 1 94.5 329 THR B O 1
ATOM 6552 N N . ILE B 1 330 ? -0.66 30.797 -16.281 1 92.44 330 ILE B N 1
ATOM 6553 C CA . ILE B 1 330 ? 0.492 29.906 -16.281 1 92.44 330 ILE B CA 1
ATOM 6554 C C . ILE B 1 330 ? 1.674 30.578 -16.969 1 92.44 330 ILE B C 1
ATOM 6556 O O . ILE B 1 330 ? 2.812 30.469 -16.5 1 92.44 330 ILE B O 1
ATOM 6560 N N . ALA B 1 331 ? 1.424 31.219 -18.078 1 92.94 331 ALA B N 1
ATOM 6561 C CA . ALA B 1 331 ? 2.469 31.859 -18.875 1 92.94 331 ALA B CA 1
ATOM 6562 C C . ALA B 1 331 ? 3.055 33.062 -18.141 1 92.94 331 ALA B C 1
ATOM 6564 O O . ALA B 1 331 ? 4.254 33.344 -18.234 1 92.94 331 ALA B O 1
ATOM 6565 N N . SER B 1 332 ? 2.295 33.75 -17.406 1 93.94 332 SER B N 1
ATOM 6566 C CA . SER B 1 332 ? 2.725 35.031 -16.812 1 93.94 332 SER B CA 1
ATOM 6567 C C . SER B 1 332 ? 3.176 34.844 -15.367 1 93.94 332 SER B C 1
ATOM 6569 O O . SER B 1 332 ? 4.16 35.438 -14.93 1 93.94 332 SER B O 1
ATOM 6571 N N . GLU B 1 333 ? 2.412 34.031 -14.625 1 92.62 333 GLU B N 1
ATOM 6572 C CA . GLU B 1 333 ? 2.668 33.812 -13.203 1 92.62 333 GLU B CA 1
ATOM 6573 C C . GLU B 1 333 ? 2.445 32.344 -12.828 1 92.62 333 GLU B C 1
ATOM 6575 O O . GLU B 1 333 ? 1.508 32.031 -12.094 1 92.62 333 GLU B O 1
ATOM 6580 N N . PRO B 1 334 ? 3.33 31.516 -13.133 1 90.94 334 PRO B N 1
ATOM 6581 C CA . PRO B 1 334 ? 3.121 30.062 -13.016 1 90.94 334 PRO B CA 1
ATOM 6582 C C . PRO B 1 334 ? 2.982 29.609 -11.562 1 90.94 334 PRO B C 1
ATOM 6584 O O . PRO B 1 334 ? 2.439 28.531 -11.305 1 90.94 334 PRO B O 1
ATOM 6587 N N . THR B 1 335 ? 3.393 30.422 -10.609 1 90.19 335 THR B N 1
ATOM 6588 C CA . THR B 1 335 ? 3.348 29.953 -9.227 1 90.19 335 THR B CA 1
ATOM 6589 C C . THR B 1 335 ? 2.242 30.672 -8.453 1 90.19 335 THR B C 1
ATOM 6591 O O . THR B 1 335 ? 2.238 30.656 -7.219 1 90.19 335 THR B O 1
ATOM 6594 N N . ARG B 1 336 ? 1.314 31.266 -9.203 1 89.12 336 ARG B N 1
ATOM 6595 C CA . ARG B 1 336 ? 0.196 31.953 -8.562 1 89.12 336 ARG B CA 1
ATOM 6596 C C . ARG B 1 336 ? -0.654 30.969 -7.758 1 89.12 336 ARG B C 1
ATOM 6598 O O . ARG B 1 336 ? -1.049 29.922 -8.273 1 89.12 336 ARG B O 1
ATOM 6605 N N . PRO B 1 337 ? -0.943 31.312 -6.504 1 89.12 337 PRO B N 1
ATOM 6606 C CA . PRO B 1 337 ? -1.812 30.453 -5.703 1 89.12 337 PRO B CA 1
ATOM 6607 C C . PRO B 1 337 ? -3.256 30.438 -6.203 1 89.12 337 PRO B C 1
ATOM 6609 O O . PRO B 1 337 ? -3.773 31.484 -6.621 1 89.12 337 PRO B O 1
ATOM 6612 N N . VAL B 1 338 ? -3.889 29.281 -6.152 1 92.81 338 VAL B N 1
ATOM 6613 C CA . VAL B 1 338 ? -5.285 29.141 -6.551 1 92.81 338 VAL B CA 1
ATOM 6614 C C . VAL B 1 338 ? -6.031 28.297 -5.52 1 92.81 338 VAL B C 1
ATOM 6616 O O . VAL B 1 338 ? -5.41 27.609 -4.699 1 92.81 338 VAL B O 1
ATOM 6619 N N . VAL B 1 339 ? -7.297 28.359 -5.492 1 94.25 339 VAL B N 1
ATOM 6620 C CA . VAL B 1 339 ? -8.195 27.531 -4.699 1 94.25 339 VAL B CA 1
ATOM 6621 C C . VAL B 1 339 ? -8.828 26.469 -5.59 1 94.25 339 VAL B C 1
ATOM 6623 O O . VAL B 1 339 ? -9.352 26.766 -6.66 1 94.25 339 VAL B O 1
ATOM 6626 N N . VAL B 1 340 ? -8.766 25.219 -5.176 1 95.19 340 VAL B N 1
ATOM 6627 C CA . VAL B 1 340 ? -9.25 24.094 -5.969 1 95.19 340 VAL B CA 1
ATOM 6628 C C . VAL B 1 340 ? -10.367 23.375 -5.223 1 95.19 340 VAL B C 1
ATOM 6630 O O . VAL B 1 340 ? -10.109 22.641 -4.266 1 95.19 340 VAL B O 1
ATOM 6633 N N . PHE B 1 341 ? -11.586 23.484 -5.668 1 94.5 341 PHE B N 1
ATOM 6634 C CA . PHE B 1 341 ? -12.711 22.781 -5.066 1 94.5 341 PHE B CA 1
ATOM 6635 C C . PHE B 1 341 ? -12.75 21.328 -5.508 1 94.5 341 PHE B C 1
ATOM 6637 O O . PHE B 1 341 ? -12.898 21.047 -6.699 1 94.5 341 PHE B O 1
ATOM 6644 N N . LYS B 1 342 ? -12.664 20.438 -4.539 1 92.81 342 LYS B N 1
ATOM 6645 C CA . LYS B 1 342 ? -12.43 19.047 -4.898 1 92.81 342 LYS B CA 1
ATOM 6646 C C . LYS B 1 342 ? -13.414 18.109 -4.191 1 92.81 342 LYS B C 1
ATOM 6648 O O . LYS B 1 342 ? -13.516 16.938 -4.52 1 92.81 342 LYS B O 1
ATOM 6653 N N . MET B 1 343 ? -14.133 18.547 -3.205 1 95.56 343 MET B N 1
ATOM 6654 C CA . MET B 1 343 ? -15.055 17.719 -2.416 1 95.56 343 MET B CA 1
ATOM 6655 C C . MET B 1 343 ? -16.328 18.5 -2.1 1 95.56 343 MET B C 1
ATOM 6657 O O . MET B 1 343 ? -16.344 19.719 -2.141 1 95.56 343 MET B O 1
ATOM 6661 N N . PRO B 1 344 ? -17.422 17.75 -1.758 1 93.5 344 PRO B N 1
ATOM 6662 C CA . PRO B 1 344 ? -18.641 18.438 -1.315 1 93.5 344 PRO B CA 1
ATOM 6663 C C . PRO B 1 344 ? -18.484 19.094 0.051 1 93.5 344 PRO B C 1
ATOM 6665 O O . PRO B 1 344 ? -17.859 18.531 0.951 1 93.5 344 PRO B O 1
ATOM 6668 N N . GLU B 1 345 ? -19.047 20.266 0.14 1 93.94 345 GLU B N 1
ATOM 6669 C CA . GLU B 1 345 ? -18.969 21.031 1.382 1 93.94 345 GLU B CA 1
ATOM 6670 C C . GLU B 1 345 ? -19.547 20.234 2.553 1 93.94 345 GLU B C 1
ATOM 6672 O O . GLU B 1 345 ? -19.078 20.344 3.682 1 93.94 345 GLU B O 1
ATOM 6677 N N . GLU B 1 346 ? -20.562 19.422 2.305 1 92.56 346 GLU B N 1
ATOM 6678 C CA . GLU B 1 346 ? -21.25 18.688 3.357 1 92.56 346 GLU B CA 1
ATOM 6679 C C . GLU B 1 346 ? -20.344 17.656 4.008 1 92.56 346 GLU B C 1
ATOM 6681 O O . GLU B 1 346 ? -20.609 17.188 5.121 1 92.56 346 GLU B O 1
ATOM 6686 N N . ASP B 1 347 ? -19.234 17.281 3.338 1 95.75 347 ASP B N 1
ATOM 6687 C CA . ASP B 1 347 ? -18.359 16.25 3.867 1 95.75 347 ASP B CA 1
ATOM 6688 C C . ASP B 1 347 ? -17.438 16.812 4.941 1 95.75 347 ASP B C 1
ATOM 6690 O O . ASP B 1 347 ? -16.812 16.047 5.695 1 95.75 347 ASP B O 1
ATOM 6694 N N . GLN B 1 348 ? -17.359 18.125 5.02 1 97.06 348 GLN B N 1
ATOM 6695 C CA . GLN B 1 348 ? -16.438 18.75 5.969 1 97.06 348 GLN B CA 1
ATOM 6696 C C . GLN B 1 348 ? -16.719 18.281 7.391 1 97.06 348 GLN B C 1
ATOM 6698 O O . GLN B 1 348 ? -15.805 17.859 8.102 1 97.06 348 GLN B O 1
ATOM 6703 N N . ALA B 1 349 ? -17.969 18.312 7.758 1 96.69 349 ALA B N 1
ATOM 6704 C CA . ALA B 1 349 ? -18.328 17.922 9.117 1 96.69 349 ALA B CA 1
ATOM 6705 C C . ALA B 1 349 ? -18.109 16.422 9.336 1 96.69 349 ALA B C 1
ATOM 6707 O O . ALA B 1 349 ? -17.75 16 10.438 1 96.69 349 ALA B O 1
ATOM 6708 N N . LYS B 1 350 ? -18.312 15.602 8.297 1 96.75 350 LYS B N 1
ATOM 6709 C CA . LYS B 1 350 ? -18.125 14.156 8.406 1 96.75 350 LYS B CA 1
ATOM 6710 C C . LYS B 1 350 ? -16.672 13.82 8.75 1 96.75 350 LYS B C 1
ATOM 6712 O O . LYS B 1 350 ? -16.406 12.969 9.602 1 96.75 350 LYS B O 1
ATOM 6717 N N . TRP B 1 351 ? -15.742 14.461 8.117 1 98.06 351 TRP B N 1
ATOM 6718 C CA . TRP B 1 351 ? -14.328 14.18 8.32 1 98.06 351 TRP B CA 1
ATOM 6719 C C . TRP B 1 351 ? -13.922 14.453 9.766 1 98.06 351 TRP B C 1
ATOM 6721 O O . TRP B 1 351 ? -13.07 13.75 10.32 1 98.06 351 TRP B O 1
ATOM 6731 N N . LEU B 1 352 ? -14.531 15.422 10.406 1 98.06 352 LEU B N 1
ATOM 6732 C CA . LEU B 1 352 ? -14.18 15.828 11.766 1 98.06 352 LEU B CA 1
ATOM 6733 C C . LEU B 1 352 ? -14.617 14.773 12.773 1 98.06 352 LEU B C 1
ATOM 6735 O O . LEU B 1 352 ? -14.18 14.797 13.93 1 98.06 352 LEU B O 1
ATOM 6739 N N . THR B 1 353 ? -15.469 13.828 12.344 1 97.5 353 THR B N 1
ATOM 6740 C CA . THR B 1 353 ? -15.969 12.797 13.25 1 97.5 353 THR B CA 1
ATOM 6741 C C . THR B 1 353 ? -15.109 11.539 13.164 1 97.5 353 THR B C 1
ATOM 6743 O O . THR B 1 353 ? -15.312 10.586 13.922 1 97.5 353 THR B O 1
ATOM 6746 N N . LEU B 1 354 ? -14.164 11.438 12.242 1 98.25 354 LEU B N 1
ATOM 6747 C CA . LEU B 1 354 ? -13.375 10.234 12.023 1 98.25 354 LEU B CA 1
ATOM 6748 C C . LEU B 1 354 ? -12.477 9.938 13.219 1 98.25 354 LEU B C 1
ATOM 6750 O O . LEU B 1 354 ? -11.781 10.828 13.711 1 98.25 354 LEU B O 1
ATOM 6754 N N . LYS B 1 355 ? -12.469 8.734 13.617 1 97.44 355 LYS B N 1
ATOM 6755 C CA . LYS B 1 355 ? -11.664 8.312 14.766 1 97.44 355 LYS B CA 1
ATOM 6756 C C . LYS B 1 355 ? -10.18 8.242 14.398 1 97.44 355 LYS B C 1
ATOM 6758 O O . LYS B 1 355 ? -9.828 7.789 13.305 1 97.44 355 LYS B O 1
ATOM 6763 N N . GLY B 1 356 ? -9.359 8.727 15.219 1 97.31 356 GLY B N 1
ATOM 6764 C CA . GLY B 1 356 ? -7.934 8.461 15.148 1 97.31 356 GLY B CA 1
ATOM 6765 C C . GLY B 1 356 ? -7.207 9.344 14.156 1 97.31 356 GLY B C 1
ATOM 6766 O O . GLY B 1 356 ? -6.02 9.148 13.898 1 97.31 356 GLY B O 1
ATOM 6767 N N . VAL B 1 357 ? -7.883 10.336 13.578 1 98.38 357 VAL B N 1
ATOM 6768 C CA . VAL B 1 357 ? -7.238 11.211 12.602 1 98.38 357 VAL B CA 1
ATOM 6769 C C . VAL B 1 357 ? -6.746 12.477 13.297 1 98.38 357 VAL B C 1
ATOM 6771 O O . VAL B 1 357 ? -7.023 12.703 14.477 1 98.38 357 VAL B O 1
ATOM 6774 N N . THR B 1 358 ? -5.949 13.234 12.602 1 98.75 358 THR B N 1
ATOM 6775 C CA . THR B 1 358 ? -5.539 14.562 13.047 1 98.75 358 THR B CA 1
ATOM 6776 C C . THR B 1 358 ? -6.102 15.641 12.125 1 98.75 358 THR B C 1
ATOM 6778 O O . THR B 1 358 ? -6.391 15.375 10.953 1 98.75 358 THR B O 1
ATOM 6781 N N . MET B 1 359 ? -6.41 16.75 12.719 1 98.69 359 MET B N 1
ATOM 6782 C CA . MET B 1 359 ? -6.652 17.922 11.883 1 98.69 359 MET B CA 1
ATOM 6783 C C . MET B 1 359 ? -5.359 18.703 11.656 1 98.69 359 MET B C 1
ATOM 6785 O O . MET B 1 359 ? -4.629 19 12.602 1 98.69 359 MET B O 1
ATOM 6789 N N . ALA B 1 360 ? -4.973 18.938 10.438 1 98.62 360 ALA B N 1
ATOM 6790 C CA . ALA B 1 360 ? -3.861 19.797 10.031 1 98.62 360 ALA B CA 1
ATOM 6791 C C . ALA B 1 360 ? -4.277 20.734 8.914 1 98.62 360 ALA B C 1
ATOM 6793 O O . ALA B 1 360 ? -4.969 20.328 7.973 1 98.62 360 ALA B O 1
ATOM 6794 N N . SER B 1 361 ? -3.881 21.938 8.977 1 98.38 361 SER B N 1
ATOM 6795 C CA . SER B 1 361 ? -4.551 23 8.234 1 98.38 361 SER B CA 1
ATOM 6796 C C . SER B 1 361 ? -4.105 23.016 6.773 1 98.38 361 SER B C 1
ATOM 6798 O O . SER B 1 361 ? -4.871 23.406 5.891 1 98.38 361 SER B O 1
ATOM 6800 N N . ASP B 1 362 ? -2.879 22.578 6.52 1 98.06 362 ASP B N 1
ATOM 6801 C CA . ASP B 1 362 ? -2.312 22.812 5.195 1 98.06 362 ASP B CA 1
ATOM 6802 C C . ASP B 1 362 ? -2.34 24.297 4.844 1 98.06 362 ASP B C 1
ATOM 6804 O O . ASP B 1 362 ? -2.607 24.672 3.695 1 98.06 362 ASP B O 1
ATOM 6808 N N . GLY B 1 363 ? -2.104 25.172 5.848 1 97.12 363 GLY B N 1
ATOM 6809 C CA . GLY B 1 363 ? -2.135 26.609 5.648 1 97.12 363 GLY B CA 1
ATOM 6810 C C . GLY B 1 363 ? -1.046 27.109 4.719 1 97.12 363 GLY B C 1
ATOM 6811 O O . GLY B 1 363 ? 0.103 26.672 4.809 1 97.12 363 GLY B O 1
ATOM 6812 N N . VAL B 1 364 ? -1.428 28.047 3.854 1 94.62 364 VAL B N 1
ATOM 6813 C CA . VAL B 1 364 ? -0.505 28.547 2.84 1 94.62 364 VAL B CA 1
ATOM 6814 C C . VAL B 1 364 ? -0.209 30.031 3.096 1 94.62 364 VAL B C 1
ATOM 6816 O O . VAL B 1 364 ? -0.885 30.672 3.902 1 94.62 364 VAL B O 1
ATOM 6819 N N . GLY B 1 365 ? 0.762 30.562 2.402 1 92.38 365 GLY B N 1
ATOM 6820 C CA . GLY B 1 365 ? 1.238 31.906 2.65 1 92.38 365 GLY B CA 1
ATOM 6821 C C . GLY B 1 365 ? 0.315 32.969 2.098 1 92.38 365 GLY B C 1
ATOM 6822 O O . GLY B 1 365 ? -0.454 32.719 1.17 1 92.38 365 GLY B O 1
ATOM 6823 N N . ALA B 1 366 ? 0.406 34.094 2.775 1 91.75 366 ALA B N 1
ATOM 6824 C CA . ALA B 1 366 ? -0.185 35.344 2.289 1 91.75 366 ALA B CA 1
ATOM 6825 C C . ALA B 1 366 ? 0.882 36.406 2.084 1 91.75 366 ALA B C 1
ATOM 6827 O O . ALA B 1 366 ? 1.922 36.375 2.746 1 91.75 366 ALA B O 1
ATOM 6828 N N . GLN B 1 367 ? 0.648 37.312 1.185 1 89.75 367 GLN B N 1
ATOM 6829 C CA . GLN B 1 367 ? 1.636 38.344 0.903 1 89.75 367 GLN B CA 1
ATOM 6830 C C . GLN B 1 367 ? 1.386 39.562 1.751 1 89.75 367 GLN B C 1
ATOM 6832 O O . GLN B 1 367 ? 0.237 39.969 1.96 1 89.75 367 GLN B O 1
ATOM 6837 N N . PRO B 1 368 ? 2.426 40.25 2.186 1 94 368 PRO B N 1
ATOM 6838 C CA . PRO B 1 368 ? 3.814 39.812 2.059 1 94 368 PRO B CA 1
ATOM 6839 C C . PRO B 1 368 ? 4.133 38.625 2.955 1 94 368 PRO B C 1
ATOM 6841 O O . PRO B 1 368 ? 3.756 38.594 4.129 1 94 368 PRO B O 1
ATOM 6844 N N . TYR B 1 369 ? 4.945 37.688 2.469 1 90.69 369 TYR B N 1
ATOM 6845 C CA . TYR B 1 369 ? 5.176 36.438 3.164 1 90.69 369 TYR B CA 1
ATOM 6846 C C . TYR B 1 369 ? 6.059 36.656 4.391 1 90.69 369 TYR B C 1
ATOM 6848 O O . TYR B 1 369 ? 5.996 35.875 5.344 1 90.69 369 TYR B O 1
ATOM 6856 N N . ASP B 1 370 ? 6.883 37.656 4.332 1 92.38 370 ASP B N 1
ATOM 6857 C CA . ASP B 1 370 ? 7.906 37.844 5.352 1 92.38 370 ASP B CA 1
ATOM 6858 C C . ASP B 1 370 ? 7.543 39 6.273 1 92.38 370 ASP B C 1
ATOM 6860 O O . ASP B 1 370 ? 8.422 39.625 6.887 1 92.38 370 ASP B O 1
ATOM 6864 N N . ALA B 1 371 ? 6.258 39.344 6.344 1 96 371 ALA B N 1
ATOM 6865 C CA . ALA B 1 371 ? 5.809 40.406 7.23 1 96 371 ALA B CA 1
ATOM 6866 C C . ALA B 1 371 ? 6.121 40.094 8.688 1 96 371 ALA B C 1
ATOM 6868 O O . ALA B 1 371 ? 6.137 38.906 9.078 1 96 371 ALA B O 1
ATOM 6869 N N . PRO B 1 372 ? 6.41 41.125 9.477 1 97 372 PRO B N 1
ATOM 6870 C CA . PRO B 1 372 ? 6.664 40.875 10.898 1 97 372 PRO B CA 1
ATOM 6871 C C . PRO B 1 372 ? 5.422 40.375 11.641 1 97 372 PRO B C 1
ATOM 6873 O O . PRO B 1 372 ? 4.316 40.438 11.102 1 97 372 PRO B O 1
ATOM 6876 N N . TRP B 1 373 ? 5.621 39.938 12.859 1 96.75 373 TRP B N 1
ATOM 6877 C CA . TRP B 1 373 ? 4.578 39.281 13.633 1 96.75 373 TRP B CA 1
ATOM 6878 C C . TRP B 1 373 ? 3.412 40.219 13.906 1 96.75 373 TRP B C 1
ATOM 6880 O O . TRP B 1 373 ? 2.273 39.781 14.07 1 96.75 373 TRP B O 1
ATOM 6890 N N . ASP B 1 374 ? 3.672 41.562 13.891 1 96.44 374 ASP B N 1
ATOM 6891 C CA . ASP B 1 374 ? 2.658 42.531 14.273 1 96.44 374 ASP B CA 1
ATOM 6892 C C . ASP B 1 374 ? 2.131 43.281 13.055 1 96.44 374 ASP B C 1
ATOM 6894 O O . ASP B 1 374 ? 1.541 44.375 13.188 1 96.44 374 ASP B O 1
ATOM 6898 N N . PHE B 1 375 ? 2.441 42.719 11.906 1 96.56 375 PHE B N 1
ATOM 6899 C CA . PHE B 1 375 ? 1.888 43.312 10.688 1 96.56 375 PHE B CA 1
ATOM 6900 C C . PHE B 1 375 ? 0.365 43.312 10.742 1 96.56 375 PHE B C 1
ATOM 6902 O O . PHE B 1 375 ? -0.26 42.375 11.211 1 96.56 375 PHE B O 1
ATOM 6909 N N . PRO B 1 376 ? -0.285 44.438 10.273 1 95.31 376 PRO B N 1
ATOM 6910 C CA . PRO B 1 376 ? -1.749 44.469 10.266 1 95.31 376 PRO B CA 1
ATOM 6911 C C . PRO B 1 376 ? -2.359 43.375 9.398 1 95.31 376 PRO B C 1
ATOM 6913 O O . PRO B 1 376 ? -2.219 43.406 8.172 1 95.31 376 PRO B O 1
ATOM 6916 N N . MET B 1 377 ? -3.061 42.531 9.984 1 91.62 377 MET B N 1
ATOM 6917 C CA . MET B 1 377 ? -3.559 41.312 9.32 1 91.62 377 MET B CA 1
ATOM 6918 C C . MET B 1 377 ? -4.551 41.688 8.219 1 91.62 377 MET B C 1
ATOM 6920 O O . MET B 1 377 ? -4.699 40.938 7.25 1 91.62 377 MET B O 1
ATOM 6924 N N . ASP B 1 378 ? -5.309 42.781 8.344 1 90.25 378 ASP B N 1
ATOM 6925 C CA . ASP B 1 378 ? -6.266 43.219 7.332 1 90.25 378 ASP B CA 1
ATOM 6926 C C . ASP B 1 378 ? -5.555 43.719 6.074 1 90.25 378 ASP B C 1
ATOM 6928 O O . ASP B 1 378 ? -6.188 43.938 5.039 1 90.25 378 ASP B O 1
ATOM 6932 N N . GLN B 1 379 ? -4.219 43.844 6.152 1 93 379 GLN B N 1
ATOM 6933 C CA . GLN B 1 379 ? -3.439 44.312 5.004 1 93 379 GLN B CA 1
ATOM 6934 C C . GLN B 1 379 ? -2.764 43.125 4.297 1 93 379 GLN B C 1
ATOM 6936 O O . GLN B 1 379 ? -2.084 43.312 3.285 1 93 379 GLN B O 1
ATOM 6941 N N . LEU B 1 380 ? -2.949 42 4.844 1 93.19 380 LEU B N 1
ATOM 6942 C CA . LEU B 1 380 ? -2.402 40.844 4.18 1 93.19 380 LEU B CA 1
ATOM 6943 C C . LEU B 1 380 ? -3.178 40.531 2.904 1 93.19 380 LEU B C 1
ATOM 6945 O O . LEU B 1 380 ? -4.395 40.719 2.85 1 93.19 380 LEU B O 1
ATOM 6949 N N . GLY B 1 381 ? -2.457 40.031 1.858 1 87.75 381 GLY B N 1
ATOM 6950 C CA . GLY B 1 381 ? -3.082 39.625 0.607 1 87.75 381 GLY B CA 1
ATOM 6951 C C . GLY B 1 381 ? -3.945 38.375 0.739 1 87.75 381 GLY B C 1
ATOM 6952 O O . GLY B 1 381 ? -4.055 37.812 1.824 1 87.75 381 GLY B O 1
ATOM 6953 N N . GLY B 1 382 ? -4.574 38.031 -0.394 1 86.56 382 GLY B N 1
ATOM 6954 C CA . GLY B 1 382 ? -5.457 36.875 -0.447 1 86.56 382 GLY B CA 1
ATOM 6955 C C . GLY B 1 382 ? -4.738 35.562 -0.212 1 86.56 382 GLY B C 1
ATOM 6956 O O . GLY B 1 382 ? -3.6 35.375 -0.653 1 86.56 382 GLY B O 1
ATOM 6957 N N . THR B 1 383 ? -5.332 34.656 0.53 1 91.5 383 THR B N 1
ATOM 6958 C CA . THR B 1 383 ? -4.875 33.281 0.791 1 91.5 383 THR B CA 1
ATOM 6959 C C . THR B 1 383 ? -6.059 32.375 1.064 1 91.5 383 THR B C 1
ATOM 6961 O O . THR B 1 383 ? -7.203 32.812 1.136 1 91.5 383 THR B O 1
ATOM 6964 N N . HIS B 1 384 ? -5.824 31.125 1.009 1 94.5 384 HIS B N 1
ATOM 6965 C CA . HIS B 1 384 ? -6.871 30.172 1.381 1 94.5 384 HIS B CA 1
ATOM 6966 C C . HIS B 1 384 ? -7.305 30.375 2.83 1 94.5 384 HIS B C 1
ATOM 6968 O O . HIS B 1 384 ? -6.465 30.594 3.709 1 94.5 384 HIS B O 1
ATOM 6974 N N . PRO B 1 385 ? -8.578 30.297 3.18 1 96.56 385 PRO B N 1
ATOM 6975 C CA . PRO B 1 385 ? -9.062 30.547 4.539 1 96.56 385 PRO B CA 1
ATOM 6976 C C . PRO B 1 385 ? -8.5 29.547 5.559 1 96.56 385 PRO B C 1
ATOM 6978 O O . PRO B 1 385 ? -8.508 29.828 6.762 1 96.56 385 PRO B O 1
ATOM 6981 N N . ARG B 1 386 ? -8.023 28.406 5.121 1 97.69 386 ARG B N 1
ATOM 6982 C CA . ARG B 1 386 ? -7.531 27.391 6.027 1 97.69 386 ARG B CA 1
ATOM 6983 C C . ARG B 1 386 ? -6.293 27.859 6.773 1 97.69 386 ARG B C 1
ATOM 6985 O O . ARG B 1 386 ? -5.914 27.281 7.797 1 97.69 386 ARG B O 1
ATOM 6992 N N . THR B 1 387 ? -5.633 28.922 6.312 1 96.31 387 THR B N 1
ATOM 6993 C CA . THR B 1 387 ? -4.457 29.469 6.977 1 96.31 387 THR B CA 1
ATOM 6994 C C . THR B 1 387 ? -4.84 30.156 8.289 1 96.31 387 THR B C 1
ATOM 6996 O O . THR B 1 387 ? -4.18 29.953 9.312 1 96.31 387 THR B O 1
ATOM 6999 N N . ALA B 1 388 ? -5.938 30.859 8.297 1 97.56 388 ALA B N 1
ATOM 7000 C CA . ALA B 1 388 ? -6.285 31.719 9.422 1 97.56 388 ALA B CA 1
ATOM 7001 C C . ALA B 1 388 ? -7.363 31.078 10.289 1 97.56 388 ALA B C 1
ATOM 7003 O O . ALA B 1 388 ? -7.582 31.484 11.43 1 97.56 388 ALA B O 1
ATOM 7004 N N . GLY B 1 389 ? -8 30.047 9.727 1 98.38 389 GLY B N 1
ATOM 7005 C CA . GLY B 1 389 ? -9.258 29.766 10.406 1 98.38 389 GLY B CA 1
ATOM 7006 C C . GLY B 1 389 ? -9.523 28.297 10.594 1 98.38 389 GLY B C 1
ATOM 7007 O O . GLY B 1 389 ? -10.617 27.906 11 1 98.38 389 GLY B O 1
ATOM 7008 N N . SER B 1 390 ? -8.633 27.359 10.281 1 98.62 390 SER B N 1
ATOM 7009 C CA . SER B 1 390 ? -8.914 25.922 10.258 1 98.62 390 SER B CA 1
ATOM 7010 C C . SER B 1 390 ? -9.422 25.438 11.617 1 98.62 390 SER B C 1
ATOM 7012 O O . SER B 1 390 ? -10.336 24.625 11.688 1 98.62 390 SER B O 1
ATOM 7014 N N . ARG B 1 391 ? -8.805 25.859 12.766 1 98.81 391 ARG B N 1
ATOM 7015 C CA . ARG B 1 391 ? -9.219 25.406 14.086 1 98.81 391 ARG B CA 1
ATOM 7016 C C . ARG B 1 391 ? -10.562 26.016 14.484 1 98.81 391 ARG B C 1
ATOM 7018 O O . ARG B 1 391 ? -11.43 25.328 15.023 1 98.81 391 ARG B O 1
ATOM 7025 N N . GLY B 1 392 ? -10.742 27.312 14.195 1 98.81 392 GLY B N 1
ATOM 7026 C CA . GLY B 1 392 ? -12.039 27.938 14.383 1 98.81 392 GLY B CA 1
ATOM 7027 C C . GLY B 1 392 ? -13.141 27.281 13.586 1 98.81 392 GLY B C 1
ATOM 7028 O O . GLY B 1 392 ? -14.242 27.062 14.094 1 98.81 392 GLY B O 1
ATOM 7029 N N . ALA B 1 393 ? -12.836 26.969 12.344 1 98.75 393 ALA B N 1
ATOM 7030 C CA . ALA B 1 393 ? -13.805 26.25 11.508 1 98.75 393 ALA B CA 1
ATOM 7031 C C . ALA B 1 393 ? -14.156 24.891 12.094 1 98.75 393 ALA B C 1
ATOM 7033 O O . ALA B 1 393 ? -15.312 24.469 12.055 1 98.75 393 ALA B O 1
ATOM 7034 N N . THR B 1 394 ? -13.156 24.172 12.578 1 98.75 394 THR B N 1
ATOM 7035 C CA . THR B 1 394 ? -13.367 22.875 13.211 1 98.75 394 THR B CA 1
ATOM 7036 C C . THR B 1 394 ? -14.344 23 14.375 1 98.75 394 THR B C 1
ATOM 7038 O O . THR B 1 394 ? -15.297 22.219 14.477 1 98.75 394 THR B O 1
ATOM 7041 N N . ILE B 1 395 ? -14.148 23.984 15.25 1 98.69 395 ILE B N 1
ATOM 7042 C CA . ILE B 1 395 ? -14.992 24.172 16.422 1 98.69 395 ILE B CA 1
ATOM 7043 C C . ILE B 1 395 ? -16.391 24.609 15.992 1 98.69 395 ILE B C 1
ATOM 7045 O O . ILE B 1 395 ? -17.391 24.125 16.516 1 98.69 395 ILE B O 1
ATOM 7049 N N . ARG B 1 396 ? -16.484 25.516 15.039 1 98.44 396 ARG B N 1
ATOM 7050 C CA . ARG B 1 396 ? -17.766 25.969 14.547 1 98.44 396 ARG B CA 1
ATOM 7051 C C . ARG B 1 396 ? -18.578 24.812 13.945 1 98.44 396 ARG B C 1
ATOM 7053 O O . ARG B 1 396 ? -19.734 24.609 14.297 1 98.44 396 ARG B O 1
ATOM 7060 N N . LEU B 1 397 ? -17.953 24.094 13.047 1 97.62 397 LEU B N 1
ATOM 7061 C CA . LEU B 1 397 ? -18.609 22.969 12.414 1 97.62 397 LEU B CA 1
ATOM 7062 C C . LEU B 1 397 ? -19.016 21.922 13.453 1 97.62 397 LEU B C 1
ATOM 7064 O O . LEU B 1 397 ? -20.078 21.312 13.344 1 97.62 397 LEU B O 1
ATOM 7068 N N . GLY B 1 398 ? -18.094 21.703 14.414 1 96.88 398 GLY B N 1
ATOM 7069 C CA . GLY B 1 398 ? -18.453 20.812 15.508 1 96.88 398 GLY B CA 1
ATOM 7070 C C . GLY B 1 398 ? -19.719 21.234 16.234 1 96.88 398 GLY B C 1
ATOM 7071 O O . GLY B 1 398 ? -20.594 20.406 16.484 1 96.88 398 GLY B O 1
ATOM 7072 N N . ARG B 1 399 ? -19.781 22.516 16.562 1 95.81 399 ARG B N 1
ATOM 7073 C CA . ARG B 1 399 ? -20.953 23.078 17.234 1 95.81 399 ARG B CA 1
ATOM 7074 C C . ARG B 1 399 ? -22.203 22.953 16.359 1 95.81 399 ARG B C 1
ATOM 7076 O O . ARG B 1 399 ? -23.25 22.516 16.844 1 95.81 399 ARG B O 1
ATOM 7083 N N . GLU B 1 400 ? -22.062 23.203 15.109 1 95.56 400 GLU B N 1
ATOM 7084 C CA . GLU B 1 400 ? -23.188 23.203 14.18 1 95.56 400 GLU B CA 1
ATOM 7085 C C . GLU B 1 400 ? -23.703 21.797 13.922 1 95.56 400 GLU B C 1
ATOM 7087 O O . GLU B 1 400 ? -24.875 21.609 13.57 1 95.56 400 GLU B O 1
ATOM 7092 N N . HIS B 1 401 ? -22.906 20.812 14.117 1 95.12 401 HIS B N 1
ATOM 7093 C CA . HIS B 1 401 ? -23.281 19.453 13.766 1 95.12 401 HIS B CA 1
ATOM 7094 C C . HIS B 1 401 ? -23.25 18.547 14.984 1 95.12 401 HIS B C 1
ATOM 7096 O O . HIS B 1 401 ? -23.281 17.312 14.852 1 95.12 401 HIS B O 1
ATOM 7102 N N . ASN B 1 402 ? -23.109 19.078 16.141 1 94.19 402 ASN B N 1
ATOM 7103 C CA . ASN B 1 402 ? -23.172 18.391 17.422 1 94.19 402 ASN B CA 1
ATOM 7104 C C . ASN B 1 402 ? -22.094 17.312 17.547 1 94.19 402 ASN B C 1
ATOM 7106 O O . ASN B 1 402 ? -22.375 16.188 17.953 1 94.19 402 ASN B O 1
ATOM 7110 N N . ILE B 1 403 ? -20.938 17.609 17.062 1 95.94 403 ILE B N 1
ATOM 7111 C CA . ILE B 1 403 ? -19.797 16.719 17.25 1 95.94 403 ILE B CA 1
ATOM 7112 C C . ILE B 1 403 ? -19.25 16.859 18.672 1 95.94 403 ILE B C 1
ATOM 7114 O O . ILE B 1 403 ? -19.078 17.984 19.156 1 95.94 403 ILE B O 1
ATOM 7118 N N . PRO B 1 404 ? -19 15.734 19.359 1 96.62 404 PRO B N 1
ATOM 7119 C CA . PRO B 1 404 ? -18.5 15.828 20.734 1 96.62 404 PRO B CA 1
ATOM 7120 C C . PRO B 1 404 ? -17.219 16.656 20.844 1 96.62 404 PRO B C 1
ATOM 7122 O O . PRO B 1 404 ? -16.297 16.469 20.047 1 96.62 404 PRO B O 1
ATOM 7125 N N . MET B 1 405 ? -17.188 17.531 21.797 1 97.44 405 MET B N 1
ATOM 7126 C CA . MET B 1 405 ? -16.062 18.422 21.984 1 97.44 405 MET B CA 1
ATOM 7127 C C . MET B 1 405 ? -14.773 17.641 22.234 1 97.44 405 MET B C 1
ATOM 7129 O O . MET B 1 405 ? -13.703 18.016 21.75 1 97.44 405 MET B O 1
ATOM 7133 N N . MET B 1 406 ? -14.875 16.516 22.922 1 98.19 406 MET B N 1
ATOM 7134 C CA . MET B 1 406 ? -13.695 15.688 23.203 1 98.19 406 MET B CA 1
ATOM 7135 C C . MET B 1 406 ? -13.086 15.156 21.906 1 98.19 406 MET B C 1
ATOM 7137 O O . MET B 1 406 ? -11.867 15.055 21.797 1 98.19 406 MET B O 1
ATOM 7141 N N . GLN B 1 407 ? -13.93 14.836 20.891 1 98.12 407 GLN B N 1
ATOM 7142 C CA . GLN B 1 407 ? -13.461 14.453 19.562 1 98.12 407 GLN B CA 1
ATOM 7143 C C . GLN B 1 407 ? -12.68 15.586 18.906 1 98.12 407 GLN B C 1
ATOM 7145 O O . GLN B 1 407 ? -11.602 15.367 18.344 1 98.12 407 GLN B O 1
ATOM 7150 N N . LEU B 1 408 ? -13.172 16.734 19.016 1 98.5 408 LEU B N 1
ATOM 7151 C CA . LEU B 1 408 ? -12.531 17.875 18.391 1 98.5 408 LEU B CA 1
ATOM 7152 C 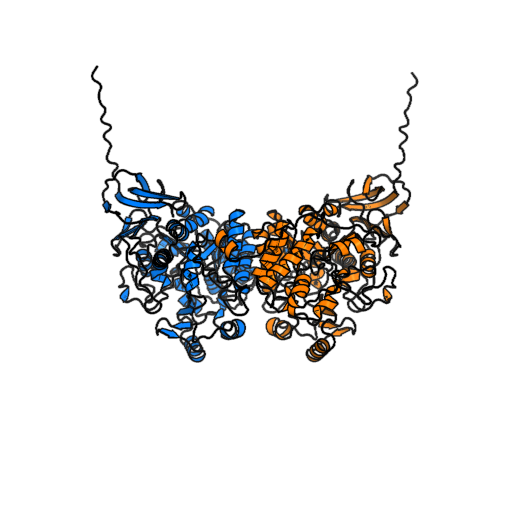C . LEU B 1 408 ? -11.203 18.203 19.078 1 98.5 408 LEU B C 1
ATOM 7154 O O . LEU B 1 408 ? -10.219 18.516 18.406 1 98.5 408 LEU B O 1
ATOM 7158 N N . MET B 1 409 ? -11.156 18.078 20.438 1 98.62 409 MET B N 1
ATOM 7159 C CA . MET B 1 409 ? -9.906 18.312 21.156 1 98.62 409 MET B CA 1
ATOM 7160 C C . MET B 1 409 ? -8.867 17.266 20.797 1 98.62 409 MET B C 1
ATOM 7162 O O . MET B 1 409 ? -7.676 17.562 20.719 1 98.62 409 MET B O 1
ATOM 7166 N N . SER B 1 410 ? -9.367 16.047 20.562 1 98.69 410 SER B N 1
ATOM 7167 C CA . SER B 1 410 ? -8.461 14.969 20.203 1 98.69 410 SER B CA 1
ATOM 7168 C C . SER B 1 410 ? -7.797 15.234 18.859 1 98.69 410 SER B C 1
ATOM 7170 O O . SER B 1 410 ? -6.574 15.133 18.734 1 98.69 410 SER B O 1
ATOM 7172 N N . ILE B 1 411 ? -8.578 15.562 17.828 1 98.56 411 ILE B N 1
ATOM 7173 C CA . ILE B 1 411 ? -8.031 15.664 16.484 1 98.56 411 ILE B CA 1
ATOM 7174 C C . ILE B 1 411 ? -7.238 16.969 16.344 1 98.56 411 ILE B C 1
ATOM 7176 O O . ILE B 1 411 ? -6.363 17.078 15.477 1 98.56 411 ILE B O 1
ATOM 7180 N N . LEU B 1 412 ? -7.426 17.938 17.266 1 98.88 412 LEU B N 1
ATOM 7181 C CA . LEU B 1 412 ? -6.75 19.234 17.172 1 98.88 412 LEU B CA 1
ATOM 7182 C C . LEU B 1 412 ? -5.465 19.234 18 1 98.88 412 LEU B C 1
ATOM 7184 O O . LEU B 1 412 ? -4.641 20.141 17.859 1 98.88 412 LEU B O 1
ATOM 7188 N N . SER B 1 413 ? -5.277 18.188 18.906 1 98.75 413 SER B N 1
ATOM 7189 C CA . SER B 1 413 ? -4.145 18.297 19.828 1 98.75 413 SER B CA 1
ATOM 7190 C C . SER B 1 413 ? -3.514 16.938 20.078 1 98.75 413 SER B C 1
ATOM 7192 O O . SER B 1 413 ? -2.572 16.547 19.391 1 98.75 413 SER B O 1
ATOM 7194 N N . TYR B 1 414 ? -4.199 16.047 20.797 1 98.75 414 TYR B N 1
ATOM 7195 C CA . TYR B 1 414 ? -3.605 14.836 21.375 1 98.75 414 TYR B CA 1
ATOM 7196 C C . TYR B 1 414 ? -3.188 13.867 20.281 1 98.75 414 TYR B C 1
ATOM 7198 O O . TYR B 1 414 ? -2.135 13.227 20.375 1 98.75 414 TYR B O 1
ATOM 7206 N N . ASN B 1 415 ? -4.016 13.703 19.281 1 98.81 415 ASN B N 1
ATOM 7207 C CA . ASN B 1 415 ? -3.713 12.688 18.281 1 98.81 415 ASN B CA 1
ATOM 7208 C C . ASN B 1 415 ? -2.355 12.93 17.625 1 98.81 415 ASN B C 1
ATOM 7210 O O . ASN B 1 415 ? -1.57 11.992 17.453 1 98.81 415 ASN B O 1
ATOM 7214 N N . ALA B 1 416 ? -2.088 14.195 17.297 1 98.81 416 ALA B N 1
ATOM 7215 C CA . ALA B 1 416 ? -0.788 14.508 16.703 1 98.81 416 ALA B CA 1
ATOM 7216 C C . ALA B 1 416 ? 0.34 14.258 17.703 1 98.81 416 ALA B C 1
ATOM 7218 O O . ALA B 1 416 ? 1.38 13.703 17.344 1 98.81 416 ALA B O 1
ATOM 7219 N N . ALA B 1 417 ? 0.128 14.672 18.938 1 98.88 417 ALA B N 1
ATOM 7220 C CA . ALA B 1 417 ? 1.124 14.484 19.984 1 98.88 417 ALA B CA 1
ATOM 7221 C C . ALA B 1 417 ? 1.403 13 20.219 1 98.88 417 ALA B C 1
ATOM 7223 O O . ALA B 1 417 ? 2.559 12.594 20.359 1 98.88 417 ALA B O 1
ATOM 7224 N N . LYS B 1 418 ? 0.376 12.195 20.219 1 98.81 418 LYS B N 1
ATOM 7225 C CA . LYS B 1 418 ? 0.503 10.766 20.453 1 98.81 418 LYS B CA 1
ATOM 7226 C C . LYS B 1 418 ? 1.36 10.102 19.391 1 98.81 418 LYS B C 1
ATOM 7228 O O . LYS B 1 418 ? 2.338 9.414 19.703 1 98.81 418 LYS B O 1
ATOM 7233 N N . HIS B 1 419 ? 1.002 10.289 18.172 1 98.81 419 HIS B N 1
ATOM 7234 C CA . HIS B 1 419 ? 1.697 9.625 17.078 1 98.81 419 HIS B CA 1
ATOM 7235 C C . HIS B 1 419 ? 3.146 10.086 16.984 1 98.81 419 HIS B C 1
ATOM 7237 O O . HIS B 1 419 ? 4.055 9.266 16.828 1 98.81 419 HIS B O 1
ATOM 7243 N N . LEU B 1 420 ? 3.355 11.398 17.062 1 98.88 420 LEU B N 1
ATOM 7244 C CA . LEU B 1 420 ? 4.719 11.914 17 1 98.88 420 LEU B CA 1
ATOM 7245 C C . LEU B 1 420 ? 5.504 11.516 18.25 1 98.88 420 LEU B C 1
ATOM 7247 O O . LEU B 1 420 ? 6.703 11.25 18.172 1 98.88 420 LEU B O 1
ATOM 7251 N N . GLY B 1 421 ? 4.832 11.523 19.375 1 98.88 421 GLY B N 1
ATOM 7252 C CA . GLY B 1 421 ? 5.469 11.039 20.594 1 98.88 421 GLY B CA 1
ATOM 7253 C C . GLY B 1 421 ? 5.918 9.594 20.5 1 98.88 421 GLY B C 1
ATOM 7254 O O . GLY B 1 421 ? 6.977 9.227 21 1 98.88 421 GLY B O 1
ATOM 7255 N N . ASP B 1 422 ? 5.148 8.758 19.844 1 98.62 422 ASP B N 1
ATOM 7256 C CA . ASP B 1 422 ? 5.445 7.34 19.688 1 98.62 422 ASP B CA 1
ATOM 7257 C C . ASP B 1 422 ? 6.68 7.129 18.812 1 98.62 422 ASP B C 1
ATOM 7259 O O . ASP B 1 422 ? 7.254 6.039 18.797 1 98.62 422 ASP B O 1
ATOM 7263 N N . THR B 1 423 ? 7.113 8.125 18.109 1 98.62 423 THR B N 1
ATOM 7264 C CA . THR B 1 423 ? 8.344 8.031 17.328 1 98.62 423 THR B CA 1
ATOM 7265 C C . THR B 1 423 ? 9.562 8.266 18.219 1 98.62 423 THR B C 1
ATOM 7267 O O . THR B 1 423 ? 10.703 8.109 17.781 1 98.62 423 THR B O 1
ATOM 7270 N N . GLY B 1 424 ? 9.367 8.766 19.422 1 98.69 424 GLY B N 1
ATOM 7271 C CA . GLY B 1 424 ? 10.445 9.117 20.328 1 98.69 424 GLY B CA 1
ATOM 7272 C C . GLY B 1 424 ? 10.664 10.617 20.438 1 98.69 424 GLY B C 1
ATOM 7273 O O . GLY B 1 424 ? 11.562 11.062 21.156 1 98.69 424 GLY B O 1
ATOM 7274 N N . LEU B 1 425 ? 9.859 11.391 19.812 1 98.81 425 LEU B N 1
ATOM 7275 C CA . LEU B 1 425 ? 9.969 12.844 19.875 1 98.81 425 LEU B CA 1
ATOM 7276 C C . LEU B 1 425 ? 9.531 13.367 21.234 1 98.81 425 LEU B C 1
ATOM 7278 O O . LEU B 1 425 ? 8.336 13.539 21.484 1 98.81 425 LEU B O 1
ATOM 7282 N N . LYS B 1 426 ? 10.422 13.719 22.047 1 98.5 426 LYS B N 1
ATOM 7283 C CA . LYS B 1 426 ? 10.18 14.031 23.453 1 98.5 426 LYS B CA 1
ATOM 7284 C C . LYS B 1 426 ? 9.219 15.211 23.594 1 98.5 426 LYS B C 1
ATOM 7286 O O . LYS B 1 426 ? 8.32 15.188 24.438 1 98.5 426 LYS B O 1
ATOM 7291 N N . ALA B 1 427 ? 9.398 16.203 22.797 1 98.56 427 ALA B N 1
ATOM 7292 C CA . ALA B 1 427 ? 8.555 17.391 22.875 1 98.56 427 ALA B CA 1
ATOM 7293 C C . ALA B 1 427 ? 7.078 17.031 22.734 1 98.56 427 ALA B C 1
ATOM 7295 O O . ALA B 1 427 ? 6.215 17.672 23.344 1 98.56 427 ALA B O 1
ATOM 7296 N N . MET B 1 428 ? 6.805 15.945 21.969 1 98.75 428 MET B N 1
ATOM 7297 C CA . MET B 1 428 ? 5.418 15.594 21.703 1 98.75 428 MET B CA 1
ATOM 7298 C C . MET B 1 428 ? 4.91 14.562 22.703 1 98.75 428 MET B C 1
ATOM 7300 O O . MET B 1 428 ? 3.707 14.312 22.781 1 98.75 428 MET B O 1
ATOM 7304 N N . GLN B 1 429 ? 5.793 14.031 23.469 1 98.69 429 GLN B N 1
ATOM 7305 C CA . GLN B 1 429 ? 5.379 13.164 24.562 1 98.69 429 GLN B CA 1
ATOM 7306 C C . GLN B 1 429 ? 4.84 13.984 25.734 1 98.69 429 GLN B C 1
ATOM 7308 O O . GLN B 1 429 ? 4.117 13.453 26.578 1 98.69 429 GLN B O 1
ATOM 7313 N N . GLU B 1 430 ? 5.145 15.266 25.719 1 98.5 430 GLU B N 1
ATOM 7314 C CA . GLU B 1 430 ? 4.797 16.094 26.875 1 98.5 430 GLU B CA 1
ATOM 7315 C C . GLU B 1 430 ? 3.783 17.172 26.484 1 98.5 430 GLU B C 1
ATOM 7317 O O . GLU B 1 430 ? 3.518 18.094 27.266 1 98.5 430 GLU B O 1
ATOM 7322 N N . ARG B 1 431 ? 3.268 17.188 25.344 1 98.81 431 ARG B N 1
ATOM 7323 C CA . ARG B 1 431 ? 2.295 18.156 24.859 1 98.81 431 ARG B CA 1
ATOM 7324 C C . ARG B 1 431 ? 1.001 17.469 24.438 1 98.81 431 ARG B C 1
ATOM 7326 O O . ARG B 1 431 ? 0.913 16.25 24.438 1 98.81 431 ARG B O 1
ATOM 7333 N N . GLY B 1 432 ? 0.023 18.25 24.094 1 98.69 432 GLY B N 1
ATOM 7334 C CA . GLY B 1 432 ? -1.258 17.734 23.625 1 98.69 432 GLY B CA 1
ATOM 7335 C C . GLY B 1 432 ? -2.102 17.141 24.734 1 98.69 432 GLY B C 1
ATOM 7336 O O . GLY B 1 432 ? -3 16.328 24.484 1 98.69 432 GLY B O 1
ATOM 7337 N N . ARG B 1 433 ? -1.791 17.547 25.984 1 98.25 433 ARG B N 1
ATOM 7338 C CA . ARG B 1 433 ? -2.416 17.016 27.188 1 98.25 433 ARG B CA 1
ATOM 7339 C C . ARG B 1 433 ? -2.598 18.109 28.25 1 98.25 433 ARG B C 1
ATOM 7341 O O . ARG B 1 433 ? -1.845 19.094 28.266 1 98.25 433 ARG B O 1
ATOM 7348 N N . ILE B 1 434 ? -3.631 17.922 29.047 1 98.88 434 ILE B N 1
ATOM 7349 C CA . ILE B 1 434 ? -3.76 18.703 30.266 1 98.88 434 ILE B CA 1
ATOM 7350 C C . ILE B 1 434 ? -3.553 17.797 31.484 1 98.88 434 ILE B C 1
ATOM 7352 O O . ILE B 1 434 ? -4.516 17.266 32.031 1 98.88 434 ILE B O 1
ATOM 7356 N N . GLN B 1 435 ? -2.309 17.688 31.828 1 98.75 435 GLN B N 1
ATOM 7357 C CA . GLN B 1 435 ? -1.878 16.812 32.906 1 98.75 435 GLN B CA 1
ATOM 7358 C C . GLN B 1 435 ? -0.702 17.422 33.656 1 98.75 435 GLN B C 1
ATOM 7360 O O . GLN B 1 435 ? 0.125 18.125 33.094 1 98.75 435 GLN B O 1
ATOM 7365 N N . THR B 1 436 ? -0.637 17.031 34.938 1 98.56 436 THR B N 1
ATOM 7366 C CA . THR B 1 436 ? 0.506 17.5 35.719 1 98.56 436 THR B CA 1
ATOM 7367 C C . THR B 1 436 ? 1.812 16.984 35.125 1 98.56 436 THR B C 1
ATOM 7369 O O . THR B 1 436 ? 1.916 15.805 34.781 1 98.56 436 THR B O 1
ATOM 7372 N N . GLY B 1 437 ? 2.752 17.891 35 1 98.56 437 GLY B N 1
ATOM 7373 C CA . GLY B 1 437 ? 4.051 17.547 34.438 1 98.56 437 GLY B CA 1
ATOM 7374 C C . GLY B 1 437 ? 4.195 17.891 32.969 1 98.56 437 GLY B C 1
ATOM 7375 O O . GLY B 1 437 ? 5.309 18 32.469 1 98.56 437 GLY B O 1
ATOM 7376 N N . MET B 1 438 ? 3.133 18.094 32.281 1 98.81 438 MET B N 1
ATOM 7377 C CA . MET B 1 438 ? 3.158 18.359 30.844 1 98.81 438 MET B CA 1
ATOM 7378 C C . MET B 1 438 ? 3.41 19.844 30.578 1 98.81 438 MET B C 1
ATOM 7380 O O . MET B 1 438 ? 3.242 20.672 31.469 1 98.81 438 MET B O 1
ATOM 7384 N N . VAL B 1 439 ? 3.904 20.141 29.422 1 98.94 439 VAL B N 1
ATOM 7385 C CA . VAL B 1 439 ? 4.148 21.516 28.984 1 98.94 439 VAL B CA 1
ATOM 7386 C C . VAL B 1 439 ? 2.826 22.281 28.938 1 98.94 439 VAL B C 1
ATOM 7388 O O . VAL B 1 439 ? 1.811 21.75 28.484 1 98.94 439 VAL B O 1
ATOM 7391 N N . ALA B 1 440 ? 2.852 23.516 29.406 1 98.94 440 ALA B N 1
ATOM 7392 C CA . ALA B 1 440 ? 1.638 24.328 29.469 1 98.94 440 ALA B CA 1
ATOM 7393 C C . ALA B 1 440 ? 1.369 25.016 28.141 1 98.94 440 ALA B C 1
ATOM 7395 O O . ALA B 1 440 ? 1.404 26.25 28.047 1 98.94 440 ALA B O 1
ATOM 7396 N N . ASP B 1 441 ? 1.188 24.344 27.156 1 98.94 441 ASP B N 1
ATOM 7397 C CA . ASP B 1 441 ? 0.497 24.781 25.953 1 98.94 441 ASP B CA 1
ATOM 7398 C C . ASP B 1 441 ? -1.013 24.594 26.078 1 98.94 441 ASP B C 1
ATOM 7400 O O . ASP B 1 441 ? -1.504 23.469 26.094 1 98.94 441 ASP B O 1
ATOM 7404 N N . ILE B 1 442 ? -1.734 25.672 26.203 1 98.94 442 ILE B N 1
ATOM 7405 C CA . ILE B 1 442 ? -3.137 25.594 26.594 1 98.94 442 ILE B CA 1
ATOM 7406 C C . ILE B 1 442 ? -3.951 26.625 25.812 1 98.94 442 ILE B C 1
ATOM 7408 O O . ILE B 1 442 ? -3.506 27.75 25.609 1 98.94 442 ILE B O 1
ATOM 7412 N N . VAL B 1 443 ? -5.086 26.25 25.375 1 98.94 443 VAL B N 1
ATOM 7413 C CA . VAL B 1 443 ? -6.043 27.203 24.812 1 98.94 443 VAL B CA 1
ATOM 7414 C C . VAL B 1 443 ? -7.23 27.359 25.766 1 98.94 443 VAL B C 1
ATOM 7416 O O . VAL B 1 443 ? -7.652 26.391 26.391 1 98.94 443 VAL B O 1
ATOM 7419 N N . VAL B 1 444 ? -7.738 28.516 25.906 1 98.94 444 VAL B N 1
ATOM 7420 C CA . VAL B 1 444 ? -8.953 28.875 26.625 1 98.94 444 VAL B CA 1
ATOM 7421 C C . VAL B 1 444 ? -9.906 29.625 25.703 1 98.94 444 VAL B C 1
ATOM 7423 O O . VAL B 1 444 ? -9.594 30.734 25.234 1 98.94 444 VAL B O 1
ATOM 7426 N N . PHE B 1 445 ? -11.055 29.031 25.422 1 98.81 445 PHE B N 1
ATOM 7427 C CA . PHE B 1 445 ? -11.922 29.688 24.453 1 98.81 445 PHE B CA 1
ATOM 7428 C C . PHE B 1 445 ? -13.391 29.469 24.797 1 98.81 445 PHE B C 1
ATOM 7430 O O . PHE B 1 445 ? -13.727 28.547 25.547 1 98.81 445 PHE B O 1
ATOM 7437 N N . ASP B 1 446 ? -14.203 30.344 24.312 1 97.56 446 ASP B N 1
ATOM 7438 C CA . ASP B 1 446 ? -15.656 30.266 24.453 1 97.56 446 ASP B CA 1
ATOM 7439 C C . ASP B 1 446 ? -16.25 29.281 23.438 1 97.56 446 ASP B C 1
ATOM 7441 O O . ASP B 1 446 ? -16.234 29.547 22.234 1 97.56 446 ASP B O 1
ATOM 7445 N N . PRO B 1 447 ? -16.719 28.172 23.906 1 97.06 447 PRO B N 1
ATOM 7446 C CA . PRO B 1 447 ? -17.203 27.156 22.969 1 97.06 447 PRO B CA 1
ATOM 7447 C C . PRO B 1 447 ? -18.375 27.656 22.125 1 97.06 447 PRO B C 1
ATOM 7449 O O . PRO B 1 447 ? -18.656 27.094 21.062 1 97.06 447 PRO B O 1
ATOM 7452 N N . GLU B 1 448 ? -19.062 28.703 22.469 1 96.69 448 GLU B N 1
ATOM 7453 C CA . GLU B 1 448 ? -20.219 29.219 21.75 1 96.69 448 GLU B CA 1
ATOM 7454 C C . GLU B 1 448 ? -19.828 30.328 20.781 1 96.69 448 GLU B C 1
ATOM 7456 O O . GLU B 1 448 ? -20.578 30.641 19.859 1 96.69 448 GLU B O 1
ATOM 7461 N N . ARG B 1 449 ? -18.625 30.828 21 1 97.12 449 ARG B N 1
ATOM 7462 C CA . ARG B 1 449 ? -18.297 32.031 20.234 1 97.12 449 ARG B CA 1
ATOM 7463 C C . ARG B 1 449 ? -17.047 31.797 19.375 1 97.12 449 ARG B C 1
ATOM 7465 O O . ARG B 1 449 ? -16.859 32.469 18.359 1 97.12 449 ARG B O 1
ATOM 7472 N N . PHE B 1 450 ? -16.156 30.953 19.828 1 98.25 450 PHE B N 1
ATOM 7473 C CA . PHE B 1 450 ? -14.945 30.75 19.047 1 98.25 450 PHE B CA 1
ATOM 7474 C C . PHE B 1 450 ? -15.289 30.281 17.625 1 98.25 450 PHE B C 1
ATOM 7476 O O . PHE B 1 450 ? -15.992 29.281 17.453 1 98.25 450 PHE B O 1
ATOM 7483 N N . THR B 1 451 ? -14.828 31.062 16.562 1 98.56 451 THR B N 1
ATOM 7484 C CA . THR B 1 451 ? -15.219 30.797 15.18 1 98.56 451 THR B CA 1
ATOM 7485 C C . THR B 1 451 ? -14.195 31.375 14.203 1 98.56 451 THR B C 1
ATOM 7487 O O . THR B 1 451 ? -13.5 32.344 14.523 1 98.56 451 THR B O 1
ATOM 7490 N N . ASP B 1 452 ? -14.102 30.672 13.062 1 98.44 452 ASP B N 1
ATOM 7491 C CA . ASP B 1 452 ? -13.352 31.25 11.953 1 98.44 452 ASP B CA 1
ATOM 7492 C C . ASP B 1 452 ? -14.109 32.406 11.328 1 98.44 452 ASP B C 1
ATOM 7494 O O . ASP B 1 452 ? -15.344 32.438 11.312 1 98.44 452 ASP B O 1
ATOM 7498 N N . ASN B 1 453 ? -13.344 33.375 10.836 1 98.12 453 ASN B N 1
ATOM 7499 C CA . ASN B 1 453 ? -13.914 34.5 10.102 1 98.12 453 ASN B CA 1
ATOM 7500 C C . ASN B 1 453 ? -13.406 34.562 8.664 1 98.12 453 ASN B C 1
ATOM 7502 O O . ASN B 1 453 ? -13.93 35.312 7.848 1 98.12 453 ASN B O 1
ATOM 7506 N N . SER B 1 454 ? -12.406 33.781 8.398 1 96.62 454 SER B N 1
ATOM 7507 C CA . SER B 1 454 ? -11.828 33.75 7.055 1 96.62 454 SER B CA 1
ATOM 7508 C C . SER B 1 454 ? -12.766 33.094 6.059 1 96.62 454 SER B C 1
ATOM 7510 O O . SER B 1 454 ? -13.508 32.156 6.41 1 96.62 454 SER B O 1
ATOM 7512 N N . THR B 1 455 ? -12.766 33.562 4.848 1 94.94 455 THR B N 1
ATOM 7513 C CA . THR B 1 455 ? -13.492 33.062 3.697 1 94.94 455 THR B CA 1
ATOM 7514 C C . THR B 1 455 ? -12.562 32.906 2.49 1 94.94 455 THR B C 1
ATOM 7516 O O . THR B 1 455 ? -11.398 33.312 2.547 1 94.94 455 THR B O 1
ATOM 7519 N N . TYR B 1 456 ? -13.055 32.344 1.447 1 91.81 456 TYR B N 1
ATOM 7520 C CA . TYR B 1 456 ? -12.25 32.219 0.24 1 91.81 456 TYR B CA 1
ATOM 7521 C C . TYR B 1 456 ? -11.961 33.594 -0.354 1 91.81 456 TYR B C 1
ATOM 7523 O O . TYR B 1 456 ? -10.938 33.812 -1.021 1 91.81 456 TYR B O 1
ATOM 7531 N N . ASP B 1 457 ? -12.805 34.625 -0.039 1 89.81 457 ASP B N 1
ATOM 7532 C CA . ASP B 1 457 ? -12.617 36 -0.501 1 89.81 457 ASP B CA 1
ATOM 7533 C C . ASP B 1 457 ? -11.648 36.75 0.4 1 89.81 457 ASP B C 1
ATOM 7535 O O . ASP B 1 457 ? -10.906 37.625 -0.068 1 89.81 457 ASP B O 1
ATOM 7539 N N . LYS B 1 458 ? -11.742 36.469 1.671 1 92.75 458 LYS B N 1
ATOM 7540 C CA . LYS B 1 458 ? -10.891 37.062 2.686 1 92.75 458 LYS B CA 1
ATOM 7541 C C . LYS B 1 458 ? -10.211 36 3.537 1 92.75 458 LYS B C 1
ATOM 7543 O O . LYS B 1 458 ? -10.539 35.844 4.715 1 92.75 458 LYS B O 1
ATOM 7548 N N . GLY B 1 459 ? -9.148 35.531 2.98 1 93.31 459 GLY B N 1
ATOM 7549 C CA . GLY B 1 459 ? -8.594 34.281 3.51 1 93.31 459 GLY B CA 1
ATOM 7550 C C . GLY B 1 459 ? -7.742 34.5 4.746 1 93.31 459 GLY B C 1
ATOM 7551 O O . GLY B 1 459 ? -7.52 33.562 5.52 1 93.31 459 GLY B O 1
ATOM 7552 N N . ALA B 1 460 ? -7.305 35.75 5.102 1 94.44 460 ALA B N 1
ATOM 7553 C CA . ALA B 1 460 ? -6.352 36 6.184 1 94.44 460 ALA B CA 1
ATOM 7554 C C . ALA B 1 460 ? -7.039 36.625 7.398 1 94.44 460 ALA B C 1
ATOM 7556 O O . ALA B 1 460 ? -6.375 37.062 8.336 1 94.44 460 ALA B O 1
ATOM 7557 N N . THR B 1 461 ? -8.398 36.625 7.406 1 96.31 461 THR B N 1
ATOM 7558 C CA . THR B 1 461 ? -9.125 37.188 8.539 1 96.31 461 THR B CA 1
ATOM 7559 C C . THR B 1 461 ? -9.023 36.281 9.758 1 96.31 461 THR B C 1
ATOM 7561 O O . THR B 1 461 ? -9.438 35.125 9.711 1 96.31 461 THR B O 1
ATOM 7564 N N . PRO B 1 462 ? -8.508 36.75 10.844 1 97.56 462 PRO B N 1
ATOM 7565 C CA . PRO B 1 462 ? -8.273 35.906 12.008 1 97.56 462 PRO B CA 1
ATOM 7566 C C . PRO B 1 462 ? -9.57 35.406 12.656 1 97.56 462 PRO B C 1
ATOM 7568 O O . PRO B 1 462 ? -10.586 36.094 12.586 1 97.56 462 PRO B O 1
ATOM 7571 N N . SER B 1 463 ? -9.5 34.281 13.297 1 98.19 463 SER B N 1
ATOM 7572 C CA . SER B 1 463 ? -10.594 33.781 14.125 1 98.19 463 SER B CA 1
ATOM 7573 C C . SER B 1 463 ? -10.836 34.656 15.344 1 98.19 463 SER B C 1
ATOM 7575 O O . SER B 1 463 ? -9.977 35.469 15.711 1 98.19 463 SER B O 1
ATOM 7577 N N . THR B 1 464 ? -12.008 34.531 15.969 1 98.38 464 THR B N 1
ATOM 7578 C CA . THR B 1 464 ? -12.352 35.25 17.188 1 98.38 464 THR B CA 1
ATOM 7579 C C . THR B 1 464 ? -12.969 34.312 18.219 1 98.38 464 THR B C 1
ATOM 7581 O O . THR B 1 464 ? -13.453 33.219 17.859 1 98.38 464 THR B O 1
ATOM 7584 N N . GLY B 1 465 ? -12.898 34.719 19.469 1 98.12 465 GLY B N 1
ATOM 7585 C CA . GLY B 1 465 ? -13.492 33.938 20.547 1 98.12 465 GLY B CA 1
ATOM 7586 C C . GLY B 1 465 ? -12.461 33.25 21.422 1 98.12 465 GLY B C 1
ATOM 7587 O O . GLY B 1 465 ? -12.805 32.438 22.281 1 98.12 465 GLY B O 1
ATOM 7588 N N . MET B 1 466 ? -11.195 33.625 21.234 1 97.94 466 MET B N 1
ATOM 7589 C CA . MET B 1 466 ? -10.117 33.094 22.062 1 97.94 466 MET B CA 1
ATOM 7590 C C . MET B 1 466 ? -9.898 33.969 23.297 1 97.94 466 MET B C 1
ATOM 7592 O O . MET B 1 466 ? -9.625 35.156 23.188 1 97.94 466 MET B O 1
ATOM 7596 N N . LYS B 1 467 ? -10.047 33.438 24.438 1 98.62 467 LYS B N 1
ATOM 7597 C CA . LYS B 1 467 ? -9.75 34.125 25.688 1 98.62 467 LYS B CA 1
ATOM 7598 C C . LYS B 1 467 ? -8.25 34.188 25.953 1 98.62 467 LYS B C 1
ATOM 7600 O O . LYS B 1 467 ? -7.727 35.219 26.391 1 98.62 467 LYS B O 1
ATOM 7605 N N . ALA B 1 468 ? -7.625 33.094 25.719 1 98.88 468 ALA B N 1
ATOM 7606 C CA . ALA B 1 468 ? -6.18 33.031 25.906 1 98.88 468 ALA B CA 1
ATOM 7607 C C . ALA B 1 468 ? -5.566 31.891 25.109 1 98.88 468 ALA B C 1
ATOM 7609 O O . ALA B 1 468 ? -6.188 30.828 24.953 1 98.88 468 ALA B O 1
ATOM 7610 N N . VAL B 1 469 ? -4.426 32.125 24.594 1 98.94 469 VAL B N 1
ATOM 7611 C CA . VAL B 1 469 ? -3.531 31.078 24.094 1 98.94 469 VAL B CA 1
ATOM 7612 C C . VAL B 1 469 ? -2.213 31.109 24.859 1 98.94 469 VAL B C 1
ATOM 7614 O O . VAL B 1 469 ? -1.523 32.125 24.875 1 98.94 469 VAL B O 1
ATOM 7617 N N . ILE B 1 470 ? -1.932 30.047 25.531 1 98.94 470 ILE B N 1
ATOM 7618 C CA . ILE B 1 470 ? -0.735 29.922 26.359 1 98.94 470 ILE B CA 1
ATOM 7619 C C . ILE B 1 470 ? 0.273 29 25.672 1 98.94 470 ILE B C 1
ATOM 7621 O O . ILE B 1 470 ? -0.072 27.891 25.266 1 98.94 470 ILE B O 1
ATOM 7625 N N . VAL B 1 471 ? 1.49 29.5 25.453 1 98.94 471 VAL B N 1
ATOM 7626 C CA . VAL B 1 471 ? 2.592 28.719 24.906 1 98.94 471 VAL B CA 1
ATOM 7627 C C . VAL B 1 471 ? 3.723 28.625 25.922 1 98.94 471 VAL B C 1
ATOM 7629 O O . VAL B 1 471 ? 4.266 29.641 26.359 1 98.94 471 VAL B O 1
ATOM 7632 N N . ASN B 1 472 ? 3.996 27.391 26.297 1 98.88 472 ASN B N 1
ATOM 7633 C CA . ASN B 1 472 ? 5.043 27.172 27.297 1 98.88 472 ASN B CA 1
ATOM 7634 C C . ASN B 1 472 ? 4.809 28 28.547 1 98.88 472 ASN B C 1
ATOM 7636 O O . ASN B 1 472 ? 5.746 28.578 29.109 1 98.88 472 ASN B O 1
ATOM 7640 N N . GLY B 1 473 ? 3.586 28.141 28.906 1 98.81 473 GLY B N 1
ATOM 7641 C CA . GLY B 1 473 ? 3.195 28.75 30.172 1 98.81 473 GLY B CA 1
ATOM 7642 C C . GLY B 1 473 ? 3.049 30.25 30.094 1 98.81 473 GLY B C 1
ATOM 7643 O O . GLY B 1 473 ? 2.709 30.906 31.078 1 98.81 473 GLY B O 1
ATOM 7644 N N . GLN B 1 474 ? 3.242 30.828 28.984 1 98.75 474 GLN B N 1
ATOM 7645 C CA . GLN B 1 474 ? 3.135 32.281 28.812 1 98.75 474 GLN B CA 1
ATOM 7646 C C . GLN B 1 474 ? 1.958 32.625 27.906 1 98.75 474 GLN B C 1
ATOM 7648 O O . GLN B 1 474 ? 1.744 32 26.875 1 98.75 474 GLN B O 1
ATOM 7653 N N . VAL B 1 475 ? 1.201 33.656 28.266 1 98.81 475 VAL B N 1
ATOM 7654 C CA . VAL B 1 475 ? 0.045 34.094 27.484 1 98.81 475 VAL B CA 1
ATOM 7655 C C . VAL B 1 475 ? 0.512 34.844 26.234 1 98.81 475 VAL B C 1
ATOM 7657 O O . VAL B 1 475 ? 1.155 35.875 26.328 1 98.81 475 VAL B O 1
ATOM 7660 N N . THR B 1 476 ? 0.192 34.312 25.094 1 98.75 476 THR B N 1
ATOM 7661 C CA . THR B 1 476 ? 0.604 34.906 23.828 1 98.75 476 THR B CA 1
ATOM 7662 C C . THR B 1 476 ? -0.566 35.625 23.156 1 98.75 476 THR B C 1
ATOM 7664 O O . THR B 1 476 ? -0.366 36.5 22.328 1 98.75 476 THR B O 1
ATOM 7667 N N . VAL B 1 477 ? -1.735 35.188 23.359 1 98.69 477 VAL B N 1
ATOM 7668 C CA . VAL B 1 477 ? -2.973 35.812 22.938 1 98.69 477 VAL B CA 1
ATOM 7669 C C . VAL B 1 477 ? -3.877 36.062 24.156 1 98.69 477 VAL B C 1
ATOM 7671 O O . VAL B 1 477 ? -4.055 35.156 24.969 1 98.69 477 VAL B O 1
ATOM 7674 N N . ARG B 1 478 ? -4.414 37.188 24.344 1 98.5 478 ARG B N 1
ATOM 7675 C CA . ARG B 1 478 ? -5.383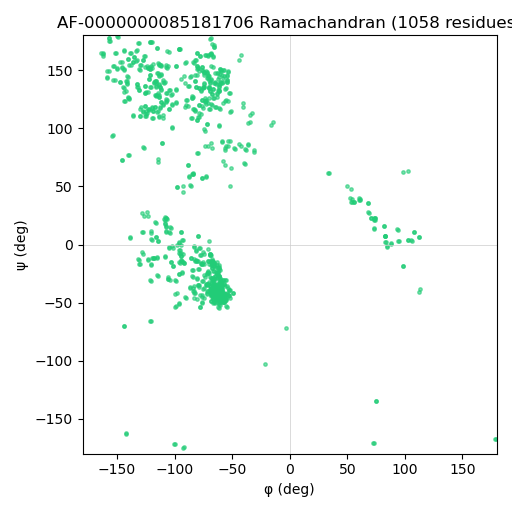 37.531 25.375 1 98.5 478 ARG B CA 1
ATOM 7676 C C . ARG B 1 478 ? -6.59 38.25 24.781 1 98.5 478 ARG B C 1
ATOM 7678 O O . ARG B 1 478 ? -6.461 39.344 24.219 1 98.5 478 ARG B O 1
ATOM 7685 N N . ASP B 1 479 ? -7.711 37.656 24.891 1 98.06 479 ASP B N 1
ATOM 7686 C CA . ASP B 1 479 ? -8.953 38.25 24.391 1 98.06 479 ASP B CA 1
ATOM 7687 C C . ASP B 1 479 ? -8.82 38.656 22.938 1 98.06 479 ASP B C 1
ATOM 7689 O O . ASP B 1 479 ? -9.094 39.812 22.594 1 98.06 479 ASP B O 1
ATOM 7693 N N . ASP B 1 480 ? -8.312 37.781 22.141 1 97.62 480 ASP B N 1
ATOM 7694 C CA . ASP B 1 480 ? -8.211 37.875 20.688 1 97.62 480 ASP B CA 1
ATOM 7695 C C . ASP B 1 480 ? -7.125 38.875 20.281 1 97.62 480 ASP B C 1
ATOM 7697 O O . ASP B 1 480 ? -7.051 39.281 19.109 1 97.62 480 ASP B O 1
ATOM 7701 N N . VAL B 1 481 ? -6.238 39.281 21.25 1 97.62 481 VAL B N 1
ATOM 7702 C CA . VAL B 1 481 ? -5.164 40.219 20.938 1 97.62 481 VAL B CA 1
ATOM 7703 C C . VAL B 1 481 ? -3.812 39.531 21.078 1 97.62 481 VAL B C 1
ATOM 7705 O O . VAL B 1 481 ? -3.525 38.906 22.109 1 97.62 481 VAL B O 1
ATOM 7708 N N . LEU B 1 482 ? -3.061 39.625 20.047 1 97.69 482 LEU B N 1
ATOM 7709 C CA . LEU B 1 482 ? -1.703 39.094 20.078 1 97.69 482 LEU B CA 1
ATOM 7710 C C . LEU B 1 482 ? -0.801 39.906 20.969 1 97.69 482 LEU B C 1
ATOM 7712 O O . LEU B 1 482 ? -0.817 41.156 20.906 1 97.69 482 LEU B O 1
ATOM 7716 N N . LEU B 1 483 ? -0.007 39.25 21.812 1 98.25 483 LEU B N 1
ATOM 7717 C CA . LEU B 1 483 ? 0.945 39.938 22.688 1 98.25 483 LEU B CA 1
ATOM 7718 C C . LEU B 1 483 ? 2.375 39.719 22.188 1 98.25 483 LEU B C 1
ATOM 7720 O O . LEU B 1 483 ? 2.656 38.781 21.453 1 98.25 483 LEU B O 1
ATOM 7724 N N . PRO B 1 484 ? 3.287 40.656 22.469 1 98.06 484 PRO B N 1
ATOM 7725 C CA . PRO B 1 484 ? 4.691 40.5 22.078 1 98.06 484 PRO B CA 1
ATOM 7726 C C . PRO B 1 484 ? 5.453 39.531 22.969 1 98.06 484 PRO B C 1
ATOM 7728 O O . PRO B 1 484 ? 6.43 39.906 23.609 1 98.06 484 PRO B O 1
ATOM 7731 N N . VAL B 1 485 ? 5.008 38.344 23.078 1 98.38 485 VAL B N 1
ATOM 7732 C CA . VAL B 1 485 ? 5.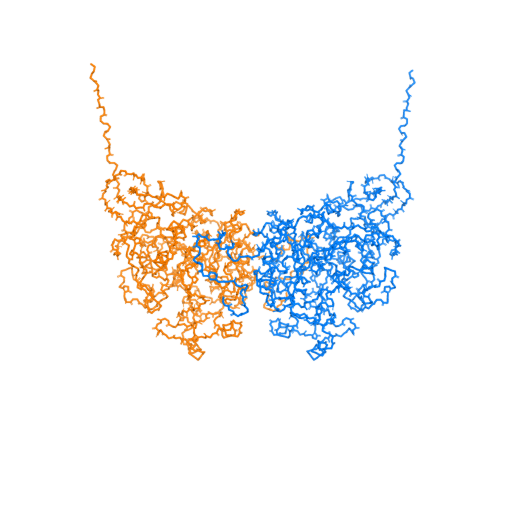59 37.25 23.859 1 98.38 485 VAL B CA 1
ATOM 7733 C C . VAL B 1 485 ? 6.121 36.188 22.922 1 98.38 485 VAL B C 1
ATOM 7735 O O . VAL B 1 485 ? 5.383 35.656 22.078 1 98.38 485 VAL B O 1
ATOM 7738 N N . PHE B 1 486 ? 7.352 35.875 23.016 1 98.56 486 PHE B N 1
ATOM 7739 C CA . PHE B 1 486 ? 8.031 34.969 22.109 1 98.56 486 PHE B CA 1
ATOM 7740 C C . PHE B 1 486 ? 8.469 33.688 22.844 1 98.56 486 PHE B C 1
ATOM 7742 O O . PHE B 1 486 ? 9.664 33.438 22.969 1 98.56 486 PHE B O 1
ATOM 7749 N N . ALA B 1 487 ? 7.516 32.875 23.188 1 98.44 487 ALA B N 1
ATOM 7750 C CA . ALA B 1 487 ? 7.68 31.734 24.078 1 98.44 487 ALA B CA 1
ATOM 7751 C C . ALA B 1 487 ? 7.926 30.453 23.312 1 98.44 487 ALA B C 1
ATOM 7753 O O . ALA B 1 487 ? 8.141 29.391 23.906 1 98.44 487 ALA B O 1
ATOM 7754 N N . GLY B 1 488 ? 7.945 30.531 21.969 1 98.75 488 GLY B N 1
ATOM 7755 C CA . GLY B 1 488 ? 8.047 29.328 21.141 1 98.75 488 GLY B CA 1
ATOM 7756 C C . GLY B 1 488 ? 9.328 28.562 21.375 1 98.75 488 GLY B C 1
ATOM 7757 O O . GLY B 1 488 ? 10.391 29.156 21.578 1 98.75 488 GLY B O 1
ATOM 7758 N N . GLN B 1 489 ? 9.25 27.266 21.312 1 98.69 489 GLN B N 1
ATOM 7759 C CA . GLN B 1 489 ? 10.383 26.359 21.453 1 98.69 489 GLN B CA 1
ATOM 7760 C C . GLN B 1 489 ? 10.484 25.406 20.266 1 98.69 489 GLN B C 1
ATOM 7762 O O . GLN B 1 489 ? 9.477 25.125 19.609 1 98.69 489 GLN B O 1
ATOM 7767 N N . PRO B 1 490 ? 11.727 24.922 19.969 1 98.69 490 PRO B N 1
ATOM 7768 C CA . PRO B 1 490 ? 11.883 23.984 18.844 1 98.69 490 PRO B CA 1
ATOM 7769 C C . PRO B 1 490 ? 11.273 22.609 19.125 1 98.69 490 PRO B C 1
ATOM 7771 O O . PRO B 1 490 ? 11.367 22.109 20.25 1 98.69 490 PRO B O 1
ATOM 7774 N N . ILE B 1 491 ? 10.578 22.078 18.219 1 98.88 491 ILE B N 1
ATOM 7775 C CA . ILE B 1 491 ? 10.133 20.688 18.188 1 98.88 491 ILE B CA 1
ATOM 7776 C C . ILE B 1 491 ? 11.008 19.891 17.234 1 98.88 491 ILE B C 1
ATOM 7778 O O . ILE B 1 491 ? 10.828 19.953 16.016 1 98.88 491 ILE B O 1
ATOM 7782 N N . ARG B 1 492 ? 11.922 19.156 17.734 1 98.62 492 ARG B N 1
ATOM 7783 C CA . ARG B 1 492 ? 12.875 18.391 16.938 1 98.62 492 ARG B CA 1
ATOM 7784 C C . ARG B 1 492 ? 13.555 17.328 17.781 1 98.62 492 ARG B C 1
ATOM 7786 O O . ARG B 1 492 ? 13.43 17.312 19.016 1 98.62 492 ARG B O 1
ATOM 7793 N N . PHE B 1 493 ? 14.203 16.375 17.156 1 98.81 493 PHE B N 1
ATOM 7794 C CA . PHE B 1 493 ? 15.109 15.453 17.812 1 98.81 493 PHE B CA 1
ATOM 7795 C C . PHE B 1 493 ? 16.453 16.109 18.078 1 98.81 493 PHE B C 1
ATOM 7797 O O . PHE B 1 493 ? 16.781 17.141 17.484 1 98.81 493 PHE B O 1
ATOM 7804 N N . GLU B 1 494 ? 17.203 15.516 18.969 1 98.31 494 GLU B N 1
ATOM 7805 C CA . GLU B 1 494 ? 18.578 15.961 19.156 1 98.31 494 GLU B CA 1
ATOM 7806 C C . GLU B 1 494 ? 19.422 15.68 17.922 1 98.31 494 GLU B C 1
ATOM 7808 O O . GLU B 1 494 ? 19.375 14.57 17.375 1 98.31 494 GLU B O 1
ATOM 7813 N N . PRO B 1 495 ? 20.078 16.734 17.406 1 98.38 495 PRO B N 1
ATOM 7814 C CA . PRO B 1 495 ? 20.969 16.453 16.266 1 98.38 495 PRO B CA 1
ATOM 7815 C C . PRO B 1 495 ? 21.984 15.359 16.562 1 98.38 495 PRO B C 1
ATOM 7817 O O . PRO B 1 495 ? 22.438 15.219 17.703 1 98.38 495 PRO B O 1
ATOM 7820 N N . GLU B 1 496 ? 22.312 14.672 15.578 1 98 496 GLU B N 1
ATOM 7821 C CA . GLU B 1 496 ? 23.297 13.594 15.711 1 98 496 GLU B CA 1
ATOM 7822 C C . GLU B 1 496 ? 24.641 13.984 15.109 1 98 496 GLU B C 1
ATOM 7824 O O . GLU B 1 496 ? 24.703 14.766 14.156 1 98 496 GLU B O 1
ATOM 7829 N N . ASP B 1 497 ? 25.672 13.375 15.617 1 97 497 ASP B N 1
ATOM 7830 C CA . ASP B 1 497 ? 27.031 13.703 15.18 1 97 497 ASP B CA 1
ATOM 7831 C C . ASP B 1 497 ? 27.359 13.039 13.844 1 97 497 ASP B C 1
ATOM 7833 O O . ASP B 1 497 ? 28.094 13.594 13.031 1 97 497 ASP B O 1
ATOM 7837 N N . LYS B 1 498 ? 26.828 11.812 13.633 1 97.31 498 LYS B N 1
ATOM 7838 C CA . LYS B 1 498 ? 27.141 11.055 12.422 1 97.31 498 LYS B CA 1
ATOM 7839 C C . LYS B 1 498 ? 25.891 10.844 11.57 1 97.31 498 LYS B C 1
ATOM 7841 O O . LYS B 1 498 ? 24.797 10.633 12.102 1 97.31 498 LYS B O 1
ATOM 7846 N N . PRO B 1 499 ? 26.094 10.953 10.242 1 97.62 499 PRO B N 1
ATOM 7847 C CA . PRO B 1 499 ? 24.969 10.617 9.367 1 97.62 499 PRO B CA 1
ATOM 7848 C C . PRO B 1 499 ? 24.625 9.125 9.383 1 97.62 499 PRO B C 1
ATOM 7850 O O . PRO B 1 499 ? 25.422 8.32 9.883 1 97.62 499 PRO B O 1
ATOM 7853 N N . ARG B 1 500 ? 23.516 8.781 8.922 1 98.25 500 ARG B N 1
ATOM 7854 C CA . ARG B 1 500 ? 23.125 7.383 8.75 1 98.25 500 ARG B CA 1
ATOM 7855 C C . ARG B 1 500 ? 22.906 7.051 7.277 1 98.25 500 ARG B C 1
ATOM 7857 O O . ARG B 1 500 ? 22.25 6.066 6.949 1 98.25 500 ARG B O 1
ATOM 7864 N N . PHE B 1 501 ? 23.453 7.898 6.398 1 97.69 501 PHE B N 1
ATOM 7865 C CA . PHE B 1 501 ? 23.25 7.797 4.961 1 97.69 501 PHE B CA 1
ATOM 7866 C C . PHE B 1 501 ? 23.906 6.539 4.406 1 97.69 501 PHE B C 1
ATOM 7868 O O . PHE B 1 501 ? 25.062 6.262 4.703 1 97.69 501 PHE B O 1
ATOM 7875 N N . VAL B 1 502 ? 23.203 5.762 3.652 1 97.5 502 VAL B N 1
ATOM 7876 C CA . VAL B 1 502 ? 23.688 4.629 2.873 1 97.5 502 VAL B CA 1
ATOM 7877 C C . VAL B 1 502 ? 23.297 4.801 1.407 1 97.5 502 VAL B C 1
ATOM 7879 O O . VAL B 1 502 ? 22.109 4.766 1.069 1 97.5 502 VAL B O 1
ATOM 7882 N N . PRO B 1 503 ? 24.219 5 0.527 1 97.38 503 PRO B N 1
ATOM 7883 C CA . PRO B 1 503 ? 23.875 5.184 -0.885 1 97.38 503 PRO B CA 1
ATOM 7884 C C . PRO B 1 503 ? 23.219 3.945 -1.501 1 97.38 503 PRO B C 1
ATOM 7886 O O . PRO B 1 503 ? 23.594 2.816 -1.158 1 97.38 503 PRO B O 1
ATOM 7889 N N . VAL B 1 504 ? 22.344 4.148 -2.41 1 96.31 504 VAL B N 1
ATOM 7890 C CA . VAL B 1 504 ? 21.75 3.066 -3.197 1 96.31 504 VAL B CA 1
ATOM 7891 C C . VAL B 1 504 ? 22.797 2.482 -4.137 1 96.31 504 VAL B C 1
ATOM 7893 O O . VAL B 1 504 ? 23.547 3.223 -4.777 1 96.31 504 VAL B O 1
ATOM 7896 N N . SER B 1 505 ? 22.875 1.219 -4.148 1 93.81 505 SER B N 1
ATOM 7897 C CA . SER B 1 505 ? 23.797 0.469 -4.996 1 93.81 505 SER B CA 1
ATOM 7898 C C . SER B 1 505 ? 23.141 -0.793 -5.547 1 93.81 505 SER B C 1
ATOM 7900 O O . SER B 1 505 ? 22.562 -1.578 -4.789 1 93.81 505 SER B O 1
ATOM 7902 N N . LEU B 1 506 ? 23.188 -0.952 -6.844 1 91.12 506 LEU B N 1
ATOM 7903 C CA . LEU B 1 506 ? 22.625 -2.15 -7.457 1 91.12 506 LEU B CA 1
ATOM 7904 C C . LEU B 1 506 ? 23.359 -3.4 -6.977 1 91.12 506 LEU B C 1
ATOM 7906 O O . LEU B 1 506 ? 22.734 -4.438 -6.738 1 91.12 506 LEU B O 1
ATOM 7910 N N . GLU B 1 507 ? 24.672 -3.289 -6.855 1 91 507 GLU B N 1
ATOM 7911 C CA . GLU B 1 507 ? 25.484 -4.402 -6.391 1 91 507 GLU B CA 1
ATOM 7912 C C . GLU B 1 507 ? 25.094 -4.82 -4.977 1 91 507 GLU B C 1
ATOM 7914 O O . GLU B 1 507 ? 24.953 -6.012 -4.691 1 91 507 GLU B O 1
ATOM 7919 N N . ALA B 1 508 ? 24.953 -3.826 -4.16 1 93.19 508 ALA B N 1
ATOM 7920 C CA . ALA B 1 508 ? 24.562 -4.117 -2.783 1 93.19 508 ALA B CA 1
ATOM 7921 C C . ALA B 1 508 ? 23.172 -4.742 -2.725 1 93.19 508 ALA B C 1
ATOM 7923 O O . ALA B 1 508 ? 22.938 -5.66 -1.938 1 93.19 508 ALA B O 1
ATOM 7924 N N . TRP B 1 509 ? 22.266 -4.234 -3.559 1 94.31 509 TRP B N 1
ATOM 7925 C CA . TRP B 1 509 ? 20.922 -4.781 -3.604 1 94.31 509 TRP B CA 1
ATOM 7926 C C . TRP B 1 509 ? 20.938 -6.242 -4.043 1 94.31 509 TRP B C 1
ATOM 7928 O O . TRP B 1 509 ? 20.312 -7.098 -3.408 1 94.31 509 TRP B O 1
ATOM 7938 N N . ASN B 1 510 ? 21.625 -6.547 -5.152 1 93.56 510 ASN B N 1
ATOM 7939 C CA . ASN B 1 510 ? 21.719 -7.906 -5.672 1 93.56 510 ASN B CA 1
ATOM 7940 C C . ASN B 1 510 ? 22.266 -8.875 -4.629 1 93.56 510 ASN B C 1
ATOM 7942 O O . ASN B 1 510 ? 21.781 -10 -4.5 1 93.56 510 ASN B O 1
ATOM 7946 N N . ALA B 1 511 ? 23.281 -8.438 -3.904 1 92.62 511 ALA B N 1
ATOM 7947 C CA . ALA B 1 511 ? 23.906 -9.273 -2.885 1 92.62 511 ALA B CA 1
ATOM 7948 C C . ALA B 1 511 ? 22.922 -9.586 -1.759 1 92.62 511 ALA B C 1
ATOM 7950 O O . ALA B 1 511 ? 22.906 -10.703 -1.229 1 92.62 511 ALA B O 1
ATOM 7951 N N . GLU B 1 512 ? 22.141 -8.602 -1.48 1 94.25 512 GLU B N 1
ATOM 7952 C CA . GLU B 1 512 ? 21.234 -8.734 -0.339 1 94.25 512 GLU B CA 1
ATOM 7953 C C . GLU B 1 512 ? 20.016 -9.57 -0.698 1 94.25 512 GLU B C 1
ATOM 7955 O O . GLU B 1 512 ? 19.547 -10.375 0.108 1 94.25 512 GLU B O 1
ATOM 7960 N N . PHE B 1 513 ? 19.484 -9.477 -1.918 1 95.75 513 PHE B N 1
ATOM 7961 C CA . PHE B 1 513 ? 18.125 -9.953 -2.176 1 95.75 513 PHE B CA 1
ATOM 7962 C C . PHE B 1 513 ? 18.141 -11.141 -3.129 1 95.75 513 PHE B C 1
ATOM 7964 O O . PHE B 1 513 ? 17.094 -11.688 -3.475 1 95.75 513 PHE B O 1
ATOM 7971 N N . SER B 1 514 ? 19.312 -11.633 -3.561 1 94.25 514 SER B N 1
ATOM 7972 C CA . SER B 1 514 ? 19.406 -12.758 -4.484 1 94.25 514 SER B CA 1
ATOM 7973 C C . SER B 1 514 ? 20.484 -13.75 -4.035 1 94.25 514 SER B C 1
ATOM 7975 O O . SER B 1 514 ? 21.312 -13.438 -3.186 1 94.25 514 SER B O 1
ATOM 7977 N N . THR B 1 515 ? 20.344 -15.047 -4.504 1 91.12 515 THR B N 1
ATOM 7978 C CA . THR B 1 515 ? 21.312 -16.094 -4.23 1 91.12 515 THR B CA 1
ATOM 7979 C C . THR B 1 515 ? 22.359 -16.172 -5.344 1 91.12 515 THR B C 1
ATOM 7981 O O . THR B 1 515 ? 22.703 -17.266 -5.801 1 91.12 515 THR B O 1
ATOM 7984 N N . GLY B 1 516 ? 22.875 -15.039 -5.785 1 86.12 516 GLY B N 1
ATOM 7985 C CA . GLY B 1 516 ? 23.891 -15 -6.824 1 86.12 516 GLY B CA 1
ATOM 7986 C C . GLY B 1 516 ? 23.344 -14.594 -8.18 1 86.12 516 GLY B C 1
ATOM 7987 O O . GLY B 1 516 ? 23.422 -15.359 -9.141 1 86.12 516 GLY B O 1
ATOM 7988 N N . MET B 1 517 ? 22.844 -13.422 -8.281 1 86.56 517 MET B N 1
ATOM 7989 C CA . MET B 1 517 ? 22.25 -12.891 -9.516 1 86.56 517 MET B CA 1
ATOM 7990 C C . MET B 1 517 ? 23.328 -12.688 -10.578 1 86.56 517 MET B C 1
ATOM 7992 O O . MET B 1 517 ? 24.391 -12.117 -10.297 1 86.56 517 MET B O 1
ATOM 7996 N N . PRO B 1 518 ? 23.141 -13.367 -11.688 1 78.44 518 PRO B N 1
ATOM 7997 C CA . PRO B 1 518 ? 24.125 -13.156 -12.75 1 78.44 518 PRO B CA 1
ATOM 7998 C C . PRO B 1 518 ? 24.344 -11.68 -13.078 1 78.44 518 PRO B C 1
ATOM 8000 O O . PRO B 1 518 ? 23.406 -10.883 -12.961 1 78.44 518 PRO B O 1
ATOM 8003 N N . SER B 1 519 ? 25.5 -11.133 -12.836 1 63.47 519 SER B N 1
ATOM 8004 C CA . SER B 1 519 ? 25.922 -9.734 -12.914 1 63.47 519 SER B CA 1
ATOM 8005 C C . SER B 1 519 ? 25.547 -9.133 -14.266 1 63.47 519 SER B C 1
ATOM 8007 O O . SER B 1 519 ? 25.859 -9.695 -15.312 1 63.47 519 SER B O 1
ATOM 8009 N N . ASP B 1 520 ? 24.406 -8.938 -14.688 1 53.28 520 ASP B N 1
ATOM 8010 C CA . ASP B 1 520 ? 24.422 -7.918 -15.734 1 53.28 520 ASP B CA 1
ATOM 8011 C C . ASP B 1 520 ? 24.703 -6.535 -15.148 1 53.28 520 ASP B C 1
ATOM 8013 O O . ASP B 1 520 ? 24.453 -5.52 -15.805 1 53.28 520 ASP B O 1
ATOM 8017 N N . PHE B 1 521 ? 24.828 -6.367 -13.828 1 42.22 521 PHE B N 1
ATOM 8018 C CA . PHE B 1 521 ? 24.578 -5 -13.391 1 42.22 521 PHE B CA 1
ATOM 8019 C C . PHE B 1 521 ? 25.5 -4.023 -14.117 1 42.22 521 PHE B C 1
ATOM 8021 O O . PHE B 1 521 ? 26.703 -3.967 -13.844 1 42.22 521 PHE B O 1
ATOM 8028 N N . THR B 1 522 ? 25.234 -3.941 -15.234 1 31.73 522 THR B N 1
ATOM 8029 C CA . THR B 1 522 ? 25.766 -2.652 -15.664 1 31.73 522 THR B CA 1
ATOM 8030 C C . THR B 1 522 ? 25.078 -1.511 -14.914 1 31.73 522 THR B C 1
ATOM 8032 O O . THR B 1 522 ? 23.922 -1.638 -14.492 1 31.73 522 THR B O 1
ATOM 8035 N N . GLY B 1 523 ? 25.625 -0.521 -14.227 1 29.14 523 GLY B N 1
ATOM 8036 C CA . GLY B 1 523 ? 25.625 0.688 -13.414 1 29.14 523 GLY B CA 1
ATOM 8037 C C . GLY B 1 523 ? 24.234 1.254 -13.18 1 29.14 523 GLY B C 1
ATOM 8038 O O . GLY B 1 523 ? 24.031 2.045 -12.258 1 29.14 523 GLY B O 1
ATOM 8039 N N . ALA B 1 524 ? 23.359 1.916 -14.07 1 27.34 524 ALA B N 1
ATOM 8040 C CA . ALA B 1 524 ? 22.703 3.223 -14.141 1 27.34 524 ALA B CA 1
ATOM 8041 C C . ALA B 1 524 ? 21.328 3.186 -13.484 1 27.34 524 ALA B C 1
ATOM 8043 O O . ALA B 1 524 ? 20.672 2.139 -13.453 1 27.34 524 ALA B O 1
ATOM 8044 N N . PHE B 1 525 ? 20.922 3.955 -12.367 1 32.41 525 PHE B N 1
ATOM 8045 C CA . PHE B 1 525 ? 19.547 4.414 -12.266 1 32.41 525 PHE B CA 1
ATOM 8046 C C . PHE B 1 525 ? 18.828 4.277 -13.602 1 32.41 525 PHE B C 1
ATOM 8048 O O . PHE B 1 525 ? 19.328 4.727 -14.633 1 32.41 525 PHE B O 1
ATOM 8055 N N . PRO B 1 526 ? 17.969 3.271 -13.656 1 34.94 526 PRO B N 1
ATOM 8056 C CA . PRO B 1 526 ? 17.359 3.133 -14.977 1 34.94 526 PRO B CA 1
ATOM 8057 C C . PRO B 1 526 ? 17.094 4.477 -15.648 1 34.94 526 PRO B C 1
ATOM 8059 O O . PRO B 1 526 ? 16.609 5.406 -15 1 34.94 526 PRO B O 1
ATOM 8062 N N . VAL B 1 527 ? 17.953 4.844 -16.672 1 31.11 527 VAL B N 1
ATOM 8063 C CA . VAL B 1 527 ? 17.531 5.988 -17.469 1 31.11 527 VAL B CA 1
ATOM 8064 C C . VAL B 1 527 ? 16.047 5.902 -17.781 1 31.11 527 VAL B C 1
ATOM 8066 O O . VAL B 1 527 ? 15.461 4.816 -17.75 1 31.11 527 VAL B O 1
ATOM 8069 N N . ASP B 1 528 ? 15.406 7.039 -18.203 1 28.8 528 ASP B N 1
ATOM 8070 C CA . ASP B 1 528 ? 14.125 7.324 -18.844 1 28.8 528 ASP B CA 1
ATOM 8071 C C . ASP B 1 528 ? 13.805 6.293 -19.922 1 28.8 528 ASP B C 1
ATOM 8073 O O . ASP B 1 528 ? 14.625 6.035 -20.797 1 28.8 528 ASP B O 1
ATOM 8077 N N . GLY B 1 529 ? 12.93 5.539 -20.031 1 27.81 529 GLY B N 1
ATOM 8078 C CA . GLY B 1 529 ? 12.266 4.711 -21.031 1 27.81 529 GLY B CA 1
ATOM 8079 C C . GLY B 1 529 ? 12.445 3.225 -20.781 1 27.81 529 GLY B C 1
ATOM 8080 O O . GLY B 1 529 ? 12.016 2.4 -21.594 1 27.81 529 GLY B O 1
ATOM 8081 N N . GLY B 1 530 ? 13.688 2.979 -20.328 1 25.81 530 GLY B N 1
ATOM 8082 C CA . GLY B 1 530 ? 13.898 1.541 -20.344 1 25.81 530 GLY B CA 1
ATOM 8083 C C . GLY B 1 530 ? 13.164 0.816 -19.234 1 25.81 530 GLY B C 1
ATOM 8084 O O . GLY B 1 530 ? 12.781 1.426 -18.234 1 25.81 530 GLY B O 1
ATOM 8085 N N . ASN B 1 531 ? 12.648 -0.445 -19.422 1 24.14 531 ASN B N 1
ATOM 8086 C CA . ASN B 1 531 ? 11.977 -1.5 -18.672 1 24.14 531 ASN B CA 1
ATOM 8087 C C . ASN B 1 531 ? 12.766 -1.871 -17.422 1 24.14 531 ASN B C 1
ATOM 8089 O O . ASN B 1 531 ? 13.992 -1.896 -17.438 1 24.14 531 ASN B O 1
#